Protein AF-0000000071927773 (afdb_homodimer)

Sequence (962 aa):
MEKVIFKRAALSAAIVAAMLAPGMVLAADEAGPTYAAAASKFYEEGKLNGGLFYFQRDRQRIDGDPTAKNKEGKYQSNLSHATTQASLNFNSGYAWDVVGIDVGGFGAYDLAVTENHPVNQENEFSFAGNKWGENYKDGSPEGGFSLANASLKFKALDGALTAKGGLTQLYVPGVIGVNWSYQPGTYRGGQIEGNFGGLYLTYAIADEYKSPWYKETQKFSRAKAWMDPFADENVIDYIQGVAARYTFENGTAITGSYGNSENYMDSYHFKLAHKFDVLNGLSTSYQFYGSDTKTYQKGGADIETYDGLAWQQALTAAWGMGPYGFRLEGLWTKAEGNEGNYLPRLTRGYGNSQGANEIWWDSRSDWNANNEKALYFGVTRSLDDLVGAPGWSVGVSGAYGWDIQKGDGTKATNGEDTEWAANFDVMYTVQDGKLKGTLFKLHYTDYNNDISQSGGWTEYPNIFASEKDVKFHIIMPFTILMEKVIFKRAALSAAIVAAMLAPGMVLAADEAGPTYAAAASKFYEEGKLNGGLFYFQRDRQRIDGDPTAKNKEGKYQSNLSHATTQASLNFNSGYAWDVVGIDVGGFGAYDLAVTENHPVNQENEFSFAGNKWGENYKDGSPEGGFSLANASLKFKALDGALTAKGGLTQLYVPGVIGVNWSYQPGTYRGGQIEGNFGGLYLTYAIADEYKSPWYKETQKFSRAKAWMDPFADENVIDYIQGVAARYTFENGTAITGSYGNSENYMDSYHFKLAHKFDVLNGLSTSYQFYGSDTKTYQKGGADIETYDGLAWQQALTAAWGMGPYGFRLEGLWTKAEGNEGNYLPRLTRGYGNSQGANEIWWDSRSDWNANNEKALYFGVTRSLDDLVGAPGWSVGVSGAYGWDIQKGDGTKATNGEDTEWAANFDVMYTVQDGKLKGTLFKLHYTDYNNDISQSGGWTEYPNIFASEKDVKFHIIMPFTIL

Organism: Aeromonas hydrophila subsp. hydrophila (strain ATCC 7966 / DSM 30187 / BCRC 13018 / CCUG 14551 / JCM 1027 / KCTC 2358 / NCIMB 9240 / NCTC 8049) (NCBI:txid380703)

Nearest PDB structures (foldseek):
  7vu3-assembly1_A  TM=9.176E-01  e=8.047E-60  Serratia marcescens
  7vu0-assembly1_A  TM=8.843E-01  e=2.439E-54  Escherichia coli K-12
  3syb-assembly1_A  TM=7.510E-01  e=2.520E-28  Pseudomonas aeruginosa
  4foz-assembly1_A  TM=6.848E-01  e=8.374E-24  Pseudomonas aeruginosa PAO1
  2odj-assembly1_A  TM=7.082E-01  e=3.667E-22  Pseudomonas aeruginosa PAO1

Radius of gyration: 30.75 Å; Cα contacts (8 Å, |Δi|>4): 2914; chains: 2; bounding box: 66×86×69 Å

InterPro domains:
  IPR005318 Outer membrane porin, bacterial [PF03573] (52-449)
  IPR005318 Outer membrane porin, bacterial [PTHR34596] (7-480)
  IPR023614 Porin domain superfamily [G3DSA:2.40.160.10] (10-481)

Structure (mmCIF, N/CA/C/O backbone):
data_AF-0000000071927773-model_v1
#
loop_
_entity.id
_entity.type
_entity.pdbx_description
1 polymer 'Putative outermembrane porin'
#
loop_
_atom_site.group_PDB
_atom_site.id
_atom_site.type_symbol
_atom_site.label_atom_id
_atom_site.label_alt_id
_atom_site.label_comp_id
_atom_site.label_asym_id
_atom_site.label_entity_id
_atom_site.label_seq_id
_atom_site.pdbx_PDB_ins_code
_atom_site.Cartn_x
_atom_site.Cartn_y
_atom_site.Cartn_z
_atom_site.occupancy
_atom_site.B_iso_or_equiv
_atom_site.auth_seq_id
_atom_site.auth_comp_id
_atom_site.auth_asym_id
_atom_site.auth_atom_id
_atom_site.pdbx_PDB_model_num
ATOM 1 N N . MET A 1 1 ? -28.609 1.477 27.281 1 23.28 1 MET A N 1
ATOM 2 C CA . MET A 1 1 ? -28.172 0.664 26.156 1 23.28 1 MET A CA 1
ATOM 3 C C . MET A 1 1 ? -28.453 1.375 24.828 1 23.28 1 MET A C 1
ATOM 5 O O . MET A 1 1 ? -27.672 1.257 23.875 1 23.28 1 MET A O 1
ATOM 9 N N . GLU A 1 2 ? -29.5 2.041 24.844 1 24.27 2 GLU A N 1
ATOM 10 C CA . GLU A 1 2 ? -29.969 2.789 23.672 1 24.27 2 GLU A CA 1
ATOM 11 C C . GLU A 1 2 ? -29.188 4.09 23.516 1 24.27 2 GLU A C 1
ATOM 13 O O . GLU A 1 2 ? -28.922 4.516 22.391 1 24.27 2 GLU A O 1
ATOM 18 N N . LYS A 1 3 ? -28.906 4.824 24.547 1 28.97 3 LYS A N 1
ATOM 19 C CA . LYS A 1 3 ? -28.188 6.09 24.531 1 28.97 3 LYS A CA 1
ATOM 20 C C . LYS A 1 3 ? -26.75 5.895 24.062 1 28.97 3 LYS A C 1
ATOM 22 O O . LYS A 1 3 ? -26.094 6.844 23.625 1 28.97 3 LYS A O 1
ATOM 27 N N . VAL A 1 4 ? -26.203 4.836 24.375 1 29.44 4 VAL A N 1
ATOM 28 C CA . VAL A 1 4 ? -24.812 4.531 24.047 1 29.44 4 VAL A CA 1
ATOM 29 C C . VAL A 1 4 ? -24.688 4.262 22.562 1 29.44 4 VAL A C 1
ATOM 31 O O . VAL A 1 4 ? -23.641 4.535 21.953 1 29.44 4 VAL A O 1
ATOM 34 N N . ILE A 1 5 ? -25.75 3.715 22 1 31.3 5 ILE A N 1
ATOM 35 C CA . ILE A 1 5 ? -25.734 3.406 20.578 1 31.3 5 ILE A CA 1
ATOM 36 C C . ILE A 1 5 ? -25.781 4.699 19.766 1 31.3 5 ILE A C 1
ATOM 38 O O . ILE A 1 5 ? -25.109 4.82 18.734 1 31.3 5 ILE A O 1
ATOM 42 N N . PHE A 1 6 ? -26.531 5.637 20.172 1 28.67 6 PHE A N 1
ATOM 43 C CA . PHE A 1 6 ? -26.766 6.859 19.406 1 28.67 6 PHE A CA 1
ATOM 44 C C . PHE A 1 6 ? -25.516 7.738 19.406 1 28.67 6 PHE A C 1
ATOM 46 O O . PHE A 1 6 ? -25.219 8.398 18.422 1 28.67 6 PHE A O 1
ATOM 53 N N . LYS A 1 7 ? -24.797 7.852 20.484 1 31.14 7 LYS A N 1
ATOM 54 C CA . LYS A 1 7 ? -23.578 8.672 20.531 1 31.14 7 LYS A CA 1
ATOM 55 C C . LYS A 1 7 ? -22.484 8.078 19.672 1 31.14 7 LYS A C 1
ATOM 57 O O . LYS A 1 7 ? -21.562 8.789 19.25 1 31.14 7 LYS A O 1
ATOM 62 N N . ARG A 1 8 ? -22.453 6.949 19.562 1 34.94 8 ARG A N 1
ATOM 63 C CA . ARG A 1 8 ? -21.422 6.262 18.781 1 34.94 8 ARG A CA 1
ATOM 64 C C . ARG A 1 8 ? -21.609 6.527 17.297 1 34.94 8 ARG A C 1
ATOM 66 O O . ARG A 1 8 ? -20.625 6.652 16.562 1 34.94 8 ARG A O 1
ATOM 73 N N . ALA A 1 9 ? -22.828 6.613 16.875 1 36.31 9 ALA A N 1
ATOM 74 C CA . ALA A 1 9 ? -23.172 6.906 15.492 1 36.31 9 ALA A CA 1
ATOM 75 C C . ALA A 1 9 ? -22.812 8.344 15.125 1 36.31 9 ALA A C 1
ATOM 77 O O . ALA A 1 9 ? -22.625 8.664 13.945 1 36.31 9 ALA A O 1
ATOM 78 N N . ALA A 1 10 ? -22.672 9.086 16.016 1 32.34 10 ALA A N 1
ATOM 79 C CA . ALA A 1 10 ? -22.438 10.5 15.703 1 32.34 10 ALA A CA 1
ATOM 80 C C . ALA A 1 10 ? -21 10.734 15.266 1 32.34 10 ALA A C 1
ATOM 82 O O . ALA A 1 10 ? -20.734 11.523 14.359 1 32.34 10 ALA A O 1
ATOM 83 N N . LEU A 1 11 ? -20.047 10.109 15.984 1 35.78 11 LEU A N 1
ATOM 84 C CA . LEU A 1 11 ? -18.625 10.406 15.781 1 35.78 11 LEU A CA 1
ATOM 85 C C . LEU A 1 11 ? -18.141 9.797 14.469 1 35.78 11 LEU A C 1
ATOM 87 O O . LEU A 1 11 ? -17.391 10.438 13.727 1 35.78 11 LEU A O 1
ATOM 91 N N . SER A 1 12 ? -18.438 8.531 14.219 1 39.22 12 SER A N 1
ATOM 92 C CA . SER A 1 12 ? -18.219 7.965 12.891 1 39.22 12 SER A CA 1
ATOM 93 C C . SER A 1 12 ? -18.859 8.82 11.812 1 39.22 12 SER A C 1
ATOM 95 O O . SER A 1 12 ? -18.375 8.867 10.68 1 39.22 12 SER A O 1
ATOM 97 N N . ALA A 1 13 ? -19.906 9.469 12.172 1 40.31 13 ALA A N 1
ATOM 98 C CA . ALA A 1 13 ? -20.672 10.367 11.305 1 40.31 13 ALA A CA 1
ATOM 99 C C . ALA A 1 13 ? -19.875 11.633 10.992 1 40.31 13 ALA A C 1
ATOM 101 O O . ALA A 1 13 ? -19.984 12.18 9.891 1 40.31 13 ALA A O 1
ATOM 102 N N . ALA A 1 14 ? -19.125 11.93 11.992 1 42.34 14 ALA A N 1
ATOM 103 C CA . ALA A 1 14 ? -18.422 13.18 11.711 1 42.34 14 ALA A CA 1
ATOM 104 C C . ALA A 1 14 ? -17.328 12.969 10.656 1 42.34 14 ALA A C 1
ATOM 106 O O . ALA A 1 14 ? -17.141 13.812 9.781 1 42.34 14 ALA A O 1
ATOM 107 N N . ILE A 1 15 ? -16.5 11.938 10.844 1 43.56 15 ILE A N 1
ATOM 108 C CA . ILE A 1 15 ? -15.531 11.68 9.773 1 43.56 15 ILE A CA 1
ATOM 109 C C . ILE A 1 15 ? -16.266 11.438 8.461 1 43.56 15 ILE A C 1
ATOM 111 O O . ILE A 1 15 ? -15.898 12.008 7.426 1 43.56 15 ILE A O 1
ATOM 115 N N . VAL A 1 16 ? -17.297 10.516 8.617 1 42.34 16 VAL A N 1
ATOM 116 C CA . VAL A 1 16 ? -18.109 10.227 7.445 1 42.34 16 VAL A CA 1
ATOM 117 C C . VAL A 1 16 ? -18.875 11.477 7.023 1 42.34 16 VAL A C 1
ATOM 119 O O . VAL A 1 16 ? -18.984 11.773 5.828 1 42.34 16 VAL A O 1
ATOM 122 N N . ALA A 1 17 ? -19.422 12.031 7.957 1 40.09 17 ALA A N 1
ATOM 123 C CA . ALA A 1 17 ? -20.172 13.242 7.625 1 40.09 17 ALA A CA 1
ATOM 124 C C . ALA A 1 17 ? -19.266 14.289 6.977 1 40.09 17 ALA A C 1
ATOM 126 O O . ALA A 1 17 ? -19.672 14.992 6.051 1 40.09 17 ALA A O 1
ATOM 127 N N . ALA A 1 18 ? -18.203 14.422 7.66 1 41.12 18 ALA A N 1
ATOM 128 C CA . ALA A 1 18 ? -17.297 15.336 6.988 1 41.12 18 ALA A CA 1
ATOM 129 C C . ALA A 1 18 ? -16.859 14.789 5.633 1 41.12 18 ALA A C 1
ATOM 131 O O . ALA A 1 18 ? -16.625 15.555 4.691 1 41.12 18 ALA A O 1
ATOM 132 N N . MET A 1 19 ? -16.703 13.539 5.586 1 39.56 19 MET A N 1
ATOM 133 C CA . MET A 1 19 ? -16.359 12.953 4.289 1 39.56 19 MET A CA 1
ATOM 134 C C . MET A 1 19 ? -17.562 12.977 3.354 1 39.56 19 MET A C 1
ATOM 136 O O . MET A 1 19 ? -17.406 13.008 2.131 1 39.56 19 MET A O 1
ATOM 140 N N . LEU A 1 20 ? -18.812 12.633 3.871 1 37 20 LEU A N 1
ATOM 141 C CA . LEU A 1 20 ? -19.984 12.43 3.039 1 37 20 LEU A CA 1
ATOM 142 C C . LEU A 1 20 ? -20.703 13.758 2.789 1 37 20 LEU A C 1
ATOM 144 O O . LEU A 1 20 ? -21.75 13.789 2.133 1 37 20 LEU A O 1
ATOM 148 N N . ALA A 1 21 ? -20.438 14.656 3.582 1 34.97 21 ALA A N 1
ATOM 149 C CA . ALA A 1 21 ? -21.297 15.766 3.166 1 34.97 21 ALA A CA 1
ATOM 150 C C . ALA A 1 21 ? -20.984 16.188 1.732 1 34.97 21 ALA A C 1
ATOM 152 O O . ALA A 1 21 ? -19.828 16.297 1.347 1 34.97 21 ALA A O 1
ATOM 153 N N . PRO A 1 22 ? -21.984 16.047 0.925 1 37.53 22 PRO A N 1
ATOM 154 C CA . PRO A 1 22 ? -21.781 16.406 -0.479 1 37.53 22 PRO A CA 1
ATOM 155 C C . PRO A 1 22 ? -20.688 17.469 -0.66 1 37.53 22 PRO A C 1
ATOM 157 O O . PRO A 1 22 ? -19.906 17.391 -1.614 1 37.53 22 PRO A O 1
ATOM 160 N N . GLY A 1 23 ? -20.812 18.594 -0.11 1 34.81 23 GLY A N 1
ATOM 161 C CA . GLY A 1 23 ? -19.844 19.672 -0.317 1 34.81 23 GLY A CA 1
ATOM 162 C C . GLY A 1 23 ? -18.469 19.344 0.219 1 34.81 23 GLY A C 1
ATOM 163 O O . GLY A 1 23 ? -17.469 19.875 -0.278 1 34.81 23 GLY A O 1
ATOM 164 N N . MET A 1 24 ? -18.375 18.766 1.381 1 33.94 24 MET A N 1
ATOM 165 C CA . MET A 1 24 ? -17.094 18.531 2.045 1 33.94 24 MET A CA 1
ATOM 166 C C . MET A 1 24 ? -16.547 17.156 1.69 1 33.94 24 MET A C 1
ATOM 168 O O . MET A 1 24 ? -15.539 16.719 2.264 1 33.94 24 MET A O 1
ATOM 172 N N . VAL A 1 25 ? -17.328 16.312 1.138 1 38.09 25 VAL A N 1
ATOM 173 C CA . VAL A 1 25 ? -16.703 15.078 0.685 1 38.09 25 VAL A CA 1
ATOM 174 C C . VAL A 1 25 ? -15.391 15.383 -0.026 1 38.09 25 VAL A C 1
ATOM 176 O O . VAL A 1 25 ? -14.758 14.484 -0.59 1 38.09 25 VAL A O 1
ATOM 179 N N . LEU A 1 26 ? -15.195 16.562 -0.414 1 39.44 26 LEU A N 1
ATOM 180 C CA . LEU A 1 26 ? -14.062 16.812 -1.299 1 39.44 26 LEU A CA 1
ATOM 181 C C . LEU A 1 26 ? -12.805 16.141 -0.783 1 39.44 26 LEU A C 1
ATOM 183 O O . LEU A 1 26 ? -12.82 14.938 -0.484 1 39.44 26 LEU A O 1
ATOM 187 N N . ALA A 1 27 ? -11.695 16.906 -0.442 1 39.84 27 ALA A N 1
ATOM 188 C CA . ALA A 1 27 ? -10.297 16.484 -0.428 1 39.84 27 ALA A CA 1
ATOM 189 C C . ALA A 1 27 ? -9.938 15.82 0.897 1 39.84 27 ALA A C 1
ATOM 191 O O . ALA A 1 27 ? -9.492 16.484 1.834 1 39.84 27 ALA A O 1
ATOM 192 N N . ALA A 1 28 ? -10.656 14.727 1.241 1 38.56 28 ALA A N 1
ATOM 193 C CA . ALA A 1 28 ? -10.18 14.133 2.486 1 38.56 28 ALA A CA 1
ATOM 194 C C . ALA A 1 28 ? -8.711 13.742 2.377 1 38.56 28 ALA A C 1
ATOM 196 O O . ALA A 1 28 ? -8.375 12.695 1.807 1 38.56 28 ALA A O 1
ATOM 197 N N . ASP A 1 29 ? -7.977 14.617 2.184 1 44.22 29 ASP A N 1
ATOM 198 C CA . ASP A 1 29 ? -6.547 14.344 2.314 1 44.22 29 ASP A CA 1
ATOM 199 C C . ASP A 1 29 ? -6.16 14.133 3.777 1 44.22 29 ASP A C 1
ATOM 201 O O . ASP A 1 29 ? -6.398 15 4.621 1 44.22 29 ASP A O 1
ATOM 205 N N . GLU A 1 30 ? -5.93 12.969 4.242 1 44.88 30 GLU A N 1
ATOM 206 C CA . GLU A 1 30 ? -5.598 12.547 5.602 1 44.88 30 GLU A CA 1
ATOM 207 C C . GLU A 1 30 ? -4.609 13.516 6.254 1 44.88 30 GLU A C 1
ATOM 209 O O . GLU A 1 30 ? -4.555 13.617 7.48 1 44.88 30 GLU A O 1
ATOM 214 N N . ALA A 1 31 ? -4.055 14.32 5.43 1 57.59 31 ALA A N 1
ATOM 215 C CA . ALA A 1 31 ? -3.104 15.25 6.027 1 57.59 31 ALA A CA 1
ATOM 216 C C . ALA A 1 31 ? -3.5 16.703 5.75 1 57.59 31 ALA A C 1
ATOM 218 O O . ALA A 1 31 ? -2.844 17.625 6.219 1 57.59 31 ALA A O 1
ATOM 219 N N . GLY A 1 32 ? -4.707 16.797 5.328 1 67.25 32 GLY A N 1
ATOM 220 C CA . GLY A 1 32 ? -5.09 18.156 4.988 1 67.25 32 GLY A CA 1
ATOM 221 C C . GLY A 1 32 ? -5.984 18.797 6.027 1 67.25 32 GLY A C 1
ATOM 222 O O . GLY A 1 32 ? -6.281 18.188 7.059 1 67.25 32 GLY A O 1
ATOM 223 N N . PRO A 1 33 ? -6.289 20.016 5.816 1 67.19 33 PRO A N 1
ATOM 224 C CA . PRO A 1 33 ? -7.074 20.781 6.793 1 67.19 33 PRO A CA 1
ATOM 225 C C . PRO A 1 33 ? -8.438 20.156 7.066 1 67.19 33 PRO A C 1
ATOM 227 O O . PRO A 1 33 ? -8.938 20.219 8.195 1 67.19 33 PRO A O 1
ATOM 230 N N . THR A 1 34 ? -8.992 19.547 6.066 1 70.19 34 THR A N 1
ATOM 231 C CA . THR A 1 34 ? -10.297 18.906 6.254 1 70.19 34 THR A CA 1
ATOM 232 C C . THR A 1 34 ? -10.18 17.703 7.188 1 70.19 34 THR A C 1
ATOM 234 O O . THR A 1 34 ? -10.992 17.547 8.102 1 70.19 34 THR A O 1
ATOM 237 N N . TYR A 1 35 ? -9.227 16.938 6.988 1 75.19 35 TYR A N 1
ATOM 238 C CA . TYR A 1 35 ? -8.977 15.828 7.895 1 75.19 35 TYR A CA 1
ATOM 239 C C . TYR A 1 35 ? -8.656 16.328 9.297 1 75.19 35 TYR A C 1
ATOM 241 O O . TYR A 1 35 ? -9.18 15.805 10.281 1 75.19 35 TYR A O 1
ATOM 249 N N . ALA A 1 36 ? -7.781 17.266 9.312 1 77.5 36 ALA A N 1
ATOM 250 C CA . ALA A 1 36 ? -7.367 17.828 10.594 1 77.5 36 ALA A CA 1
ATOM 251 C C . ALA A 1 36 ? -8.578 18.297 11.398 1 77.5 36 ALA A C 1
ATOM 253 O O . ALA A 1 36 ? -8.664 18.047 12.602 1 77.5 36 ALA A O 1
ATOM 254 N N . ALA A 1 37 ? -9.414 18.969 10.758 1 76.31 37 ALA A N 1
ATOM 255 C CA . ALA A 1 37 ? -10.602 19.469 11.43 1 76.31 37 ALA A CA 1
ATOM 256 C C . ALA A 1 37 ? -11.477 18.328 11.938 1 76.31 37 ALA A C 1
ATOM 258 O O . ALA A 1 37 ? -11.945 18.359 13.078 1 76.31 37 ALA A O 1
ATOM 259 N N . ALA A 1 38 ? -11.633 17.359 11.125 1 76.31 38 ALA A N 1
ATOM 260 C CA . ALA A 1 38 ? -12.461 16.219 11.492 1 76.31 38 ALA A CA 1
ATOM 261 C C . ALA A 1 38 ? -11.82 15.422 12.633 1 76.31 38 ALA A C 1
ATOM 263 O O . ALA A 1 38 ? -12.508 15.023 13.578 1 76.31 38 ALA A O 1
ATOM 264 N N . ALA A 1 39 ? -10.609 15.18 12.469 1 78.25 39 ALA A N 1
ATOM 265 C CA . ALA A 1 39 ? -9.891 14.43 13.5 1 78.25 39 ALA A CA 1
ATOM 266 C C . ALA A 1 39 ? -9.922 15.164 14.836 1 78.25 39 ALA A C 1
ATOM 268 O O . ALA A 1 39 ? -10.148 14.562 15.883 1 78.25 39 ALA A O 1
ATOM 269 N N . SER A 1 40 ? -9.688 16.406 14.773 1 79.12 40 SER A N 1
ATOM 270 C CA . SER A 1 40 ? -9.703 17.203 15.992 1 79.12 40 SER A CA 1
ATOM 271 C C . SER A 1 40 ? -11.062 17.141 16.688 1 79.12 40 SER A C 1
ATOM 273 O O . SER A 1 40 ? -11.141 16.984 17.906 1 79.12 40 SER A O 1
ATOM 275 N N . LYS A 1 41 ? -12.07 17.266 15.938 1 77.75 41 LYS A N 1
ATOM 276 C CA . LYS A 1 41 ? -13.422 17.188 16.484 1 77.75 41 LYS A CA 1
ATOM 277 C C . LYS A 1 41 ? -13.695 15.82 17.109 1 77.75 41 LYS A C 1
ATOM 279 O O . LYS A 1 41 ? -14.305 15.727 18.172 1 77.75 41 LYS A O 1
ATOM 284 N N . PHE A 1 42 ? -13.297 14.844 16.5 1 77.44 42 PHE A N 1
ATOM 285 C CA . PHE A 1 42 ? -13.477 13.484 17 1 77.44 42 PHE A CA 1
ATOM 286 C C . PHE A 1 42 ? -12.789 13.305 18.344 1 77.44 42 PHE A C 1
ATOM 288 O O . PHE A 1 42 ? -13.359 12.727 19.281 1 77.44 42 PHE A O 1
ATOM 295 N N . TYR A 1 43 ? -11.609 13.797 18.391 1 77.69 43 TYR A N 1
ATOM 296 C CA . TYR A 1 43 ? -10.844 13.656 19.641 1 77.69 43 TYR A CA 1
ATOM 297 C C . TYR A 1 43 ? -11.477 14.469 20.766 1 77.69 43 TYR A C 1
ATOM 299 O O . TYR A 1 43 ? -11.469 14.047 21.922 1 77.69 43 TYR A O 1
ATOM 307 N N . GLU A 1 44 ? -12.023 15.508 20.453 1 77.62 44 GLU A N 1
ATOM 308 C CA . GLU A 1 44 ? -12.602 16.406 21.453 1 77.62 44 GLU A CA 1
ATOM 309 C C . GLU A 1 44 ? -13.938 15.867 21.969 1 77.62 44 GLU A C 1
ATOM 311 O O . GLU A 1 44 ? -14.289 16.094 23.125 1 77.62 44 GLU A O 1
ATOM 316 N N . GLU A 1 45 ? -14.656 15.281 21.234 1 76.44 45 GLU A N 1
ATOM 317 C CA . GLU A 1 45 ? -16.016 14.898 21.578 1 76.44 45 GLU A CA 1
ATOM 318 C C . GLU A 1 45 ? -16.047 13.602 22.391 1 76.44 45 GLU A C 1
ATOM 320 O O . GLU A 1 45 ? -16.984 13.359 23.156 1 76.44 45 GLU A O 1
ATOM 325 N N . GLY A 1 46 ? -15.078 12.867 22.25 1 76.38 46 GLY A N 1
ATOM 326 C CA . GLY A 1 46 ? -15.07 11.609 22.969 1 76.38 46 GLY A CA 1
ATOM 327 C C . GLY A 1 46 ? -14.336 11.688 24.297 1 76.38 46 GLY A C 1
ATOM 328 O O . GLY A 1 46 ? -13.336 12.391 24.422 1 76.38 46 GLY A O 1
ATOM 329 N N . LYS A 1 47 ? -14.953 10.969 25.234 1 85.88 47 LYS A N 1
ATOM 330 C CA . LYS A 1 47 ? -14.242 10.875 26.516 1 85.88 47 LYS A CA 1
ATOM 331 C C . LYS A 1 47 ? -12.984 10.031 26.391 1 85.88 47 LYS A C 1
ATOM 333 O O . LYS A 1 47 ? -11.898 10.445 26.797 1 85.88 47 LYS A O 1
ATOM 338 N N . LEU A 1 48 ? -13.18 8.82 25.859 1 92.69 48 LEU A N 1
ATOM 339 C CA . LEU A 1 48 ? -12.086 7.918 25.547 1 92.69 48 LEU A CA 1
ATOM 340 C C . LEU A 1 48 ? -12.219 7.375 24.125 1 92.69 48 LEU A C 1
ATOM 342 O O . LEU A 1 48 ? -13.094 6.559 23.844 1 92.69 48 LEU A O 1
ATOM 346 N N . ASN A 1 49 ? -11.32 7.887 23.266 1 90.44 49 ASN A N 1
ATOM 347 C CA . ASN A 1 49 ? -11.391 7.492 21.875 1 90.44 49 ASN A CA 1
ATOM 348 C C . ASN A 1 49 ? -10 7.262 21.281 1 90.44 49 ASN A C 1
ATOM 350 O O . ASN A 1 49 ? -8.992 7.574 21.922 1 90.44 49 ASN A O 1
ATOM 354 N N . GLY A 1 50 ? -9.992 6.574 20.188 1 92.12 50 GLY A N 1
ATOM 355 C CA . GLY A 1 50 ? -8.727 6.258 19.531 1 92.12 50 GLY A CA 1
ATOM 356 C C . GLY A 1 50 ? -8.898 5.809 18.094 1 92.12 50 GLY A C 1
ATOM 357 O O . GLY A 1 50 ? -9.953 6.02 17.484 1 92.12 50 GLY A O 1
ATOM 358 N N . GLY A 1 51 ? -7.766 5.406 17.578 1 93.19 51 GLY A N 1
ATOM 359 C CA . GLY A 1 51 ? -7.809 4.922 16.203 1 93.19 51 GLY A CA 1
ATOM 360 C C . GLY A 1 51 ? -6.629 4.039 15.852 1 93.19 51 GLY A C 1
ATOM 361 O O . GLY A 1 51 ? -5.59 4.082 16.516 1 93.19 51 GLY A O 1
ATOM 362 N N . LEU A 1 52 ? -6.875 3.139 14.938 1 95.81 52 LEU A N 1
ATOM 363 C CA . LEU A 1 52 ? -5.828 2.396 14.242 1 95.81 52 LEU A CA 1
ATOM 364 C C . LEU A 1 52 ? -5.621 2.941 12.836 1 95.81 52 LEU A C 1
ATOM 366 O O . LEU A 1 52 ? -6.586 3.311 12.156 1 95.81 52 LEU A O 1
ATOM 370 N N . PHE A 1 53 ? -4.355 3.02 12.484 1 96.06 53 PHE A N 1
ATOM 371 C CA . PHE A 1 53 ? -4.023 3.639 11.211 1 96.06 53 PHE A CA 1
ATOM 372 C C . PHE A 1 53 ? -2.994 2.805 10.453 1 96.06 53 PHE A C 1
ATOM 374 O O . PHE A 1 53 ? -2.123 2.186 11.062 1 96.06 53 PHE A O 1
ATOM 381 N N . TYR A 1 54 ? -3.086 2.791 9.195 1 97.25 54 TYR A N 1
ATOM 382 C CA . TYR A 1 54 ? -2.1 2.188 8.305 1 97.25 54 TYR A CA 1
ATOM 383 C C . TYR A 1 54 ? -1.817 3.092 7.113 1 97.25 54 TYR A C 1
ATOM 385 O O . TYR A 1 54 ? -2.744 3.604 6.48 1 97.25 54 TYR A O 1
ATOM 393 N N . PHE A 1 55 ? -0.632 3.293 6.848 1 96.81 55 PHE A N 1
ATOM 394 C CA . PHE A 1 55 ? -0.181 4.09 5.715 1 96.81 55 PHE A CA 1
ATOM 395 C C . PHE A 1 55 ? 0.869 3.34 4.906 1 96.81 55 PHE A C 1
ATOM 397 O O . PHE A 1 55 ? 1.885 2.902 5.453 1 96.81 55 PHE A O 1
ATOM 404 N N . GLN A 1 56 ? 0.633 3.205 3.631 1 97.44 56 GLN A N 1
ATOM 405 C CA . GLN A 1 56 ? 1.641 2.684 2.713 1 97.44 56 GLN A CA 1
ATOM 406 C C . GLN A 1 56 ? 1.893 3.654 1.563 1 97.44 56 GLN A C 1
ATOM 408 O O . GLN A 1 56 ? 0.956 4.07 0.879 1 97.44 56 GLN A O 1
ATOM 413 N N . ARG A 1 57 ? 3.115 4.004 1.42 1 96.81 57 ARG A N 1
ATOM 414 C CA . ARG A 1 57 ? 3.467 4.984 0.398 1 96.81 57 ARG A CA 1
ATOM 415 C C . ARG A 1 57 ? 4.609 4.48 -0.475 1 96.81 57 ARG A C 1
ATOM 417 O O . ARG A 1 57 ? 5.551 3.854 0.023 1 96.81 57 ARG A O 1
ATOM 424 N N . ASP A 1 58 ? 4.531 4.672 -1.751 1 96.5 58 ASP A N 1
ATOM 425 C CA . ASP A 1 58 ? 5.586 4.438 -2.73 1 96.5 58 ASP A CA 1
ATOM 426 C C . ASP A 1 58 ? 5.785 5.656 -3.629 1 96.5 58 ASP A C 1
ATOM 428 O O . ASP A 1 58 ? 5.012 5.879 -4.562 1 96.5 58 ASP A O 1
ATOM 432 N N . ARG A 1 59 ? 6.773 6.41 -3.332 1 96.5 59 ARG A N 1
ATOM 433 C CA . ARG A 1 59 ? 7.125 7.586 -4.121 1 96.5 59 ARG A CA 1
ATOM 434 C C . ARG A 1 59 ? 8.32 7.301 -5.027 1 96.5 59 ARG A C 1
ATOM 436 O O . ARG A 1 59 ? 9.422 7.062 -4.547 1 96.5 59 ARG A O 1
ATOM 443 N N . GLN A 1 60 ? 8.102 7.363 -6.309 1 96.38 60 GLN A N 1
ATOM 444 C CA . GLN A 1 60 ? 9.125 7.246 -7.34 1 96.38 60 GLN A CA 1
ATOM 445 C C . GLN A 1 60 ? 9.477 8.609 -7.926 1 96.38 60 GLN A C 1
ATOM 447 O O . GLN A 1 60 ? 8.602 9.312 -8.438 1 96.38 60 GLN A O 1
ATOM 452 N N . ARG A 1 61 ? 10.703 8.977 -7.824 1 96.62 61 ARG A N 1
ATOM 453 C CA . ARG A 1 61 ? 11.156 10.281 -8.297 1 96.62 61 ARG A CA 1
ATOM 454 C C . ARG A 1 61 ? 12.336 10.133 -9.258 1 96.62 61 ARG A C 1
ATOM 456 O O . ARG A 1 61 ? 13.211 9.289 -9.047 1 96.62 61 ARG A O 1
ATOM 463 N N . ILE A 1 62 ? 12.336 10.977 -10.297 1 96.44 62 ILE A N 1
ATOM 464 C CA . ILE A 1 62 ? 13.438 10.93 -11.25 1 96.44 62 ILE A CA 1
ATOM 465 C C . ILE A 1 62 ? 14.758 11.188 -10.531 1 96.44 62 ILE A C 1
ATOM 467 O O . ILE A 1 62 ? 14.953 12.258 -9.938 1 96.44 62 ILE A O 1
ATOM 471 N N . ASP A 1 63 ? 15.633 10.148 -10.547 1 94.75 63 ASP A N 1
ATOM 472 C CA . ASP A 1 63 ? 16.938 10.164 -9.906 1 94.75 63 ASP A CA 1
ATOM 473 C C . ASP A 1 63 ? 16.828 10.5 -8.422 1 94.75 63 ASP A C 1
ATOM 475 O O . ASP A 1 63 ? 17.656 11.227 -7.871 1 94.75 63 ASP A O 1
ATOM 479 N N . GLY A 1 64 ? 15.781 9.938 -7.859 1 93.44 64 GLY A N 1
ATOM 480 C CA . GLY A 1 64 ? 15.43 10.383 -6.523 1 93.44 64 GLY A CA 1
ATOM 481 C C . GLY A 1 64 ? 15.977 9.492 -5.426 1 93.44 64 GLY A C 1
ATOM 482 O O . GLY A 1 64 ? 15.812 9.781 -4.242 1 93.44 64 GLY A O 1
ATOM 483 N N . ASP A 1 65 ? 16.641 8.398 -5.734 1 93.19 65 ASP A N 1
ATOM 484 C CA . ASP A 1 65 ? 17.234 7.52 -4.727 1 93.19 65 ASP A CA 1
ATOM 485 C C . ASP A 1 65 ? 18.625 7.992 -4.34 1 93.19 65 ASP A C 1
ATOM 487 O O . ASP A 1 65 ? 19.562 7.871 -5.125 1 93.19 65 ASP A O 1
ATOM 491 N N . PRO A 1 66 ? 18.766 8.422 -3.129 1 90.88 66 PRO A N 1
ATOM 492 C CA . PRO A 1 66 ? 20.078 8.945 -2.74 1 90.88 66 PRO A CA 1
ATOM 493 C C . PRO A 1 66 ? 21.125 7.844 -2.607 1 90.88 66 PRO A C 1
ATOM 495 O O . PRO A 1 66 ? 22.328 8.133 -2.59 1 90.88 66 PRO A O 1
ATOM 498 N N . THR A 1 67 ? 20.703 6.578 -2.51 1 90.44 67 THR A N 1
ATOM 499 C CA . THR A 1 67 ? 21.625 5.477 -2.281 1 90.44 67 THR A CA 1
ATOM 500 C C . THR A 1 67 ? 21.953 4.766 -3.592 1 90.44 67 THR A C 1
ATOM 502 O O . THR A 1 67 ? 22.812 3.879 -3.625 1 90.44 67 THR A O 1
ATOM 505 N N . ALA A 1 68 ? 21.297 5.141 -4.617 1 91.44 68 ALA A N 1
ATOM 506 C CA . ALA A 1 68 ? 21.516 4.488 -5.906 1 91.44 68 ALA A CA 1
ATOM 507 C C . ALA A 1 68 ? 22.906 4.789 -6.441 1 91.44 68 ALA A C 1
ATOM 509 O O . ALA A 1 68 ? 23.406 5.91 -6.316 1 91.44 68 ALA A O 1
ATOM 510 N N . LYS A 1 69 ? 23.469 3.809 -7.105 1 91.19 69 LYS A N 1
ATOM 511 C CA . LYS A 1 69 ? 24.797 3.941 -7.68 1 91.19 69 LYS A CA 1
ATOM 512 C C . LYS A 1 69 ? 24.797 4.902 -8.867 1 91.19 69 LYS A C 1
ATOM 514 O O . LYS A 1 69 ? 25.734 5.684 -9.047 1 91.19 69 LYS A O 1
ATOM 519 N N . ASN A 1 70 ? 23.766 4.832 -9.648 1 90.31 70 ASN A N 1
ATOM 520 C CA . ASN A 1 70 ? 23.719 5.609 -10.883 1 90.31 70 ASN A CA 1
ATOM 521 C C . ASN A 1 70 ? 22.469 6.488 -10.953 1 90.31 70 ASN A C 1
ATOM 523 O O . ASN A 1 70 ? 21.406 6.113 -10.438 1 90.31 70 ASN A O 1
ATOM 527 N N . LYS A 1 71 ? 22.688 7.703 -11.609 1 90.69 71 LYS A N 1
ATOM 528 C CA . LYS A 1 71 ? 21.609 8.625 -11.945 1 90.69 71 LYS A CA 1
ATOM 529 C C . LYS A 1 71 ? 21.344 8.633 -13.453 1 90.69 71 LYS A C 1
ATOM 531 O O . LYS A 1 71 ? 22.125 9.219 -14.219 1 90.69 71 LYS A O 1
ATOM 536 N N . GLU A 1 72 ? 20.234 8.031 -13.852 1 88.06 72 GLU A N 1
ATOM 537 C CA . GLU A 1 72 ? 20.047 7.762 -15.273 1 88.06 72 GLU A CA 1
ATOM 538 C C . GLU A 1 72 ? 18.828 8.516 -15.812 1 88.06 72 GLU A C 1
ATOM 540 O O . GLU A 1 72 ? 18.359 8.227 -16.922 1 88.06 72 GLU A O 1
ATOM 545 N N . GLY A 1 73 ? 18.234 9.352 -15.047 1 91.19 73 GLY A N 1
ATOM 546 C CA . GLY A 1 73 ? 17.047 10.062 -15.477 1 91.19 73 GLY A CA 1
ATOM 547 C C . GLY A 1 73 ? 15.797 9.203 -15.461 1 91.19 73 GLY A C 1
ATOM 548 O O . GLY A 1 73 ? 14.922 9.359 -16.312 1 91.19 73 GLY A O 1
ATOM 549 N N . LYS A 1 74 ? 15.805 8.203 -14.602 1 92.44 74 LYS A N 1
ATOM 550 C CA . LYS A 1 74 ? 14.688 7.273 -14.492 1 92.44 74 LYS A CA 1
ATOM 551 C C . LYS A 1 74 ? 14.047 7.352 -13.109 1 92.44 74 LYS A C 1
ATOM 553 O O . LYS A 1 74 ? 14.617 7.926 -12.18 1 92.44 74 LYS A O 1
ATOM 558 N N . TYR A 1 75 ? 12.867 6.867 -13.117 1 94.19 75 TYR A N 1
ATOM 559 C CA . TYR A 1 75 ? 12.195 6.82 -11.82 1 94.19 75 TYR A CA 1
ATOM 560 C C . TYR A 1 75 ? 12.898 5.855 -10.875 1 94.19 75 TYR A C 1
ATOM 562 O O . TYR A 1 75 ? 13.156 4.699 -11.234 1 94.19 75 TYR A O 1
ATOM 570 N N . GLN A 1 76 ? 13.227 6.359 -9.688 1 93.81 76 GLN A N 1
ATOM 571 C CA . GLN A 1 76 ? 13.891 5.605 -8.625 1 93.81 76 GLN A CA 1
ATOM 572 C C . GLN A 1 76 ? 13.141 5.738 -7.305 1 93.81 76 GLN A C 1
ATOM 574 O O . GLN A 1 76 ? 12.453 6.734 -7.074 1 93.81 76 GLN A O 1
ATOM 579 N N . SER A 1 77 ? 13.297 4.703 -6.488 1 93.69 77 SER A N 1
ATOM 580 C CA . SER A 1 77 ? 12.633 4.746 -5.188 1 93.69 77 SER A CA 1
ATOM 581 C C . SER A 1 77 ? 13.164 5.891 -4.332 1 93.69 77 SER A C 1
ATOM 583 O O . SER A 1 77 ? 14.328 5.887 -3.934 1 93.69 77 SER A O 1
ATOM 585 N N . ASN A 1 78 ? 12.281 6.832 -4.082 1 95 78 ASN A N 1
ATOM 586 C CA . ASN A 1 78 ? 12.656 8 -3.289 1 95 78 ASN A CA 1
ATOM 587 C C . ASN A 1 78 ? 12.18 7.867 -1.845 1 95 78 ASN A C 1
ATOM 589 O O . ASN A 1 78 ? 12.891 8.258 -0.915 1 95 78 ASN A O 1
ATOM 593 N N . LEU A 1 79 ? 11.016 7.441 -1.682 1 94.94 79 LEU A N 1
ATOM 594 C CA . LEU A 1 79 ? 10.398 7.195 -0.382 1 94.94 79 LEU A CA 1
ATOM 595 C C . LEU A 1 79 ? 9.445 6.008 -0.448 1 94.94 79 LEU A C 1
ATOM 597 O O . LEU A 1 79 ? 8.508 6.004 -1.245 1 94.94 79 LEU A O 1
ATOM 601 N N . SER A 1 80 ? 9.766 5.027 0.311 1 93.19 80 SER A N 1
ATOM 602 C CA . SER A 1 80 ? 8.945 3.82 0.35 1 93.19 80 SER A CA 1
ATOM 603 C C . SER A 1 80 ? 8.836 3.271 1.77 1 93.19 80 SER A C 1
ATOM 605 O O . SER A 1 80 ? 9.852 2.967 2.4 1 93.19 80 SER A O 1
ATOM 607 N N . HIS A 1 81 ? 7.617 3.146 2.293 1 95.81 81 HIS A N 1
ATOM 608 C CA . HIS A 1 81 ? 7.418 2.613 3.637 1 95.81 81 HIS A CA 1
ATOM 609 C C . HIS A 1 81 ? 5.977 2.162 3.84 1 95.81 81 HIS A C 1
ATOM 611 O O . HIS A 1 81 ? 5.082 2.562 3.09 1 95.81 81 HIS A O 1
ATOM 617 N N . ALA A 1 82 ? 5.812 1.276 4.73 1 97.56 82 ALA A N 1
ATOM 618 C CA . ALA A 1 82 ? 4.535 0.886 5.32 1 97.56 82 ALA A CA 1
ATOM 619 C C . ALA A 1 82 ? 4.551 1.062 6.836 1 97.56 82 ALA A C 1
ATOM 621 O O . ALA A 1 82 ? 5.398 0.491 7.523 1 97.56 82 ALA A O 1
ATOM 622 N N . THR A 1 83 ? 3.621 1.887 7.324 1 97.81 83 THR A N 1
ATOM 623 C CA . THR A 1 83 ? 3.672 2.275 8.727 1 97.81 83 THR A CA 1
ATOM 624 C C . THR A 1 83 ? 2.301 2.127 9.383 1 97.81 83 THR A C 1
ATOM 626 O O . THR A 1 83 ? 1.279 2.459 8.773 1 97.81 83 THR A O 1
ATOM 629 N N . THR A 1 84 ? 2.271 1.58 10.578 1 97.69 84 THR A N 1
ATOM 630 C CA . THR A 1 84 ? 1.048 1.501 11.375 1 97.69 84 THR A CA 1
ATOM 631 C C . THR A 1 84 ? 1.123 2.432 12.578 1 97.69 84 THR A C 1
ATOM 633 O O . THR A 1 84 ? 2.211 2.721 13.078 1 97.69 84 THR A O 1
ATOM 636 N N . GLN A 1 85 ? -0.046 2.975 12.922 1 97.69 85 GLN A N 1
ATOM 637 C CA . GLN A 1 85 ? -0.169 3.793 14.125 1 97.69 85 GLN A CA 1
ATOM 638 C C . GLN A 1 85 ? -1.385 3.379 14.945 1 97.69 85 GLN A C 1
ATOM 640 O O . GLN A 1 85 ? -2.35 2.832 14.406 1 97.69 85 GLN A O 1
ATOM 645 N N . ALA A 1 86 ? -1.246 3.6 16.234 1 97.88 86 ALA A N 1
ATOM 646 C CA . ALA A 1 86 ? -2.369 3.508 17.156 1 97.88 86 ALA A CA 1
ATOM 647 C C . ALA A 1 86 ? -2.408 4.719 18.094 1 97.88 86 ALA A C 1
ATOM 649 O O . ALA A 1 86 ? -1.372 5.152 18.594 1 97.88 86 ALA A O 1
ATOM 650 N N . SER A 1 87 ? -3.555 5.246 18.203 1 97.06 87 SER A N 1
ATOM 651 C CA . SER A 1 87 ? -3.68 6.426 19.062 1 97.06 87 SER A CA 1
ATOM 652 C C . SER A 1 87 ? -4.75 6.223 20.125 1 97.06 87 SER A C 1
ATOM 654 O O . SER A 1 87 ? -5.668 5.418 19.953 1 97.06 87 SER A O 1
ATOM 656 N N . LEU A 1 88 ? -4.621 6.883 21.266 1 97 88 LEU A N 1
ATOM 657 C CA . LEU A 1 88 ? -5.582 6.93 22.359 1 97 88 LEU A CA 1
ATOM 658 C C . LEU A 1 88 ? -5.629 8.328 22.969 1 97 88 LEU A C 1
ATOM 660 O O . LEU A 1 88 ? -4.59 8.945 23.203 1 97 88 LEU A O 1
ATOM 664 N N . ASN A 1 89 ? -6.859 8.766 23.156 1 95.69 89 ASN A N 1
ATOM 665 C CA . ASN A 1 89 ? -7.082 10.102 23.719 1 95.69 89 ASN A CA 1
ATOM 666 C C . ASN A 1 89 ? -8.141 10.078 24.812 1 95.69 89 ASN A C 1
ATOM 668 O O . ASN A 1 89 ? -9.219 9.516 24.625 1 95.69 89 ASN A O 1
ATOM 672 N N . PHE A 1 90 ? -7.812 10.688 25.922 1 96.81 90 PHE A N 1
ATOM 673 C CA . PHE A 1 90 ? -8.719 10.828 27.062 1 96.81 90 PHE A CA 1
ATOM 674 C C . PHE A 1 90 ? -9.023 12.297 27.328 1 96.81 90 PHE A C 1
ATOM 676 O O . PHE A 1 90 ? -8.102 13.094 27.531 1 96.81 90 PHE A O 1
ATOM 683 N N . ASN A 1 91 ? -10.234 12.648 27.266 1 93.81 91 ASN A N 1
ATOM 684 C CA . ASN A 1 91 ? -10.719 13.977 27.625 1 93.81 91 ASN A CA 1
ATOM 685 C C . ASN A 1 91 ? -11.586 13.938 28.891 1 93.81 91 ASN A C 1
ATOM 687 O O . ASN A 1 91 ? -12.641 13.305 28.891 1 93.81 91 ASN A O 1
ATOM 691 N N . SER A 1 92 ? -11.172 14.727 29.75 1 93.19 92 SER A N 1
ATOM 692 C CA . SER A 1 92 ? -11.977 14.742 30.969 1 93.19 92 SER A CA 1
ATOM 693 C C . SER A 1 92 ? -13.164 15.68 30.828 1 93.19 92 SER A C 1
ATOM 695 O O . SER A 1 92 ? -13.234 16.469 29.891 1 93.19 92 SER A O 1
ATOM 697 N N . GLY A 1 93 ? -14.141 15.578 31.625 1 90.81 93 GLY A N 1
ATOM 698 C CA . GLY A 1 93 ? -15.102 16.656 31.812 1 90.81 93 GLY A CA 1
ATOM 699 C C . GLY A 1 93 ? -14.516 17.844 32.562 1 90.81 93 GLY A C 1
ATOM 700 O O . GLY A 1 93 ? -13.305 18.031 32.594 1 90.81 93 GLY A O 1
ATOM 701 N N . TYR A 1 94 ? -15.32 18.734 32.812 1 93.25 94 TYR A N 1
ATOM 702 C CA . TYR A 1 94 ? -14.898 19.906 33.562 1 93.25 94 TYR A CA 1
ATOM 703 C C . TYR A 1 94 ? -15.305 19.781 35.031 1 93.25 94 TYR A C 1
ATOM 705 O O . TYR A 1 94 ? -16.484 19.797 35.375 1 93.25 94 TYR A O 1
ATOM 713 N N . ALA A 1 95 ? -14.312 19.641 35.875 1 94.69 95 ALA A N 1
ATOM 714 C CA . ALA A 1 95 ? -14.594 19.672 37.312 1 94.69 95 ALA A CA 1
ATOM 715 C C . ALA A 1 95 ? -15.133 21.047 37.75 1 94.69 95 ALA A C 1
ATOM 717 O O . ALA A 1 95 ? -14.562 22.078 37.375 1 94.69 95 ALA A O 1
ATOM 718 N N . TRP A 1 96 ? -16.25 21.062 38.5 1 94.94 96 TRP A N 1
ATOM 719 C CA . TRP A 1 96 ? -16.922 22.281 38.969 1 94.94 96 TRP A CA 1
ATOM 720 C C . TRP A 1 96 ? -17.297 23.188 37.781 1 94.94 96 TRP A C 1
ATOM 722 O O . TRP A 1 96 ? -17.422 24.391 37.938 1 94.94 96 TRP A O 1
ATOM 732 N N . ASP A 1 97 ? -17.234 22.578 36.594 1 93.88 97 ASP A N 1
ATOM 733 C CA . ASP A 1 97 ? -17.578 23.281 35.375 1 93.88 97 ASP A CA 1
ATOM 734 C C . ASP A 1 97 ? -16.531 24.328 35.031 1 93.88 97 ASP A C 1
ATOM 736 O O . ASP A 1 97 ? -16.844 25.359 34.438 1 93.88 97 ASP A O 1
ATOM 740 N N . VAL A 1 98 ? -15.289 24.109 35.406 1 95.25 98 VAL A N 1
ATOM 741 C CA . VAL A 1 98 ? -14.281 25.156 35.219 1 95.25 98 VAL A CA 1
ATOM 742 C C . VAL A 1 98 ? -13.008 24.531 34.656 1 95.25 98 VAL A C 1
ATOM 744 O O . VAL A 1 98 ? -12.422 25.062 33.719 1 95.25 98 VAL A O 1
ATOM 747 N N . VAL A 1 99 ? -12.609 23.391 35.281 1 97.12 99 VAL A N 1
ATOM 748 C CA . VAL A 1 99 ? -11.273 22.906 34.938 1 97.12 99 VAL A CA 1
ATOM 749 C C . VAL A 1 99 ? -11.367 21.453 34.469 1 97.12 99 VAL A C 1
ATOM 751 O O . VAL A 1 99 ? -12.18 20.672 34.969 1 97.12 99 VAL A O 1
ATOM 754 N N . GLY A 1 100 ? -10.578 21.078 33.438 1 96.81 100 GLY A N 1
ATOM 755 C CA . GLY A 1 100 ? -10.461 19.703 32.938 1 96.81 100 GLY A CA 1
ATOM 756 C C . GLY A 1 100 ? -9.055 19.359 32.5 1 96.81 100 GLY A C 1
ATOM 757 O O . GLY A 1 100 ? -8.156 20.203 32.531 1 96.81 100 GLY A O 1
ATOM 758 N N . ILE A 1 101 ? -8.922 18.062 32.094 1 97.38 101 ILE A N 1
ATOM 759 C CA . ILE A 1 101 ? -7.629 17.562 31.656 1 97.38 101 ILE A CA 1
ATOM 760 C C . ILE A 1 101 ? -7.793 16.766 30.359 1 97.38 101 ILE A C 1
ATOM 762 O O . ILE A 1 101 ? -8.773 16.047 30.203 1 97.38 101 ILE A O 1
ATOM 766 N N . ASP A 1 102 ? -6.957 16.969 29.453 1 97.12 102 ASP A N 1
ATOM 767 C CA . ASP A 1 102 ? -6.875 16.156 28.234 1 97.12 102 ASP A CA 1
ATOM 768 C C . ASP A 1 102 ? -5.516 15.469 28.125 1 97.12 102 ASP A C 1
ATOM 770 O O . ASP A 1 102 ? -4.477 16.109 28.297 1 97.12 102 ASP A O 1
ATOM 774 N N . VAL A 1 103 ? -5.531 14.164 27.906 1 97.94 103 VAL A N 1
ATOM 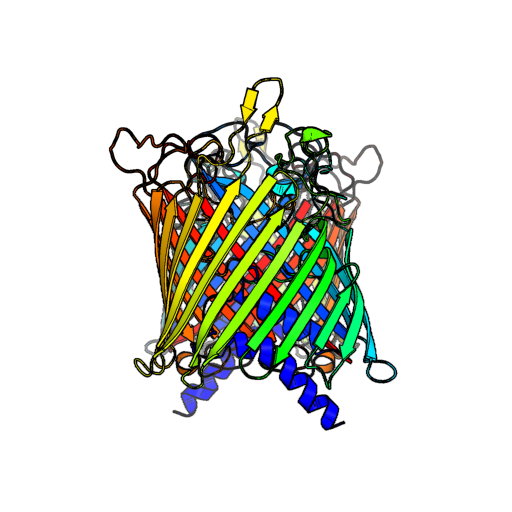775 C CA . VAL A 1 103 ? -4.305 13.383 27.734 1 97.94 103 VAL A CA 1
ATOM 776 C C . VAL A 1 103 ? -4.461 12.43 26.547 1 97.94 103 VAL A C 1
ATOM 778 O O . VAL A 1 103 ? -5.523 11.828 26.359 1 97.94 103 VAL A O 1
ATOM 781 N N . GLY A 1 104 ? -3.459 12.406 25.75 1 97.38 104 GLY A N 1
ATOM 782 C CA . GLY A 1 104 ? -3.512 11.5 24.609 1 97.38 104 GLY A CA 1
ATOM 783 C C . GLY A 1 104 ? -2.186 11.375 23.891 1 97.38 104 GLY A C 1
ATOM 784 O O . GLY A 1 104 ? -1.315 12.242 24.016 1 97.38 104 GLY A O 1
ATOM 785 N N . GLY A 1 105 ? -2.037 10.305 23.141 1 97.88 105 GLY A N 1
ATOM 786 C CA . GLY A 1 105 ? -0.83 10.031 22.375 1 97.88 105 GLY A CA 1
ATOM 787 C C . GLY A 1 105 ? -0.999 8.898 21.391 1 97.88 105 GLY A C 1
ATOM 788 O O . GLY A 1 105 ? -2.117 8.43 21.156 1 97.88 105 GLY A O 1
ATOM 789 N N . PHE A 1 106 ? 0.119 8.578 20.734 1 98.12 106 PHE A N 1
ATOM 790 C CA . PHE A 1 106 ? 0.06 7.527 19.719 1 98.12 106 PHE A CA 1
ATOM 791 C C . PHE A 1 106 ? 1.396 6.805 19.609 1 98.12 106 PHE A C 1
ATOM 793 O O . PHE A 1 106 ? 2.438 7.352 19.969 1 98.12 106 PHE A O 1
ATOM 800 N N . GLY A 1 107 ? 1.302 5.625 19.203 1 98.38 107 GLY A N 1
ATOM 801 C CA . GLY A 1 107 ? 2.463 4.836 18.828 1 98.38 107 GLY A CA 1
ATOM 802 C C . GLY A 1 107 ? 2.531 4.547 17.328 1 98.38 107 GLY A C 1
ATOM 803 O O . GLY A 1 107 ? 1.508 4.547 16.656 1 98.38 107 GLY A O 1
ATOM 804 N N . ALA A 1 108 ? 3.762 4.387 16.844 1 98 108 ALA A N 1
ATOM 805 C CA . ALA A 1 108 ? 3.971 4.094 15.43 1 98 108 ALA A CA 1
ATOM 806 C C . ALA A 1 108 ? 5.004 2.986 15.242 1 98 108 ALA A C 1
ATOM 808 O O . ALA A 1 108 ? 5.902 2.82 16.078 1 98 108 ALA A O 1
ATOM 809 N N . TYR A 1 109 ? 4.84 2.264 14.219 1 97.56 109 TYR A N 1
ATOM 810 C CA . TYR A 1 109 ? 5.754 1.179 13.875 1 97.56 109 TYR A CA 1
ATOM 811 C C . TYR A 1 109 ? 5.824 0.979 12.367 1 97.56 109 TYR A C 1
ATOM 813 O O . TYR A 1 109 ? 4.789 0.926 11.695 1 97.56 109 TYR A O 1
ATOM 821 N N . ASP A 1 110 ? 7.086 0.869 11.844 1 97.06 110 ASP A N 1
ATOM 822 C CA . ASP A 1 110 ? 7.273 0.591 10.422 1 97.06 110 ASP A CA 1
ATOM 823 C C . ASP A 1 110 ? 7.262 -0.912 10.156 1 97.06 110 ASP A C 1
ATOM 825 O O . ASP A 1 110 ? 8.172 -1.632 10.578 1 97.06 110 ASP A O 1
ATOM 829 N N . LEU A 1 111 ? 6.254 -1.33 9.391 1 97.44 111 LEU A N 1
ATOM 830 C CA . LEU A 1 111 ? 6.238 -2.721 8.953 1 97.44 111 LEU A CA 1
ATOM 831 C C . LEU A 1 111 ? 7.312 -2.973 7.902 1 97.44 111 LEU A C 1
ATOM 833 O O . LEU A 1 111 ? 7.91 -4.051 7.863 1 97.44 111 LEU A O 1
ATOM 837 N N . ALA A 1 112 ? 7.496 -2.045 7.059 1 95.94 112 ALA A N 1
ATOM 838 C CA . ALA A 1 112 ? 8.547 -2.072 6.039 1 95.94 112 ALA A CA 1
ATOM 839 C C . ALA A 1 112 ? 9.086 -0.671 5.777 1 95.94 112 ALA A C 1
ATOM 841 O O . ALA A 1 112 ? 8.32 0.284 5.637 1 95.94 112 ALA A O 1
ATOM 842 N N . VAL A 1 113 ? 10.359 -0.605 5.742 1 95.19 113 VAL A N 1
ATOM 843 C CA . VAL A 1 113 ? 11.039 0.641 5.402 1 95.19 113 VAL A CA 1
ATOM 844 C C . VAL A 1 113 ? 12.477 0.351 4.984 1 95.19 113 VAL A C 1
ATOM 846 O O . VAL A 1 113 ? 13.102 -0.58 5.5 1 95.19 113 VAL A O 1
ATOM 849 N N . THR A 1 114 ? 12.953 1.064 3.99 1 92.62 114 THR A N 1
ATOM 850 C CA . THR A 1 114 ? 14.367 0.974 3.641 1 92.62 114 THR A CA 1
ATOM 851 C C . THR A 1 114 ? 15.234 1.651 4.703 1 92.62 114 THR A C 1
ATOM 853 O O . THR A 1 114 ? 15.023 2.822 5.027 1 92.62 114 THR A O 1
ATOM 856 N N . GLU A 1 115 ? 16.141 0.927 5.145 1 90.62 115 GLU A N 1
ATOM 857 C CA . GLU A 1 115 ? 17.031 1.455 6.176 1 90.62 115 GLU A CA 1
ATOM 858 C C . GLU A 1 115 ? 18.25 2.137 5.559 1 90.62 115 GLU A C 1
ATOM 860 O O . GLU A 1 115 ? 18.594 1.885 4.398 1 90.62 115 GLU A O 1
ATOM 865 N N . ASN A 1 116 ? 18.844 3.012 6.352 1 87.44 116 ASN A N 1
ATOM 866 C CA . ASN A 1 116 ? 20 3.787 5.93 1 87.44 116 ASN A CA 1
ATOM 867 C C . ASN A 1 116 ? 19.719 4.562 4.645 1 87.44 116 ASN A C 1
ATOM 869 O O . ASN A 1 116 ? 20.562 4.582 3.736 1 87.44 116 ASN A O 1
ATOM 873 N N . HIS A 1 117 ? 18.609 5 4.523 1 90.38 117 HIS A N 1
ATOM 874 C CA . HIS A 1 117 ? 18.109 5.828 3.436 1 90.38 117 HIS A CA 1
ATOM 875 C C . HIS A 1 117 ? 17.625 7.184 3.949 1 90.38 117 HIS A C 1
ATOM 877 O O . HIS A 1 117 ? 16.531 7.289 4.5 1 90.38 117 HIS A O 1
ATOM 883 N N . PRO A 1 118 ? 18.344 8.25 3.729 1 87.25 118 PRO A N 1
ATOM 884 C CA . PRO A 1 118 ? 18.094 9.531 4.406 1 87.25 118 PRO A CA 1
ATOM 885 C C . PRO A 1 118 ? 16.688 10.07 4.152 1 87.25 118 PRO A C 1
ATOM 887 O O . PRO A 1 118 ? 16.094 10.695 5.039 1 87.25 118 PRO A O 1
ATOM 890 N N . VAL A 1 119 ? 16.141 9.852 2.998 1 90.44 119 VAL A N 1
ATOM 891 C CA . VAL A 1 119 ? 14.82 10.398 2.668 1 90.44 119 VAL A CA 1
ATOM 892 C C . VAL A 1 119 ? 13.742 9.68 3.471 1 90.44 119 VAL A C 1
ATOM 894 O O . VAL A 1 119 ? 12.75 10.289 3.869 1 90.44 119 VAL A O 1
ATOM 897 N N . ASN A 1 120 ? 14 8.414 3.77 1 90.88 120 ASN A N 1
ATOM 898 C CA . ASN A 1 120 ? 12.992 7.633 4.48 1 90.88 120 ASN A CA 1
ATOM 899 C C . ASN A 1 120 ? 12.852 8.078 5.934 1 90.88 120 ASN A C 1
ATOM 901 O O . ASN A 1 120 ? 11.844 7.809 6.578 1 90.88 120 ASN A O 1
ATOM 905 N N . GLN A 1 121 ? 13.844 8.719 6.449 1 87.44 121 GLN A N 1
ATOM 906 C CA . GLN A 1 121 ? 13.766 9.266 7.801 1 87.44 121 GLN A CA 1
ATOM 907 C C . GLN A 1 121 ? 12.625 10.266 7.922 1 87.44 121 GLN A C 1
ATOM 909 O O . GLN A 1 121 ? 12.055 10.445 9 1 87.44 121 GLN A O 1
ATOM 914 N N . GLU A 1 122 ? 12.258 10.781 6.789 1 83.38 122 GLU A N 1
ATOM 915 C CA . GLU A 1 122 ? 11.227 11.82 6.777 1 83.38 122 GLU A CA 1
ATOM 916 C C . GLU A 1 122 ? 9.883 11.242 6.352 1 83.38 122 GLU A C 1
ATOM 918 O O . GLU A 1 122 ? 9.047 11.953 5.781 1 83.38 122 GLU A O 1
ATOM 923 N N . ASN A 1 123 ? 9.672 9.961 6.594 1 92.06 123 ASN A N 1
ATOM 924 C CA . ASN A 1 123 ? 8.383 9.406 6.191 1 92.06 123 ASN A CA 1
ATOM 925 C C . ASN A 1 123 ? 7.227 10.07 6.926 1 92.06 123 ASN A C 1
ATOM 927 O O . ASN A 1 123 ? 6.086 10.031 6.469 1 92.06 123 ASN A O 1
ATOM 931 N N . GLU A 1 124 ? 7.469 10.664 8.086 1 92.88 124 GLU A N 1
ATOM 932 C CA . GLU A 1 124 ? 6.57 11.555 8.82 1 92.88 124 GLU A CA 1
ATOM 933 C C . GLU A 1 124 ? 5.469 10.766 9.516 1 92.88 124 GLU A C 1
ATOM 935 O O . GLU A 1 124 ? 4.57 11.352 10.125 1 92.88 124 GLU A O 1
ATOM 940 N N . PHE A 1 125 ? 5.457 9.453 9.5 1 95.94 125 PHE A N 1
ATOM 941 C CA . PHE A 1 125 ? 4.406 8.656 10.117 1 95.94 125 PHE A CA 1
ATOM 942 C C . PHE A 1 125 ? 4.977 7.781 11.227 1 95.94 125 PHE A C 1
ATOM 944 O O . PHE A 1 125 ? 4.227 7.184 12 1 95.94 125 PHE A O 1
ATOM 951 N N . SER A 1 126 ? 6.246 7.703 11.234 1 97.06 126 SER A N 1
ATOM 952 C CA . SER A 1 126 ? 6.992 7.242 12.398 1 97.06 126 SER A CA 1
ATOM 953 C C . SER A 1 126 ? 7.965 8.305 12.891 1 97.06 126 SER A C 1
ATOM 955 O O . SER A 1 126 ? 7.734 9.5 12.695 1 97.06 126 SER A O 1
ATOM 957 N N . PHE A 1 127 ? 9.055 7.859 13.656 1 97.19 127 PHE A N 1
ATOM 958 C CA . PHE A 1 127 ? 9.812 8.914 14.305 1 97.19 127 PHE A CA 1
ATOM 959 C C . PHE A 1 127 ? 11.195 9.055 13.68 1 97.19 127 PHE A C 1
ATOM 961 O O . PHE A 1 127 ? 11.945 8.078 13.594 1 97.19 127 PHE A O 1
ATOM 968 N N . ALA A 1 128 ? 11.516 10.234 13.25 1 95.69 128 ALA A N 1
ATOM 969 C CA . ALA A 1 128 ? 12.797 10.562 12.641 1 95.69 128 ALA A CA 1
ATOM 970 C C . ALA A 1 128 ? 13.883 10.734 13.703 1 95.69 128 ALA A C 1
ATOM 972 O O . ALA A 1 128 ? 15.07 10.633 13.406 1 95.69 128 ALA A O 1
ATOM 973 N N . GLY A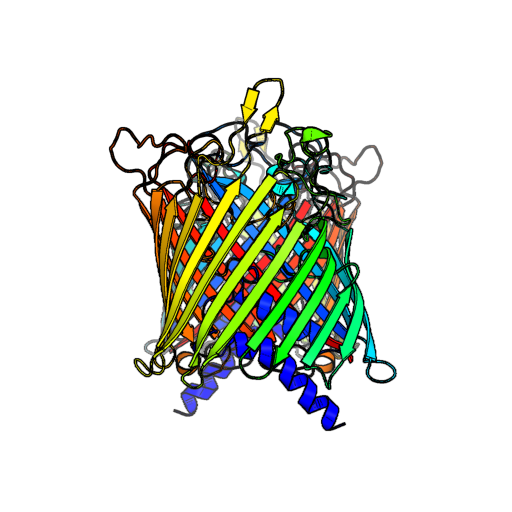 1 129 ? 13.484 11.023 14.859 1 94.38 129 GLY A N 1
ATOM 974 C CA . GLY A 1 129 ? 14.32 11.266 16.031 1 94.38 129 GLY A CA 1
ATOM 975 C C . GLY A 1 129 ? 13.516 11.609 17.266 1 94.38 129 GLY A C 1
ATOM 976 O O . GLY A 1 129 ? 12.289 11.539 17.266 1 94.38 129 GLY A O 1
ATOM 977 N N . ASN A 1 130 ? 14.266 11.906 18.297 1 94.25 130 ASN A N 1
ATOM 978 C CA . ASN A 1 130 ? 13.57 12.273 19.531 1 94.25 130 ASN A CA 1
ATOM 979 C C . ASN A 1 130 ? 13.016 13.695 19.438 1 94.25 130 ASN A C 1
ATOM 981 O O . ASN A 1 130 ? 11.875 13.938 19.844 1 94.25 130 ASN A O 1
ATOM 985 N N . LYS A 1 131 ? 13.852 14.578 18.969 1 94.62 131 LYS A N 1
ATOM 986 C CA . LYS A 1 131 ? 13.461 15.977 18.844 1 94.62 131 LYS A CA 1
ATOM 987 C C . LYS A 1 131 ? 13.938 16.562 17.516 1 94.62 131 LYS A C 1
ATOM 989 O O . LYS A 1 131 ? 14.875 16.047 16.906 1 94.62 131 LYS A O 1
ATOM 994 N N . TRP A 1 132 ? 13.273 17.625 17.109 1 95.31 132 TRP A N 1
ATOM 995 C CA . TRP A 1 132 ? 13.68 18.328 15.906 1 95.31 132 TRP A CA 1
ATOM 996 C C . TRP A 1 132 ? 15.141 18.75 15.977 1 95.31 132 TRP A C 1
ATOM 998 O O . TRP A 1 132 ? 15.586 19.281 17 1 95.31 132 TRP A O 1
ATOM 1008 N N . GLY A 1 133 ? 15.898 18.484 14.992 1 90.81 133 GLY A N 1
ATOM 1009 C CA . GLY A 1 133 ? 17.312 18.812 14.977 1 90.81 133 GLY A CA 1
ATOM 1010 C C . GLY A 1 133 ? 18.188 17.656 15.453 1 90.81 133 GLY A C 1
ATOM 1011 O O . GLY A 1 133 ? 19.422 17.75 15.383 1 90.81 133 GLY A O 1
ATOM 1012 N N . GLU A 1 134 ? 17.578 16.594 15.961 1 89.81 134 GLU A N 1
ATOM 1013 C CA . GLU A 1 134 ? 18.297 15.43 16.453 1 89.81 134 GLU A CA 1
ATOM 1014 C C . GLU A 1 134 ? 17.812 14.156 15.766 1 89.81 134 GLU A C 1
ATOM 1016 O O . GLU A 1 134 ? 17.469 13.172 16.422 1 89.81 134 GLU A O 1
ATOM 1021 N N . ASN A 1 135 ? 17.891 14.172 14.555 1 90.62 135 ASN A N 1
ATOM 1022 C CA . ASN A 1 135 ? 17.5 12.992 13.789 1 90.62 135 ASN A CA 1
ATOM 1023 C C . ASN A 1 135 ? 18.453 11.828 14.047 1 90.62 135 ASN A C 1
ATOM 1025 O O . ASN A 1 135 ? 19.625 12.039 14.391 1 90.62 135 ASN A O 1
ATOM 1029 N N . TYR A 1 136 ? 17.922 10.672 13.906 1 90.19 136 TYR A N 1
ATOM 1030 C CA . TYR A 1 136 ? 18.781 9.508 14.086 1 90.19 136 TYR A CA 1
ATOM 1031 C C . TYR A 1 136 ? 19.953 9.531 13.094 1 90.19 136 TYR A C 1
ATOM 1033 O O . TYR A 1 136 ? 19.75 9.828 11.914 1 90.19 136 TYR A O 1
ATOM 1041 N N . LYS A 1 137 ? 21.062 9.141 13.461 1 86.62 137 LYS A N 1
ATOM 1042 C CA . LYS A 1 137 ? 22.312 9.32 12.711 1 86.62 137 LYS A CA 1
ATOM 1043 C C . LYS A 1 137 ? 22.344 8.406 11.484 1 86.62 137 LYS A C 1
ATOM 1045 O O . LYS A 1 137 ? 22.922 8.758 10.461 1 86.62 137 LYS A O 1
ATOM 1050 N N . ASP A 1 138 ? 21.703 7.32 11.586 1 85.62 138 ASP A N 1
ATOM 1051 C CA . ASP A 1 138 ? 21.781 6.379 10.469 1 85.62 138 ASP A CA 1
ATOM 1052 C C . ASP A 1 138 ? 20.75 6.719 9.398 1 85.62 138 ASP A C 1
ATOM 1054 O O . ASP A 1 138 ? 20.719 6.09 8.344 1 85.62 138 ASP A O 1
ATOM 1058 N N . GLY A 1 139 ? 19.922 7.699 9.734 1 86.75 139 GLY A N 1
ATOM 1059 C CA . GLY A 1 139 ? 18.953 8.156 8.758 1 86.75 139 GLY A CA 1
ATOM 1060 C C . GLY A 1 139 ? 17.719 7.27 8.672 1 86.75 139 GLY A C 1
ATOM 1061 O O . GLY A 1 139 ? 16.906 7.414 7.762 1 86.75 139 GLY A O 1
ATOM 1062 N N . SER A 1 140 ? 17.562 6.391 9.594 1 90.88 140 SER A N 1
ATOM 1063 C CA . SER A 1 140 ? 16.422 5.496 9.578 1 90.88 140 SER A CA 1
ATOM 1064 C C . SER A 1 140 ? 15.344 5.949 10.57 1 90.88 140 SER A C 1
ATOM 1066 O O . SER A 1 140 ? 15.664 6.371 11.68 1 90.88 140 SER A O 1
ATOM 1068 N N . PRO A 1 141 ? 14.141 5.906 10.117 1 95.12 141 PRO A N 1
ATOM 1069 C CA . PRO A 1 141 ? 13.086 6.148 11.102 1 95.12 141 PRO A CA 1
ATOM 1070 C C . PRO A 1 141 ? 12.922 4.992 12.086 1 95.12 141 PRO A C 1
ATOM 1072 O O . PRO A 1 141 ? 13.359 3.875 11.812 1 95.12 141 PRO A O 1
ATOM 1075 N N . GLU A 1 142 ? 12.273 5.297 13.219 1 94.69 142 GLU A N 1
ATOM 1076 C CA . GLU A 1 142 ? 12.07 4.258 14.219 1 94.69 142 GLU A CA 1
ATOM 1077 C C . GLU A 1 142 ? 10.648 4.309 14.781 1 94.69 142 GLU A C 1
ATOM 1079 O O . GLU A 1 142 ? 9.992 5.352 14.742 1 94.69 142 GLU A O 1
ATOM 1084 N N . GLY A 1 143 ? 10.227 3.145 15.305 1 95.88 143 GLY A N 1
ATOM 1085 C CA . GLY A 1 143 ? 8.992 3.123 16.062 1 95.88 143 GLY A CA 1
ATOM 1086 C C . GLY A 1 143 ? 9.117 3.785 17.422 1 95.88 143 GLY A C 1
ATOM 1087 O O . GLY A 1 143 ? 10.219 4.109 17.875 1 95.88 143 GLY A O 1
ATOM 1088 N N . GLY A 1 144 ? 7.973 3.936 18.031 1 97.5 144 GLY A N 1
ATOM 1089 C CA . GLY A 1 144 ? 7.961 4.551 19.344 1 97.5 144 GLY A CA 1
ATOM 1090 C C . GLY A 1 144 ? 6.602 5.109 19.734 1 97.5 144 GLY A C 1
ATOM 1091 O O . GLY A 1 144 ? 5.574 4.648 19.234 1 97.5 144 GLY A O 1
ATOM 1092 N N . PHE A 1 145 ? 6.707 5.926 20.703 1 98.06 145 PHE A N 1
ATOM 1093 C CA . PHE A 1 145 ? 5.504 6.543 21.25 1 98.06 145 PHE A CA 1
ATOM 1094 C C . PHE A 1 145 ? 5.711 8.039 21.453 1 98.06 145 PHE A C 1
ATOM 1096 O O . PHE A 1 145 ? 6.809 8.477 21.812 1 98.06 145 PHE A O 1
ATOM 1103 N N . SER A 1 146 ? 4.641 8.828 21.188 1 97.81 146 SER A N 1
ATOM 1104 C CA . SER A 1 146 ? 4.68 10.273 21.391 1 97.81 146 SER A CA 1
ATOM 1105 C C . SER A 1 146 ? 3.389 10.781 22.016 1 97.81 146 SER A C 1
ATOM 1107 O O . SER A 1 146 ? 2.295 10.375 21.625 1 97.81 146 SER A O 1
ATOM 1109 N N . LEU A 1 147 ? 3.521 11.656 23 1 97.5 147 LEU A N 1
ATOM 1110 C CA . LEU A 1 147 ? 2.373 12.32 23.609 1 97.5 147 LEU A CA 1
ATOM 1111 C C . LEU A 1 147 ? 1.933 13.516 22.766 1 97.5 147 LEU A C 1
ATOM 1113 O O . LEU A 1 147 ? 2.73 14.414 22.484 1 97.5 147 LEU A O 1
ATOM 1117 N N . ALA A 1 148 ? 0.702 13.539 22.391 1 96.81 148 ALA A N 1
ATOM 1118 C CA . ALA A 1 148 ? 0.187 14.648 21.594 1 96.81 148 ALA A CA 1
ATOM 1119 C C . ALA A 1 148 ? -0.51 15.688 22.469 1 96.81 148 ALA A C 1
ATOM 1121 O O . ALA A 1 148 ? -0.568 16.859 22.125 1 96.81 148 ALA A O 1
ATOM 1122 N N . ASN A 1 149 ? -1.063 15.172 23.547 1 97.06 149 ASN A N 1
ATOM 1123 C CA . ASN A 1 149 ? -1.768 16.062 24.469 1 97.06 149 ASN A CA 1
ATOM 1124 C C . ASN A 1 149 ? -1.46 15.719 25.922 1 97.06 149 ASN A C 1
ATOM 1126 O O . ASN A 1 149 ? -1.45 14.547 26.297 1 97.06 149 ASN A O 1
ATOM 1130 N N . ALA A 1 150 ? -1.135 16.562 26.703 1 98.38 150 ALA A N 1
ATOM 1131 C CA . ALA A 1 150 ? -1.07 16.594 28.156 1 98.38 150 ALA A CA 1
ATOM 1132 C C . ALA A 1 150 ? -1.298 18.016 28.672 1 98.38 150 ALA A C 1
ATOM 1134 O O . ALA A 1 150 ? -0.341 18.734 28.953 1 98.38 150 ALA A O 1
ATOM 1135 N N . SER A 1 151 ? -2.576 18.328 28.875 1 98.12 151 SER A N 1
ATOM 1136 C CA . SER A 1 151 ? -2.887 19.734 29.094 1 98.12 151 SER A CA 1
ATOM 1137 C C . SER A 1 151 ? -4.051 19.906 30.062 1 98.12 151 SER A C 1
ATOM 1139 O O . SER A 1 151 ? -4.875 19 30.219 1 98.12 151 SER A O 1
ATOM 1141 N N . LEU A 1 152 ? -4.043 21.078 30.688 1 98.31 152 LEU A N 1
ATOM 1142 C CA . LEU A 1 152 ? -5.207 21.562 31.422 1 98.31 152 LEU A CA 1
ATOM 1143 C C . LEU A 1 152 ? -6.09 22.438 30.547 1 98.31 152 LEU A C 1
ATOM 1145 O O . LEU A 1 152 ? -5.59 23.172 29.688 1 98.31 152 LEU A O 1
ATOM 1149 N N . LYS A 1 153 ? -7.359 22.328 30.812 1 96.88 153 LYS A N 1
ATOM 1150 C CA . LYS A 1 153 ? -8.289 23.203 30.109 1 96.88 153 LYS A CA 1
ATOM 1151 C C . LYS A 1 153 ? -9.25 23.875 31.078 1 96.88 153 LYS A C 1
ATOM 1153 O O . LYS A 1 153 ? -9.547 23.344 32.156 1 96.88 153 LYS A O 1
ATOM 1158 N N . PHE A 1 154 ? -9.672 25.047 30.656 1 98 154 PHE A N 1
ATOM 1159 C CA . PHE A 1 154 ? -10.547 25.875 31.484 1 98 154 PHE A CA 1
ATOM 1160 C C . PHE A 1 154 ? -11.703 26.422 30.656 1 98 154 PHE A C 1
ATOM 1162 O O . PHE A 1 154 ? -11.562 26.688 29.469 1 98 154 PHE A O 1
ATOM 1169 N N . LYS A 1 155 ? -12.836 26.547 31.297 1 96.06 155 LYS A N 1
ATOM 1170 C CA . LYS A 1 155 ? -13.984 27.188 30.656 1 96.06 155 LYS A CA 1
ATOM 1171 C C . LYS A 1 155 ? -14.656 28.172 31.625 1 96.06 155 LYS A C 1
ATOM 1173 O O . LYS A 1 155 ? -14.688 27.922 32.844 1 96.06 155 LYS A O 1
ATOM 1178 N N . ALA A 1 156 ? -15.078 29.25 31.078 1 96.88 156 ALA A N 1
ATOM 1179 C CA . ALA A 1 156 ? -15.828 30.266 31.812 1 96.88 156 ALA A CA 1
ATOM 1180 C C . ALA A 1 156 ? -16.922 30.875 30.938 1 96.88 156 ALA A C 1
ATOM 1182 O O . ALA A 1 156 ? -16.906 30.703 29.719 1 96.88 156 ALA A O 1
ATOM 1183 N N . LEU A 1 157 ? -17.922 31.562 31.656 1 96.25 157 LEU A N 1
ATOM 1184 C CA . LEU A 1 157 ? -19.016 32.25 30.969 1 96.25 157 LEU A CA 1
ATOM 1185 C C . LEU A 1 157 ? -19.797 31.266 30.094 1 96.25 157 LEU A C 1
ATOM 1187 O O . LEU A 1 157 ? -20 31.531 28.906 1 96.25 157 LEU A O 1
ATOM 1191 N N . ASP A 1 158 ? -20.094 30.125 30.625 1 93.56 158 ASP A N 1
ATOM 1192 C CA . ASP A 1 158 ? -20.875 29.062 30.016 1 93.56 158 ASP A CA 1
ATOM 1193 C C . ASP A 1 158 ? -20.25 28.578 28.719 1 93.56 158 ASP A C 1
ATOM 1195 O O . ASP A 1 158 ? -20.953 28.344 27.734 1 93.56 158 ASP A O 1
ATOM 1199 N N . GLY A 1 159 ? -18.922 28.734 28.703 1 92.31 159 GLY A N 1
ATOM 1200 C CA . GLY A 1 159 ? -18.219 28.172 27.562 1 92.31 159 GLY A CA 1
ATOM 1201 C C . GLY A 1 159 ? -17.828 29.219 26.531 1 92.31 159 GLY A C 1
ATOM 1202 O O . GLY A 1 159 ? -17.109 28.922 25.578 1 92.31 159 GLY A O 1
ATOM 1203 N N . ALA A 1 160 ? -18.234 30.422 26.688 1 95.94 160 ALA A N 1
ATOM 1204 C CA . ALA A 1 160 ? -17.875 31.484 25.766 1 95.94 160 ALA A CA 1
ATOM 1205 C C . ALA A 1 160 ? -16.375 31.797 25.828 1 95.94 160 ALA A C 1
ATOM 1207 O O . ALA A 1 160 ? -15.797 32.281 24.844 1 95.94 160 ALA A O 1
ATOM 1208 N N . LEU A 1 161 ? -15.883 31.562 26.969 1 98 161 LEU A N 1
ATOM 1209 C CA . LEU A 1 161 ? -14.445 31.719 27.172 1 98 161 LEU A CA 1
ATOM 1210 C C . LEU A 1 161 ? -13.805 30.375 27.5 1 98 161 LEU A C 1
ATOM 1212 O O . LEU A 1 161 ? -14.25 29.688 28.422 1 98 161 LEU A O 1
ATOM 1216 N N . THR A 1 162 ? -12.859 29.969 26.766 1 97.31 162 THR A N 1
ATOM 1217 C CA . THR A 1 162 ? -12.117 28.75 27.047 1 97.31 162 THR A CA 1
ATOM 1218 C C . THR A 1 162 ? -10.609 29 27 1 97.31 162 THR A C 1
ATOM 1220 O O . THR A 1 162 ? -10.156 29.953 26.359 1 97.31 162 THR A O 1
ATOM 1223 N N . ALA A 1 163 ? -9.867 28.25 27.719 1 98.56 163 ALA A N 1
ATOM 1224 C CA . ALA A 1 163 ? -8.406 28.328 27.719 1 98.56 163 ALA A CA 1
ATOM 1225 C C . ALA A 1 163 ? -7.785 26.938 27.906 1 98.56 163 ALA A C 1
ATOM 1227 O O . ALA A 1 163 ? -8.414 26.031 28.469 1 98.56 163 ALA A O 1
ATOM 1228 N N . LYS A 1 164 ? -6.645 26.781 27.422 1 98.06 164 LYS A N 1
ATOM 1229 C CA . LYS A 1 164 ? -5.887 25.547 27.641 1 98.06 164 LYS A CA 1
ATOM 1230 C C . LYS A 1 164 ? -4.391 25.828 27.703 1 98.06 164 LYS A C 1
ATOM 1232 O O . LYS A 1 164 ? -3.92 26.859 27.219 1 98.06 164 LYS A O 1
ATOM 1237 N N . GLY A 1 165 ? -3.676 24.906 28.359 1 98.62 165 GLY A N 1
ATOM 1238 C CA . GLY A 1 165 ? -2.234 25.047 28.484 1 98.62 165 GLY A CA 1
ATOM 1239 C C . GLY A 1 165 ? -1.529 23.734 28.781 1 98.62 165 GLY A C 1
ATOM 1240 O O . GLY A 1 165 ? -2.061 22.891 29.5 1 98.62 165 GLY A O 1
ATOM 1241 N N . GLY A 1 166 ? -0.333 23.562 28.266 1 98.69 166 GLY A N 1
ATOM 1242 C CA . GLY A 1 166 ? 0.471 22.344 28.328 1 98.69 166 GLY A CA 1
ATOM 1243 C C . GLY A 1 166 ? 0.955 21.891 26.969 1 98.69 166 GLY A C 1
ATOM 1244 O O . GLY A 1 166 ? 1.311 22.703 26.109 1 98.69 166 GLY A O 1
ATOM 1245 N N . LEU A 1 167 ? 1.097 20.594 26.859 1 98.75 167 LEU A N 1
ATOM 1246 C CA . LEU A 1 167 ? 1.293 20.016 25.547 1 98.75 167 LEU A CA 1
ATOM 1247 C C . LEU A 1 167 ? -0.032 19.891 24.797 1 98.75 167 LEU A C 1
ATOM 1249 O O . LEU A 1 167 ? -0.937 19.188 25.234 1 98.75 167 LEU A O 1
ATOM 1253 N N . THR A 1 168 ? -0.168 20.625 23.75 1 97.81 168 THR A N 1
ATOM 1254 C CA . THR A 1 168 ? -1.464 20.656 23.094 1 97.81 168 THR A CA 1
ATOM 1255 C C . THR A 1 168 ? -1.34 21.281 21.703 1 97.81 168 THR A C 1
ATOM 1257 O O . THR A 1 168 ? -0.248 21.688 21.281 1 97.81 168 THR A O 1
ATOM 1260 N N . GLN A 1 169 ? -2.48 21.25 20.953 1 97.56 169 GLN A N 1
ATOM 1261 C CA . GLN A 1 169 ? -2.533 21.906 19.656 1 97.56 169 GLN A CA 1
ATOM 1262 C C . GLN A 1 169 ? -3.047 23.344 19.781 1 97.56 169 GLN A C 1
ATOM 1264 O O . GLN A 1 169 ? -4.141 23.562 20.312 1 97.56 169 GLN A O 1
ATOM 1269 N N . LEU A 1 170 ? -2.244 24.25 19.297 1 98.12 170 LEU A N 1
ATOM 1270 C CA . LEU A 1 170 ? -2.672 25.641 19.25 1 98.12 170 LEU A CA 1
ATOM 1271 C C . LEU A 1 170 ? -3.145 26.016 17.844 1 98.12 170 LEU A C 1
ATOM 1273 O O . LEU A 1 170 ? -2.748 25.391 16.859 1 98.12 170 LEU A O 1
ATOM 1277 N N . TYR A 1 171 ? -4.004 27.016 17.859 1 97.12 171 TYR A N 1
ATOM 1278 C CA . TYR A 1 171 ? -4.559 27.406 16.562 1 97.12 171 TYR A CA 1
ATOM 1279 C C . TYR A 1 171 ? -4.867 28.906 16.531 1 97.12 171 TYR A C 1
ATOM 1281 O O . TYR A 1 171 ? -5.652 29.391 17.344 1 97.12 171 TYR A O 1
ATOM 1289 N N . VAL A 1 172 ? -4.266 29.547 15.68 1 98.25 172 VAL A N 1
ATOM 1290 C CA . VAL A 1 172 ? -4.578 30.922 15.273 1 98.25 172 VAL A CA 1
ATOM 1291 C C . VAL A 1 172 ? -4.758 30.969 13.758 1 98.25 172 VAL A C 1
ATOM 1293 O O . VAL A 1 172 ? -3.807 30.75 13.008 1 98.25 172 VAL A O 1
ATOM 1296 N N . PRO A 1 173 ? -5.914 31.328 13.289 1 97.12 173 PRO A N 1
ATOM 1297 C CA . PRO A 1 173 ? -6.191 31.234 11.852 1 97.12 173 PRO A CA 1
ATOM 1298 C C . PRO A 1 173 ? -5.066 31.828 11 1 97.12 173 PRO A C 1
ATOM 1300 O O . PRO A 1 173 ? -4.672 32.969 11.203 1 97.12 173 PRO A O 1
ATOM 1303 N N . GLY A 1 174 ? -4.543 30.984 10.117 1 97.12 174 GLY A N 1
ATOM 1304 C CA . GLY A 1 174 ? -3.572 31.391 9.117 1 97.12 174 GLY A CA 1
ATOM 1305 C C . GLY A 1 174 ? -2.158 31.5 9.664 1 97.12 174 GLY A C 1
ATOM 1306 O O . GLY A 1 174 ? -1.194 31.531 8.898 1 97.12 174 GLY A O 1
ATOM 1307 N N . VAL A 1 175 ? -2.01 31.516 10.961 1 97.69 175 VAL A N 1
ATOM 1308 C CA . VAL A 1 175 ? -0.709 31.938 11.477 1 97.69 175 VAL A CA 1
ATOM 1309 C C . VAL A 1 175 ? -0.103 30.812 12.305 1 97.69 175 VAL A C 1
ATOM 1311 O O . VAL A 1 175 ? 1.1 30.547 12.227 1 97.69 175 VAL A O 1
ATOM 1314 N N . ILE A 1 176 ? -0.881 30.25 13.211 1 98.25 176 ILE A N 1
ATOM 1315 C CA . ILE A 1 176 ? -0.405 29.141 14.047 1 98.25 176 ILE A CA 1
ATOM 1316 C C . ILE A 1 176 ? -1.298 27.922 13.852 1 98.25 176 ILE A C 1
ATOM 1318 O O . ILE A 1 176 ? -2.516 28 14.031 1 98.25 176 ILE A O 1
ATOM 1322 N N . GLY A 1 177 ? -0.755 26.859 13.445 1 96.88 177 GLY A N 1
ATOM 1323 C CA . GLY A 1 177 ? -1.343 25.547 13.336 1 96.88 177 GLY A CA 1
ATOM 1324 C C . GLY A 1 177 ? -0.374 24.422 13.688 1 96.88 177 GLY A C 1
ATOM 1325 O O . GLY A 1 177 ? 0.585 24.641 14.43 1 96.88 177 GLY A O 1
ATOM 1326 N N . VAL A 1 178 ? -0.701 23.25 13.297 1 96.31 178 VAL A N 1
ATOM 1327 C CA . VAL A 1 178 ? 0.192 22.125 13.562 1 96.31 178 VAL A CA 1
ATOM 1328 C C . VAL A 1 178 ? 0.37 21.297 12.289 1 96.31 178 VAL A C 1
ATOM 1330 O O . VAL A 1 178 ? -0.469 21.344 11.391 1 96.31 178 VAL A O 1
ATOM 1333 N N . ASN A 1 179 ? 1.529 20.625 12.211 1 95.06 179 ASN A N 1
ATOM 1334 C CA . ASN A 1 179 ? 1.682 19.594 11.195 1 95.06 179 ASN A CA 1
ATOM 1335 C C . ASN A 1 179 ? 0.774 18.391 11.477 1 95.06 179 ASN A C 1
ATOM 1337 O O . ASN A 1 179 ? 0.508 18.078 12.641 1 95.06 179 ASN A O 1
ATOM 1341 N N . TRP A 1 180 ? 0.36 17.859 10.336 1 91.56 180 TRP A N 1
ATOM 1342 C CA . TRP A 1 180 ? -0.443 16.656 10.508 1 91.56 180 TRP A CA 1
ATOM 1343 C C . TRP A 1 180 ? 0.129 15.5 9.695 1 91.56 180 TRP A C 1
ATOM 1345 O O . TRP A 1 180 ? 0.585 15.695 8.562 1 91.56 180 TRP A O 1
ATOM 1355 N N . SER A 1 181 ? 0.19 14.352 10.25 1 89.5 181 SER A N 1
ATOM 1356 C CA . SER A 1 181 ? 0.121 13.047 9.586 1 89.5 181 SER A CA 1
ATOM 1357 C C . SER A 1 181 ? -1.235 12.391 9.812 1 89.5 181 SER A C 1
ATOM 1359 O O . SER A 1 181 ? -2.266 12.906 9.375 1 89.5 181 SER A O 1
ATOM 1361 N N . TYR A 1 182 ? -1.335 11.383 10.633 1 90.94 182 TYR A N 1
ATOM 1362 C CA . TYR A 1 182 ? -2.617 10.984 11.203 1 90.94 182 TYR A CA 1
ATOM 1363 C C . TYR A 1 182 ? -2.85 11.672 12.547 1 90.94 182 TYR A C 1
ATOM 1365 O O . TYR A 1 182 ? -3.996 11.859 12.961 1 90.94 182 TYR A O 1
ATOM 1373 N N . GLN A 1 183 ? -1.8 12 13.055 1 94.62 183 GLN A N 1
ATOM 1374 C CA . GLN A 1 183 ? -1.791 12.656 14.359 1 94.62 183 GLN A CA 1
ATOM 1375 C C . GLN A 1 183 ? -1.195 14.055 14.266 1 94.62 183 GLN A C 1
ATOM 1377 O O . GLN A 1 183 ? -0.416 14.344 13.359 1 94.62 183 GLN A O 1
ATOM 1382 N N . PRO A 1 184 ? -1.566 14.875 15.188 1 95.56 184 PRO A N 1
ATOM 1383 C CA . PRO A 1 184 ? -1.119 16.266 15.094 1 95.56 184 PRO A CA 1
ATOM 1384 C C . PRO A 1 184 ? 0.231 16.5 15.766 1 95.56 184 PRO A C 1
ATOM 1386 O O . PRO A 1 184 ? 0.598 15.758 16.688 1 95.56 184 PRO A O 1
ATOM 1389 N N . GLY A 1 185 ? 0.912 17.547 15.297 1 97.44 185 GLY A N 1
ATOM 1390 C CA . GLY A 1 185 ? 2.004 18.094 16.078 1 97.44 185 GLY A CA 1
ATOM 1391 C C . GLY A 1 185 ? 1.549 18.703 17.406 1 97.44 185 GLY A C 1
ATOM 1392 O O . GLY A 1 185 ? 0.349 18.766 17.672 1 97.44 185 GLY A O 1
ATOM 1393 N N . THR A 1 186 ? 2.559 19.109 18.203 1 98.5 186 THR A N 1
ATOM 1394 C CA . THR A 1 186 ? 2.242 19.516 19.562 1 98.5 186 THR A CA 1
ATOM 1395 C C . THR A 1 186 ? 3.09 20.719 19.984 1 98.5 186 THR A C 1
ATOM 1397 O O . THR A 1 186 ? 4.309 20.703 19.812 1 98.5 186 THR A O 1
ATOM 1400 N N . TYR A 1 187 ? 2.406 21.641 20.547 1 98.81 187 TYR A N 1
ATOM 1401 C CA . TYR A 1 187 ? 3.094 22.766 21.172 1 98.81 187 TYR A CA 1
ATOM 1402 C C . TYR A 1 187 ? 3.184 22.594 22.688 1 98.81 187 TYR A C 1
ATOM 1404 O O . TYR A 1 187 ? 2.32 21.953 23.281 1 98.81 187 TYR A O 1
ATOM 1412 N N . ARG A 1 188 ? 4.234 23.047 23.266 1 98.88 188 ARG A N 1
ATOM 1413 C CA . ARG A 1 188 ? 4.199 23.469 24.656 1 98.88 188 ARG A CA 1
ATOM 1414 C C . ARG A 1 188 ? 3.836 24.938 24.781 1 98.88 188 ARG A C 1
ATOM 1416 O O . ARG A 1 188 ? 4.598 25.812 24.359 1 98.88 188 ARG A O 1
ATOM 1423 N N . GLY A 1 189 ? 2.664 25.234 25.281 1 98.81 189 GLY A N 1
ATOM 1424 C CA . GLY A 1 189 ? 2.164 26.594 25.297 1 98.81 189 GLY A CA 1
ATOM 1425 C C . GLY A 1 189 ? 0.734 26.703 25.781 1 98.81 189 GLY A C 1
ATOM 1426 O O . GLY A 1 189 ? 0.272 25.844 26.547 1 98.81 189 GLY A O 1
ATOM 1427 N N . GLY A 1 190 ? 0.175 27.859 25.469 1 98.81 190 GLY A N 1
ATOM 1428 C CA . GLY A 1 190 ? -1.187 28.109 25.906 1 98.81 190 GLY A CA 1
ATOM 1429 C C . GLY A 1 190 ? -1.996 28.922 24.922 1 98.81 190 GLY A C 1
ATOM 1430 O O . GLY A 1 190 ? -1.433 29.625 24.062 1 98.81 190 GLY A O 1
ATOM 1431 N N . GLN A 1 191 ? -3.318 28.797 25.109 1 98.81 191 GLN A N 1
ATOM 1432 C CA . GLN A 1 191 ? -4.242 29.516 24.25 1 98.81 191 GLN A CA 1
ATOM 1433 C C . GLN A 1 191 ? -5.527 29.875 24.984 1 98.81 191 GLN A C 1
ATOM 1435 O O . GLN A 1 191 ? -6.016 29.094 25.812 1 98.81 191 GLN A O 1
ATOM 1440 N N . ILE A 1 192 ? -6.008 31.062 24.75 1 98.81 192 ILE A N 1
ATOM 1441 C CA . ILE A 1 192 ? -7.32 31.5 25.219 1 98.81 192 ILE A CA 1
ATOM 1442 C C . ILE A 1 192 ? -8.211 31.844 24.031 1 98.81 192 ILE A C 1
ATOM 1444 O O . ILE A 1 192 ? -7.738 32.406 23.031 1 98.81 192 ILE A O 1
ATOM 1448 N N . GLU A 1 193 ? -9.461 31.438 24.094 1 98.25 193 GLU A N 1
ATOM 1449 C CA . GLU A 1 193 ? -10.43 31.672 23.031 1 98.25 193 GLU A CA 1
ATOM 1450 C C . GLU A 1 193 ? -11.734 32.219 23.578 1 98.25 193 GLU A C 1
ATOM 1452 O O . GLU A 1 193 ? -12.18 31.828 24.656 1 98.25 193 GLU A O 1
ATOM 1457 N N . GLY A 1 194 ? -12.289 33.094 22.844 1 98.25 194 GLY A N 1
ATOM 1458 C CA . GLY A 1 194 ? -13.586 33.688 23.156 1 98.25 194 GLY A CA 1
ATOM 1459 C C . GLY A 1 194 ? -14.555 33.625 21.984 1 98.25 194 GLY A C 1
ATOM 1460 O O . GLY A 1 194 ? -14.188 33.938 20.859 1 98.25 194 GLY A O 1
ATOM 1461 N N . ASN A 1 195 ? -15.75 33.188 22.266 1 96.44 195 ASN A N 1
ATOM 1462 C CA . ASN A 1 195 ? -16.844 33.219 21.312 1 96.44 195 ASN A CA 1
ATOM 1463 C C . ASN A 1 195 ? -18.031 34.062 21.812 1 96.44 195 ASN A C 1
ATOM 1465 O O . ASN A 1 195 ? -18.688 33.656 22.781 1 96.44 195 ASN A O 1
ATOM 1469 N N . PHE A 1 196 ? -18.266 35.094 21.188 1 96.75 196 PHE A N 1
ATOM 1470 C CA . PHE A 1 196 ? -19.312 36.031 21.594 1 96.75 196 PHE A CA 1
ATOM 1471 C C . PHE A 1 196 ? -20.219 36.344 20.422 1 96.75 196 PHE A C 1
ATOM 1473 O O . PHE A 1 196 ? -20 37.344 19.719 1 96.75 196 PHE A O 1
ATOM 1480 N N . GLY A 1 197 ? -21.266 35.594 20.234 1 93.38 197 GLY A N 1
ATOM 1481 C CA . GLY A 1 197 ? -22.109 35.719 19.062 1 93.38 197 GLY A CA 1
ATOM 1482 C C . GLY A 1 197 ? -21.375 35.438 17.766 1 93.38 197 GLY A C 1
ATOM 1483 O O . GLY A 1 197 ? -20.797 34.375 17.609 1 93.38 197 GLY A O 1
ATOM 1484 N N . GLY A 1 198 ? -21.312 36.375 16.969 1 94.38 198 GLY A N 1
ATOM 1485 C CA . GLY A 1 198 ? -20.625 36.188 15.703 1 94.38 198 GLY A CA 1
ATOM 1486 C C . GLY A 1 198 ? -19.125 36.469 15.789 1 94.38 198 GLY A C 1
ATOM 1487 O O . GLY A 1 198 ? -18.391 36.25 14.828 1 94.38 198 GLY A O 1
ATOM 1488 N N . LEU A 1 199 ? -18.656 36.906 16.984 1 97.75 199 LEU A N 1
ATOM 1489 C CA . LEU A 1 199 ? -17.281 37.312 17.141 1 97.75 199 LEU A CA 1
ATOM 1490 C C . LEU A 1 199 ? -16.453 36.219 17.812 1 97.75 199 LEU A C 1
ATOM 1492 O O . LEU A 1 199 ? -16.812 35.719 18.891 1 97.75 199 LEU A O 1
ATOM 1496 N N . TYR A 1 200 ? -15.484 35.812 17.141 1 97.38 200 TYR A N 1
ATOM 1497 C CA . TYR A 1 200 ? -14.5 34.875 17.656 1 97.38 200 TYR A CA 1
ATOM 1498 C C . TYR A 1 200 ? -13.164 35.562 17.891 1 97.38 200 TYR A C 1
ATOM 1500 O O . TYR A 1 200 ? -12.648 36.25 17.016 1 97.38 200 TYR A O 1
ATOM 1508 N N . LEU A 1 201 ? -12.547 35.469 19.125 1 98.69 201 LEU A N 1
ATOM 1509 C CA . LEU A 1 201 ? -11.242 36 19.484 1 98.69 201 LEU A CA 1
ATOM 1510 C C . LEU A 1 201 ? -10.328 34.906 20.031 1 98.69 201 LEU A C 1
ATOM 1512 O O . LEU A 1 201 ? -10.781 34.031 20.75 1 98.69 201 LEU A O 1
ATOM 1516 N N . THR A 1 202 ? -9.055 35.031 19.656 1 98.69 202 THR A N 1
ATOM 1517 C CA . THR A 1 202 ? -8.141 34.031 20.25 1 98.69 202 THR A CA 1
ATOM 1518 C C . THR A 1 202 ? -6.738 34.625 20.375 1 98.69 202 THR A C 1
ATOM 1520 O O . THR A 1 202 ? -6.379 35.562 19.641 1 98.69 202 THR A O 1
ATOM 1523 N N . TYR A 1 203 ? -6.031 34.188 21.312 1 98.94 203 TYR A N 1
ATOM 1524 C CA . TYR A 1 203 ? -4.617 34.469 21.547 1 98.94 203 TYR A CA 1
ATOM 1525 C C . TYR A 1 203 ? -3.873 33.219 21.969 1 98.94 203 TYR A C 1
ATOM 1527 O O . TYR A 1 203 ? -4.371 32.438 22.781 1 98.94 203 TYR A O 1
ATOM 1535 N N . ALA A 1 204 ? -2.721 32.969 21.359 1 98.88 204 ALA A N 1
ATOM 1536 C CA . ALA A 1 204 ? -1.895 31.797 21.703 1 98.88 204 ALA A CA 1
ATOM 1537 C C . ALA A 1 204 ? -0.428 32.188 21.844 1 98.88 204 ALA A C 1
ATOM 1539 O O . ALA A 1 204 ? 0.047 33.094 21.156 1 98.88 204 ALA A O 1
ATOM 1540 N N . ILE A 1 205 ? 0.3 31.516 22.703 1 98.88 205 ILE A N 1
ATOM 1541 C CA . ILE A 1 205 ? 1.734 31.688 22.891 1 98.88 205 ILE A CA 1
ATOM 1542 C C . ILE A 1 205 ? 2.389 30.344 23.172 1 98.88 205 ILE A C 1
ATOM 1544 O O . ILE A 1 205 ? 1.792 29.469 23.828 1 98.88 205 ILE A O 1
ATOM 1548 N N . ALA A 1 206 ? 3.551 30.125 22.625 1 98.88 206 ALA A N 1
ATOM 1549 C CA . ALA A 1 206 ? 4.277 28.875 22.828 1 98.88 206 ALA A CA 1
ATOM 1550 C C . ALA A 1 206 ? 5.785 29.109 22.844 1 98.88 206 ALA A C 1
ATOM 1552 O O . ALA A 1 206 ? 6.281 30.047 22.219 1 98.88 206 ALA A O 1
ATOM 1553 N N . ASP A 1 207 ? 6.48 28.156 23.469 1 98.75 207 ASP A N 1
ATOM 1554 C CA . ASP A 1 207 ? 7.934 28.297 23.5 1 98.75 207 ASP A CA 1
ATOM 1555 C C . ASP A 1 207 ? 8.609 27.078 22.875 1 98.75 207 ASP A C 1
ATOM 1557 O O . ASP A 1 207 ? 9.812 27.094 22.625 1 98.75 207 ASP A O 1
ATOM 1561 N N . GLU A 1 208 ? 7.883 25.969 22.656 1 98.56 208 GLU A N 1
ATOM 1562 C CA . GLU A 1 208 ? 8.414 24.766 22 1 98.56 208 GLU A CA 1
ATOM 1563 C C . GLU A 1 208 ? 7.367 24.109 21.109 1 98.56 208 GLU A C 1
ATOM 1565 O O . GLU A 1 208 ? 6.172 24.375 21.25 1 98.56 208 GLU A O 1
ATOM 1570 N N . TYR A 1 209 ? 7.887 23.234 20.234 1 98.62 209 TYR A N 1
ATOM 1571 C CA . TYR A 1 209 ? 7.02 22.516 19.297 1 98.62 209 TYR A CA 1
ATOM 1572 C C . TYR A 1 209 ? 7.641 21.188 18.891 1 98.62 209 TYR A C 1
ATOM 1574 O O . TYR A 1 209 ? 8.859 21.031 18.953 1 98.62 209 TYR A O 1
ATOM 1582 N N . LYS A 1 210 ? 6.809 20.266 18.531 1 98.06 210 LYS A N 1
ATOM 1583 C CA . LYS A 1 210 ? 7.238 19.078 17.797 1 98.06 210 LYS A CA 1
ATOM 1584 C C . LYS A 1 210 ? 6.227 18.719 16.703 1 98.06 210 LYS A C 1
ATOM 1586 O O . LYS A 1 210 ? 5.016 18.781 16.938 1 98.06 210 LYS A O 1
ATOM 1591 N N . SER A 1 211 ? 6.715 18.406 15.531 1 97.19 211 SER A N 1
ATOM 1592 C CA . SER A 1 211 ? 5.902 17.703 14.531 1 97.19 211 SER A CA 1
ATOM 1593 C C . SER A 1 211 ? 5.613 16.266 14.953 1 97.19 211 SER A C 1
ATOM 1595 O O . SER A 1 211 ? 6.238 15.75 15.883 1 97.19 211 SER A O 1
ATOM 1597 N N . PRO A 1 212 ? 4.59 15.648 14.297 1 96.44 212 PRO A N 1
ATOM 1598 C CA . PRO A 1 212 ? 4.207 14.312 14.766 1 96.44 212 PRO A CA 1
ATOM 1599 C C . PRO A 1 212 ? 5.316 13.281 14.57 1 96.44 212 PRO A C 1
ATOM 1601 O O . PRO A 1 212 ? 5.258 12.188 15.148 1 96.44 212 PRO A O 1
ATOM 1604 N N . TRP A 1 213 ? 6.34 13.547 13.875 1 97.12 213 TRP A N 1
ATOM 1605 C CA . TRP A 1 213 ? 7.398 12.57 13.633 1 97.12 213 TRP A CA 1
ATOM 1606 C C . TRP A 1 213 ? 8.57 12.789 14.586 1 97.12 213 TRP A C 1
ATOM 1608 O O . TRP A 1 213 ? 9.68 12.328 14.328 1 97.12 213 TRP A O 1
ATOM 1618 N N . TYR A 1 214 ? 8.312 13.523 15.68 1 97.31 214 TYR A N 1
ATOM 1619 C CA . TYR A 1 214 ? 9.219 13.617 16.812 1 97.31 214 TYR A CA 1
ATOM 1620 C C . TYR A 1 214 ? 8.516 13.242 18.109 1 97.31 214 TYR A C 1
ATOM 1622 O O . TYR A 1 214 ? 7.293 13.344 18.219 1 97.31 214 TYR A O 1
ATOM 1630 N N . LYS A 1 215 ? 9.281 12.883 19.172 1 96.88 215 LYS A N 1
ATOM 1631 C CA . LYS A 1 215 ? 8.719 12.383 20.438 1 96.88 215 LYS A CA 1
ATOM 1632 C C . LYS A 1 215 ? 8.672 13.492 21.484 1 96.88 215 LYS A C 1
ATOM 1634 O O . LYS A 1 215 ? 7.82 13.461 22.375 1 96.88 215 LYS A O 1
ATOM 1639 N N . GLU A 1 216 ? 9.562 14.406 21.344 1 98 216 GLU A N 1
ATOM 1640 C CA . GLU A 1 216 ? 9.664 15.492 22.312 1 98 216 GLU A CA 1
ATOM 1641 C C . GLU A 1 216 ? 9.68 16.844 21.625 1 98 216 GLU A C 1
ATOM 1643 O O . GLU A 1 216 ? 10.148 16.969 20.5 1 98 216 GLU A O 1
ATOM 1648 N N . THR A 1 217 ? 9.234 17.844 22.344 1 98.25 217 THR A N 1
ATOM 1649 C CA . THR A 1 217 ? 9.242 19.203 21.797 1 98.25 217 THR A CA 1
ATOM 1650 C C . THR A 1 217 ? 10.656 19.766 21.812 1 98.25 217 THR A C 1
ATOM 1652 O O . THR A 1 217 ? 11.523 19.297 22.547 1 98.25 217 THR A O 1
ATOM 1655 N N . GLN A 1 218 ? 10.836 20.734 21.016 1 97.56 218 GLN A N 1
ATOM 1656 C CA . GLN A 1 218 ? 12.094 21.453 20.891 1 97.56 218 GLN A CA 1
ATOM 1657 C C . GLN A 1 218 ? 11.859 22.953 20.734 1 97.56 218 GLN A C 1
ATOM 1659 O O . GLN A 1 218 ? 10.781 23.391 20.312 1 97.56 218 GLN A O 1
ATOM 1664 N N . LYS A 1 219 ? 12.883 23.719 21.094 1 96.88 219 LYS A N 1
ATOM 1665 C CA . LYS A 1 219 ? 12.828 25.156 20.891 1 96.88 219 LYS A CA 1
ATOM 1666 C C . LYS A 1 219 ? 12.742 25.5 19.406 1 96.88 219 LYS A C 1
ATOM 1668 O O . LYS A 1 219 ? 13.07 24.672 18.547 1 96.88 219 LYS A O 1
ATOM 1673 N N . PHE A 1 220 ? 12.336 26.797 19.172 1 97.56 220 PHE A N 1
ATOM 1674 C CA . PHE A 1 220 ? 12.164 27.266 17.797 1 97.56 220 PHE A CA 1
ATOM 1675 C C . PHE A 1 220 ? 13.484 27.766 17.234 1 97.56 220 PHE A C 1
ATOM 1677 O O . PHE A 1 220 ? 14.398 28.109 17.984 1 97.56 220 PHE A O 1
ATOM 1684 N N . SER A 1 221 ? 13.492 27.766 15.891 1 94.56 221 SER A N 1
ATOM 1685 C CA . SER A 1 221 ? 14.719 28.234 15.25 1 94.56 221 SER A CA 1
ATOM 1686 C C . SER A 1 221 ? 14.422 29 13.969 1 94.56 221 SER A C 1
ATOM 1688 O O . SER A 1 221 ? 13.461 28.688 13.258 1 94.56 221 SER A O 1
ATOM 1690 N N . ARG A 1 222 ? 15.219 29.953 13.617 1 92.56 222 ARG A N 1
ATOM 1691 C CA . ARG A 1 222 ? 15.133 30.672 12.344 1 92.56 222 ARG A CA 1
ATOM 1692 C C . ARG A 1 222 ? 16.062 30.047 11.305 1 92.56 222 ARG A C 1
ATOM 1694 O O . ARG A 1 222 ? 16.172 30.547 10.188 1 92.56 222 ARG A O 1
ATOM 1701 N N . ALA A 1 223 ? 16.703 28.922 11.719 1 88.62 223 ALA A N 1
ATOM 1702 C CA . ALA A 1 223 ? 17.578 28.188 10.805 1 88.62 223 ALA A CA 1
ATOM 1703 C C . ALA A 1 223 ? 16.953 26.844 10.406 1 88.62 223 ALA A C 1
ATOM 1705 O O . ALA A 1 223 ? 16.016 26.375 11.055 1 88.62 223 ALA A O 1
ATOM 1706 N N . LYS A 1 224 ? 17.5 26.312 9.312 1 85.44 224 LYS A N 1
ATOM 1707 C CA . LYS A 1 224 ? 17.125 24.953 8.93 1 85.44 224 LYS A CA 1
ATOM 1708 C C . LYS A 1 224 ? 17.797 23.922 9.844 1 85.44 224 LYS A C 1
ATOM 1710 O O . LYS A 1 224 ? 18.766 24.234 10.531 1 85.44 224 LYS A O 1
ATOM 1715 N N . ALA A 1 225 ? 17.281 22.703 9.75 1 82.12 225 ALA A N 1
ATOM 1716 C CA . ALA A 1 225 ? 17.688 21.656 10.695 1 82.12 225 ALA A CA 1
ATOM 1717 C C . ALA A 1 225 ? 19.172 21.297 10.516 1 82.12 225 ALA A C 1
ATOM 1719 O O . ALA A 1 225 ? 19.828 20.891 11.469 1 82.12 225 ALA A O 1
ATOM 1720 N N . TRP A 1 226 ? 19.625 21.531 9.367 1 78.81 226 TRP A N 1
ATOM 1721 C CA . TRP A 1 226 ? 20.984 21.094 9.086 1 78.81 226 TRP A CA 1
ATOM 1722 C C . TRP A 1 226 ? 21.969 22.25 9.25 1 78.81 226 TRP A C 1
ATOM 1724 O O . TRP A 1 226 ? 23.172 22.078 9.008 1 78.81 226 TRP A O 1
ATOM 1734 N N . MET A 1 227 ? 21.312 23.453 9.602 1 78.06 227 MET A N 1
ATOM 1735 C CA . MET A 1 227 ? 22.094 24.641 9.914 1 78.06 227 MET A CA 1
ATOM 1736 C C . MET A 1 227 ? 22.234 24.812 11.422 1 78.06 227 MET A C 1
ATOM 1738 O O . MET A 1 227 ? 21.281 25.188 12.102 1 78.06 227 MET A O 1
ATOM 1742 N N . ASP A 1 228 ? 23.266 24.578 12.047 1 84.06 228 ASP A N 1
ATOM 1743 C CA . ASP A 1 228 ? 23.391 24.734 13.492 1 84.06 228 ASP A CA 1
ATOM 1744 C C . ASP A 1 228 ? 22.172 25.422 14.078 1 84.06 228 ASP A C 1
ATOM 1746 O O . ASP A 1 228 ? 22.234 26.594 14.492 1 84.06 228 ASP A O 1
ATOM 1750 N N . PRO A 1 229 ? 21.062 24.797 14.203 1 88.5 229 PRO A N 1
ATOM 1751 C CA . PRO A 1 229 ? 19.781 25.453 14.492 1 88.5 229 PRO A CA 1
ATOM 1752 C C . PRO A 1 229 ? 19.703 26 15.914 1 88.5 229 PRO A C 1
ATOM 1754 O O . PRO A 1 229 ? 18.891 26.891 16.203 1 88.5 229 PRO A O 1
ATOM 1757 N N . PHE A 1 230 ? 20.594 25.641 16.734 1 90.88 230 PHE A N 1
ATOM 1758 C CA . PHE A 1 230 ? 20.438 26.078 18.125 1 90.88 230 PHE A CA 1
ATOM 1759 C C . PHE A 1 230 ? 21.656 26.875 18.578 1 90.88 230 PHE A C 1
ATOM 1761 O O . PHE A 1 230 ? 21.938 26.969 19.781 1 90.88 230 PHE A O 1
ATOM 1768 N N . ALA A 1 231 ? 22.312 27.359 17.594 1 89 231 ALA A N 1
ATOM 1769 C CA . ALA A 1 231 ? 23.203 28.469 17.922 1 89 231 ALA A CA 1
ATOM 1770 C C . ALA A 1 231 ? 22.422 29.641 18.516 1 89 231 ALA A C 1
ATOM 1772 O O . ALA A 1 231 ? 21.266 29.859 18.156 1 89 231 ALA A O 1
ATOM 1773 N N . ASP A 1 232 ? 23.047 30.375 19.375 1 85.75 232 ASP A N 1
ATOM 1774 C CA . ASP A 1 232 ? 22.359 31.438 20.125 1 85.75 232 ASP A CA 1
ATOM 1775 C C . ASP A 1 232 ? 21.672 32.406 19.188 1 85.75 232 ASP A C 1
ATOM 1777 O O . ASP A 1 232 ? 20.578 32.906 19.484 1 85.75 232 ASP A O 1
ATOM 1781 N N . GLU A 1 233 ? 22.219 32.688 18.109 1 84.38 233 GLU A N 1
ATOM 1782 C CA . GLU A 1 233 ? 21.672 33.688 17.188 1 84.38 233 GLU A CA 1
ATOM 1783 C C . GLU A 1 233 ? 20.453 33.125 16.438 1 84.38 233 GLU A C 1
ATOM 1785 O O . GLU A 1 233 ? 19.703 33.906 15.844 1 84.38 233 GLU A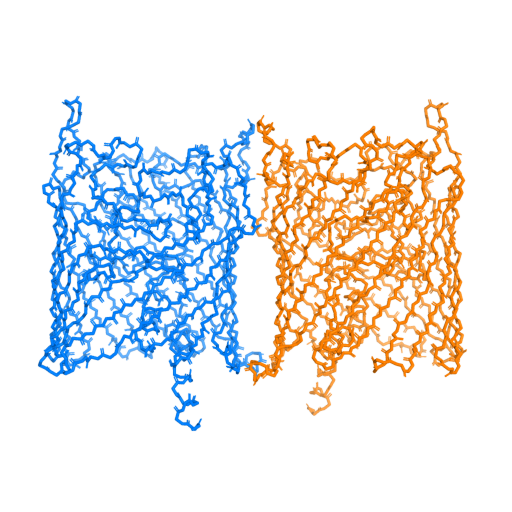 O 1
ATOM 1790 N N . ASN A 1 234 ? 20.312 31.797 16.531 1 91.25 234 ASN A N 1
ATOM 1791 C CA . ASN A 1 234 ? 19.266 31.188 15.719 1 91.25 234 ASN A CA 1
ATOM 1792 C C . ASN A 1 234 ? 18.031 30.844 16.547 1 91.25 234 ASN A C 1
ATOM 1794 O O . ASN A 1 234 ? 16.969 30.594 16 1 91.25 234 ASN A O 1
ATOM 1798 N N . VAL A 1 235 ? 18.156 30.891 17.797 1 93.56 235 VAL A N 1
ATOM 1799 C CA . VAL A 1 235 ? 17.094 30.422 18.688 1 93.56 235 VAL A CA 1
ATOM 1800 C C . VAL A 1 235 ? 15.977 31.453 18.75 1 93.56 235 VAL A C 1
ATOM 1802 O O . VAL A 1 235 ? 16.234 32.656 18.828 1 93.56 235 VAL A O 1
ATOM 1805 N N . ILE A 1 236 ? 14.773 31.031 18.609 1 96.19 236 ILE A N 1
ATOM 1806 C CA . ILE A 1 236 ? 13.57 31.812 18.875 1 96.19 236 ILE A CA 1
ATOM 1807 C C . ILE A 1 236 ? 12.945 31.375 20.203 1 96.19 236 ILE A C 1
ATOM 1809 O O . ILE A 1 236 ? 12.508 30.219 20.328 1 96.19 236 ILE A O 1
ATOM 1813 N N . ASP A 1 237 ? 12.789 32.25 21.109 1 97.31 237 ASP A N 1
ATOM 1814 C CA . ASP A 1 237 ? 12.398 31.875 22.469 1 97.31 237 ASP A CA 1
ATOM 1815 C C . ASP A 1 237 ? 10.898 31.578 22.547 1 97.31 237 ASP A C 1
ATOM 1817 O O . ASP A 1 237 ? 10.461 30.734 23.328 1 97.31 237 ASP A O 1
ATOM 1821 N N . TYR A 1 238 ? 10.164 32.344 21.781 1 98.56 238 TYR A N 1
ATOM 1822 C CA . TYR A 1 238 ? 8.734 32.062 21.781 1 98.56 238 TYR A CA 1
ATOM 1823 C C . TYR A 1 238 ? 8.086 32.594 20.5 1 98.56 238 TYR A C 1
ATOM 1825 O O . TYR A 1 238 ? 8.664 33.406 19.797 1 98.56 238 TYR A O 1
ATOM 1833 N N . ILE A 1 239 ? 6.93 32.125 20.188 1 98.81 239 ILE A N 1
ATOM 1834 C CA . ILE A 1 239 ? 6.043 32.656 19.156 1 98.81 239 ILE A CA 1
ATOM 1835 C C . ILE A 1 239 ? 4.672 32.938 19.766 1 98.81 239 ILE A C 1
ATOM 1837 O O . ILE A 1 239 ? 4.293 32.344 20.781 1 98.81 239 ILE A O 1
ATOM 1841 N N . GLN A 1 240 ? 3.959 33.844 19.156 1 98.88 240 GLN A N 1
ATOM 1842 C CA . GLN A 1 240 ? 2.627 34.219 19.625 1 98.88 240 GLN A CA 1
ATOM 1843 C C . GLN A 1 240 ? 1.737 34.656 18.484 1 98.88 240 GLN A C 1
ATOM 1845 O O . GLN A 1 240 ? 2.232 35 17.406 1 98.88 240 GLN A O 1
ATOM 1850 N N . GLY A 1 241 ? 0.448 34.594 18.641 1 98.81 241 GLY A N 1
ATOM 1851 C CA . GLY A 1 241 ? -0.504 35.031 17.625 1 98.81 241 GLY A CA 1
ATOM 1852 C C . GLY A 1 241 ? -1.844 35.438 18.203 1 98.81 241 GLY A C 1
ATOM 1853 O O . GLY A 1 241 ? -2.223 35 19.297 1 98.81 241 GLY A O 1
ATOM 1854 N N . VAL A 1 242 ? -2.48 36.312 17.531 1 98.88 242 VAL A N 1
ATOM 1855 C CA . VAL A 1 242 ? -3.818 36.781 17.891 1 98.88 242 VAL A CA 1
ATOM 1856 C C . VAL A 1 242 ? -4.695 36.812 16.641 1 98.88 242 VAL A C 1
ATOM 1858 O O . VAL A 1 242 ? -4.195 37.031 15.531 1 98.88 242 VAL A O 1
ATOM 1861 N N . ALA A 1 243 ? -5.984 36.562 16.781 1 98.88 243 ALA A N 1
ATOM 1862 C CA . ALA A 1 243 ? -6.902 36.656 15.656 1 98.88 243 ALA A CA 1
ATOM 1863 C C . ALA A 1 243 ? -8.297 37.094 16.109 1 98.88 243 ALA A C 1
ATOM 1865 O O . ALA A 1 243 ? -8.68 36.844 17.266 1 98.88 243 ALA A O 1
ATOM 1866 N N . ALA A 1 244 ? -8.977 37.688 15.211 1 98.81 244 ALA A N 1
ATOM 1867 C CA . ALA A 1 244 ? -10.406 37.969 15.336 1 98.81 244 ALA A CA 1
ATOM 1868 C C . ALA A 1 244 ? -11.148 37.562 14.07 1 98.81 244 ALA A C 1
ATOM 1870 O O . ALA A 1 244 ? -10.656 37.781 12.961 1 98.81 244 ALA A O 1
ATOM 1871 N N . ARG A 1 245 ? -12.305 36.969 14.234 1 98.44 245 ARG A N 1
ATOM 1872 C CA . ARG A 1 245 ? -13.211 36.656 13.133 1 98.44 245 ARG A CA 1
ATOM 1873 C C . ARG A 1 245 ? -14.633 37.125 13.453 1 98.44 245 ARG A C 1
ATOM 1875 O O . ARG A 1 245 ? -15.141 36.875 14.547 1 98.44 245 ARG A O 1
ATOM 1882 N N . TYR A 1 246 ? -15.227 37.781 12.609 1 98.38 246 TYR A N 1
ATOM 1883 C CA . TYR A 1 246 ? -16.641 38.125 12.742 1 98.38 246 TYR A CA 1
ATOM 1884 C C . TYR A 1 246 ? -17.453 37.5 11.609 1 98.38 246 TYR A C 1
ATOM 1886 O O . TYR A 1 246 ? -17.109 37.656 10.438 1 98.38 246 TYR A O 1
ATOM 1894 N N . THR A 1 247 ? -18.469 36.906 11.961 1 96 247 THR A N 1
ATOM 1895 C CA . THR A 1 247 ? -19.406 36.312 11.008 1 96 247 THR A CA 1
ATOM 1896 C C . THR A 1 247 ? -20.734 37.094 11.016 1 96 247 THR A C 1
ATOM 1898 O O . THR A 1 247 ? -21.453 37.062 12.023 1 96 247 THR A O 1
ATOM 1901 N N . PHE A 1 248 ? -21.078 37.531 9.93 1 96.75 248 PHE A N 1
ATOM 1902 C CA . PHE A 1 248 ? -22.297 38.312 9.781 1 96.75 248 PHE A CA 1
ATOM 1903 C C . PHE A 1 248 ? -23.5 37.375 9.641 1 96.75 248 PHE A C 1
ATOM 1905 O O . PHE A 1 248 ? -23.344 36.219 9.305 1 96.75 248 PHE A O 1
ATOM 1912 N N . GLU A 1 249 ? -24.672 37.906 9.734 1 92.44 249 GLU A N 1
ATOM 1913 C CA . GLU A 1 249 ? -25.906 37.125 9.656 1 92.44 249 GLU A CA 1
ATOM 1914 C C . GLU A 1 249 ? -26.109 36.531 8.266 1 92.44 249 GLU A C 1
ATOM 1916 O O . GLU A 1 249 ? -26.703 35.469 8.117 1 92.44 249 GLU A O 1
ATOM 1921 N N . ASN A 1 250 ? -25.562 37.188 7.32 1 91.88 250 ASN A N 1
ATOM 1922 C CA . ASN A 1 250 ? -25.75 36.719 5.949 1 91.88 250 ASN A CA 1
ATOM 1923 C C . ASN A 1 250 ? -24.75 35.594 5.594 1 91.88 250 ASN A C 1
ATOM 1925 O O . ASN A 1 250 ? -24.703 35.156 4.453 1 91.88 250 ASN A O 1
ATOM 1929 N N . GLY A 1 251 ? -23.906 35.281 6.504 1 88.06 251 GLY A N 1
ATOM 1930 C CA . GLY A 1 251 ? -22.984 34.188 6.289 1 88.06 251 GLY A CA 1
ATOM 1931 C C . GLY A 1 251 ? -21.594 34.625 5.902 1 88.06 251 GLY A C 1
ATOM 1932 O O . GLY A 1 251 ? -20.672 33.812 5.859 1 88.06 251 GLY A O 1
ATOM 1933 N N . THR A 1 252 ? -21.391 35.906 5.617 1 96.56 252 THR A N 1
ATOM 1934 C CA . THR A 1 252 ? -20.062 36.438 5.324 1 96.56 252 THR A CA 1
ATOM 1935 C C . THR A 1 252 ? -19.203 36.469 6.582 1 96.56 252 THR A C 1
ATOM 1937 O O . THR A 1 252 ? -19.672 36.875 7.652 1 96.56 252 THR A O 1
ATOM 1940 N N . ALA A 1 253 ? -17.984 36.062 6.441 1 97.06 253 ALA A N 1
ATOM 1941 C CA . ALA A 1 253 ? -17.062 36.094 7.578 1 97.06 253 ALA A CA 1
ATOM 1942 C C . ALA A 1 253 ? -15.758 36.781 7.219 1 97.06 253 ALA A C 1
ATOM 1944 O O . ALA A 1 253 ? -15.242 36.625 6.117 1 97.06 253 ALA A O 1
ATOM 1945 N N . ILE A 1 254 ? -15.289 37.625 8.125 1 98.56 254 ILE A N 1
ATOM 1946 C CA . ILE A 1 254 ? -14.016 38.312 7.98 1 98.56 254 ILE A CA 1
ATOM 1947 C C . ILE A 1 254 ? -13.078 37.906 9.117 1 98.56 254 ILE A C 1
ATOM 1949 O O . ILE A 1 254 ? -13.461 37.969 10.289 1 98.56 254 ILE A O 1
ATOM 1953 N N . THR A 1 255 ? -11.93 37.5 8.742 1 98.69 255 THR A N 1
ATOM 1954 C CA . THR A 1 255 ? -10.922 37.125 9.727 1 98.69 255 THR A CA 1
ATOM 1955 C C . THR A 1 255 ? -9.648 37.938 9.555 1 98.69 255 THR A C 1
ATOM 1957 O O . THR A 1 255 ? -9.203 38.188 8.438 1 98.69 255 THR A O 1
ATOM 1960 N N . GLY A 1 256 ? -9.078 38.406 10.641 1 98.81 256 GLY A N 1
ATOM 1961 C CA . GLY A 1 256 ? -7.762 39.031 10.711 1 98.81 256 GLY A CA 1
ATOM 1962 C C . GLY A 1 256 ? -6.875 38.406 11.773 1 98.81 256 GLY A C 1
ATOM 1963 O O . GLY A 1 256 ? -7.34 38.094 12.875 1 98.81 256 GLY A O 1
ATOM 1964 N N . SER A 1 257 ? -5.641 38.156 11.414 1 98.88 257 SER A N 1
ATOM 1965 C CA . SER A 1 257 ? -4.711 37.562 12.367 1 98.88 257 SER A CA 1
ATOM 1966 C C . SER A 1 257 ? -3.344 38.219 12.297 1 98.88 257 SER A C 1
ATOM 1968 O O . SER A 1 257 ? -2.951 38.75 11.25 1 98.88 257 SER A O 1
ATOM 1970 N N . TYR A 1 258 ? -2.672 38.219 13.383 1 98.88 258 TYR A N 1
ATOM 1971 C CA . TYR A 1 258 ? -1.292 38.688 13.516 1 98.88 258 TYR A CA 1
ATOM 1972 C C . TYR A 1 258 ? -0.461 37.688 14.305 1 98.88 258 TYR A C 1
ATOM 1974 O O . TYR A 1 258 ? -0.921 37.125 15.312 1 98.88 258 TYR A O 1
ATOM 1982 N N . GLY A 1 259 ? 0.686 37.312 13.805 1 98.69 259 GLY A N 1
ATOM 1983 C CA . GLY A 1 259 ? 1.64 36.469 14.484 1 98.69 259 GLY A CA 1
ATOM 1984 C C . GLY A 1 259 ? 3.02 37.062 14.609 1 98.69 259 GLY A C 1
ATOM 1985 O O . GLY A 1 259 ? 3.393 37.938 13.82 1 98.69 259 GLY A O 1
ATOM 1986 N N . ASN A 1 260 ? 3.707 36.562 15.586 1 98.44 260 ASN A N 1
ATOM 1987 C CA . ASN A 1 260 ? 5.043 37.094 15.859 1 98.44 260 ASN A CA 1
ATOM 1988 C C . ASN A 1 260 ? 5.973 36 16.391 1 98.44 260 ASN A C 1
ATOM 1990 O O . ASN A 1 260 ? 5.566 35.188 17.219 1 98.44 260 ASN A O 1
ATOM 1994 N N . SER A 1 261 ? 7.105 35.906 15.805 1 97.5 261 SER A N 1
ATOM 1995 C CA . SER A 1 261 ? 8.219 35.156 16.375 1 97.5 261 SER A CA 1
ATOM 1996 C C . SER A 1 261 ? 9.281 36.094 16.938 1 97.5 261 SER A C 1
ATOM 1998 O O . SER A 1 261 ? 9.812 36.969 16.219 1 97.5 261 SER A O 1
ATOM 2000 N N . GLU A 1 262 ? 9.617 35.844 18.094 1 96 262 GLU A N 1
ATOM 2001 C CA . GLU A 1 262 ? 10.5 36.75 18.797 1 96 262 GLU A CA 1
ATOM 2002 C C . GLU A 1 262 ? 11.781 37 18 1 96 262 GLU A C 1
ATOM 2004 O O . GLU A 1 262 ? 12.523 36.062 17.719 1 96 262 GLU A O 1
ATOM 2009 N N . ASN A 1 263 ? 12.039 38.281 17.625 1 92.88 263 ASN A N 1
ATOM 2010 C CA . ASN A 1 263 ? 13.25 38.781 16.984 1 92.88 263 ASN A CA 1
ATOM 2011 C C . ASN A 1 263 ? 13.477 38.125 15.625 1 92.88 263 ASN A C 1
ATOM 2013 O O . ASN A 1 263 ? 14.625 37.969 15.195 1 92.88 263 ASN A O 1
ATOM 2017 N N . TYR A 1 264 ? 12.414 37.781 14.961 1 94.69 264 TYR A N 1
ATOM 2018 C CA . TYR A 1 264 ? 12.648 37.125 13.688 1 94.69 264 TYR A CA 1
ATOM 2019 C C . TYR A 1 264 ? 11.602 37.531 12.656 1 94.69 264 TYR A C 1
ATOM 2021 O O . TYR A 1 264 ? 11.938 38.125 11.617 1 94.69 264 TYR A O 1
ATOM 2029 N N . MET A 1 265 ? 10.305 37.281 13.016 1 96.56 265 MET A N 1
ATOM 2030 C CA . MET A 1 265 ? 9.328 37.406 11.93 1 96.56 265 MET A CA 1
ATOM 2031 C C . MET A 1 265 ? 8.008 37.938 12.453 1 96.56 265 MET A C 1
ATOM 2033 O O . MET A 1 265 ? 7.566 37.594 13.547 1 96.56 265 MET A O 1
ATOM 2037 N N . ASP A 1 266 ? 7.348 38.781 11.648 1 98.12 266 ASP A N 1
ATOM 2038 C CA . ASP A 1 266 ? 5.938 39.125 11.766 1 98.12 266 ASP A CA 1
ATOM 2039 C C . ASP A 1 266 ? 5.121 38.562 10.617 1 98.12 266 ASP A C 1
ATOM 2041 O O . ASP A 1 266 ? 5.551 38.594 9.461 1 98.12 266 ASP A O 1
ATOM 2045 N N . SER A 1 267 ? 3.973 38 10.984 1 98.38 267 SER A N 1
ATOM 2046 C CA . SER A 1 267 ? 3.119 37.406 9.961 1 98.38 267 SER A CA 1
ATOM 2047 C C . SER A 1 267 ? 1.695 37.938 10.047 1 98.38 267 SER A C 1
ATOM 2049 O O . SER A 1 267 ? 1.229 38.312 11.125 1 98.38 267 SER A O 1
ATOM 2051 N N . TYR A 1 268 ? 1.024 38 8.891 1 98.69 268 TYR A N 1
ATOM 2052 C CA . TYR A 1 268 ? -0.306 38.562 8.742 1 98.69 268 TYR A CA 1
ATOM 2053 C C . TYR A 1 268 ? -1.225 37.625 7.969 1 98.69 268 TYR A C 1
ATOM 2055 O O . TYR A 1 268 ? -0.789 36.969 7.027 1 98.69 268 TYR A O 1
ATOM 2063 N N . HIS A 1 269 ? -2.477 37.625 8.367 1 98.75 269 HIS A N 1
ATOM 2064 C CA . HIS A 1 269 ? -3.477 36.844 7.645 1 98.75 269 HIS A CA 1
ATOM 2065 C C . HIS A 1 269 ? -4.797 37.625 7.551 1 98.75 269 HIS A C 1
ATOM 2067 O O . HIS A 1 269 ? -5.215 38.25 8.516 1 98.75 269 HIS A O 1
ATOM 2073 N N . PHE A 1 270 ? -5.363 37.594 6.418 1 98.81 270 PHE A N 1
ATOM 2074 C CA . PHE A 1 270 ? -6.699 38.125 6.156 1 98.81 270 PHE A CA 1
ATOM 2075 C C . PHE A 1 270 ? -7.523 37.125 5.348 1 98.81 270 PHE A C 1
ATOM 2077 O O . PHE A 1 270 ? -7.023 36.531 4.395 1 98.81 270 PHE A O 1
ATOM 2084 N N . LYS A 1 271 ? -8.766 36.938 5.723 1 98.62 271 LYS A N 1
ATOM 2085 C CA . LYS A 1 271 ? -9.656 36.031 4.984 1 98.62 271 LYS A CA 1
ATOM 2086 C C . LYS A 1 271 ? -11.062 36.625 4.902 1 98.62 271 LYS A C 1
ATOM 2088 O O . LYS A 1 271 ? -11.617 37.062 5.91 1 98.62 271 LYS A O 1
ATOM 2093 N N . LEU A 1 272 ? -11.562 36.719 3.711 1 98.75 272 LEU A N 1
ATOM 2094 C CA . LEU A 1 272 ? -12.961 37 3.42 1 98.75 272 LEU A CA 1
ATOM 2095 C C . LEU A 1 272 ? -13.664 35.781 2.838 1 98.75 272 LEU A C 1
ATOM 2097 O O . LEU A 1 272 ? -13.258 35.281 1.792 1 98.75 272 LEU A O 1
ATOM 2101 N N . ALA A 1 273 ? -14.672 35.312 3.533 1 97.19 273 ALA A N 1
ATOM 2102 C CA . ALA A 1 273 ? -15.391 34.125 3.08 1 97.19 273 ALA A CA 1
ATOM 2103 C C . ALA A 1 273 ? -16.891 34.406 2.926 1 97.19 273 ALA A C 1
ATOM 2105 O O . ALA A 1 273 ? -17.453 35.156 3.721 1 97.19 273 ALA A O 1
ATOM 2106 N N . HIS A 1 274 ? -17.469 33.844 1.922 1 96.81 274 HIS A N 1
ATOM 2107 C CA . HIS A 1 274 ? -18.891 34 1.678 1 96.81 274 HIS A CA 1
ATOM 2108 C C . HIS A 1 274 ? -19.469 32.812 0.929 1 96.81 274 HIS A C 1
ATOM 2110 O O . HIS A 1 274 ? -18.797 32.25 0.065 1 96.81 274 HIS A O 1
ATOM 2116 N N . LYS A 1 275 ? -20.688 32.469 1.333 1 91.88 275 LYS A N 1
ATOM 2117 C CA . LYS A 1 275 ? -21.422 31.438 0.611 1 91.88 275 LYS A CA 1
ATOM 2118 C C . LYS A 1 275 ? -22.562 32.062 -0.207 1 91.88 275 LYS A C 1
ATOM 2120 O O . LYS A 1 275 ? -23.516 32.594 0.353 1 91.88 275 LYS A O 1
ATOM 2125 N N . PHE A 1 276 ? -22.531 31.844 -1.498 1 94.25 276 PHE A N 1
ATOM 2126 C CA . PHE A 1 276 ? -23.547 32.375 -2.4 1 94.25 276 PHE A CA 1
ATOM 2127 C C . PHE A 1 276 ? -24.656 31.375 -2.629 1 94.25 276 PHE A C 1
ATOM 2129 O O . PHE A 1 276 ? -24.422 30.172 -2.664 1 94.25 276 PHE A O 1
ATOM 2136 N N . ASP A 1 277 ? -25.812 31.891 -2.84 1 90.56 277 ASP A N 1
ATOM 2137 C CA . ASP A 1 277 ? -26.969 31.031 -3.096 1 90.56 277 ASP A CA 1
ATOM 2138 C C . ASP A 1 277 ? -27.078 30.672 -4.578 1 90.56 277 ASP A C 1
ATOM 2140 O O . ASP A 1 277 ? -28.109 30.891 -5.203 1 90.56 277 ASP A O 1
ATOM 2144 N N . VAL A 1 278 ? -26.031 30.312 -5.102 1 90.06 278 VAL A N 1
ATOM 2145 C CA . VAL A 1 278 ? -25.969 29.812 -6.469 1 90.06 278 VAL A CA 1
ATOM 2146 C C . VAL A 1 278 ? -25.25 28.469 -6.492 1 90.06 278 VAL A C 1
ATOM 2148 O O . VAL A 1 278 ? -24.469 28.156 -5.59 1 90.06 278 VAL A O 1
ATOM 2151 N N . LEU A 1 279 ? -25.672 27.625 -7.523 1 87.5 279 LEU A N 1
ATOM 2152 C CA . LEU A 1 279 ? -25.031 26.328 -7.699 1 87.5 279 LEU A CA 1
ATOM 2153 C C . LEU A 1 279 ? -25.188 25.469 -6.449 1 87.5 279 LEU A C 1
ATOM 2155 O O . LEU A 1 279 ? -24.234 24.859 -5.977 1 87.5 279 LEU A O 1
ATOM 2159 N N . ASN A 1 280 ? -26.375 25.609 -5.836 1 82.19 280 ASN A N 1
ATOM 2160 C CA . ASN A 1 280 ? -26.719 24.859 -4.637 1 82.19 280 ASN A CA 1
ATOM 2161 C C . ASN A 1 280 ? -25.812 25.203 -3.467 1 82.19 280 ASN A C 1
ATOM 2163 O O . ASN A 1 280 ? -25.484 24.344 -2.643 1 82.19 280 ASN A O 1
ATOM 2167 N N . GLY A 1 281 ? -25.359 26.422 -3.561 1 86.88 281 GLY A N 1
ATOM 2168 C CA . GLY A 1 281 ? -24.5 26.906 -2.5 1 86.88 281 GLY A CA 1
ATOM 2169 C C . GLY A 1 281 ? -23.031 26.953 -2.898 1 86.88 281 GLY A C 1
ATOM 2170 O O . GLY A 1 281 ? -22.312 25.953 -2.74 1 86.88 281 GLY A O 1
ATOM 2171 N N . LEU A 1 282 ? -22.562 28.031 -3.396 1 93.69 282 LEU A N 1
ATOM 2172 C CA . LEU A 1 282 ? -21.172 28.266 -3.803 1 93.69 282 LEU A CA 1
ATOM 2173 C C . LEU A 1 282 ? -20.375 28.906 -2.67 1 93.69 282 LEU A C 1
ATOM 2175 O O . LEU A 1 282 ? -20.594 30.078 -2.338 1 93.69 282 LEU A O 1
ATOM 2179 N N . SER A 1 283 ? -19.5 28.141 -2.033 1 93.69 283 SER A N 1
ATOM 2180 C CA . SER A 1 283 ? -18.609 28.656 -0.996 1 93.69 283 SER A CA 1
ATOM 2181 C C . SER A 1 283 ? -17.359 29.266 -1.601 1 93.69 283 SER A C 1
ATOM 2183 O O . SER A 1 283 ? -16.625 28.609 -2.34 1 93.69 283 SER A O 1
ATOM 2185 N N . THR A 1 284 ? -17.094 30.5 -1.238 1 96.69 284 THR A N 1
ATOM 2186 C CA . THR A 1 284 ? -15.938 31.203 -1.793 1 96.69 284 THR A CA 1
ATOM 2187 C C . THR A 1 284 ? -15.125 31.859 -0.687 1 96.69 284 THR A C 1
ATOM 2189 O O . THR A 1 284 ? -15.641 32.125 0.404 1 96.69 284 THR A O 1
ATOM 2192 N N . SER A 1 285 ? -13.859 32.062 -0.968 1 97.25 285 SER A N 1
ATOM 2193 C CA . SER A 1 285 ? -13.055 32.844 -0.042 1 97.25 285 SER A CA 1
ATOM 2194 C C . SER A 1 285 ? -11.875 33.5 -0.75 1 97.25 285 SER A C 1
ATOM 2196 O O . SER A 1 285 ? -11.406 33 -1.773 1 97.25 285 SER A O 1
ATOM 2198 N N . TYR A 1 286 ? -11.531 34.625 -0.289 1 98.69 286 TYR A N 1
ATOM 2199 C CA . TYR A 1 286 ? -10.234 35.25 -0.53 1 98.69 286 TYR A CA 1
ATOM 2200 C C . TYR A 1 286 ? -9.359 35.188 0.716 1 98.69 286 TYR A C 1
ATOM 2202 O O . TYR A 1 286 ? -9.812 35.5 1.817 1 98.69 286 TYR A O 1
ATOM 2210 N N . GLN A 1 287 ? -8.109 34.812 0.555 1 98.62 287 GLN A N 1
ATOM 2211 C CA . GLN A 1 287 ? -7.191 34.688 1.681 1 98.62 287 GLN A CA 1
ATOM 2212 C C . GLN A 1 287 ? -5.84 35.312 1.362 1 98.62 287 GLN A C 1
ATOM 2214 O O . GLN A 1 287 ? -5.336 35.188 0.245 1 98.62 287 GLN A O 1
ATOM 2219 N N . PHE A 1 288 ? -5.336 35.969 2.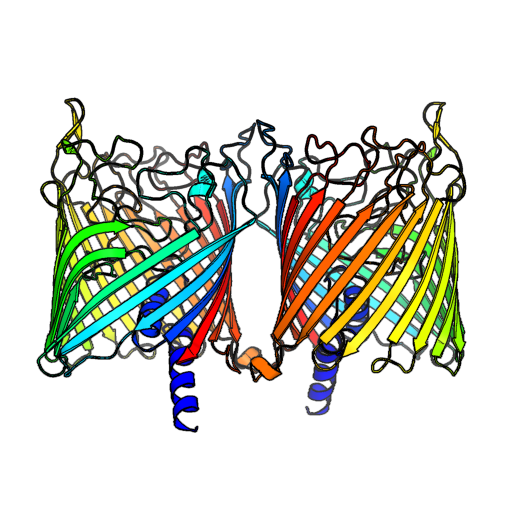346 1 98.81 288 PHE A N 1
ATOM 2220 C CA . PHE A 1 288 ? -4.008 36.562 2.27 1 98.81 288 PHE A CA 1
ATOM 2221 C C . PHE A 1 288 ? -3.123 36.062 3.404 1 98.81 288 PHE A C 1
ATOM 2223 O O . PHE A 1 288 ? -3.539 36.062 4.562 1 98.81 288 PHE A O 1
ATOM 2230 N N . TYR A 1 289 ? -1.954 35.594 3.088 1 98.62 289 TYR A N 1
ATOM 2231 C CA . TYR A 1 289 ? -0.886 35.25 4.016 1 98.62 289 TYR A CA 1
ATOM 2232 C C . TYR A 1 289 ? 0.362 36.094 3.756 1 98.62 289 TYR A C 1
ATOM 2234 O O . TYR A 1 289 ? 0.85 36.156 2.625 1 98.62 289 TYR A O 1
ATOM 2242 N N . GLY A 1 290 ? 0.912 36.688 4.781 1 98.56 290 GLY A N 1
ATOM 2243 C CA . GLY A 1 290 ? 2.109 37.5 4.609 1 98.56 290 GLY A CA 1
ATOM 2244 C C . GLY A 1 290 ? 3.076 37.406 5.773 1 98.56 290 GLY A C 1
ATOM 2245 O O . GLY A 1 290 ? 2.66 37.219 6.918 1 98.56 290 GLY A O 1
ATOM 2246 N N . SER A 1 291 ? 4.363 37.531 5.445 1 97.94 291 SER A N 1
ATOM 2247 C CA . SER A 1 291 ? 5.398 37.469 6.473 1 97.94 291 SER A CA 1
ATOM 2248 C C . SER A 1 291 ? 6.531 38.438 6.152 1 97.94 291 SER A C 1
ATOM 2250 O O . SER A 1 291 ? 6.949 38.562 5 1 97.94 291 SER A O 1
ATOM 2252 N N . ASP A 1 292 ? 6.953 39.125 7.152 1 96.88 292 ASP A N 1
ATOM 2253 C CA . ASP A 1 292 ? 8.133 39.969 7.109 1 96.88 292 ASP A CA 1
ATOM 2254 C C . ASP A 1 292 ? 9.195 39.5 8.094 1 96.88 292 ASP A C 1
ATOM 2256 O O . ASP A 1 292 ? 8.922 39.312 9.281 1 96.88 292 ASP A O 1
ATOM 2260 N N . THR A 1 293 ? 10.406 39.281 7.574 1 95.62 293 THR A N 1
ATOM 2261 C CA . THR A 1 293 ? 11.469 38.75 8.43 1 95.62 293 THR A CA 1
ATOM 2262 C C . THR A 1 293 ? 12.547 39.781 8.664 1 95.62 293 THR A C 1
ATOM 2264 O O . THR A 1 293 ? 12.805 40.625 7.805 1 95.62 293 THR A O 1
ATOM 2267 N N . LYS A 1 294 ? 13.109 39.656 9.797 1 92.19 294 LYS A N 1
ATOM 2268 C CA . LYS A 1 294 ? 14.289 40.469 10.094 1 92.19 294 LYS A CA 1
ATOM 2269 C C . LYS A 1 294 ? 15.547 39.844 9.508 1 92.19 294 LYS A C 1
ATOM 2271 O O . LYS A 1 294 ? 15.703 38.594 9.508 1 92.19 294 LYS A O 1
ATOM 2276 N N . THR A 1 295 ? 16.406 40.719 9 1 86.81 295 THR A N 1
ATOM 2277 C CA . THR A 1 295 ? 17.719 40.281 8.562 1 86.81 295 THR A CA 1
ATOM 2278 C C . THR A 1 295 ? 18.609 39.969 9.75 1 86.81 295 THR A C 1
ATOM 2280 O O . THR A 1 295 ? 18.594 40.688 10.758 1 86.81 295 THR A O 1
ATOM 2283 N N . TYR A 1 296 ? 19.219 38.906 9.633 1 76.56 296 TYR A N 1
ATOM 2284 C CA . TYR A 1 296 ? 20.141 38.562 10.719 1 76.56 296 TYR A CA 1
ATOM 2285 C C . TYR A 1 296 ? 21.516 38.188 10.172 1 76.56 296 TYR A C 1
ATOM 2287 O O . TYR A 1 296 ? 21.688 38.094 8.953 1 76.56 296 TYR A O 1
ATOM 2295 N N . GLN A 1 297 ? 22.469 38.219 11.062 1 76.06 297 GLN A N 1
ATOM 2296 C CA . GLN A 1 297 ? 23.844 37.969 10.641 1 76.06 297 GLN A CA 1
ATOM 2297 C C . GLN A 1 297 ? 24.266 36.531 10.984 1 76.06 297 GLN A C 1
ATOM 2299 O O . GLN A 1 297 ? 23.938 36.031 12.055 1 76.06 297 GLN A O 1
ATOM 2304 N N . LYS A 1 298 ? 24.734 35.844 9.984 1 71.31 298 LYS A N 1
ATOM 2305 C CA . LYS A 1 298 ? 25.406 34.562 10.156 1 71.31 298 LYS A CA 1
ATOM 2306 C C . LYS A 1 298 ? 26.812 34.594 9.578 1 71.31 298 LYS A C 1
ATOM 2308 O O . LYS A 1 298 ? 27 34.812 8.375 1 71.31 298 LYS A O 1
ATOM 2313 N N . GLY A 1 299 ? 27.766 34.219 10.477 1 71 299 GLY A N 1
ATOM 2314 C CA . GLY A 1 299 ? 29.141 34.219 10.031 1 71 299 GLY A CA 1
ATOM 2315 C C . GLY A 1 299 ? 29.562 35.531 9.375 1 71 299 GLY A C 1
ATOM 2316 O O . GLY A 1 299 ? 30.312 35.531 8.398 1 71 299 GLY A O 1
ATOM 2317 N N . GLY A 1 300 ? 28.969 36.562 9.758 1 71.88 300 GLY A N 1
ATOM 2318 C CA . GLY A 1 300 ? 29.359 37.875 9.234 1 71.88 300 GLY A CA 1
ATOM 2319 C C . GLY A 1 300 ? 28.547 38.281 8.031 1 71.88 300 GLY A C 1
ATOM 2320 O O . GLY A 1 300 ? 28.656 39.438 7.562 1 71.88 300 GLY A O 1
ATOM 2321 N N . ALA A 1 301 ? 27.781 37.375 7.527 1 77.81 301 ALA A N 1
ATOM 2322 C CA . ALA A 1 301 ? 26.969 37.719 6.359 1 77.81 301 ALA A CA 1
ATOM 2323 C C . ALA A 1 301 ? 25.516 37.938 6.75 1 77.81 301 ALA A C 1
ATOM 2325 O O . ALA A 1 301 ? 25.016 37.312 7.672 1 77.81 301 ALA A O 1
ATOM 2326 N N . ASP A 1 302 ? 24.844 38.906 6.055 1 80.75 302 ASP A N 1
ATOM 2327 C CA . ASP A 1 302 ? 23.422 39.156 6.238 1 80.75 302 ASP A CA 1
ATOM 2328 C C . ASP A 1 302 ? 22.578 38.094 5.566 1 80.75 302 ASP A C 1
ATOM 2330 O O . ASP A 1 302 ? 22.797 37.75 4.402 1 80.75 302 ASP A O 1
ATOM 2334 N N . ILE A 1 303 ? 21.797 37.531 6.395 1 79.12 303 ILE A N 1
ATOM 2335 C CA . ILE A 1 303 ? 20.859 36.562 5.859 1 79.12 303 ILE A CA 1
ATOM 2336 C C . ILE A 1 303 ? 19.469 37.156 5.805 1 79.12 303 ILE A C 1
ATOM 2338 O O . ILE A 1 303 ? 18.906 37.531 6.836 1 79.12 303 ILE A O 1
ATOM 2342 N N . GLU A 1 304 ? 19.016 37.344 4.633 1 88.44 304 GLU A N 1
ATOM 2343 C CA . GLU A 1 304 ? 17.672 37.812 4.383 1 88.44 304 GLU A CA 1
ATOM 2344 C C . GLU A 1 304 ? 16.766 36.719 3.879 1 88.44 304 GLU A C 1
ATOM 2346 O O . GLU A 1 304 ? 16.734 36.406 2.684 1 88.44 304 GLU A O 1
ATOM 2351 N N . THR A 1 305 ? 16.047 36.219 4.863 1 91.75 305 THR A N 1
ATOM 2352 C CA . THR A 1 305 ? 15.133 35.156 4.453 1 91.75 305 THR A CA 1
ATOM 2353 C C . THR A 1 305 ? 14.18 35.656 3.367 1 91.75 305 THR A C 1
ATOM 2355 O O . THR A 1 305 ? 14.117 35.062 2.279 1 91.75 305 THR A O 1
ATOM 2358 N N . TYR A 1 306 ? 13.453 36.656 3.666 1 95.44 306 TYR A N 1
ATOM 2359 C CA . TYR A 1 306 ? 12.641 37.344 2.676 1 95.44 306 TYR A CA 1
ATOM 2360 C C . TYR A 1 306 ? 13.133 38.781 2.461 1 95.44 306 TYR A C 1
ATOM 2362 O O . TYR A 1 306 ? 13.547 39.438 3.41 1 95.44 306 TYR A O 1
ATOM 2370 N N . ASP A 1 307 ? 13.141 39.188 1.243 1 95 307 ASP A N 1
ATOM 2371 C CA . ASP A 1 307 ? 13.375 40.594 0.89 1 95 307 ASP A CA 1
ATOM 2372 C C . ASP A 1 307 ? 12.07 41.375 0.81 1 95 307 ASP A C 1
ATOM 2374 O O . ASP A 1 307 ? 11.414 41.375 -0.234 1 95 307 ASP A O 1
ATOM 2378 N N . GLY A 1 308 ? 11.742 42.062 1.888 1 94.69 308 GLY A N 1
ATOM 2379 C CA . GLY A 1 308 ? 10.445 42.719 2.002 1 94.69 308 GLY A CA 1
ATOM 2380 C C . GLY A 1 308 ? 9.344 41.75 2.443 1 94.69 308 GLY A C 1
ATOM 2381 O O . GLY A 1 308 ? 9.625 40.688 3.006 1 94.69 308 GLY A O 1
ATOM 2382 N N . LEU A 1 309 ? 8.07 42.188 2.244 1 97.5 309 LEU A N 1
ATOM 2383 C CA . LEU A 1 309 ? 6.918 41.375 2.619 1 97.5 309 LEU A CA 1
ATOM 2384 C C . LEU A 1 309 ? 6.707 40.25 1.619 1 97.5 309 LEU A C 1
ATOM 2386 O O . LEU A 1 309 ? 6.348 40.469 0.465 1 97.5 309 LEU A O 1
ATOM 2390 N N . ALA A 1 310 ? 7.031 39.062 2.027 1 98.12 310 ALA A N 1
ATOM 2391 C CA . ALA A 1 310 ? 6.613 37.906 1.243 1 98.12 310 ALA A CA 1
ATOM 2392 C C . ALA A 1 310 ? 5.137 37.594 1.466 1 98.12 310 ALA A C 1
ATOM 2394 O O . ALA A 1 310 ? 4.605 37.812 2.557 1 98.12 310 ALA A O 1
ATOM 2395 N N . TRP A 1 311 ? 4.457 37.031 0.415 1 98.5 311 TRP A N 1
ATOM 2396 C CA . TRP A 1 311 ? 3.037 36.781 0.631 1 98.5 311 TRP A CA 1
ATOM 2397 C C . TRP A 1 311 ? 2.518 35.719 -0.348 1 98.5 311 TRP A C 1
ATOM 2399 O O . TRP A 1 311 ? 3.182 35.406 -1.337 1 98.5 311 TRP A O 1
ATOM 2409 N N . GLN A 1 312 ? 1.421 35.156 -0.036 1 98.56 312 GLN A N 1
ATOM 2410 C CA . GLN A 1 312 ? 0.62 34.25 -0.879 1 98.56 312 GLN A CA 1
ATOM 2411 C C . GLN A 1 312 ? -0.863 34.625 -0.788 1 98.56 312 GLN A C 1
ATOM 2413 O O . GLN A 1 312 ? -1.38 34.875 0.302 1 98.56 312 GLN A O 1
ATOM 2418 N N . GLN A 1 313 ? -1.471 34.719 -1.889 1 98.62 313 GLN A N 1
ATOM 2419 C CA . GLN A 1 313 ? -2.908 34.969 -1.987 1 98.62 313 GLN A CA 1
ATOM 2420 C C . GLN A 1 313 ? -3.621 33.75 -2.568 1 98.62 313 GLN A C 1
ATOM 2422 O O . GLN A 1 313 ? -3.076 33.062 -3.432 1 98.62 313 GLN A O 1
ATOM 2427 N N . ALA A 1 314 ? -4.781 33.562 -2.057 1 98.44 314 ALA A N 1
ATOM 2428 C CA . ALA A 1 314 ? -5.559 32.406 -2.521 1 98.44 314 ALA A CA 1
ATOM 2429 C C . ALA A 1 314 ? -7.012 32.812 -2.773 1 98.44 314 ALA A C 1
ATOM 2431 O O . ALA A 1 314 ? -7.59 33.594 -2.025 1 98.44 314 ALA A O 1
ATOM 2432 N N . LEU A 1 315 ? -7.535 32.312 -3.822 1 98.75 315 LEU A N 1
ATOM 2433 C CA . LEU A 1 315 ? -8.969 32.312 -4.109 1 98.75 315 LEU A CA 1
ATOM 2434 C C . LEU A 1 315 ? -9.516 30.891 -4.133 1 98.75 315 LEU A C 1
ATOM 2436 O O . LEU A 1 315 ? -8.922 30 -4.762 1 98.75 315 LEU A O 1
ATOM 2440 N N . THR A 1 316 ? -10.57 30.688 -3.387 1 97.62 316 THR A N 1
ATOM 2441 C CA . THR A 1 316 ? -11.141 29.344 -3.355 1 97.62 316 THR A CA 1
ATOM 2442 C C . THR A 1 316 ? -12.625 29.375 -3.711 1 97.62 316 THR A C 1
ATOM 2444 O O . THR A 1 316 ? -13.328 30.328 -3.375 1 97.62 316 THR A O 1
ATOM 2447 N N . ALA A 1 317 ? -13.039 28.375 -4.41 1 97.62 317 ALA A N 1
ATOM 2448 C CA . ALA A 1 317 ? -14.445 28.125 -4.727 1 97.62 317 ALA A CA 1
ATOM 2449 C C . ALA A 1 317 ? -14.773 26.641 -4.621 1 97.62 317 ALA A C 1
ATOM 2451 O O . ALA A 1 317 ? -13.984 25.797 -5.059 1 97.62 317 ALA A O 1
ATOM 2452 N N . ALA A 1 318 ? -15.867 26.344 -4.012 1 94.44 318 ALA A N 1
ATOM 2453 C CA . ALA A 1 318 ? -16.344 24.969 -3.896 1 94.44 318 ALA A CA 1
ATOM 2454 C C . ALA A 1 318 ? -17.875 24.906 -4.02 1 94.44 318 ALA A C 1
ATOM 2456 O O . ALA A 1 318 ? -18.578 25.781 -3.504 1 94.44 318 ALA A O 1
ATOM 2457 N N . TRP A 1 319 ? -18.359 23.938 -4.746 1 93.44 319 TRP A N 1
ATOM 2458 C CA . TRP A 1 319 ? -19.797 23.766 -4.887 1 93.44 319 TRP A CA 1
ATOM 2459 C C . TRP A 1 319 ? -20.156 22.297 -5.141 1 93.44 319 TRP A C 1
ATOM 2461 O O . TRP A 1 319 ? -19.281 21.484 -5.426 1 93.44 319 TRP A O 1
ATOM 2471 N N . GLY A 1 320 ? -21.438 21.984 -4.891 1 90.56 320 GLY A N 1
ATOM 2472 C CA . GLY A 1 320 ? -21.953 20.641 -5.133 1 90.56 320 GLY A CA 1
ATOM 2473 C C . GLY A 1 320 ? -23.047 20.609 -6.184 1 90.56 320 GLY A C 1
ATOM 2474 O O . GLY A 1 320 ? -23.844 21.547 -6.293 1 90.56 320 GLY A O 1
ATOM 2475 N N . MET A 1 321 ? -23.031 19.578 -6.922 1 93.44 321 MET A N 1
ATOM 2476 C CA . MET A 1 321 ? -24.094 19.312 -7.898 1 93.44 321 MET A CA 1
ATOM 2477 C C . MET A 1 321 ? -24.438 17.828 -7.926 1 93.44 321 MET A C 1
ATOM 2479 O O . MET A 1 321 ? -23.859 17.062 -8.695 1 93.44 321 MET A O 1
ATOM 2483 N N . GLY A 1 322 ? -25.578 17.484 -7.23 1 91.81 322 GLY A N 1
ATOM 2484 C CA . GLY A 1 322 ? -25.906 16.062 -7.121 1 91.81 322 GLY A CA 1
ATOM 2485 C C . GLY A 1 322 ? -24.844 15.258 -6.398 1 91.81 322 GLY A C 1
ATOM 2486 O O . GLY A 1 322 ? -24.453 15.609 -5.285 1 91.81 322 GLY A O 1
ATOM 2487 N N . PRO A 1 323 ? -24.406 14.188 -7.125 1 93.25 323 PRO A N 1
ATOM 2488 C CA . PRO A 1 323 ? -23.391 13.352 -6.484 1 93.25 323 PRO A CA 1
ATOM 2489 C C . PRO A 1 323 ? -21.984 13.906 -6.656 1 93.25 323 PRO A C 1
ATOM 2491 O O . PRO A 1 323 ? -21 13.258 -6.262 1 93.25 323 PRO A O 1
ATOM 2494 N N . TYR A 1 324 ? -21.891 15.148 -7.27 1 95.25 324 TYR A N 1
ATOM 2495 C CA . TYR A 1 324 ? -20.578 15.695 -7.598 1 95.25 324 TYR A CA 1
ATOM 2496 C C . TYR A 1 324 ? -20.203 16.828 -6.645 1 95.25 324 TYR A C 1
ATOM 2498 O O . TYR A 1 324 ? -21.062 17.609 -6.238 1 95.25 324 TYR A O 1
ATOM 2506 N N . GLY A 1 325 ? -18.969 16.859 -6.227 1 93.31 325 GLY A N 1
ATOM 2507 C CA . GLY A 1 325 ? -18.344 17.984 -5.566 1 93.31 325 GLY A CA 1
ATOM 2508 C C . GLY A 1 325 ? -17.203 18.594 -6.375 1 93.31 325 GLY A C 1
ATOM 2509 O O . GLY A 1 325 ? -16.406 17.891 -6.98 1 93.31 325 GLY A O 1
ATOM 2510 N N . PHE A 1 326 ? -17.219 19.906 -6.398 1 95.88 326 PHE A N 1
ATOM 2511 C CA . PHE A 1 326 ? -16.219 20.609 -7.207 1 95.88 326 PHE A CA 1
ATOM 2512 C C . PHE A 1 326 ? -15.406 21.562 -6.348 1 95.88 326 PHE A C 1
ATOM 2514 O O . PHE A 1 326 ? -15.938 22.172 -5.418 1 95.88 326 PHE A O 1
ATOM 2521 N N . ARG A 1 327 ? -14.141 21.672 -6.656 1 96.25 327 ARG A N 1
ATOM 2522 C CA . ARG A 1 327 ? -13.242 22.656 -6.055 1 96.25 327 ARG A CA 1
ATOM 2523 C C . ARG A 1 327 ? -12.398 23.344 -7.121 1 96.25 327 ARG A C 1
ATOM 2525 O O . ARG A 1 327 ? -11.836 22.688 -8 1 96.25 327 ARG A O 1
ATOM 2532 N N . LEU A 1 328 ? -12.406 24.609 -7.102 1 97.94 328 LEU A N 1
ATOM 2533 C CA . LEU A 1 328 ? -11.562 25.453 -7.938 1 97.94 328 LEU A CA 1
ATOM 2534 C C . LEU A 1 328 ? -10.805 26.469 -7.086 1 97.94 328 LEU A C 1
ATOM 2536 O O . LEU A 1 328 ? -11.406 27.25 -6.348 1 97.94 328 LEU A O 1
ATOM 2540 N N . GLU A 1 329 ? -9.461 26.391 -7.211 1 98.44 329 GLU A N 1
ATOM 2541 C CA . GLU A 1 329 ? -8.656 27.266 -6.367 1 98.44 329 GLU A CA 1
ATOM 2542 C C . GLU A 1 329 ? -7.48 27.844 -7.148 1 98.44 329 GLU A C 1
ATOM 2544 O O . GLU A 1 329 ? -7.012 27.25 -8.117 1 98.44 329 GLU A O 1
ATOM 2549 N N . GLY A 1 330 ? -7.094 29.016 -6.719 1 98.75 330 GLY A N 1
ATOM 2550 C CA . GLY A 1 330 ? -5.949 29.688 -7.312 1 98.75 330 GLY A CA 1
ATOM 2551 C C . GLY A 1 330 ? -5.012 30.297 -6.281 1 98.75 330 GLY A C 1
ATOM 2552 O O . GLY A 1 330 ? -5.453 30.766 -5.23 1 98.75 330 GLY A O 1
ATOM 2553 N N . LEU A 1 331 ? -3.713 30.234 -6.66 1 98.44 331 LEU A N 1
ATOM 2554 C CA . LEU A 1 331 ? -2.676 30.797 -5.793 1 98.44 331 LEU A CA 1
ATOM 2555 C C . LEU A 1 331 ? -1.786 31.766 -6.562 1 98.44 331 LEU A C 1
ATOM 2557 O O . LEU A 1 331 ? -1.553 31.578 -7.762 1 98.44 331 LEU A O 1
ATOM 2561 N N . TRP A 1 332 ? -1.328 32.75 -5.898 1 98.75 332 TRP A N 1
ATOM 2562 C CA . TRP A 1 332 ? -0.282 33.656 -6.352 1 98.75 332 TRP A CA 1
ATOM 2563 C C . TRP A 1 332 ? 0.704 33.969 -5.23 1 98.75 332 TRP A C 1
ATOM 2565 O O . TRP A 1 332 ? 0.308 34.406 -4.152 1 98.75 332 TRP A O 1
ATOM 2575 N N . THR A 1 333 ? 2.012 33.75 -5.559 1 98.44 333 THR A N 1
ATOM 2576 C CA . THR A 1 333 ? 3.014 33.844 -4.504 1 98.44 333 THR A CA 1
ATOM 2577 C C . THR A 1 333 ? 4.086 34.875 -4.855 1 98.44 333 THR A C 1
ATOM 2579 O O . THR A 1 333 ? 4.523 34.938 -6.004 1 98.44 333 THR A O 1
ATOM 2582 N N . LYS A 1 334 ? 4.441 35.688 -3.896 1 98.31 334 LYS A N 1
ATOM 2583 C CA . LYS A 1 334 ? 5.633 36.5 -3.947 1 98.31 334 LYS A CA 1
ATOM 2584 C C . LYS A 1 334 ? 6.559 36.219 -2.77 1 98.31 334 LYS A C 1
ATOM 2586 O O . LYS A 1 334 ? 6.152 36.344 -1.611 1 98.31 334 LYS A O 1
ATOM 2591 N N . ALA A 1 335 ? 7.801 35.844 -3.074 1 97.75 335 ALA A N 1
ATOM 2592 C CA . ALA A 1 335 ? 8.727 35.5 -2.008 1 97.75 335 ALA A CA 1
ATOM 2593 C C . ALA A 1 335 ? 10.172 35.781 -2.408 1 97.75 335 ALA A C 1
ATOM 2595 O O . ALA A 1 335 ? 11.016 34.875 -2.381 1 97.75 335 ALA A O 1
ATOM 2596 N N . GLU A 1 336 ? 10.453 36.969 -2.697 1 95.88 336 GLU A N 1
ATOM 2597 C CA . GLU A 1 336 ? 11.828 37.375 -2.988 1 95.88 336 GLU A CA 1
ATOM 2598 C C . GLU A 1 336 ? 12.719 37.219 -1.756 1 95.88 336 GLU A C 1
ATOM 2600 O O . GLU A 1 336 ? 12.266 37.438 -0.628 1 95.88 336 GLU A O 1
ATOM 2605 N N . GLY A 1 337 ? 13.984 36.906 -1.988 1 93.38 337 GLY A N 1
ATOM 2606 C CA . GLY A 1 337 ? 14.938 36.688 -0.918 1 93.38 337 GLY A CA 1
ATOM 2607 C C . GLY A 1 337 ? 15.562 35.281 -0.977 1 93.38 337 GLY A C 1
ATOM 2608 O O . GLY A 1 337 ? 15.414 34.594 -1.974 1 93.38 337 GLY A O 1
ATOM 2609 N N . ASN A 1 338 ? 16.281 34.906 0.138 1 89.5 338 ASN A N 1
ATOM 2610 C CA . ASN A 1 338 ? 17.078 33.688 0.146 1 89.5 338 ASN A CA 1
ATOM 2611 C C . ASN A 1 338 ? 16.203 32.438 0.144 1 89.5 338 ASN A C 1
ATOM 2613 O O . ASN A 1 338 ? 16.594 31.391 -0.369 1 89.5 338 ASN A O 1
ATOM 2617 N N . GLU A 1 339 ? 15.023 32.562 0.68 1 92.31 339 GLU A N 1
ATOM 2618 C CA . GLU A 1 339 ? 14.148 31.391 0.768 1 92.31 339 GLU A CA 1
ATOM 2619 C C . GLU A 1 339 ? 13.609 31 -0.605 1 92.31 339 GLU A C 1
ATOM 2621 O O . GLU A 1 339 ? 13.516 29.812 -0.927 1 92.31 339 GLU A O 1
ATOM 2626 N N . GLY A 1 340 ? 13.18 31.969 -1.4 1 94.94 340 GLY A N 1
ATOM 2627 C CA . GLY A 1 340 ? 12.742 31.766 -2.773 1 94.94 340 GLY A CA 1
ATOM 2628 C C . GLY A 1 340 ? 11.359 31.156 -2.881 1 94.94 340 GLY A C 1
ATOM 2629 O O . GLY A 1 340 ? 10.875 30.906 -3.982 1 94.94 340 GLY A O 1
ATOM 2630 N N . ASN A 1 341 ? 10.711 30.875 -1.822 1 96.5 341 ASN A N 1
ATOM 2631 C CA . ASN A 1 341 ? 9.336 30.406 -1.723 1 96.5 341 ASN A CA 1
ATOM 2632 C C . ASN A 1 341 ? 8.664 30.891 -0.442 1 96.5 341 ASN A C 1
ATOM 2634 O O . ASN A 1 341 ? 9.344 31.328 0.489 1 96.5 341 ASN A O 1
ATOM 2638 N N . TYR A 1 342 ? 7.406 30.875 -0.436 1 97.06 342 TYR A N 1
ATOM 2639 C CA . TYR A 1 342 ? 6.711 31.359 0.752 1 97.06 342 TYR A CA 1
ATOM 2640 C C . TYR A 1 342 ? 6.254 30.203 1.629 1 97.06 342 TYR A C 1
ATOM 2642 O O . TYR A 1 342 ? 5.582 29.281 1.153 1 97.06 342 TYR A O 1
ATOM 2650 N N . LEU A 1 343 ? 6.551 30.25 2.867 1 93.56 343 LEU A N 1
ATOM 2651 C CA . LEU A 1 343 ? 6.16 29.266 3.865 1 93.56 343 LEU A CA 1
ATOM 2652 C C . LEU A 1 343 ? 5.312 29.906 4.961 1 93.56 343 LEU A C 1
ATOM 2654 O O . LEU A 1 343 ? 5.801 30.734 5.723 1 93.56 343 LEU A O 1
ATOM 2658 N N . PRO A 1 344 ? 4.105 29.5 5.109 1 91.81 344 PRO A N 1
ATOM 2659 C CA . PRO A 1 344 ? 3.242 30.109 6.129 1 91.81 344 PRO A CA 1
ATOM 2660 C C . PRO A 1 344 ? 3.471 29.516 7.52 1 91.81 344 PRO A C 1
ATOM 2662 O O . PRO A 1 344 ? 2.592 28.844 8.055 1 91.81 344 PRO A O 1
ATOM 2665 N N . ARG A 1 345 ? 4.496 29.891 8.18 1 96.06 345 ARG A N 1
ATOM 2666 C CA . ARG A 1 345 ? 4.824 29.5 9.547 1 96.06 345 ARG A CA 1
ATOM 2667 C C . ARG A 1 345 ? 5.75 30.531 10.195 1 96.06 345 ARG A C 1
ATOM 2669 O O . ARG A 1 345 ? 6.41 31.297 9.5 1 96.06 345 ARG A O 1
ATOM 2676 N N . LEU A 1 346 ? 5.879 30.422 11.477 1 97.81 346 LEU A N 1
ATOM 2677 C CA . LEU A 1 346 ? 6.57 31.453 12.234 1 97.81 346 LEU A CA 1
ATOM 2678 C C . LEU A 1 346 ? 8.023 31.078 12.484 1 97.81 346 LEU A C 1
ATOM 2680 O O . LEU A 1 346 ? 8.742 31.766 13.211 1 97.81 346 LEU A O 1
ATOM 2684 N N . THR A 1 347 ? 8.445 29.906 11.938 1 96.19 347 THR A N 1
ATOM 2685 C CA . THR A 1 347 ? 9.836 29.484 11.969 1 96.19 347 THR A CA 1
ATOM 2686 C C . THR A 1 347 ? 10.32 29.094 10.57 1 96.19 347 THR A C 1
ATOM 2688 O O . THR A 1 347 ? 9.523 29.031 9.633 1 96.19 347 THR A O 1
ATOM 2691 N N . ARG A 1 348 ? 11.594 28.875 10.453 1 89.94 348 ARG A N 1
ATOM 2692 C CA . ARG A 1 348 ? 12.133 28.625 9.125 1 89.94 348 ARG A CA 1
ATOM 2693 C C . ARG A 1 348 ? 12.133 27.125 8.812 1 89.94 348 ARG A C 1
ATOM 2695 O O . ARG A 1 348 ? 11.766 26.719 7.707 1 89.94 348 ARG A O 1
ATOM 2702 N N . GLY A 1 349 ? 12.594 26.328 9.773 1 87.06 349 GLY A N 1
ATOM 2703 C CA . GLY A 1 349 ? 12.812 24.906 9.516 1 87.06 349 GLY A CA 1
ATOM 2704 C C . GLY A 1 349 ? 11.523 24.109 9.445 1 87.06 349 GLY A C 1
ATOM 2705 O O . GLY A 1 349 ? 10.602 24.328 10.227 1 87.06 349 GLY A O 1
ATOM 2706 N N . TYR A 1 350 ? 11.492 23.203 8.477 1 89.88 350 TYR A N 1
ATOM 2707 C CA . TYR A 1 350 ? 10.367 22.297 8.352 1 89.88 350 TYR A CA 1
ATOM 2708 C C . TYR A 1 350 ? 10.219 21.438 9.602 1 89.88 350 TYR A C 1
ATOM 2710 O O . TYR A 1 350 ? 11.195 20.844 10.078 1 89.88 350 TYR A O 1
ATOM 2718 N N . GLY A 1 351 ? 9.031 21.422 10.125 1 93.88 351 GLY A N 1
ATOM 2719 C CA . GLY A 1 351 ? 8.75 20.609 11.297 1 93.88 351 GLY A CA 1
ATOM 2720 C C . GLY A 1 351 ? 9.039 21.312 12.602 1 93.88 351 GLY A C 1
ATOM 2721 O O . GLY A 1 351 ? 8.781 20.781 13.68 1 93.88 351 GLY A O 1
ATOM 2722 N N . ASN A 1 352 ? 9.586 22.469 12.578 1 96.81 352 ASN A N 1
ATOM 2723 C CA . ASN A 1 352 ? 9.906 23.219 13.789 1 96.81 352 ASN A CA 1
ATOM 2724 C C . ASN A 1 352 ? 8.719 24.047 14.266 1 96.81 352 ASN A C 1
ATOM 2726 O O . ASN A 1 352 ? 8.656 24.438 15.438 1 96.81 352 ASN A O 1
ATOM 2730 N N . SER A 1 353 ? 7.828 24.328 13.477 1 96.94 353 SER A N 1
ATOM 2731 C CA . SER A 1 353 ? 6.488 24.859 13.711 1 96.94 353 SER A CA 1
ATOM 2732 C C . SER A 1 353 ? 5.605 24.688 12.484 1 96.94 353 SER A C 1
ATOM 2734 O O . SER A 1 353 ? 5.996 24.031 11.516 1 96.94 353 SER A O 1
ATOM 2736 N N . GLN A 1 354 ? 4.418 25.234 12.586 1 96.5 354 GLN A N 1
ATOM 2737 C CA . GLN A 1 354 ? 3.531 25.203 11.422 1 96.5 354 GLN A CA 1
ATOM 2738 C C . GLN A 1 354 ? 2.514 26.328 11.469 1 96.5 354 GLN A C 1
ATOM 2740 O O . GLN A 1 354 ? 2.072 26.734 12.547 1 96.5 354 GLN A O 1
ATOM 2745 N N . GLY A 1 355 ? 2.23 26.859 10.312 1 95.56 355 GLY A N 1
ATOM 2746 C CA . GLY A 1 355 ? 1.113 27.781 10.203 1 95.56 355 GLY A CA 1
ATOM 2747 C C . GLY A 1 355 ? -0.221 27.094 10.008 1 95.56 355 GLY A C 1
ATOM 2748 O O . GLY A 1 355 ? -0.308 25.859 10.109 1 95.56 355 GLY A O 1
ATOM 2749 N N . ALA A 1 356 ? -1.263 27.906 9.867 1 94.75 356 ALA A N 1
ATOM 2750 C CA . ALA A 1 356 ? -2.605 27.375 9.672 1 94.75 356 ALA A CA 1
ATOM 2751 C C . ALA A 1 356 ? -3.129 27.688 8.273 1 94.75 356 ALA A C 1
ATOM 2753 O O . ALA A 1 356 ? -4.215 28.25 8.125 1 94.75 356 ALA A O 1
ATOM 2754 N N . ASN A 1 357 ? -2.369 27.344 7.305 1 92.25 357 ASN A N 1
ATOM 2755 C CA . ASN A 1 357 ? -2.807 27.5 5.922 1 92.25 357 ASN A CA 1
ATOM 2756 C C . ASN A 1 357 ? -3.934 26.531 5.574 1 92.25 357 ASN A C 1
ATOM 2758 O O . ASN A 1 357 ? -3.939 25.391 6.035 1 92.25 357 ASN A O 1
ATOM 2762 N N . GLU A 1 358 ? -4.863 27 4.75 1 91.69 358 GLU A N 1
ATOM 2763 C CA . GLU A 1 358 ? -6.039 26.188 4.465 1 91.69 358 GLU A CA 1
ATOM 2764 C C . GLU A 1 358 ? -5.949 25.562 3.076 1 91.69 358 GLU A C 1
ATOM 2766 O O . GLU A 1 358 ? -6.793 24.734 2.705 1 91.69 358 GLU A O 1
ATOM 2771 N N . ILE A 1 359 ? -4.953 25.938 2.297 1 92.88 359 ILE A N 1
ATOM 2772 C CA . ILE A 1 359 ? -4.848 25.438 0.93 1 92.88 359 ILE A CA 1
ATOM 2773 C C . ILE A 1 359 ? -4.066 24.125 0.916 1 92.88 359 ILE A C 1
ATOM 2775 O O . ILE A 1 359 ? -2.91 24.078 1.348 1 92.88 359 ILE A O 1
ATOM 2779 N N . TRP A 1 360 ? -4.672 23.109 0.468 1 92.75 360 TRP A N 1
ATOM 2780 C CA . TRP A 1 360 ? -4.031 21.812 0.362 1 92.75 360 TRP A CA 1
ATOM 2781 C C . TRP A 1 360 ? -4.539 21.047 -0.859 1 92.75 360 TRP A C 1
ATOM 2783 O O . TRP A 1 360 ? -5.715 20.672 -0.919 1 92.75 360 TRP A O 1
ATOM 2793 N N . TRP A 1 361 ? -3.594 20.781 -1.782 1 95.19 361 TRP A N 1
ATOM 2794 C CA . TRP A 1 361 ? -4.016 20.203 -3.051 1 95.19 361 TRP A CA 1
ATOM 2795 C C . TRP A 1 361 ? -3.58 18.75 -3.154 1 95.19 361 TRP A C 1
ATOM 2797 O O . TRP A 1 361 ? -4.008 18.031 -4.059 1 95.19 361 TRP A O 1
ATOM 2807 N N . ASP A 1 362 ? -2.803 18.156 -2.227 1 93.06 362 ASP A N 1
ATOM 2808 C CA . ASP A 1 362 ? -2.264 16.797 -2.283 1 93.06 362 ASP A CA 1
ATOM 2809 C C . ASP A 1 362 ? -1.735 16.484 -3.68 1 93.06 362 ASP A C 1
ATOM 2811 O O . ASP A 1 362 ? -2.098 15.461 -4.266 1 93.06 362 ASP A O 1
ATOM 2815 N N . SER A 1 363 ? -0.927 17.344 -4.168 1 95.81 363 SER A N 1
ATOM 2816 C CA . SER A 1 363 ? -0.389 17.25 -5.523 1 95.81 363 SER A CA 1
ATOM 2817 C C . SER A 1 363 ? 1.131 17.375 -5.523 1 95.81 363 SER A C 1
ATOM 2819 O O . SER A 1 363 ? 1.716 17.875 -6.484 1 95.81 363 SER A O 1
ATOM 2821 N N . ARG A 1 364 ? 1.73 16.969 -4.332 1 93.69 364 ARG A N 1
ATOM 2822 C CA . ARG A 1 364 ? 3.164 16.828 -4.105 1 93.69 364 ARG A CA 1
ATOM 2823 C C . ARG A 1 364 ? 3.83 18.188 -3.938 1 93.69 364 ARG A C 1
ATOM 2825 O O . ARG A 1 364 ? 4.473 18.453 -2.92 1 93.69 364 ARG A O 1
ATOM 2832 N N . SER A 1 365 ? 3.709 19.109 -4.961 1 94.12 365 SER A N 1
ATOM 2833 C CA . SER A 1 365 ? 4.293 20.438 -4.859 1 94.12 365 SER A CA 1
ATOM 2834 C C . SER A 1 365 ? 3.49 21.328 -3.908 1 94.12 365 SER A C 1
ATOM 2836 O O . SER A 1 365 ? 2.297 21.094 -3.699 1 94.12 365 SER A O 1
ATOM 2838 N N . ASP A 1 366 ? 4.199 22.281 -3.279 1 93.38 366 ASP A N 1
ATOM 2839 C CA . ASP A 1 366 ? 3.498 23.266 -2.463 1 93.38 366 ASP A CA 1
ATOM 2840 C C . ASP A 1 366 ? 3.018 24.438 -3.311 1 93.38 366 ASP A C 1
ATOM 2842 O O . ASP A 1 366 ? 2.248 25.281 -2.838 1 93.38 366 ASP A O 1
ATOM 2846 N N . TRP A 1 367 ? 3.51 24.531 -4.582 1 97 367 TRP A N 1
ATOM 2847 C CA . TRP A 1 367 ? 3.068 25.547 -5.531 1 97 367 TRP A CA 1
ATOM 2848 C C . TRP A 1 367 ? 3.277 26.953 -4.965 1 97 367 TRP A C 1
ATOM 2850 O O . TRP A 1 367 ? 2.369 27.781 -5.004 1 97 367 TRP A O 1
ATOM 2860 N N . ASN A 1 368 ? 4.434 27.172 -4.379 1 96.81 368 ASN A N 1
ATOM 2861 C CA . ASN A 1 368 ? 4.641 28.375 -3.6 1 96.81 368 ASN A CA 1
ATOM 2862 C C . ASN A 1 368 ? 5.961 29.062 -3.957 1 96.81 368 ASN A C 1
ATOM 2864 O O . ASN A 1 368 ? 6.523 29.797 -3.148 1 96.81 368 ASN A O 1
ATOM 2868 N N . ALA A 1 369 ? 6.512 28.797 -5.113 1 97.12 369 ALA A N 1
ATOM 2869 C CA . ALA A 1 369 ? 7.75 29.453 -5.535 1 97.12 369 ALA A CA 1
ATOM 2870 C C . ALA A 1 369 ? 7.523 30.953 -5.773 1 97.12 369 ALA A C 1
ATOM 2872 O O . ALA A 1 369 ? 6.391 31.391 -5.984 1 97.12 369 ALA A O 1
ATOM 2873 N N . ASN A 1 370 ? 8.586 31.625 -5.734 1 97.38 370 ASN A N 1
ATOM 2874 C CA . ASN A 1 370 ? 8.484 33.062 -5.98 1 97.38 370 ASN A CA 1
ATOM 2875 C C . ASN A 1 370 ? 7.84 33.344 -7.332 1 97.38 370 ASN A C 1
ATOM 2877 O O . ASN A 1 370 ? 8.211 32.75 -8.344 1 97.38 370 ASN A O 1
ATOM 2881 N N . ASN A 1 371 ? 6.867 34.25 -7.293 1 97 371 ASN A N 1
ATOM 2882 C CA . ASN A 1 371 ? 6.137 34.781 -8.43 1 97 371 ASN A CA 1
ATOM 2883 C C . ASN A 1 371 ? 5.223 33.75 -9.062 1 97 371 ASN A C 1
ATOM 2885 O O . ASN A 1 371 ? 4.609 34 -10.102 1 97 371 ASN A O 1
ATOM 2889 N N . GLU A 1 372 ? 5.16 32.594 -8.508 1 97.44 372 GLU A N 1
ATOM 2890 C CA . GLU A 1 372 ? 4.383 31.516 -9.086 1 97.44 372 GLU A CA 1
ATOM 2891 C C . GLU A 1 372 ? 2.885 31.781 -8.969 1 97.44 372 GLU A C 1
ATOM 2893 O O . GLU A 1 372 ? 2.41 32.219 -7.922 1 97.44 372 GLU A O 1
ATOM 2898 N N . LYS A 1 373 ? 2.193 31.562 -10.094 1 98.25 373 LYS A N 1
ATOM 2899 C CA . LYS A 1 373 ? 0.742 31.391 -10.125 1 98.25 373 LYS A CA 1
ATOM 2900 C C . LYS A 1 373 ? 0.358 29.938 -10.359 1 98.25 373 LYS A C 1
ATOM 2902 O O . LYS A 1 373 ? 1.014 29.234 -11.125 1 98.25 373 LYS A O 1
ATOM 2907 N N . ALA A 1 374 ? -0.629 29.531 -9.617 1 98.62 374 ALA A N 1
ATOM 2908 C CA . ALA A 1 374 ? -1.034 28.141 -9.766 1 98.62 374 ALA A CA 1
ATOM 2909 C C . ALA A 1 374 ? -2.551 27.984 -9.672 1 98.62 374 ALA A C 1
ATOM 2911 O O . ALA A 1 374 ? -3.213 28.766 -8.977 1 98.62 374 ALA A O 1
ATOM 2912 N N . LEU A 1 375 ? -3.047 27.047 -10.391 1 98.75 375 LEU A N 1
ATOM 2913 C CA . LEU A 1 375 ? -4.469 26.719 -10.398 1 98.75 375 LEU A CA 1
ATOM 2914 C C . LEU A 1 375 ? -4.703 25.266 -10.039 1 98.75 375 LEU A C 1
ATOM 2916 O O . LEU A 1 375 ? -3.908 24.391 -10.414 1 98.75 375 LEU A O 1
ATOM 2920 N N . TYR A 1 376 ? -5.738 25.016 -9.32 1 98.5 376 TYR A N 1
ATOM 2921 C CA . TYR A 1 376 ? -6.18 23.672 -8.953 1 98.5 376 TYR A CA 1
ATOM 2922 C C . TYR A 1 376 ? -7.652 23.469 -9.289 1 98.5 376 TYR A C 1
ATOM 2924 O O . TYR A 1 376 ? -8.469 24.359 -9.094 1 98.5 376 TYR A O 1
ATOM 2932 N N . PHE A 1 377 ? -7.93 22.375 -9.852 1 98.62 377 PHE A N 1
ATOM 2933 C CA . PHE A 1 377 ? -9.312 21.969 -10.07 1 98.62 377 PHE A CA 1
ATOM 2934 C C . PHE A 1 377 ? -9.508 20.516 -9.688 1 98.62 377 PHE A C 1
ATOM 2936 O O . PHE A 1 377 ? -8.664 19.656 -9.992 1 98.62 377 PHE A O 1
ATOM 2943 N N . GLY A 1 378 ? -10.586 20.25 -8.922 1 97.62 378 GLY A N 1
ATOM 2944 C CA . GLY A 1 378 ? -10.898 18.891 -8.531 1 97.62 378 GLY A CA 1
ATOM 2945 C C . GLY A 1 378 ? -12.375 18.578 -8.562 1 97.62 378 GLY A C 1
ATOM 2946 O O . GLY A 1 378 ? -13.211 19.438 -8.305 1 97.62 378 GLY A O 1
ATOM 2947 N N . VAL A 1 379 ? -12.695 17.391 -8.891 1 97.5 379 VAL A N 1
ATOM 2948 C CA . VAL A 1 379 ? -14.055 16.875 -8.844 1 97.5 379 VAL A CA 1
ATOM 2949 C C . VAL A 1 379 ? -14.078 15.547 -8.102 1 97.5 379 VAL A C 1
ATOM 2951 O O . VAL A 1 379 ? -13.195 14.711 -8.281 1 97.5 379 VAL A O 1
ATOM 2954 N N . THR A 1 380 ? -15 15.375 -7.277 1 94.44 380 THR A N 1
ATOM 2955 C CA . THR A 1 380 ? -15.273 14.117 -6.598 1 94.44 380 THR A CA 1
ATOM 2956 C C . THR A 1 380 ? -16.703 13.648 -6.891 1 94.44 380 THR A C 1
ATOM 2958 O O . THR A 1 380 ? -17.594 14.461 -7.102 1 94.44 380 THR A O 1
ATOM 2961 N N . ARG A 1 381 ? -16.875 12.398 -6.848 1 96.62 381 ARG A N 1
ATOM 2962 C CA . ARG A 1 381 ? -18.203 11.844 -7.078 1 96.62 381 ARG A CA 1
ATOM 2963 C C . ARG A 1 381 ? -18.469 10.664 -6.148 1 96.62 381 ARG A C 1
ATOM 2965 O O . ARG A 1 381 ? -17.688 9.719 -6.086 1 96.62 381 ARG A O 1
ATOM 2972 N N . SER A 1 382 ? -19.609 10.727 -5.492 1 94.31 382 SER A N 1
ATOM 2973 C CA . SER A 1 382 ? -20.141 9.531 -4.844 1 94.31 382 SER A CA 1
ATOM 2974 C C . SER A 1 382 ? -20.641 8.523 -5.871 1 94.31 382 SER A C 1
ATOM 2976 O O . SER A 1 382 ? -21.25 8.898 -6.875 1 94.31 382 SER A O 1
ATOM 2978 N N . LEU A 1 383 ? -20.469 7.285 -5.559 1 95.81 383 LEU A N 1
ATOM 2979 C CA . LEU A 1 383 ? -20.906 6.262 -6.504 1 95.81 383 LEU A CA 1
ATOM 2980 C C . LEU A 1 383 ? -22.141 5.531 -5.988 1 95.81 383 LEU A C 1
ATOM 2982 O O . LEU A 1 383 ? -22.5 4.477 -6.512 1 95.81 383 LEU A O 1
ATOM 2986 N N . ASP A 1 384 ? -22.781 6.008 -5.062 1 92.5 384 ASP A N 1
ATOM 2987 C CA . ASP A 1 384 ? -23.922 5.355 -4.414 1 92.5 384 ASP A CA 1
ATOM 2988 C C . ASP A 1 384 ? -24.969 4.941 -5.438 1 92.5 384 ASP A C 1
ATOM 2990 O O . ASP A 1 384 ? -25.516 3.834 -5.371 1 92.5 384 ASP A O 1
ATOM 2994 N N . ASP A 1 385 ? -25.312 5.828 -6.289 1 94.5 385 ASP A N 1
ATOM 2995 C CA . ASP A 1 385 ? -26.344 5.582 -7.277 1 94.5 385 ASP A CA 1
ATOM 2996 C C . ASP A 1 385 ? -25.922 4.516 -8.281 1 94.5 385 ASP A C 1
ATOM 2998 O O . ASP A 1 385 ? -26.734 3.699 -8.719 1 94.5 385 ASP A O 1
ATOM 3002 N N . LEU A 1 386 ? -24.672 4.516 -8.586 1 93 386 LEU A N 1
ATOM 3003 C CA . LEU A 1 386 ? -24.156 3.59 -9.594 1 93 386 LEU A CA 1
ATOM 3004 C C . LEU A 1 386 ? -23.953 2.201 -9 1 93 386 LEU A C 1
ATOM 3006 O O . LEU A 1 386 ? -24.156 1.193 -9.68 1 93 386 LEU A O 1
ATOM 3010 N N . VAL A 1 387 ? -23.531 2.232 -7.773 1 92.19 387 VAL A N 1
ATOM 3011 C CA . VAL A 1 387 ? -23.188 0.984 -7.102 1 92.19 387 VAL A CA 1
ATOM 3012 C C . VAL A 1 387 ? -24.406 0.421 -6.395 1 92.19 387 VAL A C 1
ATOM 3014 O O . VAL A 1 387 ? -24.516 -0.788 -6.172 1 92.19 387 VAL A O 1
ATOM 3017 N N . GLY A 1 388 ? -25.344 1.188 -6.004 1 93.5 388 GLY A N 1
ATOM 3018 C CA . GLY A 1 388 ? -26.547 0.767 -5.316 1 93.5 388 GLY A CA 1
ATOM 3019 C C . GLY A 1 388 ? -26.359 0.6 -3.82 1 93.5 388 GLY A C 1
ATOM 3020 O O . GLY A 1 388 ? -27.109 -0.121 -3.166 1 93.5 388 GLY A O 1
ATOM 3021 N N . ALA A 1 389 ? -25.312 1.062 -3.324 1 92.69 389 ALA A N 1
ATOM 3022 C CA . ALA A 1 389 ? -25 1.07 -1.897 1 92.69 389 ALA A CA 1
ATOM 3023 C C . ALA A 1 389 ? -24.078 2.229 -1.547 1 92.69 389 ALA A C 1
ATOM 3025 O O . ALA A 1 389 ? -23.266 2.662 -2.377 1 92.69 389 ALA A O 1
ATOM 3026 N N . PRO A 1 390 ? -24.156 2.678 -0.376 1 92.38 390 PRO A N 1
ATOM 3027 C CA . PRO A 1 390 ? -23.328 3.824 -0 1 92.38 390 PRO A CA 1
ATOM 3028 C C . PRO A 1 390 ? -21.875 3.432 0.297 1 92.38 390 PRO A C 1
ATOM 3030 O O . PRO A 1 390 ? -21.594 2.262 0.565 1 92.38 390 PRO A O 1
ATOM 3033 N N . GLY A 1 391 ? -21.016 4.5 0.239 1 92.69 391 GLY A N 1
ATOM 3034 C CA . GLY A 1 391 ? -19.688 4.332 0.8 1 92.69 391 GLY A CA 1
ATOM 3035 C C . GLY A 1 391 ? -18.578 4.574 -0.207 1 92.69 391 GLY A C 1
ATOM 3036 O O . GLY A 1 391 ? -17.453 4.91 0.169 1 92.69 391 GLY A O 1
ATOM 3037 N N . TRP A 1 392 ? -18.859 4.375 -1.476 1 94.81 392 TRP A N 1
ATOM 3038 C CA . TRP A 1 392 ? -17.812 4.488 -2.492 1 94.81 392 TRP A CA 1
ATOM 3039 C C . TRP A 1 392 ? -17.766 5.902 -3.059 1 94.81 392 TRP A C 1
ATOM 3041 O O . TRP A 1 392 ? -18.797 6.531 -3.275 1 94.81 392 TRP A O 1
ATOM 3051 N N . SER A 1 393 ? -16.578 6.387 -3.305 1 95 393 SER A N 1
ATOM 3052 C CA . SER A 1 393 ? -16.375 7.656 -3.996 1 95 393 SER A CA 1
ATOM 3053 C C . SER A 1 393 ? -15.086 7.652 -4.801 1 95 393 SER A C 1
ATOM 3055 O O . SER A 1 393 ? -14.148 6.922 -4.477 1 95 393 SER A O 1
ATOM 3057 N N . VAL A 1 394 ? -15.055 8.43 -5.832 1 96.44 394 VAL A N 1
ATOM 3058 C CA . VAL A 1 394 ? -13.859 8.617 -6.648 1 96.44 394 VAL A CA 1
ATOM 3059 C C . VAL A 1 394 ? -13.602 10.109 -6.855 1 96.44 394 VAL A C 1
ATOM 3061 O O . VAL A 1 394 ? -14.5 10.938 -6.652 1 96.44 394 VAL A O 1
ATOM 3064 N N . GLY A 1 395 ? -12.352 10.43 -7.133 1 96.94 395 GLY A N 1
ATOM 3065 C CA . GLY A 1 395 ? -11.992 11.812 -7.387 1 96.94 395 GLY A CA 1
ATOM 3066 C C . GLY A 1 395 ? -10.883 11.969 -8.406 1 96.94 395 GLY A C 1
ATOM 3067 O O . GLY A 1 395 ? -10.008 11.102 -8.516 1 96.94 395 GLY A O 1
ATOM 3068 N N . VAL A 1 396 ? -10.961 13.031 -9.18 1 98.12 396 VAL A N 1
ATOM 3069 C CA . VAL A 1 396 ? -9.906 13.461 -10.086 1 98.12 396 VAL A CA 1
ATOM 3070 C C . VAL A 1 396 ? -9.594 14.938 -9.859 1 98.12 396 VAL A C 1
ATOM 3072 O O . VAL A 1 396 ? -10.508 15.734 -9.625 1 98.12 396 VAL A O 1
ATOM 3075 N N . SER A 1 397 ? -8.328 15.211 -9.844 1 98.19 397 SER A N 1
ATOM 3076 C CA . SER A 1 397 ? -7.953 16.609 -9.711 1 98.19 397 SER A CA 1
ATOM 3077 C C . SER A 1 397 ? -6.625 16.891 -10.406 1 98.19 397 SER A C 1
ATOM 3079 O O . SER A 1 397 ? -5.934 15.977 -10.836 1 98.19 397 SER A O 1
ATOM 3081 N N . GLY A 1 398 ? -6.348 18.156 -10.531 1 98.38 398 GLY A N 1
ATOM 3082 C CA . GLY A 1 398 ? -5.098 18.578 -11.133 1 98.38 398 GLY A CA 1
ATOM 3083 C C . GLY A 1 398 ? -4.691 19.984 -10.719 1 98.38 398 GLY A C 1
ATOM 3084 O O . GLY A 1 398 ? -5.516 20.75 -10.219 1 98.38 398 GLY A O 1
ATOM 3085 N N . ALA A 1 399 ? -3.439 20.219 -10.844 1 98.62 399 ALA A N 1
ATOM 3086 C CA . ALA A 1 399 ? -2.865 21.531 -10.562 1 98.62 399 ALA A CA 1
ATOM 3087 C C . ALA A 1 399 ? -1.873 21.938 -11.648 1 98.62 399 ALA A C 1
ATOM 3089 O O . ALA A 1 399 ? -1.261 21.078 -12.297 1 98.62 399 ALA A O 1
ATOM 3090 N N . TYR A 1 400 ? -1.814 23.156 -11.93 1 98.56 400 TYR A N 1
ATOM 3091 C CA . TYR A 1 400 ? -0.886 23.719 -12.906 1 98.56 400 TYR A CA 1
ATOM 3092 C C . TYR A 1 400 ? -0.283 25.031 -12.391 1 98.56 400 TYR A C 1
ATOM 3094 O O . TYR A 1 400 ? -1.003 25.906 -11.906 1 98.56 400 TYR A O 1
ATOM 3102 N N . GLY A 1 401 ? 1.049 25.156 -12.391 1 97.94 401 GLY A N 1
ATOM 3103 C CA . GLY A 1 401 ? 1.765 26.344 -11.961 1 97.94 401 GLY A CA 1
ATOM 3104 C C . GLY A 1 401 ? 2.676 26.906 -13.031 1 97.94 401 GLY A C 1
ATOM 3105 O O . GLY A 1 401 ? 3.289 26.156 -13.797 1 97.94 401 GLY A O 1
ATOM 3106 N N . TRP A 1 402 ? 2.766 28.234 -13.094 1 96.56 402 TRP A N 1
ATOM 3107 C CA . TRP A 1 402 ? 3.588 28.922 -14.094 1 96.56 402 TRP A CA 1
ATOM 3108 C C . TRP A 1 402 ? 4.168 30.203 -13.523 1 96.56 402 TRP A C 1
ATOM 3110 O O . TRP A 1 402 ? 3.902 30.562 -12.375 1 96.56 402 TRP A O 1
ATOM 3120 N N . ASP A 1 403 ? 5.035 30.875 -14.312 1 95.44 403 ASP A N 1
ATOM 3121 C CA . ASP A 1 403 ? 5.633 32.156 -14.016 1 95.44 403 ASP A CA 1
ATOM 3122 C C . ASP A 1 403 ? 6.547 32.094 -12.789 1 95.44 403 ASP A C 1
ATOM 3124 O O . ASP A 1 403 ? 6.566 33 -11.961 1 95.44 403 ASP A O 1
ATOM 3128 N N . ILE A 1 404 ? 7.23 30.984 -12.688 1 96.5 404 ILE A N 1
ATOM 3129 C CA . ILE A 1 404 ? 8.086 30.719 -11.539 1 96.5 404 ILE A CA 1
ATOM 3130 C C . ILE A 1 404 ? 9.383 31.516 -11.664 1 96.5 404 ILE A C 1
ATOM 3132 O O . ILE A 1 404 ? 9.953 31.625 -12.75 1 96.5 404 ILE A O 1
ATOM 3136 N N . GLN A 1 405 ? 9.805 32.094 -10.57 1 95.19 405 GLN A N 1
ATOM 3137 C CA . GLN A 1 405 ? 11.086 32.781 -10.5 1 95.19 405 GLN A CA 1
ATOM 3138 C C . GLN A 1 405 ? 11.898 32.312 -9.289 1 95.19 405 GLN A C 1
ATOM 3140 O O . GLN A 1 405 ? 11.336 31.828 -8.312 1 95.19 405 GLN A O 1
ATOM 3145 N N . LYS A 1 406 ? 13.203 32.5 -9.414 1 93.5 406 LYS A N 1
ATOM 3146 C CA . LYS A 1 406 ? 14.07 32.312 -8.258 1 93.5 406 LYS A CA 1
ATOM 3147 C C . LYS A 1 406 ? 13.883 33.438 -7.234 1 93.5 406 LYS A C 1
ATOM 3149 O O . LYS A 1 406 ? 13.25 34.438 -7.527 1 93.5 406 LYS A O 1
ATOM 3154 N N . GLY A 1 407 ? 14.461 33.281 -6.129 1 93.44 407 GLY A N 1
ATOM 3155 C CA . GLY A 1 407 ? 14.352 34.25 -5.062 1 93.44 407 GLY A CA 1
ATOM 3156 C C . GLY A 1 407 ? 14.914 35.625 -5.441 1 93.44 407 GLY A C 1
ATOM 3157 O O . GLY A 1 407 ? 14.523 36.625 -4.875 1 93.44 407 GLY A O 1
ATOM 3158 N N . ASP A 1 408 ? 15.82 35.625 -6.387 1 93.12 408 ASP A N 1
ATOM 3159 C CA . ASP A 1 408 ? 16.422 36.875 -6.805 1 93.12 408 ASP A CA 1
ATOM 3160 C C . ASP A 1 408 ? 15.656 37.5 -7.977 1 93.12 408 ASP A C 1
ATOM 3162 O O . ASP A 1 408 ? 16.094 38.469 -8.555 1 93.12 408 ASP A O 1
ATOM 3166 N N . GLY A 1 409 ? 14.602 36.812 -8.305 1 91.62 409 GLY A N 1
ATOM 3167 C CA . GLY A 1 409 ? 13.75 37.375 -9.359 1 91.62 409 GLY A CA 1
ATOM 3168 C C . GLY A 1 409 ? 14.102 36.844 -10.734 1 91.62 409 GLY A C 1
ATOM 3169 O O . GLY A 1 409 ? 13.445 37.188 -11.719 1 91.62 409 GLY A O 1
ATOM 3170 N N . THR A 1 410 ? 15.07 35.969 -10.859 1 91.44 410 THR A N 1
ATOM 3171 C CA . THR A 1 410 ? 15.508 35.438 -12.148 1 91.44 410 THR A CA 1
ATOM 3172 C C . THR A 1 410 ? 14.508 34.438 -12.695 1 91.44 410 THR A C 1
ATOM 3174 O O . THR A 1 410 ? 14 33.594 -11.945 1 91.44 410 THR A O 1
ATOM 3177 N N . LYS A 1 411 ? 14.266 34.5 -13.992 1 88.06 411 LYS A N 1
ATOM 3178 C CA . LYS A 1 411 ? 13.422 33.562 -14.703 1 88.06 411 LYS A CA 1
ATOM 3179 C C . LYS A 1 411 ? 14.258 32.562 -15.516 1 88.06 411 LYS A C 1
ATOM 3181 O O . LYS A 1 411 ? 15.438 32.812 -15.781 1 88.06 411 LYS A O 1
ATOM 3186 N N . ALA A 1 412 ? 13.625 31.5 -15.82 1 84.19 412 ALA A N 1
ATOM 3187 C CA . ALA A 1 412 ? 14.305 30.547 -16.688 1 84.19 412 ALA A CA 1
ATOM 3188 C C . ALA A 1 412 ? 14.656 31.156 -18.031 1 84.19 412 ALA A C 1
ATOM 3190 O O . ALA A 1 412 ? 13.945 32.031 -18.516 1 84.19 412 ALA A O 1
ATOM 3191 N N . THR A 1 413 ? 15.742 30.672 -18.625 1 78.25 413 THR A N 1
ATOM 3192 C CA . THR A 1 413 ? 16.234 31.203 -19.891 1 78.25 413 THR A CA 1
ATOM 3193 C C . THR A 1 413 ? 15.219 30.938 -21 1 78.25 413 THR A C 1
ATOM 3195 O O . THR A 1 413 ? 15.062 31.766 -21.906 1 78.25 413 THR A O 1
ATOM 3198 N N . ASN A 1 414 ? 14.633 29.812 -20.906 1 74.44 414 ASN A N 1
ATOM 3199 C CA . ASN A 1 414 ? 13.695 29.453 -21.969 1 74.44 414 ASN A CA 1
ATOM 3200 C C . ASN A 1 414 ? 12.352 30.172 -21.797 1 74.44 414 ASN A C 1
ATOM 3202 O O . ASN A 1 414 ? 11.43 29.969 -22.594 1 74.44 414 ASN A O 1
ATOM 3206 N N . GLY A 1 415 ? 12.352 31.062 -20.844 1 69.75 415 GLY A N 1
ATOM 3207 C CA . GLY A 1 415 ? 11.18 31.906 -20.672 1 69.75 415 GLY A CA 1
ATOM 3208 C C . GLY A 1 415 ? 10.273 31.469 -19.547 1 69.75 415 GLY A C 1
ATOM 3209 O O . GLY A 1 415 ? 9.844 32.281 -18.719 1 69.75 415 GLY A O 1
ATOM 3210 N N . GLU A 1 416 ? 9.805 30.094 -19.594 1 84.81 416 GLU A N 1
ATOM 3211 C CA . GLU A 1 416 ? 8.781 29.812 -18.578 1 84.81 416 GLU A CA 1
ATOM 3212 C C . GLU A 1 416 ? 8.938 28.406 -18.016 1 84.81 416 GLU A C 1
ATOM 3214 O O . GLU A 1 416 ? 8.953 27.422 -18.766 1 84.81 416 GLU A O 1
ATOM 3219 N N . ASP A 1 417 ? 9.25 28.391 -16.719 1 93.12 417 ASP A N 1
ATOM 3220 C CA . ASP A 1 417 ? 9.211 27.125 -15.984 1 93.12 417 ASP A CA 1
ATOM 3221 C C . ASP A 1 417 ? 7.805 26.828 -15.477 1 93.12 417 ASP A C 1
ATOM 3223 O O . ASP A 1 417 ? 7.113 27.734 -14.992 1 93.12 417 ASP A O 1
ATOM 3227 N N . THR A 1 418 ? 7.379 25.594 -15.734 1 95.44 418 THR A N 1
ATOM 3228 C CA . THR A 1 418 ? 6.039 25.188 -15.312 1 95.44 418 THR A CA 1
ATOM 3229 C C . THR A 1 418 ? 6.074 23.859 -14.57 1 95.44 418 THR A C 1
ATOM 3231 O O . THR A 1 418 ? 7.055 23.125 -14.664 1 95.44 418 THR A O 1
ATOM 3234 N N . GLU A 1 419 ? 5.055 23.625 -13.773 1 97.19 419 GLU A N 1
ATOM 3235 C CA . GLU A 1 419 ? 4.82 22.344 -13.133 1 97.19 419 GLU A C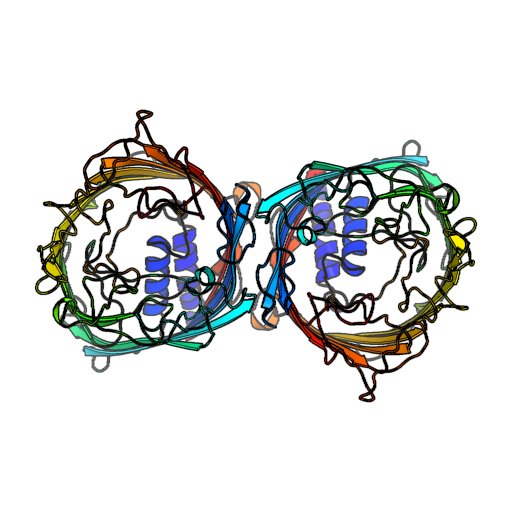A 1
ATOM 3236 C C . GLU A 1 419 ? 3.34 21.969 -13.148 1 97.19 419 GLU A C 1
ATOM 3238 O O . GLU A 1 419 ? 2.479 22.859 -13.164 1 97.19 419 GLU A O 1
ATOM 3243 N N . TRP A 1 420 ? 3.078 20.703 -13.227 1 98.19 420 TRP A N 1
ATOM 3244 C CA . TRP A 1 420 ? 1.696 20.234 -13.203 1 98.19 420 TRP A CA 1
ATOM 3245 C C . TRP A 1 420 ? 1.596 18.875 -12.531 1 98.19 420 TRP A C 1
ATOM 3247 O O . TRP A 1 420 ? 2.596 18.156 -12.398 1 98.19 420 TRP A O 1
ATOM 3257 N N . ALA A 1 421 ? 0.42 18.578 -12.062 1 98.62 421 ALA A N 1
ATOM 3258 C CA . ALA A 1 421 ? 0.12 17.297 -11.422 1 98.62 421 ALA A CA 1
ATOM 3259 C C . ALA A 1 421 ? -1.302 16.844 -11.742 1 98.62 421 ALA A C 1
ATOM 3261 O O . ALA A 1 421 ? -2.205 17.672 -11.891 1 98.62 421 ALA A O 1
ATOM 3262 N N . ALA A 1 422 ? -1.447 15.602 -11.898 1 98.62 422 ALA A N 1
ATOM 3263 C CA . ALA A 1 422 ? -2.75 14.945 -11.992 1 98.62 422 ALA A CA 1
ATOM 3264 C C . ALA A 1 422 ? -2.938 13.93 -10.875 1 98.62 422 ALA A C 1
ATOM 3266 O O . ALA A 1 422 ? -2.012 13.188 -10.539 1 98.62 422 ALA A O 1
ATOM 3267 N N . ASN A 1 423 ? -4.105 13.992 -10.289 1 98.25 423 ASN A N 1
ATOM 3268 C CA . ASN A 1 423 ? -4.391 13.133 -9.141 1 98.25 423 ASN A CA 1
ATOM 3269 C C . ASN A 1 423 ? -5.637 12.281 -9.375 1 98.25 423 ASN A C 1
ATOM 3271 O O . ASN A 1 423 ? -6.59 12.734 -10.016 1 98.25 423 ASN A O 1
ATOM 3275 N N . PHE A 1 424 ? -5.566 11.125 -8.82 1 97.88 424 PHE A N 1
ATOM 3276 C CA . PHE A 1 424 ? -6.703 10.211 -8.82 1 97.88 424 PHE A CA 1
ATOM 3277 C C . PHE A 1 424 ? -6.926 9.625 -7.438 1 97.88 424 PHE A C 1
ATOM 3279 O O . PHE A 1 424 ? -5.973 9.258 -6.75 1 97.88 424 PHE A O 1
ATOM 3286 N N . ASP A 1 425 ? -8.25 9.555 -7.059 1 96.31 425 ASP A N 1
ATOM 3287 C CA . ASP A 1 425 ? -8.617 9.016 -5.754 1 96.31 425 ASP A CA 1
ATOM 3288 C C . ASP A 1 425 ? -9.703 7.949 -5.891 1 96.31 425 ASP A C 1
ATOM 3290 O O . ASP A 1 425 ? -10.609 8.078 -6.715 1 96.31 425 ASP A O 1
ATOM 3294 N N . VAL A 1 426 ? -9.586 6.918 -5.105 1 95.5 426 VAL A N 1
ATOM 3295 C CA . VAL A 1 426 ? -10.641 5.945 -4.848 1 95.5 426 VAL A CA 1
ATOM 3296 C C . VAL A 1 426 ? -10.781 5.723 -3.344 1 95.5 426 VAL A C 1
ATOM 3298 O O . VAL A 1 426 ? -9.781 5.527 -2.643 1 95.5 426 VAL A O 1
ATOM 3301 N N . MET A 1 427 ? -12.07 5.777 -2.895 1 94.62 427 MET A N 1
ATOM 3302 C CA . MET A 1 427 ? -12.289 5.664 -1.456 1 94.62 427 MET A CA 1
ATOM 3303 C C . MET A 1 427 ? -13.492 4.77 -1.16 1 94.62 427 MET A C 1
ATOM 3305 O O . MET A 1 427 ? -14.461 4.746 -1.924 1 94.62 427 MET A O 1
ATOM 3309 N N . TYR A 1 428 ? -13.43 4.098 -0.045 1 95.38 428 TYR A N 1
ATOM 3310 C CA . TYR A 1 428 ? -14.555 3.365 0.521 1 95.38 428 TYR A CA 1
ATOM 3311 C C . TYR A 1 428 ? -14.625 3.559 2.031 1 95.38 428 TYR A C 1
ATOM 3313 O O . TYR A 1 428 ? -13.617 3.434 2.729 1 95.38 428 TYR A O 1
ATOM 3321 N N . THR A 1 429 ? -15.789 3.793 2.482 1 93.56 429 THR A N 1
ATOM 3322 C CA . THR A 1 429 ? -16.031 3.928 3.914 1 93.56 429 THR A CA 1
ATOM 3323 C C . THR A 1 429 ? -16.953 2.816 4.414 1 93.56 429 THR A C 1
ATOM 3325 O O . THR A 1 429 ? -18.047 2.635 3.895 1 93.56 429 THR A O 1
ATOM 3328 N N . VAL A 1 430 ? -16.516 2.123 5.418 1 93.44 430 VAL A N 1
ATOM 3329 C CA . VAL A 1 430 ? -17.312 1.06 6.027 1 93.44 430 VAL A CA 1
ATOM 3330 C C . VAL A 1 430 ? -18.594 1.644 6.613 1 93.44 430 VAL A C 1
ATOM 3332 O O . VAL A 1 430 ? -18.562 2.676 7.289 1 93.44 430 VAL A O 1
ATOM 3335 N N . GLN A 1 431 ? -19.734 0.917 6.484 1 91.62 431 GLN A N 1
ATOM 3336 C CA . GLN A 1 431 ? -21.047 1.519 6.719 1 91.62 431 GLN A CA 1
ATOM 3337 C C . GLN A 1 431 ? -21.672 0.979 8 1 91.62 431 GLN A C 1
ATOM 3339 O O . GLN A 1 431 ? -22.656 1.538 8.5 1 91.62 431 GLN A O 1
ATOM 3344 N N . ASP A 1 432 ? -21.062 -0.047 8.531 1 90.75 432 ASP A N 1
ATOM 3345 C CA . ASP A 1 432 ? -21.781 -0.697 9.625 1 90.75 432 ASP A CA 1
ATOM 3346 C C . ASP A 1 432 ? -20.812 -1.198 10.695 1 90.75 432 ASP A C 1
ATOM 3348 O O . ASP A 1 432 ? -19.609 -1.321 10.445 1 90.75 432 ASP A O 1
ATOM 3352 N N . GLY A 1 433 ? -21.484 -1.389 11.93 1 90.75 433 GLY A N 1
ATOM 3353 C CA . GLY A 1 433 ? -20.734 -2.004 13.008 1 90.75 433 GLY A CA 1
ATOM 3354 C C . GLY A 1 433 ? -19.922 -1.004 13.82 1 90.75 433 GLY A C 1
ATOM 3355 O O . GLY A 1 433 ? -19.969 0.198 13.547 1 90.75 433 GLY A O 1
ATOM 3356 N N . LYS A 1 434 ? -19.203 -1.571 14.766 1 90.69 434 LYS A N 1
ATOM 3357 C CA . LYS A 1 434 ? -18.406 -0.759 15.68 1 90.69 434 LYS A CA 1
ATOM 3358 C C . LYS A 1 434 ? -17.25 -0.077 14.945 1 90.69 434 LYS A C 1
ATOM 3360 O O . LYS A 1 434 ? -16.641 0.865 15.461 1 90.69 434 LYS A O 1
ATOM 3365 N N . LEU A 1 435 ? -16.969 -0.555 13.781 1 90.88 435 LEU A N 1
ATOM 3366 C CA . LEU A 1 435 ? -15.875 0.032 13.008 1 90.88 435 LEU A CA 1
ATOM 3367 C C . LEU A 1 435 ? -16.422 0.861 11.844 1 90.88 435 LEU A C 1
ATOM 3369 O O . LEU A 1 435 ? -15.703 1.147 10.891 1 90.88 435 LEU A O 1
ATOM 3373 N N . LYS A 1 436 ? -17.688 1.168 11.93 1 90.56 436 LYS A N 1
ATOM 3374 C CA . LYS A 1 436 ? -18.25 2.127 10.984 1 90.56 436 LYS A CA 1
ATOM 3375 C C . LYS A 1 436 ? -17.406 3.391 10.906 1 90.56 436 LYS A C 1
ATOM 3377 O O . LYS A 1 436 ? -16.922 3.887 11.922 1 90.56 436 LYS A O 1
ATOM 3382 N N . GLY A 1 437 ? -17.203 3.879 9.617 1 89.5 437 GLY A N 1
ATOM 3383 C CA . GLY A 1 437 ? -16.391 5.074 9.43 1 89.5 437 GLY A CA 1
ATOM 3384 C C . GLY A 1 437 ? -14.961 4.77 9.039 1 89.5 437 GLY A C 1
ATOM 3385 O O . GLY A 1 437 ? -14.219 5.668 8.633 1 89.5 437 GLY A O 1
ATOM 3386 N N . THR A 1 438 ? -14.578 3.465 9.141 1 93.56 438 THR A N 1
ATOM 3387 C CA . THR A 1 438 ? -13.258 3.104 8.625 1 93.56 438 THR A CA 1
ATOM 3388 C C . THR A 1 438 ? -13.117 3.504 7.16 1 93.56 438 THR A C 1
ATOM 3390 O O . THR A 1 438 ? -13.977 3.174 6.336 1 93.56 438 THR A O 1
ATOM 3393 N N . LEU A 1 439 ? -12.078 4.188 6.887 1 93.44 439 LEU A N 1
ATOM 3394 C CA . LEU A 1 439 ? -11.852 4.688 5.535 1 93.44 439 LEU A CA 1
ATOM 3395 C C . LEU A 1 439 ? -10.68 3.961 4.875 1 93.44 439 LEU A C 1
ATOM 3397 O O . LEU A 1 439 ? -9.594 3.873 5.449 1 93.44 439 LEU A O 1
ATOM 3401 N N . PHE A 1 440 ? -10.953 3.371 3.703 1 95 440 PHE A N 1
ATOM 3402 C CA . PHE A 1 440 ? -9.914 2.947 2.766 1 95 440 PHE A CA 1
ATOM 3403 C C . PHE A 1 440 ? -9.742 3.969 1.648 1 95 440 PHE A C 1
ATOM 3405 O O . PHE A 1 440 ? -10.711 4.324 0.971 1 95 440 PHE A O 1
ATOM 3412 N N . LYS A 1 441 ? -8.492 4.414 1.428 1 94.81 441 LYS A N 1
ATOM 3413 C CA . LYS A 1 441 ? -8.281 5.434 0.401 1 94.81 441 LYS A CA 1
ATOM 3414 C C . LYS A 1 441 ? -6.996 5.176 -0.379 1 94.81 441 LYS A C 1
ATOM 3416 O O . LYS A 1 441 ? -5.93 5 0.213 1 94.81 441 LYS A O 1
ATOM 3421 N N . LEU A 1 442 ? -7.121 5.109 -1.659 1 96.81 442 LEU A N 1
ATOM 3422 C CA . LEU A 1 442 ? -6 5.094 -2.592 1 96.81 442 LEU A CA 1
ATOM 3423 C C . LEU A 1 442 ? -5.859 6.438 -3.299 1 96.81 442 LEU A C 1
ATOM 3425 O O . LEU A 1 442 ? -6.828 6.945 -3.867 1 96.81 442 LEU A O 1
ATOM 3429 N N . HIS A 1 443 ? -4.723 7.039 -3.205 1 97.06 443 HIS A N 1
ATOM 3430 C CA . HIS A 1 443 ? -4.426 8.312 -3.857 1 97.06 443 HIS A CA 1
ATOM 3431 C C . HIS A 1 443 ? -3.201 8.195 -4.762 1 97.06 443 HIS A C 1
ATOM 3433 O O . HIS A 1 443 ? -2.145 7.73 -4.324 1 97.06 443 HIS A O 1
ATOM 3439 N N . TYR A 1 444 ? -3.344 8.578 -5.977 1 98.12 444 TYR A N 1
ATOM 3440 C CA . TYR A 1 444 ? -2.248 8.57 -6.941 1 98.12 444 TYR A CA 1
ATOM 3441 C C . TYR A 1 444 ? -1.977 9.969 -7.473 1 98.12 444 TYR A C 1
ATOM 3443 O O . TYR A 1 444 ? -2.91 10.719 -7.77 1 98.12 444 TYR A O 1
ATOM 3451 N N . THR A 1 445 ? -0.699 10.289 -7.566 1 98.38 445 THR A N 1
ATOM 3452 C CA . THR A 1 445 ? -0.304 11.555 -8.172 1 98.38 445 THR A CA 1
ATOM 3453 C C . THR A 1 445 ? 0.759 11.328 -9.242 1 98.38 445 THR A C 1
ATOM 3455 O O . THR A 1 445 ? 1.758 10.648 -9 1 98.38 445 THR A O 1
ATOM 3458 N N . ASP A 1 446 ? 0.513 11.836 -10.406 1 98.38 446 ASP A N 1
ATOM 3459 C CA . ASP A 1 446 ? 1.517 12.039 -11.445 1 98.38 446 ASP A CA 1
ATOM 3460 C C . ASP A 1 446 ? 1.974 13.492 -11.5 1 98.38 446 ASP A C 1
ATOM 3462 O O . ASP A 1 446 ? 1.262 14.359 -12.016 1 98.38 446 ASP A O 1
ATOM 3466 N N . TYR A 1 447 ? 3.102 13.758 -10.93 1 98.31 447 TYR A N 1
ATOM 3467 C CA . TYR A 1 447 ? 3.652 15.102 -10.859 1 98.31 447 TYR A CA 1
ATOM 3468 C C . TYR A 1 447 ? 4.781 15.289 -11.867 1 98.31 447 TYR A C 1
ATOM 3470 O O . TYR A 1 447 ? 5.715 14.477 -11.922 1 98.31 447 TYR A O 1
ATOM 3478 N N . ASN A 1 448 ? 4.727 16.422 -12.594 1 97.5 448 ASN A N 1
ATOM 3479 C CA . ASN A 1 448 ? 5.691 16.688 -13.664 1 97.5 448 ASN A CA 1
ATOM 3480 C C . ASN A 1 448 ? 6.074 18.156 -13.719 1 97.5 448 ASN A C 1
ATOM 3482 O O . ASN A 1 448 ? 5.328 19.016 -13.242 1 97.5 448 ASN A O 1
ATOM 3486 N N . ASN A 1 449 ? 7.27 18.312 -14.203 1 94.88 449 ASN A N 1
ATOM 3487 C CA . ASN A 1 449 ? 7.68 19.688 -14.508 1 94.88 449 ASN A CA 1
ATOM 3488 C C . ASN A 1 449 ? 8.656 19.734 -15.68 1 94.88 449 ASN A C 1
ATOM 3490 O O . ASN A 1 449 ? 9.188 18.703 -16.094 1 94.88 449 ASN A O 1
ATOM 3494 N N . ASP A 1 450 ? 8.727 20.891 -16.297 1 91.75 450 ASP A N 1
ATOM 3495 C CA . ASP A 1 450 ? 9.648 21.125 -17.406 1 91.75 450 ASP A CA 1
ATOM 3496 C C . ASP A 1 450 ? 10.883 21.875 -16.922 1 91.75 450 ASP A C 1
ATOM 3498 O O . ASP A 1 450 ? 11.352 22.797 -17.609 1 91.75 450 ASP A O 1
ATOM 3502 N N . ILE A 1 451 ? 11.344 21.609 -15.82 1 91.44 451 ILE A N 1
ATOM 3503 C CA . ILE A 1 451 ? 12.484 22.25 -15.172 1 91.44 451 ILE A CA 1
ATOM 3504 C C . ILE A 1 451 ? 13.68 21.297 -15.172 1 91.44 451 ILE A C 1
ATOM 3506 O O . ILE A 1 451 ? 13.523 20.078 -15.062 1 91.44 451 ILE A O 1
ATOM 3510 N N . SER A 1 452 ? 14.812 21.891 -15.383 1 85.19 452 SER A N 1
ATOM 3511 C CA . SER A 1 452 ? 16 21.062 -15.297 1 85.19 452 SER A CA 1
ATOM 3512 C C . SER A 1 452 ? 16.078 20.328 -13.953 1 85.19 452 SER A C 1
ATOM 3514 O O . SER A 1 452 ? 15.859 20.938 -12.906 1 85.19 452 SER A O 1
ATOM 3516 N N . GLN A 1 453 ? 16.266 19.047 -14.086 1 84.38 453 GLN A N 1
ATOM 3517 C CA . GLN A 1 453 ? 16.234 18.203 -12.891 1 84.38 453 GLN A CA 1
ATOM 3518 C C . GLN A 1 453 ? 17.578 17.516 -12.672 1 84.38 453 GLN A C 1
ATOM 3520 O O . GLN A 1 453 ? 18.25 17.125 -13.633 1 84.38 453 GLN A O 1
ATOM 3525 N N . SER A 1 454 ? 17.984 17.469 -11.406 1 81.5 454 SER A N 1
ATOM 3526 C CA . SER A 1 454 ? 19.188 16.734 -11.016 1 81.5 454 SER A CA 1
ATOM 3527 C C . SER A 1 454 ? 19.078 16.234 -9.578 1 81.5 454 SER A C 1
ATOM 3529 O O . SER A 1 454 ? 18.75 17 -8.664 1 81.5 454 SER A O 1
ATOM 3531 N N . GLY A 1 455 ? 19.281 14.891 -9.391 1 83.81 455 GLY A N 1
ATOM 3532 C CA . GLY A 1 455 ? 19.344 14.32 -8.055 1 83.81 455 GLY A CA 1
ATOM 3533 C C . GLY A 1 455 ? 18.016 14.383 -7.312 1 83.81 455 GLY A C 1
ATOM 3534 O O . GLY A 1 455 ? 17.984 14.625 -6.105 1 83.81 455 GLY A O 1
ATOM 3535 N N . GLY A 1 456 ? 16.984 14.406 -8.008 1 87.44 456 GLY A N 1
ATOM 3536 C CA . GLY A 1 456 ? 15.68 14.391 -7.375 1 87.44 456 GLY A CA 1
ATOM 3537 C C . GLY A 1 456 ? 15.117 15.781 -7.121 1 87.44 456 GLY A C 1
ATOM 3538 O O . GLY A 1 456 ? 14.023 15.922 -6.574 1 87.44 456 GLY A O 1
ATOM 3539 N N . TRP A 1 457 ? 15.898 16.75 -7.477 1 90.62 457 TRP A N 1
ATOM 3540 C CA . TRP A 1 457 ? 15.484 18.125 -7.23 1 90.62 457 TRP A CA 1
ATOM 3541 C C . TRP A 1 457 ? 15.602 18.969 -8.5 1 90.62 457 TRP A C 1
ATOM 3543 O O . TRP A 1 457 ? 16.109 18.484 -9.523 1 90.62 457 TRP A O 1
ATOM 3553 N N . THR A 1 458 ? 15.047 20.188 -8.422 1 91.19 458 THR A N 1
ATOM 3554 C CA . THR A 1 458 ? 15.25 21.188 -9.461 1 91.19 458 THR A CA 1
ATOM 3555 C C . THR A 1 458 ? 16.125 22.328 -8.953 1 91.19 458 THR A C 1
ATOM 3557 O O . THR A 1 458 ? 16.719 22.234 -7.871 1 91.19 458 THR A O 1
ATOM 3560 N N . GLU A 1 459 ? 16.219 23.281 -9.758 1 88.88 459 GLU A N 1
ATOM 3561 C CA . GLU A 1 459 ? 17.031 24.422 -9.359 1 88.88 459 GLU A CA 1
ATOM 3562 C C . GLU A 1 459 ? 16.281 25.312 -8.383 1 88.88 459 GLU A C 1
ATOM 3564 O O . GLU A 1 459 ? 16.875 26.219 -7.785 1 88.88 459 GLU A O 1
ATOM 3569 N N . TYR A 1 460 ? 15.031 25.062 -8.203 1 91.56 460 TYR A N 1
ATOM 3570 C CA . TYR A 1 460 ? 14.234 25.812 -7.238 1 91.56 460 TYR A CA 1
ATOM 3571 C C . TYR A 1 460 ? 14.234 25.125 -5.879 1 91.56 460 TYR A C 1
ATOM 3573 O O . TYR A 1 460 ? 14.25 23.891 -5.801 1 91.56 460 TYR A O 1
ATOM 3581 N N . PRO A 1 461 ? 14.234 25.812 -4.781 1 86.19 461 PRO A N 1
ATOM 3582 C CA . PRO A 1 461 ? 14.391 25.234 -3.445 1 86.19 461 PRO A CA 1
ATOM 3583 C C . PRO A 1 461 ? 13.242 24.297 -3.068 1 86.19 461 PRO A C 1
ATOM 3585 O O . PRO A 1 461 ? 13.414 23.406 -2.244 1 86.19 461 PRO A O 1
ATOM 3588 N N . ASN A 1 462 ? 12.094 24.391 -3.508 1 90.06 462 ASN A N 1
ATOM 3589 C CA . ASN A 1 462 ? 10.961 23.594 -3.037 1 90.06 462 ASN A CA 1
ATOM 3590 C C . ASN A 1 462 ? 10.188 22.984 -4.199 1 90.06 462 ASN A C 1
ATOM 3592 O O . ASN A 1 462 ? 8.961 22.859 -4.141 1 90.06 462 ASN A O 1
ATOM 3596 N N . ILE A 1 463 ? 10.906 22.719 -5.242 1 94.25 463 ILE A N 1
ATOM 3597 C CA . ILE A 1 463 ? 10.305 21.984 -6.359 1 94.25 463 ILE A CA 1
ATOM 3598 C C . ILE A 1 463 ? 11.094 20.719 -6.629 1 94.25 463 ILE A C 1
ATOM 3600 O O . ILE A 1 463 ? 12.281 20.766 -6.938 1 94.25 463 ILE A O 1
ATOM 3604 N N . PHE A 1 464 ? 10.43 19.656 -6.613 1 94.56 464 PHE A N 1
ATOM 3605 C CA . PHE A 1 464 ? 11.039 18.328 -6.797 1 94.56 464 PHE A CA 1
ATOM 3606 C C . PHE A 1 464 ? 11.195 18.016 -8.281 1 94.56 464 PHE A C 1
ATOM 3608 O O . PHE A 1 464 ? 10.562 18.656 -9.125 1 94.56 464 PHE A O 1
ATOM 3615 N N . ALA A 1 465 ? 12.039 16.984 -8.516 1 96.06 465 ALA A N 1
ATOM 3616 C CA . ALA A 1 465 ? 11.969 16.344 -9.82 1 96.06 465 ALA A CA 1
ATOM 3617 C C . ALA A 1 465 ? 10.633 15.641 -10.023 1 96.06 465 ALA A C 1
ATOM 3619 O O . ALA A 1 465 ? 9.891 15.43 -9.062 1 96.06 465 ALA A O 1
ATOM 3620 N N . SER A 1 466 ? 10.328 15.344 -11.297 1 96.94 466 SER A N 1
ATOM 3621 C CA . SER A 1 466 ? 9.078 14.648 -11.578 1 96.94 466 SER A CA 1
ATOM 3622 C C . SER A 1 466 ? 8.969 13.367 -10.773 1 96.94 466 SER A C 1
ATOM 3624 O O . SER A 1 466 ? 9.961 12.68 -10.539 1 96.94 466 SER A O 1
ATOM 3626 N N . GLU A 1 467 ? 7.77 13.094 -10.359 1 97 467 GLU A N 1
ATOM 3627 C CA . GLU A 1 467 ? 7.605 11.914 -9.508 1 97 467 GLU A CA 1
ATOM 3628 C C . GLU A 1 467 ? 6.223 11.297 -9.68 1 97 467 GLU A C 1
ATOM 3630 O O . GLU A 1 467 ? 5.301 11.945 -10.172 1 97 467 GLU A O 1
ATOM 3635 N N . LYS A 1 468 ? 6.121 10.07 -9.453 1 97.62 468 LYS A N 1
ATOM 3636 C CA . LYS A 1 468 ? 4.895 9.305 -9.25 1 97.62 468 LYS A CA 1
ATOM 3637 C C . LYS A 1 468 ? 4.754 8.867 -7.793 1 97.62 468 LYS A C 1
ATOM 3639 O O . LYS A 1 468 ? 5.695 8.328 -7.211 1 97.62 468 LYS A O 1
ATOM 3644 N N . ASP A 1 469 ? 3.615 9.188 -7.254 1 97.75 469 ASP A N 1
ATOM 3645 C CA . ASP A 1 469 ? 3.42 8.961 -5.828 1 97.75 469 ASP A CA 1
ATOM 3646 C C . ASP A 1 469 ? 2.104 8.234 -5.562 1 97.75 469 ASP A C 1
ATOM 3648 O O . ASP A 1 469 ? 1.036 8.703 -5.961 1 97.75 469 ASP A O 1
ATOM 3652 N N . VAL A 1 470 ? 2.24 7.078 -4.941 1 97.88 470 VAL A N 1
ATOM 3653 C CA . VAL A 1 470 ? 1.065 6.301 -4.559 1 97.88 470 VAL A CA 1
ATOM 3654 C C . VAL A 1 470 ? 0.951 6.25 -3.037 1 97.88 470 VAL A C 1
ATOM 3656 O O . VAL A 1 470 ? 1.914 5.91 -2.348 1 97.88 470 VAL A O 1
ATOM 3659 N N . LYS A 1 471 ? -0.239 6.582 -2.576 1 96.31 471 LYS A N 1
ATOM 3660 C CA . LYS A 1 471 ? -0.535 6.547 -1.146 1 96.31 471 LYS A CA 1
ATOM 3661 C C . LYS A 1 471 ? -1.787 5.723 -0.864 1 96.31 471 LYS A C 1
ATOM 3663 O O . LYS A 1 471 ? -2.844 5.969 -1.449 1 96.31 471 LYS A O 1
ATOM 3668 N N . PHE A 1 472 ? -1.596 4.828 0.01 1 96.62 472 PHE A N 1
ATOM 3669 C CA . PHE A 1 472 ? -2.76 4.09 0.484 1 96.62 472 PHE A CA 1
ATOM 3670 C C . PHE A 1 472 ? -2.969 4.309 1.979 1 96.62 472 PHE A C 1
ATOM 3672 O O . PHE A 1 472 ? -2.041 4.133 2.771 1 96.62 472 PHE A O 1
ATOM 3679 N N . HIS A 1 473 ? -4.238 4.57 2.35 1 95.19 473 HIS A N 1
ATOM 3680 C CA . HIS A 1 473 ? -4.582 4.891 3.73 1 95.19 473 HIS A CA 1
ATOM 3681 C C . HIS A 1 473 ? -5.664 3.957 4.258 1 95.19 473 HIS A C 1
ATOM 3683 O O . HIS A 1 473 ? -6.625 3.646 3.549 1 95.19 473 HIS A O 1
ATOM 3689 N N . ILE A 1 474 ? -5.445 3.508 5.461 1 95.25 474 ILE A N 1
ATOM 3690 C CA . ILE A 1 474 ? -6.535 2.992 6.285 1 95.25 474 ILE A CA 1
ATOM 3691 C C . ILE A 1 474 ? -6.66 3.83 7.559 1 95.25 474 ILE A C 1
ATOM 3693 O O . ILE A 1 474 ? -5.695 3.965 8.32 1 95.25 474 ILE A O 1
ATOM 3697 N N . ILE A 1 475 ? -7.742 4.41 7.77 1 93.88 475 ILE A N 1
ATOM 3698 C CA . ILE A 1 475 ? -8.055 5.164 8.984 1 93.88 475 ILE A CA 1
ATOM 3699 C C . ILE A 1 475 ? -9.25 4.535 9.688 1 93.88 475 ILE A C 1
ATOM 3701 O O . ILE A 1 475 ? -10.359 4.531 9.156 1 93.88 475 ILE A O 1
ATOM 3705 N N . MET A 1 476 ? -9.023 4.008 10.891 1 93.81 476 MET A N 1
ATOM 3706 C CA . MET A 1 476 ? -10.039 3.277 11.641 1 93.81 476 MET A CA 1
ATOM 3707 C C . MET A 1 476 ? -10.281 3.914 13 1 93.81 476 MET A C 1
ATOM 3709 O O . MET A 1 476 ? -9.672 3.512 13.992 1 93.81 476 MET A O 1
ATOM 3713 N N . PRO A 1 477 ? -11.25 4.75 13.062 1 90.19 477 PRO A N 1
ATOM 3714 C CA . PRO A 1 477 ? -11.555 5.367 14.359 1 90.19 477 PRO A CA 1
ATOM 3715 C C . PRO A 1 477 ? -12.398 4.461 15.25 1 90.19 477 PRO A C 1
ATOM 3717 O O . PRO A 1 477 ? -13.203 3.672 14.758 1 90.19 477 PRO A O 1
ATOM 3720 N N . PHE A 1 478 ? -12.195 4.539 16.516 1 87.69 478 PHE A N 1
ATOM 3721 C CA . PHE A 1 478 ? -13.078 3.842 17.453 1 87.69 478 PHE A CA 1
ATOM 3722 C C . PHE A 1 478 ? -13.266 4.648 18.734 1 87.69 478 PHE A C 1
ATOM 3724 O O . PHE A 1 478 ? -12.453 5.527 19.047 1 87.69 478 PHE A O 1
ATOM 3731 N N . THR A 1 479 ? -14.367 4.387 19.328 1 87.19 479 THR A N 1
ATOM 3732 C CA . THR A 1 479 ? -14.688 4.992 20.609 1 87.19 479 THR A CA 1
ATOM 3733 C C . THR A 1 479 ? -14.836 3.918 21.688 1 87.19 479 THR A C 1
ATOM 3735 O O . THR A 1 479 ? -15.438 2.867 21.453 1 87.19 479 THR A O 1
ATOM 3738 N N . ILE A 1 480 ? -14.336 4.16 22.828 1 85.5 480 ILE A N 1
ATOM 3739 C CA . ILE A 1 480 ? -14.414 3.209 23.938 1 85.5 480 ILE A CA 1
ATOM 3740 C C . ILE A 1 480 ? -15.461 3.67 24.938 1 85.5 480 ILE A C 1
ATOM 3742 O O . ILE A 1 480 ? -16.234 2.857 25.453 1 85.5 480 ILE A O 1
ATOM 3746 N N . LEU A 1 481 ? -15.422 4.945 25.25 1 80.69 481 LEU A N 1
ATOM 3747 C CA . LEU A 1 481 ? -16.391 5.523 26.188 1 80.69 481 LEU A CA 1
ATOM 3748 C C . LEU A 1 481 ? -17.047 6.762 25.578 1 80.69 481 LEU A C 1
ATOM 3750 O O . LEU A 1 481 ? -16.406 7.504 24.828 1 80.69 481 LEU A O 1
ATOM 3754 N N . MET B 1 1 ? -36.594 -9.203 -13.852 1 22.39 1 MET B N 1
ATOM 3755 C CA . MET B 1 1 ? -35.906 -8.242 -12.984 1 22.39 1 MET B CA 1
ATOM 3756 C C . MET B 1 1 ? -35.438 -8.906 -11.688 1 22.39 1 MET B C 1
ATOM 3758 O O . MET B 1 1 ? -34.406 -8.523 -11.125 1 22.39 1 MET B O 1
ATOM 3762 N N . GLU B 1 2 ? -36.188 -9.789 -11.289 1 24.06 2 GLU B N 1
ATOM 3763 C CA . GLU B 1 2 ? -35.969 -10.547 -10.07 1 24.06 2 GLU B CA 1
ATOM 3764 C C . GLU B 1 2 ? -34.906 -11.609 -10.273 1 24.06 2 GLU B C 1
ATOM 3766 O O . GLU B 1 2 ? -34.094 -11.891 -9.367 1 24.06 2 GLU B O 1
ATOM 3771 N N . LYS B 1 3 ? -34.844 -12.312 -11.391 1 27.81 3 LYS B N 1
ATOM 3772 C CA . LYS B 1 3 ? -33.875 -13.352 -11.711 1 27.81 3 LYS B CA 1
ATOM 3773 C C . LYS B 1 3 ? -32.469 -12.781 -11.812 1 27.81 3 LYS B C 1
ATOM 3775 O O . LYS B 1 3 ? -31.484 -13.523 -11.758 1 27.81 3 LYS B O 1
ATOM 3780 N N . VAL B 1 4 ? -32.375 -11.664 -12.234 1 29.75 4 VAL B N 1
ATOM 3781 C CA . VAL B 1 4 ? -31.062 -11.031 -12.445 1 29.75 4 VAL B CA 1
ATOM 3782 C C . VAL B 1 4 ? -30.438 -10.688 -11.094 1 29.75 4 VAL B C 1
ATOM 3784 O O . VAL B 1 4 ? -29.219 -10.633 -10.969 1 29.75 4 VAL B O 1
ATOM 3787 N N . ILE B 1 5 ? -31.328 -10.383 -10.133 1 30.27 5 ILE B N 1
ATOM 3788 C CA . ILE B 1 5 ? -30.828 -10.023 -8.805 1 30.27 5 ILE B CA 1
ATOM 3789 C C . ILE B 1 5 ? -30.234 -11.25 -8.125 1 30.27 5 ILE B C 1
ATOM 3791 O O . ILE B 1 5 ? -29.203 -11.164 -7.461 1 30.27 5 ILE B O 1
ATOM 3795 N N . PHE B 1 6 ? -30.859 -12.375 -8.242 1 28.19 6 PHE B N 1
ATOM 3796 C CA . PHE B 1 6 ? -30.469 -13.578 -7.52 1 28.19 6 PHE B CA 1
ATOM 3797 C C . PHE B 1 6 ? -29.156 -14.141 -8.07 1 28.19 6 PHE B C 1
ATOM 3799 O O . PHE B 1 6 ? -28.328 -14.664 -7.316 1 28.19 6 PHE B O 1
ATOM 3806 N N . LYS B 1 7 ? -28.922 -14.133 -9.336 1 30.52 7 LYS B N 1
ATOM 3807 C CA . LYS B 1 7 ? -27.688 -14.656 -9.898 1 30.52 7 LYS B CA 1
ATOM 3808 C C . LYS B 1 7 ? -26.484 -13.781 -9.523 1 30.52 7 LYS B C 1
ATOM 3810 O O . LYS B 1 7 ? -25.344 -14.234 -9.547 1 30.52 7 LYS B O 1
ATOM 3815 N N . ARG B 1 8 ? -26.672 -12.672 -9.375 1 34.03 8 ARG B N 1
ATOM 3816 C CA . ARG B 1 8 ? -25.609 -11.734 -9.023 1 34.03 8 ARG B CA 1
ATOM 3817 C C . ARG B 1 8 ? -25.125 -11.961 -7.598 1 34.03 8 ARG B C 1
ATOM 3819 O O . ARG B 1 8 ? -23.938 -11.82 -7.309 1 34.03 8 ARG B O 1
ATOM 3826 N N . ALA B 1 9 ? -26.047 -12.344 -6.746 1 34.44 9 ALA B N 1
ATOM 3827 C CA . ALA B 1 9 ? -25.719 -12.648 -5.352 1 34.44 9 ALA B CA 1
ATOM 3828 C C . ALA B 1 9 ? -24.906 -13.93 -5.242 1 34.44 9 ALA B C 1
ATOM 3830 O O . ALA B 1 9 ? -24.188 -14.133 -4.266 1 34.44 9 ALA B O 1
ATOM 3831 N N . ALA B 1 10 ? -24.984 -14.703 -6.152 1 32 10 ALA B N 1
ATOM 3832 C CA . ALA B 1 10 ? -24.312 -16 -6.027 1 32 10 ALA B CA 1
ATOM 3833 C C . ALA B 1 10 ? -22.812 -15.867 -6.223 1 32 10 ALA B C 1
ATOM 3835 O O . ALA B 1 10 ? -22.031 -16.531 -5.539 1 32 10 ALA B O 1
ATOM 3836 N N . LEU B 1 11 ? -22.422 -15.094 -7.223 1 35.59 11 LEU B N 1
ATOM 3837 C CA . LEU B 1 11 ? -21.016 -15.047 -7.625 1 35.59 11 LEU B CA 1
ATOM 3838 C C . LEU B 1 11 ? -20.172 -14.289 -6.598 1 35.59 11 LEU B C 1
ATOM 3840 O O . LEU B 1 11 ? -19.078 -14.719 -6.258 1 35.59 11 LEU B O 1
ATOM 3844 N N . SER B 1 12 ? -20.625 -13.148 -6.164 1 38.97 12 SER B N 1
ATOM 3845 C CA . SER B 1 12 ? -20 -12.5 -5.016 1 38.97 12 SER B CA 1
ATOM 3846 C C . SER B 1 12 ? -19.938 -13.438 -3.816 1 38.97 12 SER B C 1
ATOM 3848 O O . SER B 1 12 ? -19.047 -13.32 -2.98 1 38.97 12 SER B O 1
ATOM 3850 N N . ALA B 1 13 ? -20.859 -14.336 -3.775 1 39.31 13 ALA B N 1
ATOM 3851 C CA . ALA B 1 13 ? -20.969 -15.344 -2.723 1 39.31 13 ALA B CA 1
ATOM 3852 C C . ALA B 1 13 ? -19.844 -16.375 -2.83 1 39.31 13 ALA B C 1
ATOM 3854 O O . ALA B 1 13 ? -19.359 -16.875 -1.816 1 39.31 13 ALA B O 1
ATOM 3855 N N . ALA B 1 14 ? -19.547 -16.547 -4.055 1 41.34 14 ALA B N 1
ATOM 3856 C CA . ALA B 1 14 ? -18.516 -17.578 -4.152 1 41.34 14 ALA B CA 1
ATOM 3857 C C . ALA B 1 14 ? -17.188 -17.062 -3.639 1 41.34 14 ALA B C 1
ATOM 3859 O O . ALA B 1 14 ? -16.453 -17.797 -2.967 1 41.34 14 ALA B O 1
ATOM 3860 N N . ILE B 1 15 ? -16.766 -15.906 -4.113 1 42.78 15 ILE B N 1
ATOM 3861 C CA . ILE B 1 15 ? -15.531 -15.383 -3.531 1 42.78 15 ILE B CA 1
ATOM 3862 C C . ILE B 1 15 ? -15.695 -15.234 -2.02 1 42.78 15 ILE B C 1
ATOM 3864 O O . ILE B 1 15 ? -14.812 -15.641 -1.252 1 42.78 15 ILE B O 1
ATOM 3868 N N . VAL B 1 16 ? -16.859 -14.578 -1.692 1 41.81 16 VAL B N 1
ATOM 3869 C CA . VAL B 1 16 ? -17.172 -14.414 -0.277 1 41.81 16 VAL B CA 1
ATOM 3870 C C . VAL B 1 16 ? -17.375 -15.781 0.369 1 41.81 16 VAL B C 1
ATOM 3872 O O . VAL B 1 16 ? -16.906 -16.031 1.483 1 41.81 16 VAL B O 1
ATOM 3875 N N . ALA B 1 17 ? -18.125 -16.516 -0.295 1 40.19 17 ALA B N 1
ATOM 3876 C CA . ALA B 1 17 ? -18.344 -17.844 0.268 1 40.19 17 ALA B CA 1
ATOM 3877 C C . ALA B 1 17 ? -17.031 -18.609 0.423 1 40.19 17 ALA B C 1
ATOM 3879 O O . ALA B 1 17 ? -16.844 -19.328 1.406 1 40.19 17 ALA B O 1
ATOM 3880 N N . ALA B 1 18 ? -16.391 -18.531 -0.637 1 40.69 18 ALA B N 1
ATOM 3881 C CA . ALA B 1 18 ? -15.094 -19.188 -0.465 1 40.69 18 ALA B CA 1
ATOM 3882 C C . ALA B 1 18 ? -14.266 -18.469 0.609 1 40.69 18 ALA B C 1
ATOM 3884 O O . ALA B 1 18 ? -13.492 -19.109 1.327 1 40.69 18 ALA B O 1
ATOM 3885 N N . MET B 1 19 ? -14.367 -17.203 0.63 1 39.72 19 MET B N 1
ATOM 3886 C CA . MET B 1 19 ? -13.656 -16.5 1.682 1 39.72 19 MET B CA 1
ATOM 3887 C C . MET B 1 19 ? -14.312 -16.719 3.039 1 39.72 19 MET B C 1
ATOM 3889 O O . MET B 1 19 ? -13.648 -16.641 4.074 1 39.72 19 MET B O 1
ATOM 3893 N N . LEU B 1 20 ? -15.68 -16.703 3.09 1 36.81 20 LEU B N 1
ATOM 3894 C CA . LEU B 1 20 ? -16.406 -16.719 4.352 1 36.81 20 LEU B CA 1
ATOM 3895 C C . LEU B 1 20 ? -16.641 -18.156 4.816 1 36.81 20 LEU B C 1
ATOM 3897 O O . LEU B 1 20 ? -17.266 -18.391 5.855 1 36.81 20 LEU B O 1
ATOM 3901 N N . ALA B 1 21 ? -16.516 -19.016 3.934 1 35.72 21 ALA B N 1
ATOM 3902 C CA . ALA B 1 21 ? -16.844 -20.266 4.625 1 35.72 21 ALA B CA 1
ATOM 3903 C C . ALA B 1 21 ? -15.867 -20.516 5.773 1 35.72 21 ALA B C 1
ATOM 3905 O O . ALA B 1 21 ? -14.656 -20.312 5.633 1 35.72 21 ALA B O 1
ATOM 3906 N N . PRO B 1 22 ? -16.438 -20.594 6.922 1 37.88 22 PRO B N 1
ATOM 3907 C CA . PRO B 1 22 ? -15.578 -20.812 8.086 1 37.88 22 PRO B CA 1
ATOM 3908 C C . PRO B 1 22 ? -14.289 -21.547 7.734 1 37.88 22 PRO B C 1
ATOM 3910 O O . PRO B 1 22 ? -13.227 -21.234 8.281 1 37.88 22 PRO B O 1
ATOM 3913 N N . GLY B 1 23 ? -14.336 -22.688 7.203 1 35.53 23 GLY B N 1
ATOM 3914 C CA . GLY B 1 23 ? -13.141 -23.469 6.914 1 35.53 23 GLY B CA 1
ATOM 3915 C C . GLY B 1 23 ? -12.25 -22.828 5.871 1 35.53 23 GLY B C 1
ATOM 3916 O O . GLY B 1 23 ? -11.039 -23.062 5.844 1 35.53 23 GLY B O 1
ATOM 3917 N N . MET B 1 24 ? -12.797 -22.234 4.891 1 34.94 24 MET B N 1
ATOM 3918 C CA . MET B 1 24 ? -12.023 -21.719 3.762 1 34.94 24 MET B CA 1
ATOM 3919 C C . MET B 1 24 ? -11.68 -20.25 3.965 1 34.94 24 MET B C 1
ATOM 3921 O O . MET B 1 24 ? -11.078 -19.625 3.092 1 34.94 24 MET B O 1
ATOM 3925 N N . VAL B 1 25 ? -12.367 -19.578 4.789 1 37.31 25 VAL B N 1
ATOM 3926 C CA . VAL B 1 25 ? -11.914 -18.219 5.043 1 37.31 25 VAL B CA 1
ATOM 3927 C C . VAL B 1 25 ? -10.398 -18.203 5.199 1 37.31 25 VAL B C 1
ATOM 3929 O O . VAL B 1 25 ? -9.805 -17.141 5.414 1 37.31 25 VAL B O 1
ATOM 3932 N N . LEU B 1 26 ? -9.844 -19.266 5.531 1 40.28 26 LEU B N 1
ATOM 3933 C CA . LEU B 1 26 ? -8.445 -19.219 5.93 1 40.28 26 LEU B CA 1
ATOM 3934 C C . LEU B 1 26 ? -7.613 -18.453 4.895 1 40.28 26 LEU B C 1
ATOM 3936 O O . LEU B 1 26 ? -6.844 -17.562 5.242 1 40.28 26 LEU B O 1
ATOM 3940 N N . ALA B 1 27 ? -6.98 -19.141 3.85 1 38.22 27 ALA B N 1
ATOM 3941 C CA . ALA B 1 27 ? -5.789 -18.641 3.168 1 38.22 27 ALA B CA 1
ATOM 3942 C C . ALA B 1 27 ? -6.164 -17.812 1.941 1 38.22 27 ALA B C 1
ATOM 3944 O O . ALA B 1 27 ? -6.152 -18.328 0.817 1 38.22 27 ALA B O 1
ATOM 3945 N N . ALA B 1 28 ? -7.133 -16.875 2.133 1 38.59 28 ALA B N 1
ATOM 3946 C CA . ALA B 1 28 ? -7.332 -16.141 0.882 1 38.59 28 ALA B CA 1
ATOM 3947 C C . ALA B 1 28 ? -6.039 -15.469 0.428 1 38.59 28 ALA B C 1
ATOM 3949 O O . ALA B 1 28 ? -5.723 -14.359 0.869 1 38.59 28 ALA B O 1
ATOM 3950 N N . ASP B 1 29 ? -5.109 -16.188 0.258 1 43.91 29 ASP B N 1
ATOM 3951 C CA . ASP B 1 29 ? -3.945 -15.641 -0.427 1 43.91 29 ASP B CA 1
ATOM 3952 C C . ASP B 1 29 ? -4.234 -15.414 -1.909 1 43.91 29 ASP B C 1
ATOM 3954 O O . ASP B 1 29 ? -4.633 -16.344 -2.615 1 43.91 29 ASP B O 1
ATOM 3958 N N . GLU B 1 30 ? -4.414 -14.32 -2.422 1 45.16 30 GLU B N 1
ATOM 3959 C CA . GLU B 1 30 ? -4.762 -13.883 -3.77 1 45.16 30 GLU B CA 1
ATOM 3960 C C . GLU B 1 30 ? -3.945 -14.633 -4.82 1 45.16 30 GLU B C 1
ATOM 3962 O O . GLU B 1 30 ? -4.344 -14.711 -5.984 1 45.16 30 GLU B O 1
ATOM 3967 N N . ALA B 1 31 ? -2.977 -15.32 -4.324 1 58.59 31 ALA B N 1
ATOM 3968 C CA . ALA B 1 31 ? -2.186 -16.047 -5.312 1 58.59 31 ALA B CA 1
ATOM 3969 C C . ALA B 1 31 ? -2.1 -17.531 -4.965 1 58.59 31 ALA B C 1
ATOM 3971 O O . ALA B 1 31 ? -1.482 -18.312 -5.695 1 58.59 31 ALA B O 1
ATOM 3972 N N . GLY B 1 32 ? -2.957 -17.875 -4.074 1 67.5 32 GLY B N 1
ATOM 3973 C CA . GLY B 1 32 ? -2.869 -19.266 -3.686 1 67.5 32 GLY B CA 1
ATOM 3974 C C . GLY B 1 32 ? -3.955 -20.125 -4.301 1 67.5 32 GLY B C 1
ATOM 3975 O O . GLY B 1 32 ? -4.762 -19.641 -5.098 1 67.5 32 GLY B O 1
ATOM 3976 N N . PRO B 1 33 ? -3.875 -21.375 -4.023 1 67.69 33 PRO B N 1
ATOM 3977 C CA . PRO B 1 33 ? -4.812 -22.328 -4.629 1 67.69 33 PRO B CA 1
ATOM 3978 C C . PRO B 1 33 ? -6.27 -22.016 -4.301 1 67.69 33 PRO B C 1
ATOM 3980 O O . PRO B 1 33 ? -7.152 -22.234 -5.137 1 67.69 33 PRO B O 1
ATOM 3983 N N . THR B 1 34 ? -6.492 -21.484 -3.137 1 69.88 34 THR B N 1
ATOM 3984 C CA . THR B 1 34 ? -7.859 -21.141 -2.758 1 69.88 34 THR B CA 1
ATOM 3985 C C . THR B 1 34 ? -8.383 -19.984 -3.6 1 69.88 34 THR B C 1
ATOM 3987 O O . THR B 1 34 ? -9.508 -20.031 -4.102 1 69.88 34 THR B O 1
ATOM 3990 N N . TYR B 1 35 ? -7.609 -19.031 -3.768 1 75.88 35 TYR B N 1
ATOM 3991 C CA . TYR B 1 35 ? -7.98 -17.938 -4.648 1 75.88 35 TYR B CA 1
ATOM 3992 C C . TYR B 1 35 ? -8.164 -18.422 -6.082 1 75.88 35 TYR B C 1
ATOM 3994 O O . TYR B 1 35 ? -9.148 -18.062 -6.738 1 75.88 35 TYR B O 1
ATOM 4002 N N . ALA B 1 36 ? -7.199 -19.156 -6.492 1 78.19 36 ALA B N 1
ATOM 4003 C CA . ALA B 1 36 ? -7.242 -19.672 -7.859 1 78.19 36 ALA B CA 1
ATOM 4004 C C . ALA B 1 36 ? -8.547 -20.422 -8.117 1 78.19 36 ALA B C 1
ATOM 4006 O O . ALA B 1 36 ? -9.172 -20.25 -9.172 1 78.19 36 ALA B O 1
ATOM 4007 N N . ALA B 1 37 ? -8.883 -21.219 -7.227 1 76.69 37 ALA B N 1
ATOM 4008 C CA . ALA B 1 37 ? -10.117 -21.984 -7.375 1 76.69 37 ALA B CA 1
ATOM 4009 C C . ALA B 1 37 ? -11.336 -21.078 -7.426 1 76.69 37 ALA B C 1
ATOM 4011 O O . ALA B 1 37 ? -12.211 -21.25 -8.273 1 76.69 37 ALA B O 1
ATOM 4012 N N . ALA B 1 38 ? -11.344 -20.125 -6.578 1 75.75 38 ALA B N 1
ATOM 4013 C CA . ALA B 1 38 ? -12.469 -19.188 -6.523 1 75.75 38 ALA B CA 1
ATOM 4014 C C . ALA B 1 38 ? -12.539 -18.328 -7.789 1 75.75 38 ALA B C 1
ATOM 4016 O O . ALA B 1 38 ? -13.617 -18.125 -8.352 1 75.75 38 ALA B O 1
ATOM 4017 N N . ALA B 1 39 ? -11.445 -17.844 -8.125 1 78.56 39 ALA B N 1
ATOM 4018 C CA . ALA B 1 39 ? -11.383 -17.016 -9.32 1 78.56 39 ALA B CA 1
ATOM 4019 C C . ALA B 1 39 ? -11.805 -17.797 -10.562 1 78.56 39 ALA B C 1
ATOM 4021 O O . ALA B 1 39 ? -12.57 -17.297 -11.391 1 78.56 39 ALA B O 1
ATOM 4022 N N . SER B 1 40 ? -11.312 -18.953 -10.656 1 79.31 40 SER B N 1
ATOM 4023 C CA . SER B 1 40 ? -11.656 -19.797 -11.797 1 79.31 40 SER B CA 1
ATOM 4024 C C . SER B 1 40 ? -13.164 -20.047 -11.859 1 79.31 40 SER B C 1
ATOM 4026 O O . SER B 1 40 ? -13.766 -19.969 -12.93 1 79.31 40 SER B O 1
ATOM 4028 N N . LYS B 1 41 ? -13.719 -20.344 -10.773 1 77.38 41 LYS B N 1
ATOM 4029 C CA . LYS B 1 41 ? -15.156 -20.578 -10.719 1 77.38 41 LYS B CA 1
ATOM 4030 C C . LYS B 1 41 ? -15.938 -19.328 -11.109 1 77.38 41 LYS B C 1
ATOM 4032 O O . LYS B 1 41 ? -16.938 -19.406 -11.836 1 77.38 41 LYS B O 1
ATOM 4037 N N . PHE B 1 42 ? -15.555 -18.25 -10.68 1 77.44 42 PHE B N 1
ATOM 4038 C CA . PHE B 1 42 ? -16.203 -16.984 -11 1 77.44 42 PHE B CA 1
ATOM 4039 C C . PHE B 1 42 ? -16.172 -16.734 -12.5 1 77.44 42 PHE B C 1
ATOM 4041 O O . PHE B 1 42 ? -17.188 -16.328 -13.078 1 77.44 42 PHE B O 1
ATOM 4048 N N . TYR B 1 43 ? -15.047 -16.969 -13.062 1 77.31 43 TYR B N 1
ATOM 4049 C CA . TYR B 1 43 ? -14.906 -16.734 -14.492 1 77.31 43 TYR B CA 1
ATOM 4050 C C . TYR B 1 43 ? -15.766 -17.719 -15.289 1 77.31 43 TYR B C 1
ATOM 4052 O O . TYR B 1 43 ? -16.328 -17.359 -16.328 1 77.31 43 TYR B O 1
ATOM 4060 N N . GLU B 1 44 ? -15.914 -18.828 -14.844 1 77.25 44 GLU B N 1
ATOM 4061 C CA . GLU B 1 44 ? -16.656 -19.875 -15.555 1 77.25 44 GLU B CA 1
ATOM 4062 C C . GLU B 1 44 ? -18.156 -19.656 -15.461 1 77.25 44 GLU B C 1
ATOM 4064 O O . GLU B 1 44 ? -18.906 -19.984 -16.375 1 77.25 44 GLU B O 1
ATOM 4069 N N . GLU B 1 45 ? -18.609 -19.188 -14.469 1 75.56 45 GLU B N 1
ATOM 4070 C CA . GLU B 1 45 ? -20.047 -19.109 -14.211 1 75.56 45 GLU B CA 1
ATOM 4071 C C . GLU B 1 45 ? -20.672 -17.891 -14.875 1 75.56 45 GLU B C 1
ATOM 4073 O O . GLU B 1 45 ? -21.859 -17.875 -15.18 1 75.56 45 GLU B O 1
ATOM 4078 N N . GLY B 1 46 ? -19.906 -16.953 -15.109 1 75.62 46 GLY B N 1
ATOM 4079 C CA . GLY B 1 46 ? -20.453 -15.758 -15.719 1 75.62 46 GLY B CA 1
ATOM 4080 C C . GLY B 1 46 ? -20.344 -15.75 -17.234 1 75.62 46 GLY B C 1
ATOM 4081 O O . GLY B 1 46 ? -19.344 -16.234 -17.781 1 75.62 46 GLY B O 1
ATOM 4082 N N . LYS B 1 47 ? -21.406 -15.203 -17.797 1 85.44 47 LYS B N 1
ATOM 4083 C CA . LYS B 1 47 ? -21.328 -15.031 -19.234 1 85.44 47 LYS B CA 1
ATOM 4084 C C . LYS B 1 47 ? -20.328 -13.938 -19.594 1 85.44 47 LYS B C 1
ATOM 4086 O O . LYS B 1 47 ? -19.453 -14.141 -20.438 1 85.44 47 LYS B O 1
ATOM 4091 N N . LEU B 1 48 ? -20.531 -12.773 -18.984 1 92.38 48 LEU B N 1
ATOM 4092 C CA . LEU B 1 48 ? -19.609 -11.648 -19.109 1 92.38 48 LEU B CA 1
ATOM 4093 C C . LEU B 1 48 ? -19.25 -11.086 -17.734 1 92.38 48 LEU B C 1
ATOM 4095 O O . LEU B 1 48 ? -20.078 -10.445 -17.094 1 92.38 48 LEU B O 1
ATOM 4099 N N . ASN B 1 49 ? -18.016 -11.367 -17.375 1 90.31 49 ASN B N 1
ATOM 4100 C CA . ASN B 1 49 ? -17.578 -10.93 -16.047 1 90.31 49 ASN B CA 1
ATOM 4101 C C . ASN B 1 49 ? -16.156 -10.383 -16.078 1 90.31 49 ASN B C 1
ATOM 4103 O O . ASN B 1 49 ? -15.461 -10.5 -17.094 1 90.31 49 ASN B O 1
ATOM 4107 N N . GLY B 1 50 ? -15.836 -9.664 -15.039 1 92.19 50 GLY B N 1
ATOM 4108 C CA . GLY B 1 50 ? -14.516 -9.062 -14.953 1 92.19 50 GLY B CA 1
ATOM 4109 C C . GLY B 1 50 ? -14.172 -8.594 -13.547 1 92.19 50 GLY B C 1
ATOM 4110 O O . GLY B 1 50 ? -14.805 -9.008 -12.578 1 92.19 50 GLY B O 1
ATOM 4111 N N . GLY B 1 51 ? -13.031 -7.926 -13.523 1 93.25 51 GLY B N 1
ATOM 4112 C CA . GLY B 1 51 ? -12.602 -7.406 -12.234 1 93.25 51 GLY B CA 1
ATOM 4113 C C . GLY B 1 51 ? -11.602 -6.277 -12.352 1 93.25 51 GLY B C 1
ATOM 4114 O O . GLY B 1 51 ? -10.938 -6.129 -13.383 1 93.25 51 GLY B O 1
ATOM 4115 N N . LEU B 1 52 ? -11.633 -5.418 -11.375 1 95.88 52 LEU B N 1
ATOM 4116 C CA . LEU B 1 52 ? -10.57 -4.441 -11.141 1 95.88 52 LEU B CA 1
ATOM 4117 C C . LEU B 1 52 ? -9.695 -4.867 -9.969 1 95.88 52 LEU B C 1
ATOM 4119 O O . LEU B 1 52 ? -10.195 -5.395 -8.969 1 95.88 52 LEU B O 1
ATOM 4123 N N . PHE B 1 53 ? -8.414 -4.668 -10.172 1 96.12 53 PHE B N 1
ATOM 4124 C CA . PHE B 1 53 ? -7.465 -5.148 -9.172 1 96.12 53 PHE B CA 1
ATOM 4125 C C . PHE B 1 53 ? -6.414 -4.082 -8.867 1 96.12 53 PHE B C 1
ATOM 4127 O O . PHE B 1 53 ? -6.023 -3.32 -9.758 1 96.12 53 PHE B O 1
ATOM 4134 N N . TYR B 1 54 ? -5.988 -4.023 -7.684 1 97.25 54 TYR B N 1
ATOM 4135 C CA . TYR B 1 54 ? -4.871 -3.188 -7.25 1 97.25 54 TYR B CA 1
ATOM 4136 C C . TYR B 1 54 ? -3.945 -3.959 -6.32 1 97.25 54 TYR B C 1
ATOM 4138 O O . TYR B 1 54 ? -4.402 -4.625 -5.391 1 97.25 54 TYR B O 1
ATOM 4146 N N . PHE B 1 55 ? -2.736 -3.893 -6.578 1 96.81 55 PHE B N 1
ATOM 4147 C CA . PHE B 1 55 ? -1.706 -4.527 -5.762 1 96.81 55 PHE B CA 1
ATOM 4148 C C . PHE B 1 55 ? -0.599 -3.535 -5.426 1 96.81 55 PHE B C 1
ATOM 4150 O O . PHE B 1 55 ? -0.006 -2.93 -6.32 1 96.81 55 PHE B O 1
ATOM 4157 N N . GLN B 1 56 ? -0.322 -3.383 -4.164 1 97.44 56 GLN B N 1
ATOM 4158 C CA . GLN B 1 56 ? 0.842 -2.623 -3.719 1 97.44 56 GLN B CA 1
ATOM 4159 C C . GLN B 1 56 ? 1.739 -3.471 -2.82 1 97.44 56 GLN B C 1
ATOM 4161 O O . GLN B 1 56 ? 1.275 -4.043 -1.832 1 97.44 56 GLN B O 1
ATOM 4166 N N . ARG B 1 57 ? 2.959 -3.549 -3.199 1 96.81 57 ARG B N 1
ATOM 4167 C CA . ARG B 1 57 ? 3.893 -4.391 -2.461 1 96.81 57 ARG B CA 1
ATOM 4168 C C . ARG B 1 57 ? 5.164 -3.625 -2.111 1 96.81 57 ARG B C 1
ATOM 4170 O O . ARG B 1 57 ? 5.664 -2.842 -2.922 1 96.81 57 ARG B O 1
ATOM 4177 N N . ASP B 1 58 ? 5.641 -3.773 -0.921 1 96.5 58 ASP B N 1
ATOM 4178 C CA . ASP B 1 58 ? 6.93 -3.279 -0.449 1 96.5 58 ASP B CA 1
ATOM 4179 C C . ASP B 1 58 ? 7.73 -4.391 0.231 1 96.5 58 ASP B C 1
ATOM 4181 O O . ASP B 1 58 ? 7.48 -4.719 1.393 1 96.5 58 ASP B O 1
ATOM 4185 N N . ARG B 1 59 ? 8.648 -4.934 -0.482 1 96.56 59 ARG B N 1
ATOM 4186 C CA . ARG B 1 59 ? 9.531 -5.973 0.035 1 96.56 59 ARG B CA 1
ATOM 4187 C C . ARG B 1 59 ? 10.898 -5.406 0.387 1 96.56 59 ARG B C 1
ATOM 4189 O O . ARG B 1 59 ? 11.641 -4.965 -0.495 1 96.56 59 ARG B O 1
ATOM 4196 N N . GLN B 1 60 ? 11.242 -5.449 1.644 1 96.38 60 GLN B N 1
ATOM 4197 C CA . GLN B 1 60 ? 12.547 -5.074 2.17 1 96.38 60 GLN B CA 1
ATOM 4198 C C . GLN B 1 60 ? 13.383 -6.312 2.494 1 96.38 60 GLN B C 1
ATOM 4200 O O . GLN B 1 60 ? 12.961 -7.164 3.273 1 96.38 60 GLN B O 1
ATOM 4205 N N . ARG B 1 61 ? 14.516 -6.406 1.891 1 96.62 61 ARG B N 1
ATOM 4206 C CA . ARG B 1 61 ? 15.383 -7.562 2.074 1 96.62 61 ARG B CA 1
ATOM 4207 C C . ARG B 1 61 ? 16.797 -7.133 2.469 1 96.62 61 ARG B C 1
ATOM 4209 O O . ARG B 1 61 ? 17.312 -6.133 1.961 1 96.62 61 ARG B O 1
ATOM 4216 N N . ILE B 1 62 ? 17.406 -7.91 3.377 1 96.44 62 ILE B N 1
ATOM 4217 C CA . ILE B 1 62 ? 18.766 -7.594 3.801 1 96.44 62 ILE B CA 1
ATOM 4218 C C . ILE B 1 62 ? 19.688 -7.602 2.59 1 96.44 62 ILE B C 1
ATOM 4220 O O . ILE B 1 62 ? 19.844 -8.625 1.923 1 96.44 62 ILE B O 1
ATOM 4224 N N . ASP B 1 63 ? 20.266 -6.402 2.299 1 94.75 63 ASP B N 1
ATOM 4225 C CA . ASP B 1 63 ? 21.172 -6.172 1.178 1 94.75 63 ASP B CA 1
ATOM 4226 C C . ASP B 1 63 ? 20.531 -6.586 -0.144 1 94.75 63 ASP B C 1
ATOM 4228 O O . ASP B 1 63 ? 21.188 -7.145 -1.017 1 94.75 63 ASP B O 1
ATOM 4232 N N . GLY B 1 64 ? 19.25 -6.285 -0.205 1 93.5 64 GLY B N 1
ATOM 4233 C CA . GLY B 1 64 ? 18.484 -6.859 -1.299 1 93.5 64 GLY B CA 1
ATOM 4234 C C . GLY B 1 64 ? 18.328 -5.922 -2.48 1 93.5 64 GLY B C 1
ATOM 4235 O O . GLY B 1 64 ? 17.75 -6.293 -3.506 1 93.5 64 GLY B O 1
ATOM 4236 N N . ASP B 1 65 ? 18.812 -4.691 -2.424 1 93.19 65 ASP B N 1
ATOM 4237 C CA . ASP B 1 65 ? 18.75 -3.758 -3.543 1 93.19 65 ASP B CA 1
ATOM 4238 C C . ASP B 1 65 ? 19.922 -3.945 -4.492 1 93.19 65 ASP B C 1
ATOM 4240 O O . ASP B 1 65 ? 21.062 -3.584 -4.156 1 93.19 65 ASP B O 1
ATOM 4244 N N . PRO B 1 66 ? 19.641 -4.395 -5.664 1 91 66 PRO B N 1
ATOM 4245 C CA . PRO B 1 66 ? 20.766 -4.641 -6.578 1 91 66 PRO B CA 1
ATOM 4246 C C . PRO B 1 66 ? 21.406 -3.354 -7.082 1 91 66 PRO B C 1
ATOM 4248 O O . PRO B 1 66 ? 22.531 -3.381 -7.598 1 91 66 PRO B O 1
ATOM 4251 N N . THR B 1 67 ? 20.719 -2.215 -6.934 1 90.5 67 THR B N 1
ATOM 4252 C CA . THR B 1 67 ? 21.219 -0.956 -7.477 1 90.5 67 THR B CA 1
ATOM 4253 C C . THR B 1 67 ? 21.906 -0.13 -6.387 1 90.5 67 THR B C 1
ATOM 4255 O O . THR B 1 67 ? 22.484 0.918 -6.668 1 90.5 67 THR B O 1
ATOM 4258 N N . ALA B 1 68 ? 21.812 -0.594 -5.195 1 91.56 68 ALA B N 1
ATOM 4259 C CA . ALA B 1 68 ? 22.406 0.148 -4.082 1 91.56 68 ALA B CA 1
ATOM 4260 C C . ALA B 1 68 ? 23.922 0.181 -4.18 1 91.56 68 ALA B C 1
ATOM 4262 O O . ALA B 1 68 ? 24.547 -0.814 -4.551 1 91.56 68 ALA B O 1
ATOM 4263 N N . LYS B 1 69 ? 24.484 1.301 -3.752 1 91.25 69 LYS B N 1
ATOM 4264 C CA . LYS B 1 69 ? 25.922 1.484 -3.781 1 91.25 69 LYS B CA 1
ATOM 4265 C C . LYS B 1 69 ? 26.609 0.601 -2.744 1 91.25 69 LYS B C 1
ATOM 4267 O O . LYS B 1 69 ? 27.688 0.052 -3 1 91.25 69 LYS B O 1
ATOM 4272 N N . ASN B 1 70 ? 26 0.462 -1.605 1 90.31 70 ASN B N 1
ATOM 4273 C CA . ASN B 1 70 ? 26.625 -0.25 -0.497 1 90.31 70 ASN B CA 1
ATOM 4274 C C . ASN B 1 70 ? 25.734 -1.365 0.032 1 90.31 70 ASN B C 1
ATOM 4276 O O . ASN B 1 70 ? 24.5 -1.245 0.01 1 90.31 70 ASN B O 1
ATOM 4280 N N . LYS B 1 71 ? 26.438 -2.484 0.489 1 90.75 71 LYS B N 1
ATOM 4281 C CA . LYS B 1 71 ? 25.812 -3.596 1.199 1 90.75 71 LYS B CA 1
ATOM 4282 C C . LYS B 1 71 ? 26.203 -3.594 2.676 1 90.75 71 LYS B C 1
ATOM 4284 O O . LYS B 1 71 ? 27.312 -3.982 3.031 1 90.75 71 LYS B O 1
ATOM 4289 N N . GLU B 1 72 ? 25.25 -3.197 3.518 1 88.06 72 GLU B N 1
ATOM 4290 C CA . GLU B 1 72 ? 25.609 -2.916 4.906 1 88.06 72 GLU B CA 1
ATOM 4291 C C . GLU B 1 72 ? 24.906 -3.883 5.859 1 88.06 72 GLU B C 1
ATOM 4293 O O . GLU B 1 72 ? 24.891 -3.658 7.07 1 88.06 72 GLU B O 1
ATOM 4298 N N . GLY B 1 73 ? 24.25 -4.867 5.355 1 91.12 73 GLY B N 1
ATOM 4299 C CA . GLY B 1 73 ? 23.516 -5.801 6.199 1 91.12 73 GLY B CA 1
ATOM 4300 C C . GLY B 1 73 ? 22.219 -5.227 6.742 1 91.12 73 GLY B C 1
ATOM 4301 O O . GLY B 1 73 ? 21.828 -5.527 7.871 1 91.12 73 GLY B O 1
ATOM 4302 N N . LYS B 1 74 ? 21.672 -4.285 6.008 1 92.38 74 LYS B N 1
ATOM 4303 C CA . LYS B 1 74 ? 20.438 -3.617 6.406 1 92.38 74 LYS B CA 1
ATOM 4304 C C . LYS B 1 74 ? 19.312 -3.889 5.406 1 92.38 74 LYS B C 1
ATOM 4306 O O . LYS B 1 74 ? 19.562 -4.367 4.297 1 92.38 74 LYS B O 1
ATOM 4311 N N . TYR B 1 75 ? 18.172 -3.65 5.918 1 94.19 75 TYR B N 1
ATOM 4312 C CA . TYR B 1 75 ? 17.031 -3.803 5.02 1 94.19 75 TYR B CA 1
ATOM 4313 C C . TYR B 1 75 ? 17.062 -2.756 3.912 1 94.19 75 TYR B C 1
ATOM 4315 O O . TYR B 1 75 ? 17.188 -1.559 4.188 1 94.19 75 TYR B O 1
ATOM 4323 N N . GLN B 1 76 ? 16.984 -3.234 2.67 1 93.81 76 GLN B N 1
ATOM 4324 C CA . GLN B 1 76 ? 16.969 -2.404 1.47 1 93.81 76 GLN B CA 1
ATOM 4325 C C . GLN B 1 76 ? 15.797 -2.75 0.567 1 93.81 76 GLN B C 1
ATOM 4327 O O . GLN B 1 76 ? 15.297 -3.877 0.594 1 93.81 76 GLN B O 1
ATOM 4332 N N . SER B 1 77 ? 15.375 -1.744 -0.191 1 93.62 77 SER B N 1
ATOM 4333 C CA . SER B 1 77 ? 14.266 -1.983 -1.107 1 93.62 77 SER B CA 1
ATOM 4334 C C . SER B 1 77 ? 14.633 -3.029 -2.156 1 93.62 77 SER B C 1
ATOM 4336 O O . SER B 1 77 ? 15.5 -2.795 -2.998 1 93.62 77 SER B O 1
ATOM 4338 N N . ASN B 1 78 ? 13.953 -4.141 -2.062 1 95 78 ASN B N 1
ATOM 4339 C CA . ASN B 1 78 ? 14.203 -5.238 -2.99 1 95 78 ASN B CA 1
ATOM 4340 C C . ASN B 1 78 ? 13.164 -5.277 -4.109 1 95 78 ASN B C 1
ATOM 4342 O O . ASN B 1 78 ? 13.492 -5.555 -5.262 1 95 78 ASN B O 1
ATOM 4346 N N . LEU B 1 79 ? 11.977 -5.117 -3.768 1 94.94 79 LEU B N 1
ATOM 4347 C CA . LEU B 1 79 ? 10.844 -5.066 -4.691 1 94.94 79 LEU B CA 1
ATOM 4348 C C . LEU B 1 79 ? 9.773 -4.105 -4.188 1 94.94 79 LEU B C 1
ATOM 4350 O O . LEU B 1 79 ? 9.266 -4.262 -3.076 1 94.94 79 LEU B O 1
ATOM 4354 N N . SER B 1 80 ? 9.539 -3.111 -4.957 1 93 80 SER B N 1
ATOM 4355 C CA . SER B 1 80 ? 8.531 -2.109 -4.609 1 93 80 SER B CA 1
ATOM 4356 C C . SER B 1 80 ? 7.746 -1.665 -5.832 1 93 80 SER B C 1
ATOM 4358 O O . SER B 1 80 ? 8.32 -1.194 -6.816 1 93 80 SER B O 1
ATOM 4360 N N . HIS B 1 81 ? 6.422 -1.815 -5.809 1 95.75 81 HIS B N 1
ATOM 4361 C CA . HIS B 1 81 ? 5.582 -1.397 -6.926 1 95.75 81 HIS B CA 1
ATOM 4362 C C . HIS B 1 81 ? 4.125 -1.258 -6.496 1 95.75 81 HIS B C 1
ATOM 4364 O O . HIS B 1 81 ? 3.725 -1.791 -5.461 1 95.75 81 HIS B O 1
ATOM 4370 N N . ALA B 1 82 ? 3.43 -0.468 -7.191 1 97.56 82 ALA B N 1
ATOM 4371 C CA . ALA B 1 82 ? 1.972 -0.38 -7.188 1 97.56 82 ALA B CA 1
ATOM 4372 C C . ALA B 1 82 ? 1.403 -0.623 -8.586 1 97.56 82 ALA B C 1
ATOM 4374 O O . ALA B 1 82 ? 1.755 0.079 -9.531 1 97.56 82 ALA B O 1
ATOM 4375 N N . THR B 1 83 ? 0.548 -1.636 -8.688 1 97.88 83 THR B N 1
ATOM 4376 C CA . THR B 1 83 ? 0.099 -2.072 -10 1 97.88 83 THR B CA 1
ATOM 4377 C C . THR B 1 83 ? -1.417 -2.244 -10.031 1 97.88 83 THR B C 1
ATOM 4379 O O . THR B 1 83 ? -2.006 -2.75 -9.07 1 97.88 83 THR B O 1
ATOM 4382 N N . THR B 1 84 ? -2.047 -1.782 -11.086 1 97.69 84 THR B N 1
ATOM 4383 C CA . THR B 1 84 ? -3.475 -1.996 -11.305 1 97.69 84 THR B CA 1
ATOM 4384 C C . THR B 1 84 ? -3.709 -2.943 -12.477 1 97.69 84 THR B C 1
ATOM 4386 O O . THR B 1 84 ? -2.889 -3.021 -13.391 1 97.69 84 THR B O 1
ATOM 4389 N N . GLN B 1 85 ? -4.777 -3.734 -12.328 1 97.75 85 GLN B N 1
ATOM 4390 C CA . GLN B 1 85 ? -5.211 -4.613 -13.414 1 97.75 85 GLN B CA 1
ATOM 4391 C C . GLN B 1 85 ? -6.715 -4.5 -13.648 1 97.75 85 GLN B C 1
ATOM 4393 O O . GLN B 1 85 ? -7.465 -4.152 -12.734 1 97.75 85 GLN B O 1
ATOM 4398 N N . ALA B 1 86 ? -7.066 -4.742 -14.891 1 97.94 86 ALA B N 1
ATOM 4399 C CA . ALA B 1 86 ? -8.461 -4.93 -15.273 1 97.94 86 ALA B CA 1
ATOM 4400 C C . ALA B 1 86 ? -8.625 -6.164 -16.156 1 97.94 86 ALA B C 1
ATOM 4402 O O . ALA B 1 86 ? -7.824 -6.395 -17.062 1 97.94 86 ALA B O 1
ATOM 4403 N N . SER B 1 87 ? -9.586 -6.934 -15.812 1 97.12 87 SER B N 1
ATOM 4404 C CA . SER B 1 87 ? -9.805 -8.148 -16.594 1 97.12 87 SER B CA 1
ATOM 4405 C C . SER B 1 87 ? -11.234 -8.227 -17.109 1 97.12 87 SER B C 1
ATOM 4407 O O . SER B 1 87 ? -12.141 -7.617 -16.547 1 97.12 87 SER B O 1
ATOM 4409 N N . LEU B 1 88 ? -11.438 -8.891 -18.234 1 97 88 LEU B N 1
ATOM 4410 C CA . LEU B 1 88 ? -12.734 -9.188 -18.844 1 97 88 LEU B CA 1
ATOM 4411 C C . LEU B 1 88 ? -12.742 -10.586 -19.453 1 97 88 LEU B C 1
ATOM 4413 O O . LEU B 1 88 ? -11.781 -10.984 -20.109 1 97 88 LEU B O 1
ATOM 4417 N N . ASN B 1 89 ? -13.828 -11.281 -19.141 1 95.69 89 ASN B N 1
ATOM 4418 C CA . ASN B 1 89 ? -13.969 -12.656 -19.609 1 95.69 89 ASN B CA 1
ATOM 4419 C C . ASN B 1 89 ? -15.367 -12.906 -20.172 1 95.69 89 ASN B C 1
ATOM 4421 O O . ASN B 1 89 ? -16.375 -12.578 -19.531 1 95.69 89 ASN B O 1
ATOM 4425 N N . PHE B 1 90 ? -15.406 -13.477 -21.359 1 96.75 90 PHE B N 1
ATOM 4426 C CA . PHE B 1 90 ? -16.656 -13.859 -22.016 1 96.75 90 PHE B CA 1
ATOM 4427 C C . PHE B 1 90 ? -16.719 -15.367 -22.203 1 96.75 90 PHE B C 1
ATOM 4429 O O . PHE B 1 90 ? -15.82 -15.969 -22.797 1 96.75 90 PHE B O 1
ATOM 4436 N N . ASN B 1 91 ? -17.703 -15.961 -21.656 1 93.62 91 ASN B N 1
ATOM 4437 C CA . ASN B 1 91 ? -18 -17.375 -21.828 1 93.62 91 ASN B CA 1
ATOM 4438 C C . ASN B 1 91 ? -19.297 -17.578 -22.625 1 93.62 91 ASN B C 1
ATOM 4440 O O . ASN B 1 91 ? -20.359 -17.188 -22.172 1 93.62 91 ASN B O 1
ATOM 4444 N N . SER B 1 92 ? -19.109 -18.312 -23.609 1 92.94 92 SER B N 1
ATOM 4445 C CA . SER B 1 92 ? -20.312 -18.562 -24.391 1 92.94 92 SER B CA 1
ATOM 4446 C C . SER B 1 92 ? -21.125 -19.719 -23.812 1 92.94 92 SER B C 1
ATOM 4448 O O . SER B 1 92 ? -20.641 -20.453 -22.969 1 92.94 92 SER B O 1
ATOM 4450 N N . GLY B 1 93 ? -22.344 -19.859 -24.125 1 90.44 93 GLY B N 1
ATOM 4451 C CA . GLY B 1 93 ? -23.047 -21.125 -23.953 1 90.44 93 GLY B CA 1
ATOM 4452 C C . GLY B 1 93 ? -22.594 -22.203 -24.922 1 90.44 93 GLY B C 1
ATOM 4453 O O . GLY B 1 93 ? -21.484 -22.125 -25.453 1 90.44 93 GLY B O 1
ATOM 4454 N N . TYR B 1 94 ? -23.234 -23.25 -24.859 1 92.94 94 TYR B N 1
ATOM 4455 C CA . TYR B 1 94 ? -22.922 -24.344 -25.781 1 92.94 94 TYR B CA 1
ATOM 4456 C C . TYR B 1 94 ? -23.922 -24.359 -26.953 1 92.94 94 TYR B C 1
ATOM 4458 O O . TYR B 1 94 ? -25.109 -24.641 -26.75 1 92.94 94 TYR B O 1
ATOM 4466 N N . ALA B 1 95 ? -23.406 -24.062 -28.125 1 94.38 95 ALA B N 1
ATOM 4467 C CA . ALA B 1 95 ? -24.25 -24.219 -29.312 1 94.38 95 ALA B CA 1
ATOM 4468 C C . ALA B 1 95 ? -24.609 -25.688 -29.531 1 94.38 95 ALA B C 1
ATOM 4470 O O . ALA B 1 95 ? -23.75 -26.562 -29.484 1 94.38 95 ALA B O 1
ATOM 4471 N N . TRP B 1 96 ? -25.906 -25.984 -29.75 1 94.62 96 TRP B N 1
ATOM 4472 C CA . TRP B 1 96 ? -26.438 -27.328 -29.953 1 94.62 96 TRP B CA 1
ATOM 4473 C C . TRP B 1 96 ? -26.109 -28.234 -28.781 1 94.62 96 TRP B C 1
ATOM 4475 O O . TRP B 1 96 ? -26.031 -29.453 -28.938 1 94.62 96 TRP B O 1
ATOM 4485 N N . ASP B 1 97 ? -25.688 -27.562 -27.703 1 93.69 97 ASP B N 1
ATOM 4486 C CA . ASP B 1 97 ? -25.344 -28.266 -26.469 1 93.69 97 ASP B CA 1
ATOM 4487 C C . ASP B 1 97 ? -24.047 -29.047 -26.625 1 93.69 97 ASP B C 1
ATOM 4489 O O . ASP B 1 97 ? -23.875 -30.094 -26.016 1 93.69 97 ASP B O 1
ATOM 4493 N N . VAL B 1 98 ? -23.141 -28.594 -27.484 1 94.94 98 VAL B N 1
ATOM 4494 C CA . VAL B 1 98 ? -21.953 -29.391 -27.766 1 94.94 98 VAL B CA 1
ATOM 4495 C C . VAL B 1 98 ? -20.719 -28.5 -27.75 1 94.94 98 VAL B C 1
ATOM 4497 O O . VAL B 1 98 ? -19.703 -28.844 -27.156 1 94.94 98 VAL B O 1
ATOM 4500 N N . VAL B 1 99 ? -20.859 -27.328 -28.422 1 97 99 VAL B N 1
ATOM 4501 C CA . VAL B 1 99 ? -19.641 -26.562 -28.656 1 97 99 VAL B CA 1
ATOM 4502 C C . VAL B 1 99 ? -19.828 -25.141 -28.125 1 97 99 VAL B C 1
ATOM 4504 O O . VAL B 1 99 ? -20.922 -24.578 -28.219 1 97 99 VAL B O 1
ATOM 4507 N N . GLY B 1 100 ? -18.781 -24.562 -27.484 1 96.75 100 GLY B N 1
ATOM 4508 C CA . GLY B 1 100 ? -18.75 -23.172 -27.031 1 96.75 100 GLY B CA 1
ATOM 4509 C C . GLY B 1 100 ? -17.391 -22.516 -27.188 1 96.75 100 GLY B C 1
ATOM 4510 O O . GLY B 1 100 ? -16.438 -23.156 -27.625 1 96.75 100 GLY B O 1
ATOM 4511 N N . ILE B 1 101 ? -17.391 -21.219 -26.828 1 97.25 101 ILE B N 1
ATOM 4512 C CA . ILE B 1 101 ? -16.156 -20.438 -26.938 1 97.25 101 ILE B CA 1
ATOM 4513 C C . ILE B 1 101 ? -15.938 -19.641 -25.656 1 97.25 101 ILE B C 1
ATOM 4515 O O . ILE B 1 101 ? -16.891 -19.125 -25.062 1 97.25 101 ILE B O 1
ATOM 4519 N N . ASP B 1 102 ? -14.781 -19.609 -25.188 1 97.06 102 ASP B N 1
ATOM 4520 C CA . ASP B 1 102 ? -14.367 -18.75 -24.078 1 97.06 102 ASP B CA 1
ATOM 4521 C C . ASP B 1 102 ? -13.266 -17.797 -24.5 1 97.06 102 ASP B C 1
ATOM 4523 O O . ASP B 1 102 ? -12.281 -18.203 -25.125 1 97.06 102 ASP B O 1
ATOM 4527 N N . VAL B 1 103 ? -13.453 -16.5 -24.234 1 97.94 103 VAL B N 1
ATOM 4528 C CA . VAL B 1 103 ? -12.461 -15.477 -24.547 1 97.94 103 VAL B CA 1
ATOM 4529 C C . VAL B 1 103 ? -12.312 -14.516 -23.375 1 97.94 103 VAL B C 1
ATOM 4531 O O . VAL B 1 103 ? -13.305 -14.141 -22.734 1 97.94 103 VAL B O 1
ATOM 4534 N N . GLY B 1 104 ? -11.094 -14.25 -23.047 1 97.38 104 GLY B N 1
ATOM 4535 C CA . GLY B 1 104 ? -10.867 -13.32 -21.953 1 97.38 104 GLY B CA 1
ATOM 4536 C C . GLY B 1 104 ? -9.422 -12.898 -21.828 1 97.38 104 GLY B C 1
ATOM 4537 O O . GLY B 1 104 ? -8.523 -13.578 -22.328 1 97.38 104 GLY B O 1
ATOM 4538 N N . GLY B 1 105 ? -9.203 -11.789 -21.172 1 97.88 105 GLY B N 1
ATOM 4539 C CA . GLY B 1 105 ? -7.879 -11.234 -20.953 1 97.88 105 GLY B CA 1
ATOM 4540 C C . GLY B 1 105 ? -7.855 -10.117 -19.938 1 97.88 105 GLY B C 1
ATOM 4541 O O . GLY B 1 105 ? -8.844 -9.883 -19.234 1 97.88 105 GLY B O 1
ATOM 4542 N N . PHE B 1 106 ? -6.656 -9.539 -19.766 1 98.12 106 PHE B N 1
ATOM 4543 C CA . PHE B 1 106 ? -6.516 -8.477 -18.781 1 98.12 106 PHE B CA 1
ATOM 4544 C C . PHE B 1 106 ? -5.434 -7.492 -19.188 1 98.12 106 PHE B C 1
ATOM 4546 O O . PHE B 1 106 ? -4.543 -7.828 -19.969 1 98.12 106 PHE B O 1
ATOM 4553 N N . GLY B 1 107 ? -5.594 -6.336 -18.734 1 98.38 107 GLY B N 1
ATOM 4554 C CA . GLY B 1 107 ? -4.574 -5.305 -18.828 1 98.38 107 GLY B CA 1
ATOM 4555 C C . GLY B 1 107 ? -3.963 -4.941 -17.484 1 98.38 107 GLY B C 1
ATOM 4556 O O . GLY B 1 107 ? -4.594 -5.117 -16.438 1 98.38 107 GLY B O 1
ATOM 4557 N N . ALA B 1 108 ? -2.701 -4.508 -17.531 1 98 108 ALA B N 1
ATOM 4558 C CA . ALA B 1 108 ? -1.995 -4.117 -16.328 1 98 108 ALA B CA 1
ATOM 4559 C C . ALA B 1 108 ? -1.238 -2.807 -16.531 1 98 108 ALA B C 1
ATOM 4561 O O . ALA B 1 108 ? -0.812 -2.494 -17.641 1 98 108 ALA B O 1
ATOM 4562 N N . TYR B 1 109 ? -1.125 -2.074 -15.492 1 97.56 109 TYR B N 1
ATOM 4563 C CA . TYR B 1 109 ? -0.404 -0.806 -15.508 1 97.56 109 TYR B CA 1
ATOM 4564 C C . TYR B 1 109 ? 0.236 -0.53 -14.148 1 97.56 109 TYR B C 1
ATOM 4566 O O . TYR B 1 109 ? -0.412 -0.669 -13.109 1 97.56 109 TYR B O 1
ATOM 4574 N N . ASP B 1 110 ? 1.552 -0.131 -14.188 1 97 110 ASP B N 1
ATOM 4575 C CA . ASP B 1 110 ? 2.248 0.243 -12.961 1 97 110 ASP B CA 1
ATOM 4576 C C . ASP B 1 110 ? 2.037 1.721 -12.641 1 97 110 ASP B C 1
ATOM 4578 O O . ASP B 1 110 ? 2.518 2.596 -13.359 1 97 110 ASP B O 1
ATOM 4582 N N . LEU B 1 111 ? 1.36 1.952 -11.508 1 97.38 111 LEU B N 1
ATOM 4583 C CA . LEU B 1 111 ? 1.232 3.326 -11.039 1 97.38 111 LEU B CA 1
ATOM 4584 C C . LEU B 1 111 ? 2.566 3.848 -10.508 1 97.38 111 LEU B C 1
ATOM 4586 O O . LEU B 1 111 ? 2.883 5.027 -10.672 1 97.38 111 LEU B O 1
ATOM 4590 N N . ALA B 1 112 ? 3.275 3.014 -9.859 1 95.94 112 ALA B N 1
ATOM 4591 C CA . ALA B 1 112 ? 4.613 3.311 -9.359 1 95.94 112 ALA B CA 1
ATOM 4592 C C . ALA B 1 112 ? 5.504 2.068 -9.398 1 95.94 112 ALA B C 1
ATOM 4594 O O . ALA B 1 112 ? 5.082 0.983 -8.992 1 95.94 112 ALA B O 1
ATOM 4595 N N . VAL B 1 113 ? 6.664 2.266 -9.898 1 95.19 113 VAL B N 1
ATOM 4596 C CA . VAL B 1 113 ? 7.664 1.206 -9.914 1 95.19 113 VAL B CA 1
ATOM 4597 C C . VAL B 1 113 ? 9.055 1.812 -10.117 1 95.19 113 VAL B C 1
ATOM 4599 O O . VAL B 1 113 ? 9.203 2.826 -10.797 1 95.19 113 VAL B O 1
ATOM 4602 N N . THR B 1 114 ? 10.031 1.259 -9.445 1 92.69 114 THR B N 1
ATOM 4603 C CA . THR B 1 114 ? 11.406 1.661 -9.703 1 92.69 114 THR B CA 1
ATOM 4604 C C . THR B 1 114 ? 11.883 1.129 -11.047 1 92.69 114 THR B C 1
ATOM 4606 O O . THR B 1 114 ? 11.812 -0.075 -11.305 1 92.69 114 THR B O 1
ATOM 4609 N N . GLU B 1 115 ? 12.344 2.012 -11.797 1 90.69 115 GLU B N 1
ATOM 4610 C CA . GLU B 1 115 ? 12.82 1.631 -13.125 1 90.69 115 GLU B CA 1
ATOM 4611 C C . GLU B 1 115 ? 14.297 1.244 -13.086 1 90.69 115 GLU B C 1
ATOM 4613 O O . GLU B 1 115 ? 15.023 1.612 -12.156 1 90.69 115 GLU B O 1
ATOM 4618 N N . ASN B 1 116 ? 14.672 0.468 -14.07 1 87.56 116 ASN B N 1
ATOM 4619 C CA . ASN B 1 116 ? 16.031 -0.03 -14.203 1 87.56 116 ASN B CA 1
ATOM 4620 C C . ASN B 1 116 ? 16.484 -0.777 -12.945 1 87.56 116 ASN B C 1
ATOM 4622 O O . ASN B 1 116 ? 17.594 -0.586 -12.469 1 87.56 116 ASN B O 1
ATOM 4626 N N . HIS B 1 117 ? 15.641 -1.428 -12.391 1 90.5 117 HIS B N 1
ATOM 4627 C CA . HIS B 1 117 ? 15.82 -2.293 -11.227 1 90.5 117 HIS B CA 1
ATOM 4628 C C . HIS B 1 117 ? 15.469 -3.738 -11.562 1 90.5 117 HIS B C 1
ATOM 4630 O O . HIS B 1 117 ? 14.289 -4.102 -11.609 1 90.5 117 HIS B O 1
ATOM 4636 N N . PRO B 1 118 ? 16.406 -4.621 -11.711 1 87.19 118 PRO B N 1
ATOM 4637 C CA . PRO B 1 118 ? 16.172 -5.945 -12.289 1 87.19 118 PRO B CA 1
ATOM 4638 C C . PRO B 1 118 ? 15.156 -6.766 -11.508 1 87.19 118 PRO B C 1
ATOM 4640 O O . PRO B 1 118 ? 14.398 -7.547 -12.094 1 87.19 118 PRO B O 1
ATOM 4643 N N . VAL B 1 119 ? 15.094 -6.617 -10.227 1 90.38 119 VAL B N 1
ATOM 4644 C CA . VAL B 1 119 ? 14.188 -7.418 -9.406 1 90.38 119 VAL B CA 1
ATOM 4645 C C . VAL B 1 119 ? 12.742 -6.988 -9.672 1 90.38 119 VAL B C 1
ATOM 4647 O O . VAL B 1 119 ? 11.828 -7.816 -9.641 1 90.38 119 VAL B O 1
ATOM 4650 N N . ASN B 1 120 ? 12.586 -5.715 -10.008 1 90.5 120 ASN B N 1
ATOM 4651 C CA . ASN B 1 120 ? 11.234 -5.203 -10.203 1 90.5 120 ASN B CA 1
ATOM 4652 C C . ASN B 1 120 ? 10.602 -5.754 -11.477 1 90.5 120 ASN B C 1
ATOM 4654 O O . ASN B 1 120 ? 9.375 -5.727 -11.633 1 90.5 120 ASN B O 1
ATOM 4658 N N . GLN B 1 121 ? 11.398 -6.207 -12.375 1 87.5 121 GLN B N 1
ATOM 4659 C CA . GLN B 1 121 ? 10.883 -6.852 -13.578 1 87.5 121 GLN B CA 1
ATOM 4660 C C . GLN B 1 121 ? 10.047 -8.078 -13.227 1 87.5 121 GLN B C 1
ATOM 4662 O O . GLN B 1 121 ? 9.148 -8.461 -13.977 1 87.5 121 GLN B O 1
ATOM 4667 N N . GLU B 1 122 ? 10.297 -8.555 -12.047 1 83.56 122 GLU B N 1
ATOM 4668 C CA . GLU B 1 122 ? 9.625 -9.766 -11.594 1 83.56 122 GLU B CA 1
ATOM 4669 C C . GLU B 1 122 ? 8.445 -9.445 -10.68 1 83.56 122 GLU B C 1
ATOM 4671 O O . GLU B 1 122 ? 8.047 -10.266 -9.859 1 83.56 122 GLU B O 1
ATOM 4676 N N . ASN B 1 123 ? 7.898 -8.258 -10.797 1 91.81 123 ASN B N 1
ATOM 4677 C CA . ASN B 1 123 ? 6.781 -7.945 -9.914 1 91.81 123 ASN B CA 1
ATOM 4678 C C . ASN B 1 123 ? 5.594 -8.875 -10.156 1 91.81 123 ASN B C 1
ATOM 4680 O O . ASN B 1 123 ? 4.746 -9.047 -9.281 1 91.81 123 ASN B O 1
ATOM 4684 N N . GLU B 1 124 ? 5.473 -9.445 -11.336 1 92.75 124 GLU B N 1
ATOM 4685 C CA . GLU B 1 124 ? 4.57 -10.539 -11.688 1 92.75 124 GLU B CA 1
ATOM 4686 C C . GLU B 1 124 ? 3.137 -10.039 -11.844 1 92.75 124 GLU B C 1
ATOM 4688 O O . GLU B 1 124 ? 2.217 -10.828 -12.055 1 92.75 124 GLU B O 1
ATOM 4693 N N . PHE B 1 125 ? 2.865 -8.766 -11.766 1 95.94 125 PHE B N 1
ATOM 4694 C CA . PHE B 1 125 ? 1.509 -8.234 -11.875 1 95.94 125 PHE B CA 1
ATOM 4695 C C . PHE B 1 125 ? 1.383 -7.312 -13.078 1 95.94 125 PHE B C 1
ATOM 4697 O O . PHE B 1 125 ? 0.275 -6.926 -13.453 1 95.94 125 PHE B O 1
ATOM 4704 N N . SER B 1 126 ? 2.494 -6.965 -13.586 1 97.06 126 SER B N 1
ATOM 4705 C CA . SER B 1 126 ? 2.586 -6.41 -14.93 1 97.06 126 SER B CA 1
ATOM 4706 C C . SER B 1 126 ? 3.467 -7.277 -15.828 1 97.06 126 SER B C 1
ATOM 4708 O O . SER B 1 126 ? 3.588 -8.484 -15.609 1 97.06 126 SER B O 1
ATOM 4710 N N . PHE B 1 127 ? 4.031 -6.656 -16.938 1 97.19 127 PHE B N 1
ATOM 4711 C CA . PHE B 1 127 ? 4.66 -7.559 -17.906 1 97.19 127 PHE B CA 1
ATOM 4712 C C . PHE B 1 127 ? 6.172 -7.383 -17.891 1 97.19 127 PHE B C 1
ATOM 4714 O O . PHE B 1 127 ? 6.676 -6.27 -18.078 1 97.19 127 PHE B O 1
ATOM 4721 N N . ALA B 1 128 ? 6.867 -8.453 -17.688 1 95.62 128 ALA B N 1
ATOM 4722 C CA . ALA B 1 128 ? 8.328 -8.484 -17.672 1 95.62 128 ALA B CA 1
ATOM 4723 C C . ALA B 1 128 ? 8.891 -8.469 -19.094 1 95.62 128 ALA B C 1
ATOM 4725 O O . ALA B 1 128 ? 10.047 -8.109 -19.297 1 95.62 128 ALA B O 1
ATOM 4726 N N . GLY B 1 129 ? 8.125 -8.883 -20 1 94.25 129 GLY B N 1
ATOM 4727 C CA . GLY B 1 129 ? 8.445 -9 -21.422 1 94.25 129 GLY B CA 1
ATOM 4728 C C . GLY B 1 129 ? 7.301 -9.562 -22.25 1 94.25 129 GLY B C 1
ATOM 4729 O O . GLY B 1 129 ? 6.195 -9.75 -21.734 1 94.25 129 GLY B O 1
ATOM 4730 N N . ASN B 1 130 ? 7.602 -9.75 -23.5 1 94.06 130 ASN B N 1
ATOM 4731 C CA . ASN B 1 130 ? 6.559 -10.312 -24.359 1 94.06 130 ASN B CA 1
ATOM 4732 C C . ASN B 1 130 ? 6.391 -11.805 -24.109 1 94.06 130 ASN B C 1
ATOM 4734 O O . ASN B 1 130 ? 5.266 -12.305 -24.016 1 94.06 130 ASN B O 1
ATOM 4738 N N . LYS B 1 131 ? 7.516 -12.477 -24.062 1 94.62 131 LYS B N 1
ATOM 4739 C CA . LYS B 1 131 ? 7.512 -13.922 -23.844 1 94.62 131 LYS B CA 1
ATOM 4740 C C . LYS B 1 131 ? 8.602 -14.336 -22.859 1 94.62 131 LYS B C 1
ATOM 4742 O O . LYS B 1 131 ? 9.578 -13.602 -22.672 1 94.62 131 LYS B O 1
ATOM 4747 N N . TRP B 1 132 ? 8.398 -15.492 -22.281 1 95.38 132 TRP B N 1
ATOM 4748 C CA . TRP B 1 132 ? 9.398 -16.047 -21.375 1 95.38 132 TRP B CA 1
ATOM 4749 C C . TRP B 1 132 ? 10.75 -16.156 -22.062 1 95.38 132 TRP B C 1
ATOM 4751 O O . TRP B 1 132 ? 10.836 -16.625 -23.203 1 95.38 132 TRP B O 1
ATOM 4761 N N . GLY B 1 133 ? 11.773 -15.688 -21.438 1 90.81 133 GLY B N 1
ATOM 4762 C CA . GLY B 1 133 ? 13.109 -15.711 -22.031 1 90.81 133 GLY B CA 1
ATOM 4763 C C . GLY B 1 133 ? 13.453 -14.43 -22.766 1 90.81 133 GLY B C 1
ATOM 4764 O O . GLY B 1 133 ? 14.594 -14.25 -23.203 1 90.81 133 GLY B O 1
ATOM 4765 N N . GLU B 1 134 ? 12.477 -13.531 -22.922 1 89.81 134 GLU B N 1
ATOM 4766 C CA . GLU B 1 134 ? 12.656 -12.258 -23.625 1 89.81 134 GLU B CA 1
ATOM 4767 C C . GLU B 1 134 ? 12.25 -11.086 -22.734 1 89.81 134 GLU B C 1
ATOM 4769 O O . GLU B 1 134 ? 11.461 -10.234 -23.156 1 89.81 134 GLU B O 1
ATOM 4774 N N . ASN B 1 135 ? 12.828 -11.039 -21.656 1 90.38 135 ASN B N 1
ATOM 4775 C CA . ASN B 1 135 ? 12.555 -9.922 -20.75 1 90.38 135 ASN B CA 1
ATOM 4776 C C . ASN B 1 135 ? 13.047 -8.602 -21.328 1 90.38 135 ASN B C 1
ATOM 4778 O O . ASN B 1 135 ? 13.984 -8.578 -22.141 1 90.38 135 ASN B O 1
ATOM 4782 N N . TYR B 1 136 ? 12.391 -7.57 -20.938 1 89.88 136 TYR B N 1
ATOM 4783 C CA . TYR B 1 136 ? 12.836 -6.258 -21.391 1 89.88 136 TYR B CA 1
ATOM 4784 C C . TYR B 1 136 ? 14.273 -5.992 -20.969 1 89.88 136 TYR B C 1
ATOM 4786 O O . TYR B 1 136 ? 14.656 -6.281 -19.828 1 89.88 136 TYR B O 1
ATOM 4794 N N . LYS B 1 137 ? 15.031 -5.402 -21.719 1 86.19 137 LYS B N 1
ATOM 4795 C CA . LYS B 1 137 ? 16.484 -5.277 -21.562 1 86.19 137 LYS B CA 1
ATOM 4796 C C . LYS B 1 137 ? 16.828 -4.34 -20.406 1 86.19 137 LYS B C 1
ATOM 4798 O O . LYS B 1 137 ? 17.844 -4.531 -19.734 1 86.19 137 LYS B O 1
ATOM 4803 N N . ASP B 1 138 ? 16 -3.408 -20.188 1 85.31 138 ASP B N 1
ATOM 4804 C CA . ASP B 1 138 ? 16.328 -2.438 -19.156 1 85.31 138 ASP B CA 1
ATOM 4805 C C . ASP B 1 138 ? 15.922 -2.945 -17.781 1 85.31 138 ASP B C 1
ATOM 4807 O O . ASP B 1 138 ? 16.188 -2.301 -16.766 1 85.31 138 ASP B O 1
ATOM 4811 N N . GLY B 1 139 ? 15.242 -4.074 -17.812 1 86.69 139 GLY B N 1
ATOM 4812 C CA . GLY B 1 139 ? 14.867 -4.688 -16.547 1 86.69 139 GLY B CA 1
ATOM 4813 C C . GLY B 1 139 ? 13.625 -4.078 -15.93 1 86.69 139 GLY B C 1
ATOM 4814 O O . GLY B 1 139 ? 13.281 -4.371 -14.781 1 86.69 139 GLY B O 1
ATOM 4815 N N . SER B 1 140 ? 12.945 -3.281 -16.656 1 90.62 140 SER B N 1
ATOM 4816 C CA . SER B 1 140 ? 11.742 -2.645 -16.125 1 90.62 140 SER B CA 1
ATOM 4817 C C . SER B 1 140 ? 10.477 -3.359 -16.609 1 90.62 140 SER B C 1
ATOM 4819 O O . SER B 1 140 ? 10.398 -3.768 -17.766 1 90.62 140 SER B O 1
ATOM 4821 N N . PRO B 1 141 ? 9.586 -3.529 -15.711 1 95.06 141 PRO B N 1
ATOM 4822 C CA . PRO B 1 141 ? 8.289 -4.027 -16.188 1 95.06 141 PRO B CA 1
ATOM 4823 C C . PRO B 1 141 ? 7.504 -2.977 -16.969 1 95.06 141 PRO B C 1
ATOM 4825 O O . PRO B 1 141 ? 7.785 -1.78 -16.844 1 95.06 141 PRO B O 1
ATOM 4828 N N . GLU B 1 142 ? 6.523 -3.467 -17.734 1 94.62 142 GLU B N 1
ATOM 4829 C CA . GLU B 1 142 ? 5.715 -2.539 -18.516 1 94.62 142 GLU B CA 1
ATOM 4830 C C . GLU B 1 142 ? 4.234 -2.906 -18.453 1 94.62 142 GLU B C 1
ATOM 4832 O O . GLU B 1 142 ? 3.885 -4.055 -18.172 1 94.62 142 GLU B O 1
ATOM 4837 N N . GLY B 1 143 ? 3.42 -1.882 -18.719 1 95.75 143 GLY B N 1
ATOM 4838 C CA . GLY B 1 143 ? 2.004 -2.152 -18.906 1 95.75 143 GLY B CA 1
ATOM 4839 C C . GLY B 1 143 ? 1.696 -2.842 -20.219 1 95.75 143 GLY B C 1
ATOM 4840 O O . GLY B 1 143 ? 2.57 -2.965 -21.094 1 95.75 143 GLY B O 1
ATOM 4841 N N . GLY B 1 144 ? 0.455 -3.252 -20.312 1 97.44 144 GLY B N 1
ATOM 4842 C CA . GLY B 1 144 ? 0.036 -3.92 -21.531 1 97.44 144 GLY B CA 1
ATOM 4843 C C . GLY B 1 144 ? -1.213 -4.762 -21.344 1 97.44 144 GLY B C 1
ATOM 4844 O O . GLY B 1 144 ? -2.021 -4.504 -20.453 1 97.44 144 GLY B O 1
ATOM 4845 N N . PHE B 1 145 ? -1.35 -5.578 -22.328 1 98.06 145 PHE B N 1
ATOM 4846 C CA . PHE B 1 145 ? -2.514 -6.457 -22.359 1 98.06 145 PHE B CA 1
ATOM 4847 C C . PHE B 1 145 ? -2.105 -7.887 -22.703 1 98.06 145 PHE B C 1
ATOM 4849 O O . PHE B 1 145 ? -1.178 -8.102 -23.484 1 98.06 145 PHE B O 1
ATOM 4856 N N . SER B 1 146 ? -2.791 -8.867 -22.047 1 97.81 146 SER B N 1
ATOM 4857 C CA . SER B 1 146 ? -2.537 -10.281 -22.297 1 97.81 146 SER B CA 1
ATOM 4858 C C . SER B 1 146 ? -3.84 -11.07 -22.375 1 97.81 146 SER B C 1
ATOM 4860 O O . SER B 1 146 ? -4.734 -10.875 -21.547 1 97.81 146 SER B O 1
ATOM 4862 N N . LEU B 1 147 ? -3.934 -11.961 -23.359 1 97.44 147 LEU B N 1
ATOM 4863 C CA . LEU B 1 147 ? -5.062 -12.875 -23.469 1 97.44 147 LEU B CA 1
ATOM 4864 C C . LEU B 1 147 ? -4.863 -14.094 -22.578 1 97.44 147 LEU B C 1
ATOM 4866 O O . LEU B 1 147 ? -3.85 -14.781 -22.688 1 97.44 147 LEU B O 1
ATOM 4870 N N . ALA B 1 148 ? -5.812 -14.367 -21.75 1 96.75 148 ALA B N 1
ATOM 4871 C CA . ALA B 1 148 ? -5.715 -15.516 -20.859 1 96.75 148 ALA B CA 1
ATOM 4872 C C . ALA B 1 148 ? -6.484 -16.703 -21.406 1 96.75 148 ALA B C 1
ATOM 4874 O O . ALA B 1 148 ? -6.16 -17.859 -21.109 1 96.75 148 ALA B O 1
ATOM 4875 N N . ASN B 1 149 ? -7.516 -16.375 -22.141 1 97.06 149 ASN B N 1
ATOM 4876 C CA . ASN B 1 149 ? -8.336 -17.422 -22.734 1 97.06 149 ASN B CA 1
ATOM 4877 C C . ASN B 1 149 ? -8.727 -17.094 -24.172 1 97.06 149 ASN B C 1
ATOM 4879 O O . ASN B 1 149 ? -9.109 -15.953 -24.469 1 97.06 149 ASN B O 1
ATOM 4883 N N . ALA B 1 150 ? -8.578 -17.875 -25.047 1 98.31 150 ALA B N 1
ATOM 4884 C CA . ALA B 1 150 ? -9.109 -17.969 -26.406 1 98.31 150 ALA B CA 1
ATOM 4885 C C . ALA B 1 150 ? -9.234 -19.422 -26.859 1 98.31 150 ALA B C 1
ATOM 4887 O O . ALA B 1 150 ? -8.344 -19.938 -27.547 1 98.31 150 ALA B O 1
ATOM 4888 N N . SER B 1 151 ? -10.383 -20 -26.516 1 98.12 151 SER B N 1
ATOM 4889 C CA . SER B 1 151 ? -10.453 -21.453 -26.656 1 98.12 151 SER B CA 1
ATOM 4890 C C . SER B 1 151 ? -11.852 -21.906 -27.062 1 98.12 151 SER B C 1
ATOM 4892 O O . SER B 1 151 ? -12.836 -21.203 -26.828 1 98.12 151 SER B O 1
ATOM 4894 N N . LEU B 1 152 ? -11.852 -23.109 -27.703 1 98.25 152 LEU B N 1
ATOM 4895 C CA . LEU B 1 152 ? -13.086 -23.844 -27.906 1 98.25 152 LEU B CA 1
ATOM 4896 C C . LEU B 1 152 ? -13.32 -24.844 -26.781 1 98.25 152 LEU B C 1
ATOM 4898 O O . LEU B 1 152 ? -12.375 -25.422 -26.234 1 98.25 152 LEU B O 1
ATOM 4902 N N . LYS B 1 153 ? -14.586 -25 -26.5 1 96.81 153 LYS B N 1
ATOM 4903 C CA . LYS B 1 153 ? -14.938 -26.016 -25.516 1 96.81 153 LYS B CA 1
ATOM 4904 C C . LYS B 1 153 ? -16.047 -26.922 -26.031 1 96.81 153 LYS B C 1
ATOM 4906 O O . LYS B 1 153 ? -16.859 -26.516 -26.859 1 96.81 153 LYS B O 1
ATOM 4911 N N . PHE B 1 154 ? -16.016 -28.141 -25.516 1 98 154 PHE B N 1
ATOM 4912 C CA . PHE B 1 154 ? -16.953 -29.172 -25.953 1 98 154 PHE B CA 1
ATOM 4913 C C . PHE B 1 154 ? -17.547 -29.906 -24.75 1 98 154 PHE B C 1
ATOM 4915 O O . PHE B 1 154 ? -16.875 -30.078 -23.719 1 98 154 PHE B O 1
ATOM 4922 N N . LYS B 1 155 ? -18.781 -30.266 -24.875 1 96 155 LYS B N 1
ATOM 4923 C CA . LYS B 1 155 ? -19.422 -31.094 -23.859 1 96 155 LYS B CA 1
ATOM 4924 C C . LYS B 1 155 ? -20.203 -32.25 -24.5 1 96 155 LYS B C 1
ATOM 4926 O O . LYS B 1 155 ? -20.797 -32.062 -25.578 1 96 155 LYS B O 1
ATOM 4931 N N . ALA B 1 156 ? -20.125 -33.375 -23.875 1 96.81 156 ALA B N 1
ATOM 4932 C CA . ALA B 1 156 ? -20.875 -34.562 -24.266 1 96.81 156 ALA B CA 1
ATOM 4933 C C . ALA B 1 156 ? -21.359 -35.344 -23.062 1 96.81 156 ALA B C 1
ATOM 4935 O O . ALA B 1 156 ? -20.891 -35.094 -21.938 1 96.81 156 ALA B O 1
ATOM 4936 N N . LEU B 1 157 ? -22.406 -36.25 -23.328 1 96.19 157 LEU B N 1
ATOM 4937 C CA . LEU B 1 157 ? -22.953 -37.094 -22.297 1 96.19 157 LEU B CA 1
ATOM 4938 C C . LEU B 1 157 ? -23.484 -36.281 -21.125 1 96.19 157 LEU B C 1
ATOM 4940 O O . LEU B 1 157 ? -23.125 -36.531 -19.969 1 96.19 157 LEU B O 1
ATOM 4944 N N . ASP B 1 158 ? -24.203 -35.25 -21.453 1 93.44 158 ASP B N 1
ATOM 4945 C CA . ASP B 1 158 ? -24.875 -34.344 -20.516 1 93.44 158 ASP B CA 1
ATOM 4946 C C . ASP B 1 158 ? -23.875 -33.688 -19.562 1 93.44 158 ASP B C 1
ATOM 4948 O O . ASP B 1 158 ? -24.156 -33.562 -18.375 1 93.44 158 ASP B O 1
ATOM 4952 N N . GLY B 1 159 ? -22.656 -33.562 -20.109 1 92.25 159 GLY B N 1
ATOM 4953 C CA . GLY B 1 159 ? -21.672 -32.812 -19.328 1 92.25 159 GLY B CA 1
ATOM 4954 C C . GLY B 1 159 ? -20.688 -33.719 -18.609 1 92.25 159 GLY B C 1
ATOM 4955 O O . GLY B 1 159 ? -19.719 -33.219 -18.016 1 92.25 159 GLY B O 1
ATOM 4956 N N . ALA B 1 160 ? -20.859 -34.969 -18.641 1 96 160 ALA B N 1
ATOM 4957 C CA . ALA B 1 160 ? -19.938 -35.906 -17.984 1 96 160 ALA B CA 1
ATOM 4958 C C . ALA B 1 160 ? -18.578 -35.875 -18.672 1 96 160 ALA B C 1
ATOM 4960 O O . ALA B 1 160 ? -17.562 -36.188 -18.047 1 96 160 ALA B O 1
ATOM 4961 N N . LEU B 1 161 ? -18.656 -35.594 -19.891 1 98 161 LEU B N 1
ATOM 4962 C CA . LEU B 1 161 ? -17.438 -35.469 -20.672 1 98 161 LEU B CA 1
ATOM 4963 C C . LEU B 1 161 ? -17.281 -34.031 -21.188 1 98 161 LEU B C 1
ATOM 4965 O O . LEU B 1 161 ? -18.188 -33.5 -21.812 1 98 161 LEU B O 1
ATOM 4969 N N . THR B 1 162 ? -16.219 -33.438 -20.891 1 97.31 162 THR B N 1
ATOM 4970 C CA . THR B 1 162 ? -15.938 -32.094 -21.391 1 97.31 162 THR B CA 1
ATOM 4971 C C . THR B 1 162 ? -14.531 -32.031 -21.969 1 97.31 162 THR B C 1
ATOM 4973 O O . THR B 1 162 ? -13.664 -32.812 -21.625 1 97.31 162 THR B O 1
ATOM 4976 N N . ALA B 1 163 ? -14.32 -31.156 -22.906 1 98.56 163 ALA B N 1
ATOM 4977 C CA . ALA B 1 163 ? -13.008 -30.922 -23.516 1 98.56 163 ALA B CA 1
ATOM 4978 C C . ALA B 1 163 ? -12.812 -29.453 -23.859 1 98.56 163 ALA B C 1
ATOM 4980 O O . ALA B 1 163 ? -13.789 -28.734 -24.078 1 98.56 163 ALA B O 1
ATOM 4981 N N . LYS B 1 164 ? -11.633 -29.031 -23.891 1 98.06 164 LYS B N 1
ATOM 4982 C CA . LYS B 1 164 ? -11.305 -27.688 -24.344 1 98.06 164 LYS B CA 1
ATOM 4983 C C . LYS B 1 164 ? -9.945 -27.656 -25.031 1 98.06 164 LYS B C 1
ATOM 4985 O O . LYS B 1 164 ? -9.117 -28.531 -24.828 1 98.06 164 LYS B O 1
ATOM 4990 N N . GLY B 1 165 ? -9.766 -26.641 -25.875 1 98.62 165 GLY B N 1
ATOM 4991 C CA . GLY B 1 165 ? -8.508 -26.484 -26.594 1 98.62 165 GLY B CA 1
ATOM 4992 C C . GLY B 1 165 ? -8.273 -25.078 -27.094 1 98.62 165 GLY B C 1
ATOM 4993 O O . GLY B 1 165 ? -9.219 -24.375 -27.484 1 98.62 165 GLY B O 1
ATOM 4994 N N . GLY B 1 166 ? -7.047 -24.625 -27.109 1 98.69 166 GLY B N 1
ATOM 4995 C CA . GLY B 1 166 ? -6.609 -23.281 -27.453 1 98.69 166 GLY B CA 1
ATOM 4996 C C . GLY B 1 166 ? -5.715 -22.656 -26.391 1 98.69 166 GLY B C 1
ATOM 4997 O O . GLY B 1 166 ? -4.887 -23.344 -25.781 1 98.69 166 GLY B O 1
ATOM 4998 N N . LEU B 1 167 ? -5.812 -21.359 -26.297 1 98.75 167 LEU B N 1
ATOM 4999 C CA . LEU B 1 167 ? -5.219 -20.703 -25.141 1 98.75 167 LEU B CA 1
ATOM 5000 C C . LEU B 1 167 ? -6.113 -20.828 -23.922 1 98.75 167 LEU B C 1
ATOM 5002 O O . LEU B 1 167 ? -7.242 -20.328 -23.906 1 98.75 167 LEU B O 1
ATOM 5006 N N . THR B 1 168 ? -5.664 -21.516 -22.953 1 97.81 168 THR B N 1
ATOM 5007 C CA . THR B 1 168 ? -6.531 -21.781 -21.812 1 97.81 168 THR B CA 1
ATOM 5008 C C . THR B 1 168 ? -5.727 -22.312 -20.625 1 97.81 168 THR B C 1
ATOM 5010 O O . THR B 1 168 ? -4.504 -22.438 -20.719 1 97.81 168 THR B O 1
ATOM 5013 N N . GLN B 1 169 ? -6.441 -22.469 -19.484 1 97.62 169 GLN B N 1
ATOM 5014 C CA . GLN B 1 169 ? -5.82 -23.078 -18.297 1 97.62 169 GLN B CA 1
ATOM 5015 C C . GLN B 1 169 ? -6.031 -24.578 -18.281 1 97.62 169 GLN B C 1
ATOM 5017 O O . GLN B 1 169 ? -7.168 -25.062 -18.328 1 97.62 169 GLN B O 1
ATOM 5022 N N . LEU B 1 170 ? -4.93 -25.281 -18.188 1 98.12 170 LEU B N 1
ATOM 5023 C CA . LEU B 1 170 ? -5 -26.719 -18.031 1 98.12 170 LEU B CA 1
ATOM 5024 C C . LEU B 1 170 ? -4.762 -27.125 -16.578 1 98.12 170 LEU B C 1
ATOM 5026 O O . LEU B 1 170 ? -4.141 -26.375 -15.82 1 98.12 170 LEU B O 1
ATOM 5030 N N . TYR B 1 171 ? -5.328 -28.297 -16.281 1 97.19 171 TYR B N 1
ATOM 5031 C CA . TYR B 1 171 ? -5.207 -28.734 -14.898 1 97.19 171 TYR B CA 1
ATOM 5032 C C . TYR B 1 171 ? -5.156 -30.25 -14.812 1 97.19 171 TYR B C 1
ATOM 5034 O O . TYR B 1 171 ? -6.082 -30.938 -15.25 1 97.19 171 TYR B O 1
ATOM 5042 N N . VAL B 1 172 ? -4.145 -30.719 -14.312 1 98.31 172 VAL B N 1
ATOM 5043 C CA . VAL B 1 172 ? -3.971 -32.094 -13.875 1 98.31 172 VAL B CA 1
ATOM 5044 C C . VAL B 1 172 ? -3.494 -32.125 -12.422 1 98.31 172 VAL B C 1
ATOM 5046 O O . VAL B 1 172 ? -2.389 -31.672 -12.117 1 98.31 172 VAL B O 1
ATOM 5049 N N . PRO B 1 173 ? -4.242 -32.688 -11.531 1 97.19 173 PRO B N 1
ATOM 5050 C CA . PRO B 1 173 ? -3.916 -32.594 -10.109 1 97.19 173 PRO B CA 1
ATOM 5051 C C . PRO B 1 173 ? -2.447 -32.906 -9.82 1 97.19 173 PRO B C 1
ATOM 5053 O O . PRO B 1 173 ? -1.937 -33.938 -10.219 1 97.19 173 PRO B O 1
ATOM 5056 N N . GLY B 1 174 ? -1.803 -31.906 -9.188 1 97.25 174 GLY B N 1
ATOM 5057 C CA . GLY B 1 174 ? -0.442 -32.062 -8.703 1 97.25 174 GLY B CA 1
ATOM 5058 C C . GLY B 1 174 ? 0.605 -31.891 -9.781 1 97.25 174 GLY B C 1
ATOM 5059 O O . GLY B 1 174 ? 1.782 -31.672 -9.484 1 97.25 174 GLY B O 1
ATOM 5060 N N . VAL B 1 175 ? 0.215 -31.969 -11.016 1 97.69 175 VAL B N 1
ATOM 5061 C CA . VAL B 1 175 ? 1.244 -32.125 -12.039 1 97.69 175 VAL B CA 1
ATOM 5062 C C . VAL B 1 175 ? 1.203 -30.922 -12.992 1 97.69 175 VAL B C 1
ATOM 5064 O O . VAL B 1 175 ? 2.248 -30.406 -13.398 1 97.69 175 VAL B O 1
ATOM 5067 N N . ILE B 1 176 ? 0.025 -30.578 -13.469 1 98.31 176 ILE B N 1
ATOM 5068 C CA . ILE B 1 176 ? -0.125 -29.438 -14.383 1 98.31 176 ILE B CA 1
ATOM 5069 C C . ILE B 1 176 ? -1.093 -28.422 -13.781 1 98.31 176 ILE B C 1
ATOM 5071 O O . ILE B 1 176 ? -2.23 -28.766 -13.445 1 98.31 176 ILE B O 1
ATOM 5075 N N . GLY B 1 177 ? -0.666 -27.25 -13.594 1 96.94 177 GLY B N 1
ATOM 5076 C CA . GLY B 1 177 ? -1.417 -26.078 -13.195 1 96.94 177 GLY B CA 1
ATOM 5077 C C . GLY B 1 177 ? -0.93 -24.797 -13.859 1 96.94 177 GLY B C 1
ATOM 5078 O O . GLY B 1 177 ? -0.343 -24.844 -14.945 1 96.94 177 GLY B O 1
ATOM 5079 N N . VAL B 1 178 ? -1.307 -23.703 -13.32 1 96.38 178 VAL B N 1
ATOM 5080 C CA . VAL B 1 178 ? -0.853 -22.438 -13.883 1 96.38 178 VAL B CA 1
ATOM 5081 C C . VAL B 1 178 ? -0.341 -21.531 -12.758 1 96.38 178 VAL B C 1
ATOM 5083 O O . VAL B 1 178 ? -0.704 -21.703 -11.594 1 96.38 178 VAL B O 1
ATOM 5086 N N . ASN B 1 179 ? 0.579 -20.641 -13.117 1 95.19 179 ASN B N 1
ATOM 5087 C CA . ASN B 1 179 ? 0.916 -19.531 -12.219 1 95.19 179 ASN B CA 1
ATOM 5088 C C . ASN B 1 179 ? -0.253 -18.578 -12.047 1 95.19 179 ASN B C 1
ATOM 5090 O O . ASN B 1 179 ? -1.03 -18.359 -12.977 1 95.19 179 ASN B O 1
ATOM 5094 N N . TRP B 1 180 ? -0.258 -18.094 -10.828 1 91.62 180 TRP B N 1
ATOM 5095 C CA . TRP B 1 180 ? -1.293 -17.094 -10.602 1 91.62 180 TRP B CA 1
ATOM 5096 C C . TRP B 1 180 ? -0.692 -15.805 -10.047 1 91.62 180 TRP B C 1
ATOM 5098 O O . TRP B 1 180 ? 0.217 -15.844 -9.219 1 91.62 180 TRP B O 1
ATOM 5108 N N . SER B 1 181 ? -1.097 -14.688 -10.516 1 89.5 181 SER B N 1
ATOM 5109 C CA . SER B 1 181 ? -1.157 -13.406 -9.828 1 89.5 181 SER B CA 1
ATOM 5110 C C . SER B 1 181 ? -2.59 -13.047 -9.445 1 89.5 181 SER B C 1
ATOM 5112 O O . SER B 1 181 ? -3.221 -13.758 -8.664 1 89.5 181 SER B O 1
ATOM 5114 N N . TYR B 1 182 ? -3.24 -12.125 -10.109 1 91.06 182 TYR B N 1
ATOM 5115 C CA . TYR B 1 182 ? -4.695 -12.031 -10.086 1 91.06 182 TYR B CA 1
ATOM 5116 C C . TYR B 1 182 ? -5.309 -12.805 -11.242 1 91.06 182 TYR B C 1
ATOM 5118 O O . TYR B 1 182 ? -6.453 -13.258 -11.156 1 91.06 182 TYR B O 1
ATOM 5126 N N . GLN B 1 183 ? -4.516 -12.93 -12.156 1 94.75 183 GLN B N 1
ATOM 5127 C CA . GLN B 1 183 ? -4.906 -13.633 -13.375 1 94.75 183 GLN B CA 1
ATOM 5128 C C . GLN B 1 183 ? -4.047 -14.875 -13.594 1 94.75 183 GLN B C 1
ATOM 5130 O O . GLN B 1 183 ? -2.918 -14.945 -13.102 1 94.75 183 GLN B O 1
ATOM 5135 N N . PRO B 1 184 ? -4.578 -15.797 -14.312 1 95.69 184 PRO B N 1
ATOM 5136 C CA . PRO B 1 184 ? -3.855 -17.062 -14.477 1 95.69 184 PRO B CA 1
ATOM 5137 C C . PRO B 1 184 ? -2.885 -17.031 -15.656 1 95.69 184 PRO B C 1
ATOM 5139 O O . PRO B 1 184 ? -3.088 -16.281 -16.609 1 95.69 184 PRO B O 1
ATOM 5142 N N . GLY B 1 185 ? -1.876 -17.891 -15.547 1 97.5 185 GLY B N 1
ATOM 5143 C CA . GLY B 1 185 ? -1.112 -18.25 -16.734 1 97.5 185 GLY B CA 1
ATOM 5144 C C . GLY B 1 185 ? -1.931 -18.984 -17.766 1 97.5 185 GLY B C 1
ATOM 5145 O O . GLY B 1 185 ? -3.098 -19.312 -17.531 1 97.5 185 GLY B O 1
ATOM 5146 N N . THR B 1 186 ? -1.271 -19.219 -18.938 1 98.5 186 THR B N 1
ATOM 5147 C CA . THR B 1 186 ? -2.031 -19.734 -20.078 1 98.5 186 THR B CA 1
ATOM 5148 C C . THR B 1 186 ? -1.204 -20.75 -20.859 1 98.5 186 THR B C 1
ATOM 5150 O O . THR B 1 186 ? -0.05 -20.484 -21.203 1 98.5 186 THR B O 1
ATOM 5153 N N . TYR B 1 187 ? -1.847 -21.828 -21.125 1 98.81 187 TYR B N 1
ATOM 5154 C CA . TYR B 1 187 ? -1.258 -22.812 -22.031 1 98.81 187 TYR B CA 1
ATOM 5155 C C . TYR B 1 187 ? -1.836 -22.688 -23.438 1 98.81 187 TYR B C 1
ATOM 5157 O O . TYR B 1 187 ? -2.986 -22.281 -23.609 1 98.81 187 TYR B O 1
ATOM 5165 N N . ARG B 1 188 ? -1.042 -22.938 -24.406 1 98.88 188 ARG B N 1
ATOM 5166 C CA . ARG B 1 188 ? -1.563 -23.422 -25.688 1 98.88 188 ARG B CA 1
ATOM 5167 C C . ARG B 1 188 ? -1.629 -24.938 -25.719 1 98.88 188 ARG B C 1
ATOM 5169 O O . ARG B 1 188 ? -0.596 -25.609 -25.672 1 98.88 188 ARG B O 1
ATOM 5176 N N . GLY B 1 189 ? -2.822 -25.5 -25.703 1 98.81 189 GLY B N 1
ATOM 5177 C CA . GLY B 1 189 ? -2.988 -26.938 -25.562 1 98.81 189 GLY B CA 1
ATOM 5178 C C . GLY B 1 189 ? -4.438 -27.375 -25.438 1 98.81 189 GLY B C 1
ATOM 5179 O O . GLY B 1 189 ? -5.34 -26.672 -25.906 1 98.81 189 GLY B O 1
ATOM 5180 N N . GLY B 1 190 ? -4.551 -28.609 -24.953 1 98.81 190 GLY B N 1
ATOM 5181 C CA . GLY B 1 190 ? -5.891 -29.156 -24.812 1 98.81 190 GLY B CA 1
ATOM 5182 C C . GLY B 1 190 ? -6.035 -30.078 -23.625 1 98.81 190 GLY B C 1
ATOM 5183 O O . GLY B 1 190 ? -5.043 -30.594 -23.109 1 98.81 190 GLY B O 1
ATOM 5184 N N . GLN B 1 191 ? -7.316 -30.234 -23.25 1 98.81 191 GLN B N 1
ATOM 5185 C CA . GLN B 1 191 ? -7.633 -31.078 -22.109 1 98.81 191 GLN B CA 1
ATOM 5186 C C . GLN B 1 191 ? -9 -31.734 -22.266 1 98.81 191 GLN B C 1
ATOM 5188 O O . GLN B 1 191 ? -9.938 -31.109 -22.781 1 98.81 191 GLN B O 1
ATOM 5193 N N . ILE B 1 192 ? -9.086 -32.969 -21.906 1 98.81 192 ILE B N 1
ATOM 5194 C CA . ILE B 1 192 ? -10.359 -33.688 -21.812 1 98.81 192 ILE B CA 1
ATOM 5195 C C . ILE B 1 192 ? -10.586 -34.156 -20.375 1 98.81 192 ILE B C 1
ATOM 5197 O O . ILE B 1 192 ? -9.648 -34.562 -19.688 1 98.81 192 ILE B O 1
ATOM 5201 N N . GLU B 1 193 ? -11.812 -34.031 -19.906 1 98.31 193 GLU B N 1
ATOM 5202 C CA . GLU B 1 193 ? -12.18 -34.406 -18.547 1 98.31 193 GLU B CA 1
ATOM 5203 C C . GLU B 1 193 ? -13.453 -35.25 -18.531 1 98.31 193 GLU B C 1
ATOM 5205 O O . GLU B 1 193 ? -14.375 -35 -19.312 1 98.31 193 GLU B O 1
ATOM 5210 N N . GLY B 1 194 ? -13.453 -36.188 -17.688 1 98.25 194 GLY B N 1
ATOM 5211 C CA . GLY B 1 194 ? -14.625 -37.031 -17.469 1 98.25 194 GLY B CA 1
ATOM 5212 C C . GLY B 1 194 ? -15.016 -37.125 -16 1 98.25 194 GLY B C 1
ATOM 5213 O O . GLY B 1 194 ? -14.156 -37.312 -15.133 1 98.25 194 GLY B O 1
ATOM 5214 N N . ASN B 1 195 ? -16.281 -36.969 -15.758 1 96.44 195 ASN B N 1
ATOM 5215 C CA . ASN B 1 195 ? -16.844 -37.188 -14.43 1 96.44 195 ASN B CA 1
ATOM 5216 C C . ASN B 1 195 ? -17.938 -38.25 -14.445 1 96.44 195 ASN B C 1
ATOM 5218 O O . ASN B 1 195 ? -19 -38.031 -15.023 1 96.44 195 ASN B O 1
ATOM 5222 N N . PHE B 1 196 ? -17.672 -39.281 -13.82 1 96.69 196 PHE B N 1
ATOM 5223 C CA . PHE B 1 196 ? -18.578 -40.438 -13.805 1 96.69 196 PHE B CA 1
ATOM 5224 C C . PHE B 1 196 ? -18.828 -40.906 -12.375 1 96.69 196 PHE B C 1
ATOM 5226 O O . PHE B 1 196 ? -18.141 -41.781 -11.875 1 96.69 196 PHE B O 1
ATOM 5233 N N . GLY B 1 197 ? -19.844 -40.344 -11.758 1 93.25 197 GLY B N 1
ATOM 5234 C CA . GLY B 1 197 ? -20.078 -40.625 -10.352 1 93.25 197 GLY B CA 1
ATOM 5235 C C . GLY B 1 197 ? -18.969 -40.125 -9.453 1 93.25 197 GLY B C 1
ATOM 5236 O O . GLY B 1 197 ? -18.594 -38.938 -9.492 1 93.25 197 GLY B O 1
ATOM 5237 N N . GLY B 1 198 ? -18.375 -40.969 -8.797 1 94.31 198 GLY B N 1
ATOM 5238 C CA . GLY B 1 198 ? -17.281 -40.594 -7.918 1 94.31 198 GLY B CA 1
ATOM 5239 C C . GLY B 1 198 ? -15.945 -40.562 -8.617 1 94.31 198 GLY B C 1
ATOM 5240 O O . GLY B 1 198 ? -14.945 -40.156 -8.031 1 94.31 198 GLY B O 1
ATOM 5241 N N . LEU B 1 199 ? -15.93 -40.938 -9.914 1 97.75 199 LEU B N 1
ATOM 5242 C CA . LEU B 1 199 ? -14.672 -41.062 -10.648 1 97.75 199 LEU B CA 1
ATOM 5243 C C . LEU B 1 199 ? -14.445 -39.844 -11.539 1 97.75 199 LEU B C 1
ATOM 5245 O O . LEU B 1 199 ? -15.305 -39.5 -12.352 1 97.75 199 LEU B O 1
ATOM 5249 N N . TYR B 1 200 ? -13.398 -39.219 -11.305 1 97.44 200 TYR B N 1
ATOM 5250 C CA . TYR B 1 200 ? -12.93 -38.125 -12.141 1 97.44 200 TYR B CA 1
ATOM 5251 C C . TYR B 1 200 ? -11.695 -38.531 -12.938 1 97.44 200 TYR B C 1
ATOM 5253 O O . TYR B 1 200 ? -10.734 -39.062 -12.375 1 97.44 200 TYR B O 1
ATOM 5261 N N . LEU B 1 201 ? -11.672 -38.375 -14.297 1 98.69 201 LEU B N 1
ATOM 5262 C CA . LEU B 1 201 ? -10.547 -38.656 -15.188 1 98.69 201 LEU B CA 1
ATOM 5263 C C . LEU B 1 201 ? -10.188 -37.406 -16 1 98.69 201 LEU B C 1
ATOM 5265 O O . LEU B 1 201 ? -11.07 -36.688 -16.438 1 98.69 201 LEU B O 1
ATOM 5269 N N . THR B 1 202 ? -8.891 -37.25 -16.203 1 98.69 202 THR B N 1
ATOM 5270 C CA . THR B 1 202 ? -8.523 -36.125 -17.062 1 98.69 202 THR B CA 1
ATOM 5271 C C . THR B 1 202 ? -7.207 -36.406 -17.781 1 98.69 202 THR B C 1
ATOM 5273 O O . THR B 1 202 ? -6.398 -37.219 -17.312 1 98.69 202 THR B O 1
ATOM 5276 N N . TYR B 1 203 ? -7.043 -35.875 -18.906 1 98.94 203 TYR B N 1
ATOM 5277 C CA . TYR B 1 203 ? -5.824 -35.875 -19.719 1 98.94 203 TYR B CA 1
ATOM 5278 C C . TYR B 1 203 ? -5.602 -34.5 -20.359 1 98.94 203 TYR B C 1
ATOM 5280 O O . TYR B 1 203 ? -6.539 -33.875 -20.859 1 98.94 203 TYR B O 1
ATOM 5288 N N . ALA B 1 204 ? -4.383 -33.969 -20.266 1 98.94 204 ALA B N 1
ATOM 5289 C CA . ALA B 1 204 ? -4.031 -32.688 -20.859 1 98.94 204 ALA B CA 1
ATOM 5290 C C . ALA B 1 204 ? -2.703 -32.781 -21.609 1 98.94 204 ALA B C 1
ATOM 5292 O O . ALA B 1 204 ? -1.808 -33.531 -21.219 1 98.94 204 ALA B O 1
ATOM 5293 N N . ILE B 1 205 ? -2.543 -32 -22.656 1 98.88 205 ILE B N 1
ATOM 5294 C CA . ILE B 1 205 ? -1.31 -31.875 -23.422 1 98.88 205 ILE B CA 1
ATOM 5295 C C . ILE B 1 205 ? -1.126 -30.438 -23.891 1 98.88 205 ILE B C 1
ATOM 5297 O O . ILE B 1 205 ? -2.102 -29.75 -24.203 1 98.88 205 ILE B O 1
ATOM 5301 N N . ALA B 1 206 ? 0.085 -29.969 -23.859 1 98.88 206 ALA B N 1
ATOM 5302 C CA . ALA B 1 206 ? 0.387 -28.609 -24.281 1 98.88 206 ALA B CA 1
ATOM 5303 C C . ALA B 1 206 ? 1.768 -28.516 -24.938 1 98.88 206 ALA B C 1
ATOM 5305 O O . ALA B 1 206 ? 2.658 -29.312 -24.609 1 98.88 206 ALA B O 1
ATOM 5306 N N . ASP B 1 207 ? 1.938 -27.469 -25.734 1 98.75 207 ASP B N 1
ATOM 5307 C CA . ASP B 1 207 ? 3.242 -27.297 -26.359 1 98.75 207 ASP B CA 1
ATOM 5308 C C . ASP B 1 207 ? 3.844 -25.938 -26.031 1 98.75 207 ASP B C 1
ATOM 5310 O O . ASP B 1 207 ? 5.027 -25.703 -26.281 1 98.75 207 ASP B O 1
ATOM 5314 N N . GLU B 1 208 ? 3.043 -25 -25.484 1 98.56 208 GLU B N 1
ATOM 5315 C CA . GLU B 1 208 ? 3.539 -23.703 -25.062 1 98.56 208 GLU B CA 1
ATOM 5316 C C . GLU B 1 208 ? 2.836 -23.234 -23.797 1 98.56 208 GLU B C 1
ATOM 5318 O O . GLU B 1 208 ? 1.771 -23.75 -23.438 1 98.56 208 GLU B O 1
ATOM 5323 N N . TYR B 1 209 ? 3.479 -22.234 -23.156 1 98.62 209 TYR B N 1
ATOM 5324 C CA . TYR B 1 209 ? 2.941 -21.672 -21.922 1 98.62 209 TYR B CA 1
ATOM 5325 C C . TYR B 1 209 ? 3.389 -20.219 -21.734 1 98.62 209 TYR B C 1
ATOM 5327 O O . TYR B 1 209 ? 4.418 -19.812 -22.281 1 98.62 209 TYR B O 1
ATOM 5335 N N . LYS B 1 210 ? 2.594 -19.469 -21.047 1 98.06 210 LYS B N 1
ATOM 5336 C CA . LYS B 1 210 ? 3.035 -18.188 -20.5 1 98.06 210 LYS B CA 1
ATOM 5337 C C . LYS B 1 210 ? 2.508 -18 -19.078 1 98.06 210 LYS B C 1
ATOM 5339 O O . LYS B 1 210 ? 1.353 -18.312 -18.781 1 98.06 210 LYS B O 1
ATOM 5344 N N . SER B 1 211 ? 3.359 -17.531 -18.188 1 97.25 211 SER B N 1
ATOM 5345 C CA . SER B 1 211 ? 2.904 -16.969 -16.906 1 97.25 211 SER B CA 1
ATOM 5346 C C . SER B 1 211 ? 2.176 -15.648 -17.109 1 97.25 211 SER B C 1
ATOM 5348 O O . SER B 1 211 ? 2.246 -15.055 -18.188 1 97.25 211 SER B O 1
ATOM 5350 N N . PRO B 1 212 ? 1.41 -15.219 -16.078 1 96.5 212 PRO B N 1
ATOM 5351 C CA . PRO B 1 212 ? 0.602 -14.016 -16.281 1 96.5 212 PRO B CA 1
ATOM 5352 C C . PRO B 1 212 ? 1.45 -12.766 -16.516 1 96.5 212 PRO B C 1
ATOM 5354 O O . PRO B 1 212 ? 0.935 -11.742 -16.969 1 96.5 212 PRO B O 1
ATOM 5357 N N . TRP B 1 213 ? 2.705 -12.789 -16.297 1 97.19 213 TRP B N 1
ATOM 5358 C CA . TRP B 1 213 ? 3.541 -11.602 -16.469 1 97.19 213 TRP B CA 1
ATOM 5359 C C . TRP B 1 213 ? 4.23 -11.617 -17.828 1 97.19 213 TRP B C 1
ATOM 5361 O O . TRP B 1 213 ? 5.23 -10.922 -18.031 1 97.19 213 TRP B O 1
ATOM 5371 N N . TYR B 1 214 ? 3.699 -12.438 -18.75 1 97.31 214 TYR B N 1
ATOM 5372 C CA . TYR B 1 214 ? 4.062 -12.398 -20.156 1 97.31 214 TYR B CA 1
ATOM 5373 C C . TYR B 1 214 ? 2.824 -12.234 -21.047 1 97.31 214 TYR B C 1
ATOM 5375 O O . TYR B 1 214 ? 1.718 -12.594 -20.625 1 97.31 214 TYR B O 1
ATOM 5383 N N . LYS B 1 215 ? 2.996 -11.773 -22.312 1 96.81 215 LYS B N 1
ATOM 5384 C CA . LYS B 1 215 ? 1.881 -11.469 -23.203 1 96.81 215 LYS B CA 1
ATOM 5385 C C . LYS B 1 215 ? 1.634 -12.609 -24.203 1 96.81 215 LYS B C 1
ATOM 5387 O O . LYS B 1 215 ? 0.506 -12.805 -24.656 1 96.81 215 LYS B O 1
ATOM 5392 N N . GLU B 1 216 ? 2.686 -13.312 -24.469 1 98 216 GLU B N 1
ATOM 5393 C CA . GLU B 1 216 ? 2.604 -14.391 -25.438 1 98 216 GLU B CA 1
ATOM 5394 C C . GLU B 1 216 ? 3.18 -15.688 -24.875 1 98 216 GLU B C 1
ATOM 5396 O O . GLU B 1 216 ? 4.086 -15.664 -24.047 1 98 216 GLU B O 1
ATOM 5401 N N . THR B 1 217 ? 2.691 -16.781 -25.391 1 98.25 217 THR B N 1
ATOM 5402 C CA . THR B 1 217 ? 3.209 -18.078 -24.953 1 98.25 217 THR B CA 1
ATOM 5403 C C . THR B 1 217 ? 4.578 -18.344 -25.578 1 98.25 217 THR B C 1
ATOM 5405 O O . THR B 1 217 ? 4.945 -17.734 -26.578 1 98.25 217 THR B O 1
ATOM 5408 N N . GLN B 1 218 ? 5.254 -19.219 -24.969 1 97.62 218 GLN B N 1
ATOM 5409 C CA . GLN B 1 218 ? 6.578 -19.656 -25.391 1 97.62 218 GLN B CA 1
ATOM 5410 C C . GLN B 1 218 ? 6.742 -21.172 -25.219 1 97.62 218 GLN B C 1
ATOM 5412 O O . GLN B 1 218 ? 6.059 -21.781 -24.406 1 97.62 218 GLN B O 1
ATOM 5417 N N . LYS B 1 219 ? 7.668 -21.703 -26 1 96.88 219 LYS B N 1
ATOM 5418 C CA . LYS B 1 219 ? 8 -23.125 -25.859 1 96.88 219 LYS B CA 1
ATOM 5419 C C . LYS B 1 219 ? 8.594 -23.406 -24.484 1 96.88 219 LYS B C 1
ATOM 5421 O O . LYS B 1 219 ? 9.062 -22.5 -23.797 1 96.88 219 LYS B O 1
ATOM 5426 N N . PHE B 1 220 ? 8.609 -24.734 -24.172 1 97.69 220 PHE B N 1
ATOM 5427 C CA . PHE B 1 220 ? 9.117 -25.172 -22.875 1 97.69 220 PHE B CA 1
ATOM 5428 C C . PHE B 1 220 ? 10.625 -25.375 -22.922 1 97.69 220 PHE B C 1
ATOM 5430 O O . PHE B 1 220 ? 11.203 -25.562 -24 1 97.69 220 PHE B O 1
ATOM 5437 N N . SER B 1 221 ? 11.18 -25.297 -21.703 1 94.81 221 SER B N 1
ATOM 5438 C CA . SER B 1 221 ? 12.633 -25.469 -21.641 1 94.81 221 SER B CA 1
ATOM 5439 C C . SER B 1 221 ? 13.047 -26.234 -20.391 1 94.81 221 SER B C 1
ATOM 5441 O O . SER B 1 221 ? 12.422 -26.094 -19.344 1 94.81 221 SER B O 1
ATOM 5443 N N . ARG B 1 222 ? 14.109 -26.984 -20.438 1 92.94 222 ARG B N 1
ATOM 5444 C CA . ARG B 1 222 ? 14.703 -27.641 -19.281 1 92.94 222 ARG B CA 1
ATOM 5445 C C . ARG B 1 222 ? 15.82 -26.797 -18.672 1 92.94 222 ARG B C 1
ATOM 5447 O O . ARG B 1 222 ? 16.469 -27.203 -17.719 1 92.94 222 ARG B O 1
ATOM 5454 N N . ALA B 1 223 ? 15.977 -25.578 -19.266 1 89.06 223 ALA B N 1
ATOM 5455 C CA . ALA B 1 223 ? 16.984 -24.641 -18.766 1 89.06 223 ALA B CA 1
ATOM 5456 C C . ALA B 1 223 ? 16.328 -23.438 -18.094 1 89.06 223 ALA B C 1
ATOM 5458 O O . ALA B 1 223 ? 15.133 -23.188 -18.266 1 89.06 223 ALA B O 1
ATOM 5459 N N . LYS B 1 224 ? 17.172 -22.75 -17.312 1 85.94 224 LYS B N 1
ATOM 5460 C CA . LYS B 1 224 ? 16.719 -21.469 -16.75 1 85.94 224 LYS B CA 1
ATOM 5461 C C . LYS B 1 224 ? 16.719 -20.375 -17.828 1 85.94 224 LYS B C 1
ATOM 5463 O O . LYS B 1 224 ? 17.359 -20.516 -18.859 1 85.94 224 LYS B O 1
ATOM 5468 N N . ALA B 1 225 ? 16.062 -19.281 -17.516 1 82.94 225 ALA B N 1
ATOM 5469 C CA . ALA B 1 225 ? 15.82 -18.234 -18.5 1 82.94 225 ALA B CA 1
ATOM 5470 C C . ALA B 1 225 ? 17.125 -17.594 -18.953 1 82.94 225 ALA B C 1
ATOM 5472 O O . ALA B 1 225 ? 17.219 -17.109 -20.078 1 82.94 225 ALA B O 1
ATOM 5473 N N . TRP B 1 226 ? 18.156 -17.672 -18.156 1 79.31 226 TRP B N 1
ATOM 5474 C CA . TRP B 1 226 ? 19.391 -16.953 -18.469 1 79.31 226 TRP B CA 1
ATOM 5475 C C . TRP B 1 226 ? 20.438 -17.906 -19.031 1 79.31 226 TRP B C 1
ATOM 5477 O O . TRP B 1 226 ? 21.578 -17.5 -19.266 1 79.31 226 TRP B O 1
ATOM 5487 N N . MET B 1 227 ? 20.203 -19.234 -19.203 1 78.62 227 MET B N 1
ATOM 5488 C CA . MET B 1 227 ? 21.109 -20.266 -19.688 1 78.62 227 MET B CA 1
ATOM 5489 C C . MET B 1 227 ? 20.828 -20.578 -21.156 1 78.62 227 MET B C 1
ATOM 5491 O O . MET B 1 227 ? 20.953 -21.734 -21.578 1 78.62 227 MET B O 1
ATOM 5495 N N . ASP B 1 228 ? 20.469 -19.766 -22 1 83.69 228 ASP B N 1
ATOM 5496 C CA . ASP B 1 228 ? 20.078 -20.016 -23.375 1 83.69 228 ASP B CA 1
ATOM 5497 C C . ASP B 1 228 ? 18.938 -21.016 -23.453 1 83.69 228 ASP B C 1
ATOM 5499 O O . ASP B 1 228 ? 19.109 -22.141 -23.938 1 83.69 228 ASP B O 1
ATOM 5503 N N . PRO B 1 229 ? 17.906 -20.719 -23.125 1 88.81 229 PRO B N 1
ATOM 5504 C CA . PRO B 1 229 ? 16.812 -21.672 -22.891 1 88.81 229 PRO B CA 1
ATOM 5505 C C . PRO B 1 229 ? 16.281 -22.281 -24.188 1 88.81 229 PRO B C 1
ATOM 5507 O O . PRO B 1 229 ? 15.633 -23.328 -24.156 1 88.81 229 PRO B O 1
ATOM 5510 N N . PHE B 1 230 ? 16.688 -21.812 -25.328 1 90.88 230 PHE B N 1
ATOM 5511 C CA . PHE B 1 230 ? 16.062 -22.344 -26.531 1 90.88 230 PHE B CA 1
ATOM 5512 C C . PHE B 1 230 ? 17.125 -22.891 -27.484 1 90.88 230 PHE B C 1
ATOM 5514 O O . PHE B 1 230 ? 16.891 -22.984 -28.688 1 90.88 230 PHE B O 1
ATOM 5521 N N . ALA B 1 231 ? 18.219 -23.172 -26.875 1 89.12 231 ALA B N 1
ATOM 5522 C CA . ALA B 1 231 ? 19.094 -24.094 -27.609 1 89.12 231 ALA B CA 1
ATOM 5523 C C . ALA B 1 231 ? 18.406 -25.422 -27.875 1 89.12 231 ALA B C 1
ATOM 5525 O O . ALA B 1 231 ? 17.578 -25.875 -27.078 1 89.12 231 ALA B O 1
ATOM 5526 N N . ASP B 1 232 ? 18.766 -26.062 -28.938 1 86.12 232 ASP B N 1
ATOM 5527 C CA . ASP B 1 232 ? 18.062 -27.281 -29.391 1 86.12 232 ASP B CA 1
ATOM 5528 C C . ASP B 1 232 ? 18.031 -28.328 -28.281 1 86.12 232 ASP B C 1
ATOM 5530 O O . ASP B 1 232 ? 17.047 -29.047 -28.125 1 86.12 232 ASP B O 1
ATOM 5534 N N . GLU B 1 233 ? 19.031 -28.422 -27.531 1 84.75 233 GLU B N 1
ATOM 5535 C CA . GLU B 1 233 ? 19.141 -29.469 -26.516 1 84.75 233 GLU B CA 1
ATOM 5536 C C . GLU B 1 233 ? 18.25 -29.156 -25.312 1 84.75 233 GLU B C 1
ATOM 5538 O O . GLU B 1 233 ? 17.984 -30.031 -24.484 1 84.75 233 GLU B O 1
ATOM 5543 N N . ASN B 1 234 ? 17.812 -27.875 -25.281 1 91.5 234 ASN B N 1
ATOM 5544 C CA . ASN B 1 234 ? 17.094 -27.438 -24.078 1 91.5 234 ASN B CA 1
ATOM 5545 C C . ASN B 1 234 ? 15.578 -27.406 -24.312 1 91.5 234 ASN B C 1
ATOM 5547 O O . ASN B 1 234 ? 14.797 -27.359 -23.359 1 91.5 234 ASN B O 1
ATOM 5551 N N . VAL B 1 235 ? 15.172 -27.484 -25.5 1 93.75 235 VAL B N 1
ATOM 5552 C CA . VAL B 1 235 ? 13.773 -27.281 -25.859 1 93.75 235 VAL B CA 1
ATOM 5553 C C . VAL B 1 235 ? 12.969 -28.531 -25.5 1 93.75 235 VAL B C 1
ATOM 5555 O O . VAL B 1 235 ? 13.422 -29.656 -25.734 1 93.75 235 VAL B O 1
ATOM 5558 N N . ILE B 1 236 ? 11.875 -28.344 -24.875 1 96.31 236 ILE B N 1
ATOM 5559 C CA . ILE B 1 236 ? 10.859 -29.375 -24.641 1 96.31 236 ILE B CA 1
ATOM 5560 C C . ILE B 1 236 ? 9.672 -29.125 -25.578 1 96.31 236 ILE B C 1
ATOM 5562 O O . ILE B 1 236 ? 8.984 -28.109 -25.469 1 96.31 236 ILE B O 1
ATOM 5566 N N . ASP B 1 237 ? 9.336 -30.062 -26.375 1 97.38 237 ASP B N 1
ATOM 5567 C CA . ASP B 1 237 ? 8.352 -29.844 -27.438 1 97.38 237 ASP B CA 1
ATOM 5568 C C . ASP B 1 237 ? 6.934 -29.875 -26.875 1 97.38 237 ASP B C 1
ATOM 5570 O O . ASP B 1 237 ? 6.047 -29.188 -27.375 1 97.38 237 ASP B O 1
ATOM 5574 N N . TYR B 1 238 ? 6.754 -30.719 -25.906 1 98.56 238 TYR B N 1
ATOM 5575 C CA . TYR B 1 238 ? 5.426 -30.766 -25.312 1 98.56 238 TYR B CA 1
ATOM 5576 C C . TYR B 1 238 ? 5.484 -31.344 -23.906 1 98.56 238 TYR B C 1
ATOM 5578 O O . TYR B 1 238 ? 6.461 -32 -23.531 1 98.56 238 TYR B O 1
ATOM 5586 N N . ILE B 1 239 ? 4.484 -31.109 -23.109 1 98.81 239 ILE B N 1
ATOM 5587 C CA . ILE B 1 239 ? 4.23 -31.766 -21.844 1 98.81 239 ILE B CA 1
ATOM 5588 C C . ILE B 1 239 ? 2.828 -32.375 -21.844 1 98.81 239 ILE B C 1
ATOM 5590 O O . ILE B 1 239 ? 1.953 -31.922 -22.578 1 98.81 239 ILE B O 1
ATOM 5594 N N . GLN B 1 240 ? 2.639 -33.375 -21.031 1 98.88 240 GLN B N 1
ATOM 5595 C CA . GLN B 1 240 ? 1.336 -34.031 -20.938 1 98.88 240 GLN B CA 1
ATOM 5596 C C . GLN B 1 240 ? 1.113 -34.594 -19.547 1 98.88 240 GLN B C 1
ATOM 5598 O O . GLN B 1 240 ? 2.064 -34.781 -18.781 1 98.88 240 GLN B O 1
ATOM 5603 N N . GLY B 1 241 ? -0.112 -34.812 -19.156 1 98.81 241 GLY B N 1
ATOM 5604 C CA . GLY B 1 241 ? -0.454 -35.375 -17.859 1 98.81 241 GLY B CA 1
ATOM 5605 C C . GLY B 1 241 ? -1.794 -36.094 -17.859 1 98.81 241 GLY B C 1
ATOM 5606 O O . GLY B 1 241 ? -2.668 -35.781 -18.672 1 98.81 241 GLY B O 1
ATOM 5607 N N . VAL B 1 242 ? -1.897 -37.031 -17.031 1 98.88 242 VAL B N 1
ATOM 5608 C CA . VAL B 1 242 ? -3.135 -37.781 -16.812 1 98.88 242 VAL B CA 1
ATOM 5609 C C . VAL B 1 242 ? -3.391 -37.938 -15.32 1 98.88 242 VAL B C 1
ATOM 5611 O O . VAL B 1 242 ? -2.449 -38 -14.531 1 98.88 242 VAL B O 1
ATOM 5614 N N . ALA B 1 243 ? -4.652 -38 -14.914 1 98.88 243 ALA B N 1
ATOM 5615 C CA . ALA B 1 243 ? -4.988 -38.219 -13.516 1 98.88 243 ALA B CA 1
ATOM 5616 C C . ALA B 1 243 ? -6.324 -38.938 -13.375 1 98.88 243 ALA B C 1
ATOM 5618 O O . ALA B 1 243 ? -7.18 -38.844 -14.258 1 98.88 243 ALA B O 1
ATOM 5619 N N . ALA B 1 244 ? -6.426 -39.625 -12.297 1 98.81 244 ALA B N 1
ATOM 5620 C CA . ALA B 1 244 ? -7.695 -40.188 -11.836 1 98.81 244 ALA B CA 1
ATOM 5621 C C . ALA B 1 244 ? -7.922 -39.906 -10.359 1 98.81 244 ALA B C 1
ATOM 5623 O O . ALA B 1 244 ? -6.988 -39.938 -9.555 1 98.81 244 ALA B O 1
ATOM 5624 N N . ARG B 1 245 ? -9.133 -39.562 -10.016 1 98.5 245 ARG B N 1
ATOM 5625 C CA . ARG B 1 245 ? -9.555 -39.406 -8.625 1 98.5 245 ARG B CA 1
ATOM 5626 C C . ARG B 1 245 ? -10.859 -40.156 -8.359 1 98.5 245 ARG B C 1
ATOM 5628 O O . ARG B 1 245 ? -11.812 -40.062 -9.133 1 98.5 245 ARG B O 1
ATOM 5635 N N . TYR B 1 246 ? -10.883 -40.906 -7.371 1 98.38 246 TYR B N 1
ATOM 5636 C CA . TYR B 1 246 ? -12.117 -41.531 -6.926 1 98.38 246 TYR B CA 1
ATOM 5637 C C . TYR B 1 246 ? -12.516 -41.062 -5.535 1 98.38 246 TYR B C 1
ATOM 5639 O O . TYR B 1 246 ? -11.695 -41.062 -4.609 1 98.38 246 TYR B O 1
ATOM 5647 N N . THR B 1 247 ? -13.695 -40.688 -5.414 1 95.94 247 THR B N 1
ATOM 5648 C CA . THR B 1 247 ? -14.258 -40.25 -4.133 1 95.94 247 THR B CA 1
ATOM 5649 C C . THR B 1 247 ? -15.281 -41.281 -3.635 1 95.94 247 THR B C 1
ATOM 5651 O O . THR B 1 247 ? -16.328 -41.469 -4.25 1 95.94 247 THR B O 1
ATOM 5654 N N . PHE B 1 248 ? -15.031 -41.75 -2.537 1 96.62 248 PHE B N 1
ATOM 5655 C CA . PHE B 1 248 ? -15.906 -42.75 -1.935 1 96.62 248 PHE B CA 1
ATOM 5656 C C . PHE B 1 248 ? -17.109 -42.094 -1.271 1 96.62 248 PHE B C 1
ATOM 5658 O O . PHE B 1 248 ? -17.078 -40.906 -0.986 1 96.62 248 PHE B O 1
ATOM 5665 N N . GLU B 1 249 ? -18.078 -42.844 -0.901 1 92.25 249 GLU B N 1
ATOM 5666 C CA . GLU B 1 249 ? -19.312 -42.344 -0.297 1 92.25 249 GLU B CA 1
ATOM 5667 C C . GLU B 1 249 ? -19.031 -41.719 1.078 1 92.25 249 GLU B C 1
ATOM 5669 O O . GLU B 1 249 ? -19.734 -40.812 1.502 1 92.25 249 GLU B O 1
ATOM 5674 N N . ASN B 1 250 ? -18.031 -42.188 1.696 1 91.62 250 ASN B N 1
ATOM 5675 C CA . ASN B 1 250 ? -17.734 -41.719 3.039 1 91.62 250 ASN B CA 1
ATOM 5676 C C . ASN B 1 250 ? -16.938 -40.406 3.004 1 91.62 250 ASN B C 1
ATOM 5678 O O . ASN B 1 250 ? -16.531 -39.906 4.047 1 91.62 250 ASN B O 1
ATOM 5682 N N . GLY B 1 251 ? -16.625 -39.969 1.853 1 87.88 251 GLY B N 1
ATOM 5683 C CA . GLY B 1 251 ? -15.953 -38.688 1.718 1 87.88 251 GLY B CA 1
ATOM 5684 C C . GLY B 1 251 ? -14.461 -38.812 1.477 1 87.88 251 GLY B C 1
ATOM 5685 O O . GLY B 1 251 ? -13.789 -37.844 1.17 1 87.88 251 GLY B O 1
ATOM 5686 N N . THR B 1 252 ? -13.898 -40.031 1.6 1 96.56 252 THR B N 1
ATOM 5687 C CA . THR B 1 252 ? -12.492 -40.281 1.304 1 96.56 252 THR B CA 1
ATOM 5688 C C . THR B 1 252 ? -12.234 -40.188 -0.198 1 96.56 252 THR B C 1
ATOM 5690 O O . THR B 1 252 ? -13.008 -40.688 -1 1 96.56 252 THR B O 1
ATOM 5693 N N . ALA B 1 253 ? -11.172 -39.5 -0.551 1 97.12 253 ALA B N 1
ATOM 5694 C CA . ALA B 1 253 ? -10.82 -39.406 -1.964 1 97.12 253 ALA B CA 1
ATOM 5695 C C . ALA B 1 253 ? -9.367 -39.781 -2.203 1 97.12 253 ALA B C 1
ATOM 5697 O O . ALA B 1 253 ? -8.492 -39.469 -1.402 1 97.12 253 ALA B O 1
ATOM 5698 N N . ILE B 1 254 ? -9.148 -40.531 -3.258 1 98.56 254 ILE B N 1
ATOM 5699 C CA . ILE B 1 254 ? -7.812 -40.969 -3.678 1 98.56 254 ILE B CA 1
ATOM 5700 C C . ILE B 1 254 ? -7.527 -40.406 -5.078 1 98.56 254 ILE B C 1
ATOM 5702 O O . ILE B 1 254 ? -8.336 -40.594 -5.992 1 98.56 254 ILE B O 1
ATOM 5706 N N . THR B 1 255 ? -6.441 -39.781 -5.199 1 98.69 255 THR B N 1
ATOM 5707 C CA . THR B 1 255 ? -6.035 -39.219 -6.488 1 98.69 255 THR B CA 1
ATOM 5708 C C . THR B 1 255 ? -4.664 -39.75 -6.895 1 98.69 255 THR B C 1
ATOM 5710 O O . THR B 1 255 ? -3.758 -39.844 -6.066 1 98.69 255 THR B O 1
ATOM 5713 N N . GLY B 1 256 ? -4.492 -40.156 -8.125 1 98.81 256 GLY B N 1
ATOM 5714 C CA . GLY B 1 256 ? -3.225 -40.469 -8.758 1 98.81 256 GLY B CA 1
ATOM 5715 C C . GLY B 1 256 ? -3.002 -39.75 -10.07 1 98.81 256 GLY B C 1
ATOM 5716 O O . GLY B 1 256 ? -3.93 -39.594 -10.867 1 98.81 256 GLY B O 1
ATOM 5717 N N . SER B 1 257 ? -1.823 -39.188 -10.242 1 98.88 257 SER B N 1
ATOM 5718 C CA . SER B 1 257 ? -1.513 -38.469 -11.469 1 98.88 257 SER B CA 1
ATOM 5719 C C . SER B 1 257 ? -0.13 -38.844 -12 1 98.88 257 SER B C 1
ATOM 5721 O O . SER B 1 257 ? 0.755 -39.219 -11.227 1 98.88 257 SER B O 1
ATOM 5723 N N . TYR B 1 258 ? 0.028 -38.75 -13.25 1 98.88 258 TYR B N 1
ATOM 5724 C CA . TYR B 1 258 ? 1.292 -38.906 -13.961 1 98.88 258 TYR B CA 1
ATOM 5725 C C . TYR B 1 258 ? 1.499 -37.812 -14.977 1 98.88 258 TYR B C 1
ATOM 5727 O O . TYR B 1 258 ? 0.565 -37.406 -15.68 1 98.88 258 TYR B O 1
ATOM 5735 N N . GLY B 1 259 ? 2.643 -37.188 -14.984 1 98.75 259 GLY B N 1
ATOM 5736 C CA . GLY B 1 259 ? 3.033 -36.188 -15.953 1 98.75 259 GLY B CA 1
ATOM 5737 C C . GLY B 1 259 ? 4.332 -36.5 -16.656 1 98.75 259 GLY B C 1
ATOM 5738 O O . GLY B 1 259 ? 5.176 -37.219 -16.125 1 98.75 259 GLY B O 1
ATOM 5739 N N . ASN B 1 260 ? 4.441 -35.906 -17.797 1 98.44 260 ASN B N 1
ATOM 5740 C CA . ASN B 1 260 ? 5.625 -36.156 -18.625 1 98.44 260 ASN B CA 1
ATOM 5741 C C . ASN B 1 260 ? 6.008 -34.906 -19.438 1 98.44 260 ASN B C 1
ATOM 5743 O O . ASN B 1 260 ? 5.137 -34.219 -19.984 1 98.44 260 ASN B O 1
ATOM 5747 N N . SER B 1 261 ? 7.234 -34.594 -19.359 1 97.5 261 SER B N 1
ATOM 5748 C CA . SER B 1 261 ? 7.84 -33.656 -20.312 1 97.5 261 SER B CA 1
ATOM 5749 C C . SER B 1 261 ? 8.75 -34.375 -21.297 1 97.5 261 SER B C 1
ATOM 5751 O O . SER B 1 261 ? 9.688 -35.062 -20.891 1 97.5 261 SER B O 1
ATOM 5753 N N . GLU B 1 262 ? 8.516 -34.062 -22.469 1 96.12 262 GLU B N 1
ATOM 5754 C CA . GLU B 1 262 ? 9.203 -34.812 -23.516 1 96.12 262 GLU B CA 1
ATOM 5755 C C . GLU B 1 262 ? 10.719 -34.75 -23.328 1 96.12 262 GLU B C 1
ATOM 5757 O O . GLU B 1 262 ? 11.305 -33.688 -23.328 1 96.12 262 GLU B O 1
ATOM 5762 N N . ASN B 1 263 ? 11.367 -35.938 -23.141 1 93.12 263 ASN B N 1
ATOM 5763 C CA . ASN B 1 263 ? 12.812 -36.156 -23.078 1 93.12 263 ASN B CA 1
ATOM 5764 C C . ASN B 1 263 ? 13.438 -35.406 -21.906 1 93.12 263 ASN B C 1
ATOM 5766 O O . ASN B 1 263 ? 14.594 -34.969 -21.969 1 93.12 263 ASN B O 1
ATOM 5770 N N . TYR B 1 264 ? 12.688 -35.25 -20.844 1 94.94 264 TYR B N 1
ATOM 5771 C CA . TYR B 1 264 ? 13.289 -34.5 -19.75 1 94.94 264 TYR B CA 1
ATOM 5772 C C . TYR B 1 264 ? 12.859 -35.094 -18.406 1 94.94 264 TYR B C 1
ATOM 5774 O O . TYR B 1 264 ? 13.695 -35.531 -17.609 1 94.94 264 TYR B O 1
ATOM 5782 N N . MET B 1 265 ? 11.508 -35.125 -18.188 1 96.69 265 MET B N 1
ATOM 5783 C CA . MET B 1 265 ? 11.102 -35.406 -16.812 1 96.69 265 MET B CA 1
ATOM 5784 C C . MET B 1 265 ? 9.828 -36.219 -16.766 1 96.69 265 MET B C 1
ATOM 5786 O O . MET B 1 265 ? 8.914 -36.031 -17.562 1 96.69 265 MET B O 1
ATOM 5790 N N . ASP B 1 266 ? 9.75 -37.125 -15.805 1 98.19 266 ASP B N 1
ATOM 5791 C CA . ASP B 1 266 ? 8.523 -37.781 -15.352 1 98.19 266 ASP B CA 1
ATOM 5792 C C . ASP B 1 266 ? 8.148 -37.344 -13.945 1 98.19 266 ASP B C 1
ATOM 5794 O O . ASP B 1 266 ? 9.008 -37.219 -13.07 1 98.19 266 ASP B O 1
ATOM 5798 N N . SER B 1 267 ? 6.871 -37.062 -13.773 1 98.44 267 SER B N 1
ATOM 5799 C CA . SER B 1 267 ? 6.406 -36.594 -12.469 1 98.44 267 SER B CA 1
ATOM 5800 C C . SER B 1 267 ? 5.223 -37.438 -11.984 1 98.44 267 SER B C 1
ATOM 5802 O O . SER B 1 267 ? 4.441 -37.938 -12.797 1 98.44 267 SER B O 1
ATOM 5804 N N . TYR B 1 268 ? 5.109 -37.562 -10.664 1 98.69 268 TYR B N 1
ATOM 5805 C CA . TYR B 1 268 ? 4.109 -38.375 -10.008 1 98.69 268 TYR B CA 1
ATOM 5806 C C . TYR B 1 268 ? 3.418 -37.625 -8.883 1 98.69 268 TYR B C 1
ATOM 5808 O O . TYR B 1 268 ? 4.051 -36.844 -8.172 1 98.69 268 TYR B O 1
ATOM 5816 N N . HIS B 1 269 ? 2.139 -37.906 -8.734 1 98.75 269 HIS B N 1
ATOM 5817 C CA . HIS B 1 269 ? 1.385 -37.312 -7.629 1 98.75 269 HIS B CA 1
ATOM 5818 C C . HIS B 1 269 ? 0.407 -38.312 -7.035 1 98.75 269 HIS B C 1
ATOM 5820 O O . HIS B 1 269 ? -0.219 -39.094 -7.77 1 98.75 269 HIS B O 1
ATOM 5826 N N . PHE B 1 270 ? 0.361 -38.375 -5.777 1 98.81 270 PHE B N 1
ATOM 5827 C CA . PHE B 1 270 ? -0.61 -39.156 -5.016 1 98.81 270 PHE B CA 1
ATOM 5828 C C . PHE B 1 270 ? -1.216 -38.312 -3.896 1 98.81 270 PHE B C 1
ATOM 5830 O O . PHE B 1 270 ? -0.503 -37.594 -3.203 1 98.81 270 PHE B O 1
ATOM 5837 N N . LYS B 1 271 ? -2.512 -38.406 -3.727 1 98.62 271 LYS B N 1
ATOM 5838 C CA . LYS B 1 271 ? -3.189 -37.688 -2.645 1 98.62 271 LYS B CA 1
ATOM 5839 C C . LYS B 1 271 ? -4.281 -38.562 -2.02 1 98.62 271 LYS B C 1
ATOM 5841 O O . LYS B 1 271 ? -5.094 -39.156 -2.73 1 98.62 271 LYS B O 1
ATOM 5846 N N . LEU B 1 272 ? -4.215 -38.688 -0.737 1 98.75 272 LEU B N 1
ATOM 5847 C CA . LEU B 1 272 ? -5.277 -39.25 0.088 1 98.75 272 LEU B CA 1
ATOM 5848 C C . LEU B 1 272 ? -5.918 -38.188 0.963 1 98.75 272 LEU B C 1
ATOM 5850 O O . LEU B 1 272 ? -5.234 -37.531 1.771 1 98.75 272 LEU B O 1
ATOM 5854 N N . ALA B 1 273 ? -7.195 -37.969 0.772 1 97.25 273 ALA B N 1
ATOM 5855 C CA . ALA B 1 273 ? -7.898 -36.938 1.537 1 97.25 273 ALA B CA 1
ATOM 5856 C C . ALA B 1 273 ? -9.094 -37.531 2.275 1 97.25 273 ALA B C 1
ATOM 5858 O O . ALA B 1 273 ? -9.781 -38.406 1.755 1 97.25 273 ALA B O 1
ATOM 5859 N N . HIS B 1 274 ? -9.32 -37.031 3.445 1 96.75 274 HIS B N 1
ATOM 5860 C CA . HIS B 1 274 ? -10.453 -37.469 4.246 1 96.75 274 HIS B CA 1
ATOM 5861 C C . HIS B 1 274 ? -10.906 -36.375 5.215 1 96.75 274 HIS B C 1
ATOM 5863 O O . HIS B 1 274 ? -10.078 -35.656 5.758 1 96.75 274 HIS B O 1
ATOM 5869 N N . LYS B 1 275 ? -12.227 -36.312 5.359 1 91.75 275 LYS B N 1
ATOM 5870 C CA . LYS B 1 275 ? -12.805 -35.438 6.363 1 91.75 275 LYS B CA 1
ATOM 5871 C C . LYS B 1 275 ? -13.352 -36.219 7.547 1 91.75 275 LYS B C 1
ATOM 5873 O O . LYS B 1 275 ? -14.312 -37 7.398 1 91.75 275 LYS B O 1
ATOM 5878 N N . PHE B 1 276 ? -12.844 -35.969 8.719 1 94.06 276 PHE B N 1
ATOM 5879 C CA . PHE B 1 276 ? -13.266 -36.656 9.93 1 94.06 276 PHE B CA 1
ATOM 5880 C C . PHE B 1 276 ? -14.375 -35.875 10.633 1 94.06 276 PHE B C 1
ATOM 5882 O O . PHE B 1 276 ? -14.398 -34.656 10.617 1 94.06 276 PHE B O 1
ATOM 5889 N N . ASP B 1 277 ? -15.219 -36.625 11.289 1 90.38 277 ASP B N 1
ATOM 5890 C CA . ASP B 1 277 ? -16.312 -36 12.031 1 90.38 277 ASP B CA 1
ATOM 5891 C C . ASP B 1 277 ? -15.883 -35.594 13.438 1 90.38 277 ASP B C 1
ATOM 5893 O O . ASP B 1 277 ? -16.516 -36 14.422 1 90.38 277 ASP B O 1
ATOM 5897 N N . VAL B 1 278 ? -14.812 -35.031 13.5 1 89.75 278 VAL B N 1
ATOM 5898 C CA . VAL B 1 278 ? -14.32 -34.438 14.75 1 89.75 278 VAL B CA 1
ATOM 5899 C C . VAL B 1 278 ? -13.945 -33 14.531 1 89.75 278 VAL B C 1
ATOM 5901 O O . VAL B 1 278 ? -13.672 -32.562 13.406 1 89.75 278 VAL B O 1
ATOM 5904 N N . LEU B 1 279 ? -14.055 -32.188 15.68 1 87.12 279 LEU B N 1
ATOM 5905 C CA . LEU B 1 279 ? -13.688 -30.797 15.641 1 87.12 279 LEU B CA 1
ATOM 5906 C C . LEU B 1 279 ? -14.516 -30.047 14.594 1 87.12 279 LEU B C 1
ATOM 5908 O O . LEU B 1 279 ? -13.969 -29.281 13.797 1 87.12 279 LEU B O 1
ATOM 5912 N N . ASN B 1 280 ? -15.789 -30.453 14.5 1 81.81 280 ASN B N 1
ATOM 5913 C CA . ASN B 1 280 ? -16.734 -29.828 13.586 1 81.81 280 ASN B CA 1
ATOM 5914 C C . ASN B 1 280 ? -16.344 -30.047 12.125 1 81.81 280 ASN B C 1
ATOM 5916 O O . ASN B 1 280 ? -16.562 -29.188 11.281 1 81.81 280 ASN B O 1
ATOM 5920 N N . GLY B 1 281 ? -15.641 -31.156 11.992 1 86.81 281 GLY B N 1
ATOM 5921 C CA . GLY B 1 281 ? -15.203 -31.5 10.648 1 86.81 281 GLY B CA 1
ATOM 5922 C C . GLY B 1 281 ? -13.727 -31.219 10.406 1 86.81 281 GLY B C 1
ATOM 5923 O O . GLY B 1 281 ? -13.367 -30.109 10 1 86.81 281 GLY B O 1
ATOM 5924 N N . LEU B 1 282 ? -12.875 -32.156 10.641 1 93.5 282 LEU B N 1
ATOM 5925 C CA . LEU B 1 282 ? -11.438 -32.062 10.43 1 93.5 282 LEU B CA 1
ATOM 5926 C C . LEU B 1 282 ? -11.062 -32.594 9.047 1 93.5 282 LEU B C 1
ATOM 5928 O O . LEU B 1 282 ? -11.141 -33.781 8.781 1 93.5 282 LEU B O 1
ATOM 5932 N N . SER B 1 283 ? -10.695 -31.688 8.133 1 93.69 283 SER B N 1
ATOM 5933 C CA . SER B 1 283 ? -10.227 -32.062 6.801 1 93.69 283 SER B CA 1
ATOM 5934 C C . SER B 1 283 ? -8.734 -32.375 6.812 1 93.69 283 SER B C 1
ATOM 5936 O O . SER B 1 283 ? -7.918 -31.531 7.211 1 93.69 283 SER B O 1
ATOM 5938 N N . THR B 1 284 ? -8.391 -33.531 6.32 1 96.62 284 THR B N 1
ATOM 5939 C CA . THR B 1 284 ? -6.988 -33.938 6.32 1 96.62 284 THR B CA 1
ATOM 5940 C C . THR B 1 284 ? -6.586 -34.469 4.949 1 96.62 284 THR B C 1
ATOM 5942 O O . THR B 1 284 ? -7.438 -34.875 4.156 1 96.62 284 THR B O 1
ATOM 5945 N N . SER B 1 285 ? -5.309 -34.406 4.672 1 97.38 285 SER B N 1
ATOM 5946 C CA . SER B 1 285 ? -4.812 -35.062 3.465 1 97.38 285 SER B CA 1
ATOM 5947 C C . SER B 1 285 ? -3.334 -35.406 3.594 1 97.38 285 SER B C 1
ATOM 5949 O O . SER B 1 285 ? -2.604 -34.781 4.359 1 97.38 285 SER B O 1
ATOM 5951 N N . TYR B 1 286 ? -2.979 -36.438 2.986 1 98.69 286 TYR B N 1
ATOM 5952 C CA . TYR B 1 286 ? -1.599 -36.781 2.646 1 98.69 286 TYR B CA 1
ATOM 5953 C C . TYR B 1 286 ? -1.347 -36.594 1.155 1 98.69 286 TYR B C 1
ATOM 5955 O O . TYR B 1 286 ? -2.131 -37.062 0.323 1 98.69 286 TYR B O 1
ATOM 5963 N N . GLN B 1 287 ? -0.253 -35.969 0.807 1 98.62 287 GLN B N 1
ATOM 5964 C CA . GLN B 1 287 ? 0.072 -35.688 -0.591 1 98.62 287 GLN B CA 1
ATOM 5965 C C . GLN B 1 287 ? 1.535 -36.031 -0.884 1 98.62 287 GLN B C 1
ATOM 5967 O O . GLN B 1 287 ? 2.414 -35.719 -0.068 1 98.62 287 GLN B O 1
ATOM 5972 N N . PHE B 1 288 ? 1.717 -36.594 -2.012 1 98.81 288 PHE B N 1
ATOM 5973 C CA . PHE B 1 288 ? 3.053 -36.906 -2.516 1 98.81 288 PHE B CA 1
ATOM 5974 C C . PHE B 1 288 ? 3.266 -36.281 -3.887 1 98.81 288 PHE B C 1
ATOM 5976 O O . PHE B 1 288 ? 2.42 -36.406 -4.773 1 98.81 288 PHE B O 1
ATOM 5983 N N . TYR B 1 289 ? 4.336 -35.562 -4.062 1 98.62 289 TYR B N 1
ATOM 5984 C CA . TYR B 1 289 ? 4.828 -35.031 -5.332 1 98.62 289 TYR B CA 1
ATOM 5985 C C . TYR B 1 289 ? 6.219 -35.594 -5.645 1 98.62 289 TYR B C 1
ATOM 5987 O O . TYR B 1 289 ? 7.129 -35.469 -4.82 1 98.62 289 TYR B O 1
ATOM 5995 N N . GLY B 1 290 ? 6.422 -36.125 -6.828 1 98.56 290 GLY B N 1
ATOM 5996 C CA . GLY B 1 290 ? 7.727 -36.656 -7.195 1 98.56 290 GLY B CA 1
ATOM 5997 C C . GLY B 1 290 ? 8.086 -36.406 -8.648 1 98.56 290 GLY B C 1
ATOM 5998 O O . GLY B 1 290 ? 7.203 -36.344 -9.508 1 98.56 290 GLY B O 1
ATOM 5999 N N . SER B 1 291 ? 9.375 -36.25 -8.891 1 98 291 SER B N 1
ATOM 6000 C CA . SER B 1 291 ? 9.867 -36.031 -10.25 1 98 291 SER B CA 1
ATOM 6001 C C . SER B 1 291 ? 11.211 -36.719 -10.461 1 98 291 SER B C 1
ATOM 6003 O O . SER B 1 291 ? 12.078 -36.688 -9.586 1 98 291 SER B O 1
ATOM 6005 N N . ASP B 1 292 ? 11.32 -37.312 -11.57 1 96.94 292 ASP B N 1
ATOM 6006 C CA . ASP B 1 292 ? 12.57 -37.906 -12.047 1 96.94 292 ASP B CA 1
ATOM 6007 C C . ASP B 1 292 ? 13.016 -37.281 -13.359 1 96.94 292 ASP B C 1
ATOM 6009 O O . ASP B 1 292 ? 12.242 -37.219 -14.32 1 96.94 292 ASP B O 1
ATOM 6013 N N . THR B 1 293 ? 14.25 -36.812 -13.383 1 95.69 293 THR B N 1
ATOM 6014 C CA . THR B 1 293 ? 14.734 -36.094 -14.57 1 95.69 293 THR B CA 1
ATOM 6015 C C . THR B 1 293 ? 15.812 -36.906 -15.273 1 95.69 293 THR B C 1
ATOM 6017 O O . THR B 1 293 ? 16.578 -37.625 -14.633 1 95.69 293 THR B O 1
ATOM 6020 N N . LYS B 1 294 ? 15.828 -36.688 -16.531 1 92.31 294 LYS B N 1
ATOM 6021 C CA . LYS B 1 294 ? 16.922 -37.25 -17.328 1 92.31 294 LYS B CA 1
ATOM 6022 C C . LYS B 1 294 ? 18.141 -36.312 -17.281 1 92.31 294 LYS B C 1
ATOM 6024 O O . LYS B 1 294 ? 18 -35.094 -17.297 1 92.31 294 LYS B O 1
ATOM 6029 N N . THR B 1 295 ? 19.312 -37 -17.219 1 87.44 295 THR B N 1
ATOM 6030 C CA . THR B 1 295 ? 20.562 -36.25 -17.328 1 87.44 295 THR B CA 1
ATOM 6031 C C . THR B 1 295 ? 20.781 -35.781 -18.766 1 87.44 295 THR B C 1
ATOM 6033 O O . THR B 1 295 ? 20.516 -36.531 -19.719 1 87.44 295 THR B O 1
ATOM 6036 N N . TYR B 1 296 ? 21.141 -34.625 -18.859 1 77.19 296 TYR B N 1
ATOM 6037 C CA . TYR B 1 296 ? 21.422 -34.125 -20.203 1 77.19 296 TYR B CA 1
ATOM 6038 C C . TYR B 1 296 ? 22.766 -33.438 -20.266 1 77.19 296 TYR B C 1
ATOM 6040 O O . TYR B 1 296 ? 23.422 -33.25 -19.234 1 77.19 296 TYR B O 1
ATOM 6048 N N . GLN B 1 297 ? 23.266 -33.25 -21.469 1 77 297 GLN B N 1
ATOM 6049 C CA . GLN B 1 297 ? 24.594 -32.688 -21.625 1 77 297 GLN B CA 1
ATOM 6050 C C . GLN B 1 297 ? 24.531 -31.234 -22.047 1 77 297 GLN B C 1
ATOM 6052 O O . GLN B 1 297 ? 23.672 -30.844 -22.844 1 77 297 GLN B O 1
ATOM 6057 N N . LYS B 1 298 ? 25.203 -30.406 -21.312 1 72 298 LYS B N 1
ATOM 6058 C CA . LYS B 1 298 ? 25.438 -29 -21.672 1 72 298 LYS B CA 1
ATOM 6059 C C . LYS B 1 298 ? 26.938 -28.703 -21.734 1 72 298 LYS B C 1
ATOM 6061 O O . LYS B 1 298 ? 27.641 -28.844 -20.734 1 72 298 LYS B O 1
ATOM 6066 N N . GLY B 1 299 ? 27.312 -28.203 -22.922 1 71.81 299 GLY B N 1
ATOM 6067 C CA . GLY B 1 299 ? 28.719 -27.891 -23.109 1 71.81 299 GLY B CA 1
ATOM 6068 C C . GLY B 1 299 ? 29.641 -29.047 -22.766 1 71.81 299 GLY B C 1
ATOM 6069 O O . GLY B 1 299 ? 30.719 -28.844 -22.203 1 71.81 299 GLY B O 1
ATOM 6070 N N . GLY B 1 300 ? 29.172 -30.203 -22.938 1 73 300 GLY B N 1
ATOM 6071 C CA . GLY B 1 300 ? 30 -31.359 -22.703 1 73 300 GLY B CA 1
ATOM 6072 C C . GLY B 1 300 ? 29.891 -31.906 -21.297 1 73 300 GLY B C 1
ATOM 6073 O O . GLY B 1 300 ? 30.438 -32.969 -20.984 1 73 300 GLY B O 1
ATOM 6074 N N . ALA B 1 301 ? 29.234 -31.172 -20.469 1 78.56 301 ALA B N 1
ATOM 6075 C CA . ALA B 1 301 ? 29.094 -31.641 -19.078 1 78.56 301 ALA B CA 1
ATOM 6076 C C . ALA B 1 301 ? 27.688 -32.188 -18.828 1 78.56 301 ALA B C 1
ATOM 6078 O O . ALA B 1 301 ? 26.703 -31.703 -19.406 1 78.56 301 ALA B O 1
ATOM 6079 N N . ASP B 1 302 ? 27.578 -33.25 -17.984 1 81.44 302 ASP B N 1
ATOM 6080 C CA . ASP B 1 302 ? 26.297 -33.812 -17.562 1 81.44 302 ASP B CA 1
ATOM 6081 C C . ASP B 1 302 ? 25.609 -32.906 -16.531 1 81.44 302 ASP B C 1
ATOM 6083 O O . ASP B 1 302 ? 26.219 -32.5 -15.555 1 81.44 302 ASP B O 1
ATOM 6087 N N . ILE B 1 303 ? 24.469 -32.562 -16.922 1 79.81 303 ILE B N 1
ATOM 6088 C CA . ILE B 1 303 ? 23.656 -31.781 -15.992 1 79.81 303 ILE B CA 1
ATOM 6089 C C . ILE B 1 303 ? 22.562 -32.688 -15.398 1 79.81 303 ILE B C 1
ATOM 6091 O O . ILE B 1 303 ? 21.703 -33.188 -16.125 1 79.81 303 ILE B O 1
ATOM 6095 N N . GLU B 1 304 ? 22.703 -32.906 -14.172 1 88.69 304 GLU B N 1
ATOM 6096 C CA . GLU B 1 304 ? 21.719 -33.688 -13.406 1 88.69 304 GLU B CA 1
ATOM 6097 C C . GLU B 1 304 ? 20.875 -32.75 -12.523 1 88.69 304 GLU B C 1
ATOM 6099 O O . GLU B 1 304 ? 21.281 -32.406 -11.414 1 88.69 304 GLU B O 1
ATOM 6104 N N . THR B 1 305 ? 19.734 -32.5 -13.086 1 91.94 305 THR B N 1
ATOM 6105 C CA . THR B 1 305 ? 18.859 -31.625 -12.289 1 91.94 305 THR B CA 1
ATOM 6106 C C . THR B 1 305 ? 18.562 -32.25 -10.938 1 91.94 305 THR B C 1
ATOM 6108 O O . THR B 1 305 ? 18.828 -31.656 -9.891 1 91.94 305 THR B O 1
ATOM 6111 N N . TYR B 1 306 ? 18.016 -33.406 -10.945 1 95.5 306 TYR B N 1
ATOM 6112 C CA . TYR B 1 306 ? 17.844 -34.219 -9.742 1 95.5 306 TYR B CA 1
ATOM 6113 C C . TYR B 1 306 ? 18.672 -35.5 -9.812 1 95.5 306 TYR B C 1
ATOM 6115 O O . TYR B 1 306 ? 18.781 -36.125 -10.875 1 95.5 306 TYR B O 1
ATOM 6123 N N . ASP B 1 307 ? 19.25 -35.844 -8.719 1 95.06 307 ASP B N 1
ATOM 6124 C CA . ASP B 1 307 ? 19.906 -37.125 -8.562 1 95.06 307 ASP B CA 1
ATOM 6125 C C . ASP B 1 307 ? 18.938 -38.188 -7.984 1 95.06 307 ASP B C 1
ATOM 6127 O O . ASP B 1 307 ? 18.781 -38.281 -6.766 1 95.06 307 ASP B O 1
ATOM 6131 N N . GLY B 1 308 ? 18.344 -38.969 -8.867 1 94.75 308 GLY B N 1
ATOM 6132 C CA . GLY B 1 308 ? 17.281 -39.875 -8.469 1 94.75 308 GLY B CA 1
ATOM 6133 C C . GLY B 1 308 ? 15.922 -39.188 -8.375 1 94.75 308 GLY B C 1
ATOM 6134 O O . GLY B 1 308 ? 15.719 -38.125 -8.938 1 94.75 308 GLY B O 1
ATOM 6135 N N . LEU B 1 309 ? 14.969 -39.875 -7.703 1 97.56 309 LEU B N 1
ATOM 6136 C CA . LEU B 1 309 ? 13.625 -39.344 -7.531 1 97.56 309 LEU B CA 1
ATOM 6137 C C . LEU B 1 309 ? 13.609 -38.219 -6.48 1 97.56 309 LEU B C 1
ATOM 6139 O O . LEU B 1 309 ? 13.812 -38.5 -5.297 1 97.56 309 LEU B O 1
ATOM 6143 N N . ALA B 1 310 ? 13.477 -37.031 -6.93 1 98.12 310 ALA B N 1
ATOM 6144 C CA . ALA B 1 310 ? 13.18 -35.938 -5.992 1 98.12 310 ALA B CA 1
ATOM 6145 C C . ALA B 1 310 ? 11.711 -35.969 -5.578 1 98.12 310 ALA B C 1
ATOM 6147 O O . ALA B 1 310 ? 10.844 -36.344 -6.363 1 98.12 310 ALA B O 1
ATOM 6148 N N . TRP B 1 311 ? 11.422 -35.5 -4.309 1 98.56 311 TRP B N 1
ATOM 6149 C CA . TRP B 1 311 ? 10.023 -35.562 -3.914 1 98.56 311 TRP B CA 1
ATOM 6150 C C . TRP B 1 311 ? 9.742 -34.594 -2.762 1 98.56 311 TRP B C 1
ATOM 6152 O O . TRP B 1 311 ? 10.672 -34.125 -2.115 1 98.56 311 TRP B O 1
ATOM 6162 N N . GLN B 1 312 ? 8.523 -34.281 -2.57 1 98.56 312 GLN B N 1
ATOM 6163 C CA . GLN B 1 312 ? 7.973 -33.531 -1.434 1 98.56 312 GLN B CA 1
ATOM 6164 C C . GLN B 1 312 ? 6.691 -34.188 -0.925 1 98.56 312 GLN B C 1
ATOM 6166 O O . GLN B 1 312 ? 5.836 -34.594 -1.717 1 98.56 312 GLN B O 1
ATOM 6171 N N . GLN B 1 313 ? 6.633 -34.375 0.311 1 98.62 313 GLN B N 1
ATOM 6172 C CA . GLN B 1 313 ? 5.441 -34.906 0.978 1 98.62 313 GLN B CA 1
ATOM 6173 C C . GLN B 1 313 ? 4.797 -33.844 1.856 1 98.62 313 GLN B C 1
ATOM 6175 O O . GLN B 1 313 ? 5.488 -33 2.447 1 98.62 313 GLN B O 1
ATOM 6180 N N . ALA B 1 314 ? 3.512 -33.938 1.882 1 98.44 314 ALA B N 1
ATOM 6181 C CA . ALA B 1 314 ? 2.773 -32.969 2.678 1 98.44 314 ALA B CA 1
ATOM 6182 C C . ALA B 1 314 ? 1.669 -33.625 3.486 1 98.44 314 ALA B C 1
ATOM 6184 O O . ALA B 1 314 ? 1.017 -34.562 3.004 1 98.44 314 ALA B O 1
ATOM 6185 N N . LEU B 1 315 ? 1.531 -33.219 4.664 1 98.75 315 LEU B N 1
ATOM 6186 C CA . LEU B 1 315 ? 0.378 -33.5 5.512 1 98.75 315 LEU B CA 1
ATOM 6187 C C . LEU B 1 315 ? -0.393 -32.219 5.824 1 98.75 315 LEU B C 1
ATOM 6189 O O . LEU B 1 315 ? 0.202 -31.203 6.195 1 98.75 315 LEU B O 1
ATOM 6193 N N . THR B 1 316 ? -1.681 -32.281 5.586 1 97.62 316 THR B N 1
ATOM 6194 C CA . THR B 1 316 ? -2.477 -31.078 5.848 1 97.62 316 THR B CA 1
ATOM 6195 C C . THR B 1 316 ? -3.641 -31.391 6.777 1 97.62 316 THR B C 1
ATOM 6197 O O . THR B 1 316 ? -4.207 -32.5 6.719 1 97.62 316 THR B O 1
ATOM 6200 N N . ALA B 1 317 ? -3.934 -30.469 7.629 1 97.56 317 ALA B N 1
ATOM 6201 C CA . ALA B 1 317 ? -5.102 -30.5 8.508 1 97.56 317 ALA B CA 1
ATOM 6202 C C . ALA B 1 317 ? -5.746 -29.109 8.609 1 97.56 317 ALA B C 1
ATOM 6204 O O . ALA B 1 317 ? -5.047 -28.109 8.719 1 97.56 317 ALA B O 1
ATOM 6205 N N . ALA B 1 318 ? -7.023 -29.094 8.523 1 94.56 318 ALA B N 1
ATOM 6206 C CA . ALA B 1 318 ? -7.789 -27.859 8.68 1 94.56 318 ALA B CA 1
ATOM 6207 C C . ALA B 1 318 ? -9.102 -28.109 9.414 1 94.56 318 ALA B C 1
ATOM 6209 O O . ALA B 1 318 ? -9.758 -29.141 9.195 1 94.56 318 ALA B O 1
ATOM 6210 N N . TRP B 1 319 ? -9.445 -27.219 10.32 1 93.5 319 TRP B N 1
ATOM 6211 C CA . TRP B 1 319 ? -10.703 -27.344 11.047 1 93.5 319 TRP B CA 1
ATOM 6212 C C . TRP B 1 319 ? -11.219 -25.984 11.492 1 93.5 319 TRP B C 1
ATOM 6214 O O . TRP B 1 319 ? -10.492 -24.984 11.422 1 93.5 319 TRP B O 1
ATOM 6224 N N . GLY B 1 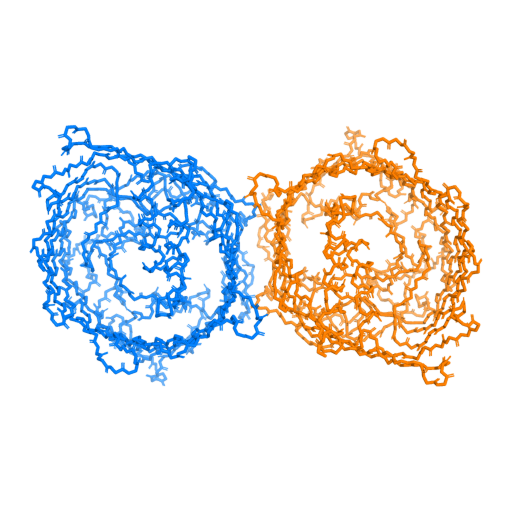320 ? -12.523 -25.953 11.82 1 90.56 320 GLY B N 1
ATOM 6225 C CA . GLY B 1 320 ? -13.156 -24.75 12.305 1 90.56 320 GLY B CA 1
ATOM 6226 C C . GLY B 1 320 ? -13.703 -24.891 13.711 1 90.56 320 GLY B C 1
ATOM 6227 O O . GLY B 1 320 ? -14.156 -25.969 14.109 1 90.56 320 GLY B O 1
ATOM 6228 N N . MET B 1 321 ? -13.609 -23.828 14.414 1 93.44 321 MET B N 1
ATOM 6229 C CA . MET B 1 321 ? -14.195 -23.75 15.75 1 93.44 321 MET B CA 1
ATOM 6230 C C . MET B 1 321 ? -14.805 -22.359 15.984 1 93.44 321 MET B C 1
ATOM 6232 O O . MET B 1 321 ? -14.133 -21.469 16.484 1 93.44 321 MET B O 1
ATOM 6236 N N . GLY B 1 322 ? -16.172 -22.297 15.844 1 91.94 322 GLY B N 1
ATOM 6237 C CA . GLY B 1 322 ? -16.812 -20.984 15.938 1 91.94 322 GLY B CA 1
ATOM 6238 C C . GLY B 1 322 ? -16.344 -20.016 14.883 1 91.94 322 GLY B C 1
ATOM 6239 O O . GLY B 1 322 ? -16.359 -20.328 13.688 1 91.94 322 GLY B O 1
ATOM 6240 N N . PRO B 1 323 ? -15.859 -18.859 15.406 1 93.38 323 PRO B N 1
ATOM 6241 C CA . PRO B 1 323 ? -15.398 -17.859 14.445 1 93.38 323 PRO B CA 1
ATOM 6242 C C . PRO B 1 323 ? -13.953 -18.094 14 1 93.38 323 PRO B C 1
ATOM 6244 O O . PRO B 1 323 ? -13.391 -17.281 13.266 1 93.38 323 PRO B O 1
ATOM 6247 N N . TYR B 1 324 ? -13.375 -19.266 14.453 1 95.31 324 TYR B N 1
ATOM 6248 C CA . TYR B 1 324 ? -11.961 -19.5 14.188 1 95.31 324 TYR B CA 1
ATOM 6249 C C . TYR B 1 324 ? -11.789 -20.578 13.117 1 95.31 324 TYR B C 1
ATOM 6251 O O . TYR B 1 324 ? -12.547 -21.547 13.07 1 95.31 324 TYR B O 1
ATOM 6259 N N . GLY B 1 325 ? -10.844 -20.359 12.227 1 93.44 325 GLY B N 1
ATOM 6260 C CA . GLY B 1 325 ? -10.32 -21.375 11.32 1 93.44 325 GLY B CA 1
ATOM 6261 C C . GLY B 1 325 ? -8.859 -21.703 11.57 1 93.44 325 GLY B C 1
ATOM 6262 O O . GLY B 1 325 ? -8.055 -20.797 11.828 1 93.44 325 GLY B O 1
ATOM 6263 N N . PHE B 1 326 ? -8.586 -22.969 11.531 1 95.94 326 PHE B N 1
ATOM 6264 C CA . PHE B 1 326 ? -7.227 -23.406 11.828 1 95.94 326 PHE B CA 1
ATOM 6265 C C . PHE B 1 326 ? -6.652 -24.219 10.672 1 95.94 326 PHE B C 1
ATOM 6267 O O . PHE B 1 326 ? -7.379 -24.969 10.016 1 95.94 326 PHE B O 1
ATOM 6274 N N . ARG B 1 327 ? -5.379 -24.047 10.438 1 96.25 327 ARG B N 1
ATOM 6275 C CA . ARG B 1 327 ? -4.625 -24.844 9.477 1 96.25 327 ARG B CA 1
ATOM 6276 C C . ARG B 1 327 ? -3.297 -25.297 10.07 1 96.25 327 ARG B C 1
ATOM 6278 O O . ARG B 1 327 ? -2.57 -24.5 10.664 1 96.25 327 ARG B O 1
ATOM 6285 N N . LEU B 1 328 ? -3.045 -26.531 10 1 97.94 328 LEU B N 1
ATOM 6286 C CA . LEU B 1 328 ? -1.777 -27.141 10.375 1 97.94 328 LEU B CA 1
ATOM 6287 C C . LEU B 1 328 ? -1.238 -28.016 9.242 1 97.94 328 LEU B C 1
ATOM 6289 O O . LEU B 1 328 ? -1.919 -28.938 8.789 1 97.94 328 LEU B O 1
ATOM 6293 N N . GLU B 1 329 ? -0.017 -27.672 8.82 1 98.44 329 GLU B N 1
ATOM 6294 C CA . GLU B 1 329 ? 0.541 -28.391 7.68 1 98.44 329 GLU B CA 1
ATOM 6295 C C . GLU B 1 329 ? 2.023 -28.688 7.883 1 98.44 329 GLU B C 1
ATOM 6297 O O . GLU B 1 329 ? 2.713 -27.953 8.602 1 98.44 329 GLU B O 1
ATOM 6302 N N . GLY B 1 330 ? 2.439 -29.766 7.289 1 98.75 330 GLY B N 1
ATOM 6303 C CA . GLY B 1 330 ? 3.838 -30.156 7.332 1 98.75 330 GLY B CA 1
ATOM 6304 C C . GLY B 1 330 ? 4.375 -30.594 5.98 1 98.75 330 GLY B C 1
ATOM 6305 O O . GLY B 1 330 ? 3.648 -31.203 5.188 1 98.75 330 GLY B O 1
ATOM 6306 N N . LEU B 1 331 ? 5.66 -30.266 5.789 1 98.5 331 LEU B N 1
ATOM 6307 C CA . LEU B 1 331 ? 6.336 -30.625 4.551 1 98.5 331 LEU B CA 1
ATOM 6308 C C . LEU B 1 331 ? 7.645 -31.359 4.84 1 98.5 331 LEU B C 1
ATOM 6310 O O . LEU B 1 331 ? 8.305 -31.078 5.844 1 98.5 331 LEU B O 1
ATOM 6314 N N . TRP B 1 332 ? 7.992 -32.25 4.004 1 98.75 332 TRP B N 1
ATOM 6315 C CA . TRP B 1 332 ? 9.297 -32.906 3.951 1 98.75 332 TRP B CA 1
ATOM 6316 C C . TRP B 1 332 ? 9.773 -33.031 2.51 1 98.75 332 TRP B C 1
ATOM 6318 O O . TRP B 1 332 ? 9.078 -33.625 1.674 1 98.75 332 TRP B O 1
ATOM 6328 N N . THR B 1 333 ? 11.031 -32.562 2.271 1 98.44 333 THR B N 1
ATOM 6329 C CA . THR B 1 333 ? 11.5 -32.469 0.895 1 98.44 333 THR B CA 1
ATOM 6330 C C . THR B 1 333 ? 12.812 -33.25 0.729 1 98.44 333 THR B C 1
ATOM 6332 O O . THR B 1 333 ? 13.695 -33.188 1.593 1 98.44 333 THR B O 1
ATOM 6335 N N . LYS B 1 334 ? 12.906 -33.969 -0.323 1 98.31 334 LYS B N 1
ATOM 6336 C CA . LYS B 1 334 ? 14.164 -34.562 -0.803 1 98.31 334 LYS B CA 1
ATOM 6337 C C . LYS B 1 334 ? 14.445 -34.125 -2.244 1 98.31 334 LYS B C 1
ATOM 6339 O O . LYS B 1 334 ? 13.633 -34.375 -3.137 1 98.31 334 LYS B O 1
ATOM 6344 N N . ALA B 1 335 ? 15.586 -33.5 -2.465 1 97.75 335 ALA B N 1
ATOM 6345 C CA . ALA B 1 335 ? 15.898 -33 -3.799 1 97.75 335 ALA B CA 1
ATOM 6346 C C . ALA B 1 335 ? 17.406 -32.969 -4.035 1 97.75 335 ALA B C 1
ATOM 6348 O O . ALA B 1 335 ? 17.969 -31.922 -4.367 1 97.75 335 ALA B O 1
ATOM 6349 N N . GLU B 1 336 ? 18.031 -34.062 -3.949 1 95.94 336 GLU B N 1
ATOM 6350 C CA . GLU B 1 336 ? 19.453 -34.125 -4.266 1 95.94 336 GLU B CA 1
ATOM 6351 C C . GLU B 1 336 ? 19.703 -33.844 -5.746 1 95.94 336 GLU B C 1
ATOM 6353 O O . GLU B 1 336 ? 18.891 -34.219 -6.598 1 95.94 336 GLU B O 1
ATOM 6358 N N . GLY B 1 337 ? 20.859 -33.281 -6.039 1 93.5 337 GLY B N 1
ATOM 6359 C CA . GLY B 1 337 ? 21.219 -32.906 -7.395 1 93.5 337 GLY B CA 1
ATOM 6360 C C . GLY B 1 337 ? 21.5 -31.422 -7.531 1 93.5 337 GLY B C 1
ATOM 6361 O O . GLY B 1 337 ? 21.641 -30.719 -6.527 1 93.5 337 GLY B O 1
ATOM 6362 N N . ASN B 1 338 ? 21.609 -30.953 -8.82 1 89.81 338 ASN B N 1
ATOM 6363 C CA . ASN B 1 338 ? 22.062 -29.594 -9.102 1 89.81 338 ASN B CA 1
ATOM 6364 C C . ASN B 1 338 ? 21.016 -28.547 -8.688 1 89.81 338 ASN B C 1
ATOM 6366 O O . ASN B 1 338 ? 21.359 -27.422 -8.336 1 89.81 338 ASN B O 1
ATOM 6370 N N . GLU B 1 339 ? 19.766 -28.922 -8.695 1 92.38 339 GLU B N 1
ATOM 6371 C CA . GLU B 1 339 ? 18.719 -27.969 -8.367 1 92.38 339 GLU B CA 1
ATOM 6372 C C . GLU B 1 339 ? 18.719 -27.641 -6.875 1 92.38 339 GLU B C 1
ATOM 6374 O O . GLU B 1 339 ? 18.516 -26.484 -6.492 1 92.38 339 GLU B O 1
ATOM 6379 N N . GLY B 1 340 ? 18.859 -28.656 -6.016 1 95 340 GLY B N 1
ATOM 6380 C CA . GLY B 1 340 ? 19 -28.484 -4.578 1 95 340 GLY B CA 1
ATOM 6381 C C . GLY B 1 340 ? 17.672 -28.188 -3.885 1 95 340 GLY B C 1
ATOM 6382 O O . GLY B 1 340 ? 17.641 -27.969 -2.67 1 95 340 GLY B O 1
ATOM 6383 N N . ASN B 1 341 ? 16.625 -28.078 -4.566 1 96.5 341 ASN B N 1
ATOM 6384 C CA . ASN B 1 341 ? 15.258 -27.906 -4.074 1 96.5 341 ASN B CA 1
ATOM 6385 C C . ASN B 1 341 ? 14.242 -28.594 -4.988 1 96.5 341 ASN B C 1
ATOM 6387 O O . ASN B 1 341 ? 14.547 -28.922 -6.137 1 96.5 341 ASN B O 1
ATOM 6391 N N . TYR B 1 342 ? 13.117 -28.828 -4.477 1 97.06 342 TYR B N 1
ATOM 6392 C CA . TYR B 1 342 ? 12.117 -29.516 -5.297 1 97.06 342 TYR B CA 1
ATOM 6393 C C . TYR B 1 342 ? 11.109 -28.516 -5.852 1 97.06 342 TYR B C 1
ATOM 6395 O O . TYR B 1 342 ? 10.508 -27.734 -5.094 1 97.06 342 TYR B O 1
ATOM 6403 N N . LEU B 1 343 ? 10.883 -28.547 -7.102 1 93.81 343 LEU B N 1
ATOM 6404 C CA . LEU B 1 343 ? 9.914 -27.703 -7.797 1 93.81 343 LEU B CA 1
ATOM 6405 C C . LEU B 1 343 ? 8.852 -28.562 -8.484 1 93.81 343 LEU B C 1
ATOM 6407 O O . LEU B 1 343 ? 9.148 -29.281 -9.43 1 93.81 343 LEU B O 1
ATOM 6411 N N . PRO B 1 344 ? 7.637 -28.438 -8.102 1 92.12 344 PRO B N 1
ATOM 6412 C CA . PRO B 1 344 ? 6.582 -29.266 -8.703 1 92.12 344 PRO B CA 1
ATOM 6413 C C . PRO B 1 344 ? 6.09 -28.703 -10.039 1 92.12 344 PRO B C 1
ATOM 6415 O O . PRO B 1 344 ? 4.949 -28.234 -10.133 1 92.12 344 PRO B O 1
ATOM 6418 N N . ARG B 1 345 ? 6.801 -28.875 -11.078 1 96.19 345 ARG B N 1
ATOM 6419 C CA . ARG B 1 345 ? 6.453 -28.484 -12.445 1 96.19 345 ARG B CA 1
ATOM 6420 C C . ARG B 1 345 ? 7.215 -29.328 -13.461 1 96.19 345 ARG B C 1
ATOM 6422 O O . ARG B 1 345 ? 8.25 -29.922 -13.133 1 96.19 345 ARG B O 1
ATOM 6429 N N . LEU B 1 346 ? 6.789 -29.25 -14.672 1 97.81 346 LEU B N 1
ATOM 6430 C CA . LEU B 1 346 ? 7.309 -30.156 -15.695 1 97.81 346 LEU B CA 1
ATOM 6431 C C . LEU B 1 346 ? 8.414 -29.5 -16.5 1 97.81 346 LEU B C 1
ATOM 6433 O O . LEU B 1 346 ? 8.891 -30.062 -17.5 1 97.81 346 LEU B O 1
ATOM 6437 N N . THR B 1 347 ? 8.789 -28.25 -16.125 1 96.31 347 THR B N 1
ATOM 6438 C CA . THR B 1 347 ? 9.914 -27.531 -16.703 1 96.31 347 THR B CA 1
ATOM 6439 C C . THR B 1 347 ? 10.836 -27 -15.617 1 96.31 347 THR B C 1
ATOM 6441 O O . THR B 1 347 ? 10.508 -27.047 -14.43 1 96.31 347 THR B O 1
ATOM 6444 N N . ARG B 1 348 ? 11.961 -26.516 -16.031 1 90.31 348 ARG B N 1
ATOM 6445 C CA . ARG B 1 348 ? 12.93 -26.094 -15.031 1 90.31 348 ARG B CA 1
ATOM 6446 C C . ARG B 1 348 ? 12.75 -24.625 -14.688 1 90.31 348 ARG B C 1
ATOM 6448 O O . ARG B 1 348 ? 12.805 -24.234 -13.516 1 90.31 348 ARG B O 1
ATOM 6455 N N . GLY B 1 349 ? 12.586 -23.781 -15.711 1 87.12 349 GLY B N 1
ATOM 6456 C CA . GLY B 1 349 ? 12.586 -22.344 -15.516 1 87.12 349 GLY B CA 1
ATOM 6457 C C . GLY B 1 349 ? 11.312 -21.828 -14.875 1 87.12 349 GLY B C 1
ATOM 6458 O O . GLY B 1 349 ? 10.211 -22.281 -15.219 1 87.12 349 GLY B O 1
ATOM 6459 N N . TYR B 1 350 ? 11.492 -20.922 -13.953 1 90.06 350 TYR B N 1
ATOM 6460 C CA . TYR B 1 350 ? 10.352 -20.25 -13.328 1 90.06 350 TYR B CA 1
ATOM 6461 C C . TYR B 1 350 ? 9.531 -19.5 -14.367 1 90.06 350 TYR B C 1
ATOM 6463 O O . TYR B 1 350 ? 10.078 -18.734 -15.172 1 90.06 350 TYR B O 1
ATOM 6471 N N . GLY B 1 351 ? 8.258 -19.766 -14.352 1 94 351 GLY B N 1
ATOM 6472 C CA . GLY B 1 351 ? 7.359 -19.078 -15.258 1 94 351 GLY B CA 1
ATOM 6473 C C . GLY B 1 351 ? 7.227 -19.766 -16.609 1 94 351 GLY B C 1
ATOM 6474 O O . GLY B 1 351 ? 6.438 -19.344 -17.453 1 94 351 GLY B O 1
ATOM 6475 N N . ASN B 1 352 ? 7.961 -20.781 -16.859 1 96.94 352 ASN B N 1
ATOM 6476 C CA . ASN B 1 352 ? 7.902 -21.5 -18.141 1 96.94 352 ASN B CA 1
ATOM 6477 C C . ASN B 1 352 ? 6.828 -22.578 -18.125 1 96.94 352 ASN B C 1
ATOM 6479 O O . ASN B 1 352 ? 6.379 -23.031 -19.172 1 96.94 352 ASN B O 1
ATOM 6483 N N . SER B 1 353 ? 6.422 -23 -17.047 1 97.06 353 SER B N 1
ATOM 6484 C CA . SER B 1 353 ? 5.25 -23.812 -16.719 1 97.06 353 SER B CA 1
ATOM 6485 C C . SER B 1 353 ? 4.93 -23.766 -15.234 1 97.06 353 SER B C 1
ATOM 6487 O O . SER B 1 353 ? 5.535 -23 -14.492 1 97.06 353 SER B O 1
ATOM 6489 N N . GLN B 1 354 ? 3.959 -24.562 -14.859 1 96.62 354 GLN B N 1
ATOM 6490 C CA . GLN B 1 354 ? 3.639 -24.656 -13.438 1 96.62 354 GLN B CA 1
ATOM 6491 C C . GLN B 1 354 ? 2.955 -25.984 -13.117 1 96.62 354 GLN B C 1
ATOM 6493 O O . GLN B 1 354 ? 2.209 -26.516 -13.938 1 96.62 354 GLN B O 1
ATOM 6498 N N . GLY B 1 355 ? 3.275 -26.5 -11.969 1 95.75 355 GLY B N 1
ATOM 6499 C CA . GLY B 1 355 ? 2.52 -27.625 -11.453 1 95.75 355 GLY B CA 1
ATOM 6500 C C . GLY B 1 355 ? 1.271 -27.219 -10.695 1 95.75 355 GLY B C 1
ATOM 6501 O O . GLY B 1 355 ? 0.902 -26.031 -10.695 1 95.75 355 GLY B O 1
ATOM 6502 N N . ALA B 1 356 ? 0.575 -28.219 -10.172 1 94.94 356 ALA B N 1
ATOM 6503 C CA . ALA B 1 356 ? -0.648 -27.969 -9.422 1 94.94 356 ALA B CA 1
ATOM 6504 C C . ALA B 1 356 ? -0.473 -28.312 -7.945 1 94.94 356 ALA B C 1
ATOM 6506 O O . ALA B 1 356 ? -1.258 -29.094 -7.391 1 94.94 356 ALA B O 1
ATOM 6507 N N . ASN B 1 357 ? 0.524 -27.781 -7.355 1 92.44 357 ASN B N 1
ATOM 6508 C CA . ASN B 1 357 ? 0.738 -27.953 -5.926 1 92.44 357 ASN B CA 1
ATOM 6509 C C . ASN B 1 357 ? -0.325 -27.234 -5.105 1 92.44 357 ASN B C 1
ATOM 6511 O O . ASN B 1 357 ? -0.755 -26.141 -5.465 1 92.44 357 ASN B O 1
ATOM 6515 N N . GLU B 1 358 ? -0.72 -27.844 -3.996 1 91.88 358 GLU B N 1
ATOM 6516 C CA . GLU B 1 358 ? -1.816 -27.266 -3.217 1 91.88 358 GLU B CA 1
ATOM 6517 C C . GLU B 1 358 ? -1.3 -26.578 -1.962 1 91.88 358 GLU B C 1
ATOM 6519 O O . GLU B 1 358 ? -2.07 -25.953 -1.231 1 91.88 358 GLU B O 1
ATOM 6524 N N . ILE B 1 359 ? -0.015 -26.688 -1.678 1 93.06 359 ILE B N 1
ATOM 6525 C CA . ILE B 1 359 ? 0.536 -26.125 -0.451 1 93.06 359 ILE B CA 1
ATOM 6526 C C . ILE B 1 359 ? 0.971 -24.688 -0.699 1 93.06 359 ILE B C 1
ATOM 6528 O O . ILE B 1 359 ? 1.818 -24.422 -1.557 1 93.06 359 ILE B O 1
ATOM 6532 N N . TRP B 1 360 ? 0.411 -23.812 -0.009 1 92.88 360 TRP B N 1
ATOM 6533 C CA . TRP B 1 360 ? 0.759 -22.406 -0.113 1 92.88 360 TRP B CA 1
ATOM 6534 C C . TRP B 1 360 ? 0.649 -21.703 1.243 1 92.88 360 TRP B C 1
ATOM 6536 O O . TRP B 1 360 ? -0.446 -21.578 1.795 1 92.88 360 TRP B O 1
ATOM 6546 N N . TRP B 1 361 ? 1.816 -21.203 1.706 1 95.31 361 TRP B N 1
ATOM 6547 C CA . TRP B 1 361 ? 1.843 -20.672 3.062 1 95.31 361 TRP B CA 1
ATOM 6548 C C . TRP B 1 361 ? 1.968 -19.156 3.045 1 95.31 361 TRP B C 1
ATOM 6550 O O . TRP B 1 361 ? 1.82 -18.5 4.082 1 95.31 361 TRP B O 1
ATOM 6560 N N . ASP B 1 362 ? 2.15 -18.469 1.908 1 93.19 362 ASP B N 1
ATOM 6561 C CA . ASP B 1 362 ? 2.367 -17.031 1.799 1 93.19 362 ASP B CA 1
ATOM 6562 C C . ASP B 1 362 ? 3.344 -16.531 2.865 1 93.19 362 ASP B C 1
ATOM 6564 O O . ASP B 1 362 ? 3.053 -15.578 3.59 1 93.19 362 ASP B O 1
ATOM 6568 N N . SER B 1 363 ? 4.441 -17.188 2.949 1 95.88 363 SER B N 1
ATOM 6569 C CA . SER B 1 363 ? 5.453 -16.922 3.963 1 95.88 363 SER B CA 1
ATOM 6570 C C . SER B 1 363 ? 6.832 -16.734 3.334 1 95.88 363 SER B C 1
ATOM 6572 O O . SER B 1 363 ? 7.848 -17.062 3.943 1 95.88 363 SER B O 1
ATOM 6574 N N . ARG B 1 364 ? 6.785 -16.25 2.016 1 93.69 364 ARG B N 1
ATOM 6575 C CA . ARG B 1 364 ? 7.934 -15.828 1.226 1 93.69 364 ARG B CA 1
ATOM 6576 C C . ARG B 1 364 ? 8.742 -17.031 0.744 1 93.69 364 ARG B C 1
ATOM 6578 O O . ARG B 1 364 ? 8.945 -17.203 -0.459 1 93.69 364 ARG B O 1
ATOM 6585 N N . SER B 1 365 ? 9.258 -17.906 1.69 1 94.25 365 SER B N 1
ATOM 6586 C CA . SER B 1 365 ? 10.008 -19.094 1.295 1 94.25 365 SER B CA 1
ATOM 6587 C C . SER B 1 365 ? 9.086 -20.172 0.717 1 94.25 365 SER B C 1
ATOM 6589 O O . SER B 1 365 ? 7.891 -20.188 1.013 1 94.25 365 SER B O 1
ATOM 6591 N N . ASP B 1 366 ? 9.664 -20.984 -0.186 1 93.56 366 ASP B N 1
ATOM 6592 C CA . ASP B 1 366 ? 8.906 -22.125 -0.689 1 93.56 366 ASP B CA 1
ATOM 6593 C C . ASP B 1 366 ? 9.07 -23.328 0.226 1 93.56 366 ASP B C 1
ATOM 6595 O O . ASP B 1 366 ? 8.375 -24.344 0.069 1 93.56 366 ASP B O 1
ATOM 6599 N N . TRP B 1 367 ? 10.039 -23.266 1.184 1 97 367 TRP B N 1
ATOM 6600 C CA . TRP B 1 367 ? 10.25 -24.312 2.184 1 97 367 TRP B CA 1
ATOM 6601 C C . TRP B 1 367 ? 10.492 -25.672 1.519 1 97 367 TRP B C 1
ATOM 6603 O O . TRP B 1 367 ? 9.875 -26.672 1.894 1 97 367 TRP B O 1
ATOM 6613 N N . ASN B 1 368 ? 11.32 -25.656 0.508 1 96.88 368 ASN B N 1
ATOM 6614 C CA . ASN B 1 368 ? 11.438 -26.844 -0.341 1 96.88 368 ASN B CA 1
ATOM 6615 C C . ASN B 1 368 ? 12.898 -27.203 -0.59 1 96.88 368 ASN B C 1
ATOM 6617 O O . ASN B 1 368 ? 13.219 -27.844 -1.592 1 96.88 368 ASN B O 1
ATOM 6621 N N . ALA B 1 369 ? 13.812 -26.797 0.247 1 97.06 369 ALA B N 1
ATOM 6622 C CA . ALA B 1 369 ? 15.219 -27.156 0.094 1 97.06 369 ALA B CA 1
ATOM 6623 C C . ALA B 1 369 ? 15.43 -28.641 0.337 1 97.06 369 ALA B C 1
ATOM 6625 O O . ALA B 1 369 ? 14.602 -29.297 0.972 1 97.06 369 ALA B O 1
ATOM 6626 N N . ASN B 1 370 ? 16.5 -29.094 -0.166 1 97.44 370 ASN B N 1
ATOM 6627 C CA . ASN B 1 370 ? 16.812 -30.5 0.033 1 97.44 370 ASN B CA 1
ATOM 6628 C C . ASN B 1 370 ? 16.859 -30.859 1.515 1 97.44 370 ASN B C 1
ATOM 6630 O O . ASN B 1 370 ? 17.484 -30.156 2.312 1 97.44 370 ASN B O 1
ATOM 6634 N N . ASN B 1 371 ? 16.172 -31.938 1.835 1 97 371 ASN B N 1
ATOM 6635 C CA . ASN B 1 371 ? 16.094 -32.562 3.146 1 97 371 ASN B CA 1
ATOM 6636 C C . ASN B 1 371 ? 15.32 -31.703 4.145 1 97 371 ASN B C 1
ATOM 6638 O O . ASN B 1 371 ? 15.258 -32.031 5.328 1 97 371 ASN B O 1
ATOM 6642 N N . GLU B 1 372 ? 14.797 -30.656 3.723 1 97.38 372 GLU B N 1
ATOM 6643 C CA . GLU B 1 372 ? 14.117 -29.719 4.617 1 97.38 372 GLU B CA 1
ATOM 6644 C C . GLU B 1 372 ? 12.789 -30.297 5.109 1 97.38 372 GLU B C 1
ATOM 6646 O O . GLU B 1 372 ? 12.039 -30.875 4.332 1 97.38 372 GLU B O 1
ATOM 6651 N N . LYS B 1 373 ? 12.586 -30.172 6.422 1 98.25 373 LYS B N 1
ATOM 6652 C CA . LYS B 1 373 ? 11.281 -30.312 7.055 1 98.25 373 LYS B CA 1
ATOM 6653 C C . LYS B 1 373 ? 10.734 -28.953 7.492 1 98.25 373 LYS B C 1
ATOM 6655 O O . LYS B 1 373 ? 11.484 -28.094 7.957 1 98.25 373 LYS B O 1
ATOM 6660 N N . ALA B 1 374 ? 9.484 -28.781 7.25 1 98.62 374 ALA B N 1
ATOM 6661 C CA . ALA B 1 374 ? 8.891 -27.5 7.609 1 98.62 374 ALA B CA 1
ATOM 6662 C C . ALA B 1 374 ? 7.477 -27.672 8.156 1 98.62 374 ALA B C 1
ATOM 6664 O O . ALA B 1 374 ? 6.766 -28.594 7.758 1 98.62 374 ALA B O 1
ATOM 6665 N N . LEU B 1 375 ? 7.129 -26.812 9.047 1 98.75 375 LEU B N 1
ATOM 6666 C CA . LEU B 1 375 ? 5.801 -26.797 9.656 1 98.75 375 LEU B CA 1
ATOM 6667 C C . LEU B 1 375 ? 5.145 -25.438 9.492 1 98.75 375 LEU B C 1
ATOM 6669 O O . LEU B 1 375 ? 5.816 -24.406 9.547 1 98.75 375 LEU B O 1
ATOM 6673 N N . TYR B 1 376 ? 3.877 -25.438 9.273 1 98.5 376 TYR B N 1
ATOM 6674 C CA . TYR B 1 376 ? 3.053 -24.25 9.172 1 98.5 376 TYR B CA 1
ATOM 6675 C C . TYR B 1 376 ? 1.841 -24.328 10.094 1 98.5 376 TYR B C 1
ATOM 6677 O O . TYR B 1 376 ? 1.216 -25.391 10.203 1 98.5 376 TYR B O 1
ATOM 6685 N N . PHE B 1 377 ? 1.593 -23.312 10.758 1 98.69 377 PHE B N 1
ATOM 6686 C CA . PHE B 1 377 ? 0.372 -23.188 11.547 1 98.69 377 PHE B CA 1
ATOM 6687 C C . PHE B 1 377 ? -0.266 -21.812 11.344 1 98.69 377 PHE B C 1
ATOM 6689 O O . PHE B 1 377 ? 0.429 -20.797 11.32 1 98.69 377 PHE B O 1
ATOM 6696 N N . GLY B 1 378 ? -1.585 -21.828 11.094 1 97.62 378 GLY B N 1
ATOM 6697 C CA . GLY B 1 378 ? -2.303 -20.578 10.922 1 97.62 378 GLY B CA 1
ATOM 6698 C C . GLY B 1 378 ? -3.67 -20.578 11.578 1 97.62 378 GLY B C 1
ATOM 6699 O O . GLY B 1 378 ? -4.332 -21.609 11.641 1 97.62 378 GLY B O 1
ATOM 6700 N N . VAL B 1 379 ? -4.074 -19.469 12.055 1 97.5 379 VAL B N 1
ATOM 6701 C CA . VAL B 1 379 ? -5.41 -19.25 12.602 1 97.5 379 VAL B CA 1
ATOM 6702 C C . VAL B 1 379 ? -6.016 -17.984 11.992 1 97.5 379 VAL B C 1
ATOM 6704 O O . VAL B 1 379 ? -5.324 -16.969 11.828 1 97.5 379 VAL B O 1
ATOM 6707 N N . THR B 1 380 ? -7.199 -18.047 11.625 1 94.56 380 THR B N 1
ATOM 6708 C CA . THR B 1 380 ? -7.988 -16.906 11.18 1 94.56 380 THR B CA 1
ATOM 6709 C C . THR B 1 380 ? -9.227 -16.734 12.047 1 94.56 380 THR B C 1
ATOM 6711 O O . THR B 1 380 ? -9.773 -17.703 12.562 1 94.56 380 THR B O 1
ATOM 6714 N N . ARG B 1 381 ? -9.664 -15.562 12.156 1 96.75 381 ARG B N 1
ATOM 6715 C CA . ARG B 1 381 ? -10.859 -15.281 12.938 1 96.75 381 ARG B CA 1
ATOM 6716 C C . ARG B 1 381 ? -11.727 -14.234 12.25 1 96.75 381 ARG B C 1
ATOM 6718 O O . ARG B 1 381 ? -11.25 -13.148 11.914 1 96.75 381 ARG B O 1
ATOM 6725 N N . SER B 1 382 ? -12.992 -14.555 12.109 1 94.44 382 SER B N 1
ATOM 6726 C CA . SER B 1 382 ? -13.984 -13.523 11.797 1 94.44 382 SER B CA 1
ATOM 6727 C C . SER B 1 382 ? -14.219 -12.594 12.977 1 94.44 382 SER B C 1
ATOM 6729 O O . SER B 1 382 ? -14.258 -13.039 14.125 1 94.44 382 SER B O 1
ATOM 6731 N N . LEU B 1 383 ? -14.453 -11.367 12.68 1 95.88 383 LEU B N 1
ATOM 6732 C CA . LEU B 1 383 ? -14.656 -10.414 13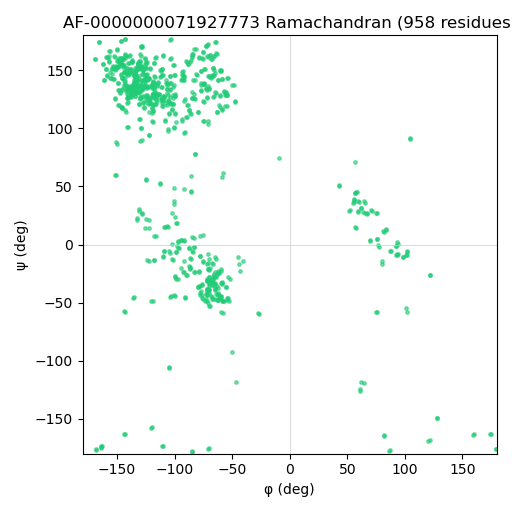.758 1 95.88 383 LEU B CA 1
ATOM 6733 C C . LEU B 1 383 ? -16.109 -9.977 13.828 1 95.88 383 LEU B C 1
ATOM 6735 O O . LEU B 1 383 ? -16.438 -9 14.5 1 95.88 383 LEU B O 1
ATOM 6739 N N . ASP B 1 384 ? -16.969 -10.625 13.227 1 92.75 384 ASP B N 1
ATOM 6740 C CA . ASP B 1 384 ? -18.375 -10.25 13.125 1 92.75 384 ASP B CA 1
ATOM 6741 C C . ASP B 1 384 ? -18.984 -10.023 14.508 1 92.75 384 ASP B C 1
ATOM 6743 O O . ASP B 1 384 ? -19.719 -9.055 14.719 1 92.75 384 ASP B O 1
ATOM 6747 N N . ASP B 1 385 ? -18.75 -10.922 15.383 1 94.69 385 ASP B N 1
ATOM 6748 C CA . ASP B 1 385 ? -19.328 -10.852 16.719 1 94.69 385 ASP B CA 1
ATOM 6749 C C . ASP B 1 385 ? -18.75 -9.68 17.5 1 94.69 385 ASP B C 1
ATOM 6751 O O . ASP B 1 385 ? -19.453 -9.031 18.281 1 94.69 385 ASP B O 1
ATOM 6755 N N . LEU B 1 386 ? -17.516 -9.406 17.281 1 93.06 386 LEU B N 1
ATOM 6756 C CA . LEU B 1 386 ? -16.844 -8.359 18.031 1 93.06 386 LEU B CA 1
ATOM 6757 C C . LEU B 1 386 ? -17.188 -6.98 17.469 1 93.06 386 LEU B C 1
ATOM 6759 O O . LEU B 1 386 ? -17.312 -6.012 18.219 1 93.06 386 LEU B O 1
ATOM 6763 N N . VAL B 1 387 ? -17.297 -6.969 16.172 1 92.06 387 VAL B N 1
ATOM 6764 C CA . VAL B 1 387 ? -17.531 -5.707 15.477 1 92.06 387 VAL B CA 1
ATOM 6765 C C . VAL B 1 387 ? -19.031 -5.449 15.359 1 92.06 387 VAL B C 1
ATOM 6767 O O . VAL B 1 387 ? -19.469 -4.297 15.25 1 92.06 387 VAL B O 1
ATOM 6770 N N . GLY B 1 388 ? -19.859 -6.41 15.352 1 93.62 388 GLY B N 1
ATOM 6771 C CA . GLY B 1 388 ? -21.297 -6.281 15.234 1 93.62 388 GLY B CA 1
ATOM 6772 C C . GLY B 1 388 ? -21.766 -6.145 13.805 1 93.62 388 GLY B C 1
ATOM 6773 O O . GLY B 1 388 ? -22.859 -5.625 13.547 1 93.62 388 GLY B O 1
ATOM 6774 N N . ALA B 1 389 ? -20.969 -6.406 12.898 1 92.75 389 ALA B N 1
ATOM 6775 C CA . ALA B 1 389 ? -21.266 -6.418 11.477 1 92.75 389 ALA B CA 1
ATOM 6776 C C . ALA B 1 389 ? -20.344 -7.367 10.719 1 92.75 389 ALA B C 1
ATOM 6778 O O . ALA B 1 389 ? -19.203 -7.586 11.133 1 92.75 389 ALA B O 1
ATOM 6779 N N . PRO B 1 390 ? -20.797 -7.879 9.664 1 92.56 390 PRO B N 1
ATOM 6780 C CA . PRO B 1 390 ? -19.984 -8.844 8.93 1 92.56 390 PRO B CA 1
ATOM 6781 C C . PRO B 1 390 ? -18.891 -8.172 8.086 1 92.56 390 PRO B C 1
ATOM 6783 O O . PRO B 1 390 ? -19 -6.98 7.773 1 92.56 390 PRO B O 1
ATOM 6786 N N . GLY B 1 391 ? -17.875 -9.023 7.73 1 92.81 391 GLY B N 1
ATOM 6787 C CA . GLY B 1 391 ? -16.969 -8.609 6.684 1 92.81 391 GLY B CA 1
ATOM 6788 C C . GLY B 1 391 ? -15.516 -8.57 7.137 1 92.81 391 GLY B C 1
ATOM 6789 O O . GLY B 1 391 ? -14.602 -8.68 6.32 1 92.81 391 GLY B O 1
ATOM 6790 N N . TRP B 1 392 ? -15.297 -8.375 8.422 1 94.81 392 TRP B N 1
ATOM 6791 C CA . TRP B 1 392 ? -13.93 -8.227 8.914 1 94.81 392 TRP B CA 1
ATOM 6792 C C . TRP B 1 392 ? -13.352 -9.57 9.352 1 94.81 392 TRP B C 1
ATOM 6794 O O . TRP B 1 392 ? -14.055 -10.391 9.945 1 94.81 392 TRP B O 1
ATOM 6804 N N . SER B 1 393 ? -12.102 -9.773 9.07 1 95.12 393 SER B N 1
ATOM 6805 C CA . SER B 1 393 ? -11.375 -10.945 9.555 1 95.12 393 SER B CA 1
ATOM 6806 C C . SER B 1 393 ? -9.898 -10.633 9.758 1 95.12 393 SER B C 1
ATOM 6808 O O . SER B 1 393 ? -9.352 -9.734 9.117 1 95.12 393 SER B O 1
ATOM 6810 N N . VAL B 1 394 ? -9.281 -11.352 10.648 1 96.44 394 VAL B N 1
ATOM 6811 C CA . VAL B 1 394 ? -7.848 -11.242 10.898 1 96.44 394 VAL B CA 1
ATOM 6812 C C . VAL B 1 394 ? -7.223 -12.641 10.914 1 96.44 394 VAL B C 1
ATOM 6814 O O . VAL B 1 394 ? -7.93 -13.641 11.055 1 96.44 394 VAL B O 1
ATOM 6817 N N . GLY B 1 395 ? -5.934 -12.664 10.641 1 97.06 395 GLY B N 1
ATOM 6818 C CA . GLY B 1 395 ? -5.223 -13.938 10.664 1 97.06 395 GLY B CA 1
ATOM 6819 C C . GLY B 1 395 ? -3.787 -13.805 11.133 1 97.06 395 GLY B C 1
ATOM 6820 O O . GLY B 1 395 ? -3.146 -12.773 10.906 1 97.06 395 GLY B O 1
ATOM 6821 N N . VAL B 1 396 ? -3.324 -14.836 11.812 1 98.12 396 VAL B N 1
ATOM 6822 C CA . VAL B 1 396 ? -1.922 -14.992 12.188 1 98.12 396 VAL B CA 1
ATOM 6823 C C . VAL B 1 396 ? -1.435 -16.391 11.789 1 98.12 396 VAL B C 1
ATOM 6825 O O . VAL B 1 396 ? -2.172 -17.359 11.914 1 98.12 396 VAL B O 1
ATOM 6828 N N . SER B 1 397 ? -0.258 -16.391 11.242 1 98.25 397 SER B N 1
ATOM 6829 C CA . SER B 1 397 ? 0.313 -17.688 10.898 1 98.25 397 SER B CA 1
ATOM 6830 C C . SER B 1 397 ? 1.836 -17.656 10.977 1 98.25 397 SER B C 1
ATOM 6832 O O . SER B 1 397 ? 2.436 -16.594 11.133 1 98.25 397 SER B O 1
ATOM 6834 N N . GLY B 1 398 ? 2.396 -18.812 10.93 1 98.38 398 GLY B N 1
ATOM 6835 C CA . GLY B 1 398 ? 3.846 -18.953 10.945 1 98.38 398 GLY B CA 1
ATOM 6836 C C . GLY B 1 398 ? 4.328 -20.25 10.344 1 98.38 398 GLY B C 1
ATOM 6837 O O . GLY B 1 398 ? 3.549 -21.203 10.195 1 98.38 398 GLY B O 1
ATOM 6838 N N . ALA B 1 399 ? 5.539 -20.219 9.922 1 98.62 399 ALA B N 1
ATOM 6839 C CA . ALA B 1 399 ? 6.207 -21.391 9.375 1 98.62 399 ALA B CA 1
ATOM 6840 C C . ALA B 1 399 ? 7.621 -21.531 9.938 1 98.62 399 ALA B C 1
ATOM 6842 O O . ALA B 1 399 ? 8.25 -20.531 10.305 1 98.62 399 ALA B O 1
ATOM 6843 N N . TYR B 1 400 ? 8.055 -22.703 10.117 1 98.56 400 TYR B N 1
ATOM 6844 C CA . TYR B 1 400 ? 9.398 -23.016 10.594 1 98.56 400 TYR B CA 1
ATOM 6845 C C . TYR B 1 400 ? 9.992 -24.188 9.82 1 98.56 400 TYR B C 1
ATOM 6847 O O . TYR B 1 400 ? 9.328 -25.203 9.633 1 98.56 400 TYR B O 1
ATOM 6855 N N . GLY B 1 401 ? 11.188 -24.031 9.273 1 97.94 401 GLY B N 1
ATOM 6856 C CA . GLY B 1 401 ? 11.898 -25.062 8.539 1 97.94 401 GLY B CA 1
ATOM 6857 C C . GLY B 1 401 ? 13.266 -25.391 9.109 1 97.94 401 GLY B C 1
ATOM 6858 O O . GLY B 1 401 ? 13.969 -24.484 9.586 1 97.94 401 GLY B O 1
ATOM 6859 N N . TRP B 1 402 ? 13.648 -26.656 9.078 1 96.5 402 TRP B N 1
ATOM 6860 C CA . TRP B 1 402 ? 14.93 -27.094 9.617 1 96.5 402 TRP B CA 1
ATOM 6861 C C . TRP B 1 402 ? 15.484 -28.266 8.805 1 96.5 402 TRP B C 1
ATOM 6863 O O . TRP B 1 402 ? 14.852 -28.719 7.848 1 96.5 402 TRP B O 1
ATOM 6873 N N . ASP B 1 403 ? 16.719 -28.703 9.125 1 95.31 403 ASP B N 1
ATOM 6874 C CA . ASP B 1 403 ? 17.406 -29.859 8.547 1 95.31 403 ASP B CA 1
ATOM 6875 C C . ASP B 1 403 ? 17.703 -29.641 7.066 1 95.31 403 ASP B C 1
ATOM 6877 O O . ASP B 1 403 ? 17.578 -30.562 6.262 1 95.31 403 ASP B O 1
ATOM 6881 N N . ILE B 1 404 ? 18.016 -28.422 6.738 1 96.5 404 ILE B N 1
ATOM 6882 C CA . ILE B 1 404 ? 18.25 -28.031 5.352 1 96.5 404 ILE B CA 1
ATOM 6883 C C . ILE B 1 404 ? 19.609 -28.547 4.898 1 96.5 404 ILE B C 1
ATOM 6885 O O . ILE B 1 404 ? 20.594 -28.469 5.652 1 96.5 404 ILE B O 1
ATOM 6889 N N . GLN B 1 405 ? 19.672 -29.047 3.707 1 95.12 405 GLN B N 1
ATOM 6890 C CA . GLN B 1 405 ? 20.922 -29.469 3.082 1 95.12 405 GLN B CA 1
ATOM 6891 C C . GLN B 1 405 ? 21.047 -28.906 1.669 1 95.12 405 GLN B C 1
ATOM 6893 O O . GLN B 1 405 ? 20.047 -28.578 1.033 1 95.12 405 GLN B O 1
ATOM 6898 N N . LYS B 1 406 ? 22.297 -28.797 1.254 1 93.81 406 LYS B N 1
ATOM 6899 C CA . LYS B 1 406 ? 22.547 -28.469 -0.149 1 93.81 406 LYS B CA 1
ATOM 6900 C C . LYS B 1 406 ? 22.188 -29.656 -1.053 1 93.81 406 LYS B C 1
ATOM 6902 O O . LYS B 1 406 ? 21.953 -30.766 -0.57 1 93.81 406 LYS B O 1
ATOM 6907 N N . GLY B 1 407 ? 22.219 -29.453 -2.305 1 93.56 407 GLY B N 1
ATOM 6908 C CA . GLY B 1 407 ? 21.891 -30.484 -3.275 1 93.56 407 GLY B CA 1
ATOM 6909 C C . GLY B 1 407 ? 22.828 -31.672 -3.223 1 93.56 407 GLY B C 1
ATOM 6910 O O . GLY B 1 407 ? 22.453 -32.781 -3.619 1 93.56 407 GLY B O 1
ATOM 6911 N N . ASP B 1 408 ? 24.016 -31.422 -2.729 1 93.06 408 ASP B N 1
ATOM 6912 C CA . ASP B 1 408 ? 24.984 -32.5 -2.654 1 93.06 408 ASP B CA 1
ATOM 6913 C C . ASP B 1 408 ? 24.922 -33.219 -1.305 1 93.06 408 ASP B C 1
ATOM 6915 O O . ASP B 1 408 ? 25.75 -34.062 -1.003 1 93.06 408 ASP B O 1
ATOM 6919 N N . GLY B 1 409 ? 23.984 -32.781 -0.542 1 91.56 409 GLY B N 1
ATOM 6920 C CA . GLY B 1 409 ? 23.766 -33.438 0.74 1 91.56 409 GLY B CA 1
ATOM 6921 C C . GLY B 1 409 ? 24.531 -32.781 1.875 1 91.56 409 GLY B C 1
ATOM 6922 O O . GLY B 1 409 ? 24.422 -33.219 3.027 1 91.56 409 GLY B O 1
ATOM 6923 N N . THR B 1 410 ? 25.25 -31.703 1.631 1 91.38 410 THR B N 1
ATOM 6924 C CA . THR B 1 410 ? 26.062 -31.062 2.646 1 91.38 410 THR B CA 1
ATOM 6925 C C . THR B 1 410 ? 25.203 -30.25 3.6 1 91.38 410 THR B C 1
ATOM 6927 O O . THR B 1 410 ? 24.266 -29.562 3.17 1 91.38 410 THR B O 1
ATOM 6930 N N . LYS B 1 411 ? 25.531 -30.328 4.875 1 87.81 411 LYS B N 1
ATOM 6931 C CA . LYS B 1 411 ? 24.875 -29.547 5.914 1 87.81 411 LYS B CA 1
ATOM 6932 C C . LYS B 1 411 ? 25.75 -28.375 6.348 1 87.81 411 LYS B C 1
ATOM 6934 O O . LYS B 1 411 ? 26.953 -28.359 6.094 1 87.81 411 LYS B O 1
ATOM 6939 N N . ALA B 1 412 ? 25.094 -27.438 6.941 1 83.62 412 ALA B N 1
ATOM 6940 C CA . ALA B 1 412 ? 25.844 -26.297 7.488 1 83.62 412 ALA B CA 1
ATOM 6941 C C . ALA B 1 412 ? 26.844 -26.766 8.547 1 83.62 412 ALA B C 1
ATOM 6943 O O . ALA B 1 412 ? 26.609 -27.75 9.25 1 83.62 412 ALA B O 1
ATOM 6944 N N . THR B 1 413 ? 27.953 -26.047 8.656 1 77.75 413 THR B N 1
ATOM 6945 C CA . THR B 1 413 ? 29.016 -26.406 9.586 1 77.75 413 THR B CA 1
ATOM 6946 C C . THR B 1 413 ? 28.531 -26.297 11.031 1 77.75 413 THR B C 1
ATOM 6948 O O . THR B 1 413 ? 28.922 -27.094 11.883 1 77.75 413 THR B O 1
ATOM 6951 N N . ASN B 1 414 ? 27.766 -25.281 11.242 1 73.44 414 ASN B N 1
ATOM 6952 C CA . ASN B 1 414 ? 27.297 -25.062 12.609 1 73.44 414 ASN B CA 1
ATOM 6953 C C . ASN B 1 414 ? 26.188 -26.047 12.992 1 73.44 414 ASN B C 1
ATOM 6955 O O . ASN B 1 414 ? 25.656 -25.984 14.102 1 73.44 414 ASN B O 1
ATOM 6959 N N . GLY B 1 415 ? 25.984 -27 12.102 1 68.81 415 GLY B N 1
ATOM 6960 C CA . GLY B 1 415 ? 25.062 -28.062 12.414 1 68.81 415 GLY B CA 1
ATOM 6961 C C . GLY B 1 415 ? 23.703 -27.891 11.75 1 68.81 415 GLY B C 1
ATOM 6962 O O . GLY B 1 415 ? 23.188 -28.812 11.125 1 68.81 415 GLY B O 1
ATOM 6963 N N . GLU B 1 416 ? 22.969 -26.641 12.047 1 84.56 416 GLU B N 1
ATOM 6964 C CA . GLU B 1 416 ? 21.594 -26.641 11.555 1 84.56 416 GLU B CA 1
ATOM 6965 C C . GLU B 1 416 ? 21.188 -25.281 11.016 1 84.56 416 GLU B C 1
ATOM 6967 O O . GLU B 1 416 ? 21.266 -24.281 11.727 1 84.56 416 GLU B O 1
ATOM 6972 N N . ASP B 1 417 ? 20.953 -25.25 9.703 1 92.88 417 ASP B N 1
ATOM 6973 C CA . ASP B 1 417 ? 20.344 -24.078 9.086 1 92.88 417 ASP B CA 1
ATOM 6974 C C . ASP B 1 417 ? 18.828 -24.109 9.211 1 92.88 417 ASP B C 1
ATOM 6976 O O . ASP B 1 417 ? 18.203 -25.156 9.023 1 92.88 417 ASP B O 1
ATOM 6980 N N . THR B 1 418 ? 18.281 -22.984 9.695 1 95.38 418 THR B N 1
ATOM 6981 C CA . THR B 1 418 ? 16.844 -22.906 9.883 1 95.38 418 THR B CA 1
ATOM 6982 C C . THR B 1 418 ? 16.297 -21.625 9.25 1 95.38 418 THR B C 1
ATOM 6984 O O . THR B 1 418 ? 17.047 -20.688 8.969 1 95.38 418 THR B O 1
ATOM 6987 N N . GLU B 1 419 ? 15.008 -21.656 8.953 1 97.12 419 GLU B N 1
ATOM 6988 C CA . GLU B 1 419 ? 14.273 -20.469 8.523 1 97.12 419 GLU B CA 1
ATOM 6989 C C . GLU B 1 419 ? 12.883 -20.422 9.164 1 97.12 419 GLU B C 1
ATOM 6991 O O . GLU B 1 419 ? 12.312 -21.469 9.484 1 97.12 419 GLU B O 1
ATOM 6996 N N . TRP B 1 420 ? 12.414 -19.234 9.406 1 98.19 420 TRP B N 1
ATOM 6997 C CA . TRP B 1 420 ? 11.078 -19.062 9.977 1 98.19 420 TRP B CA 1
ATOM 6998 C C . TRP B 1 420 ? 10.43 -17.781 9.461 1 98.19 420 TRP B C 1
ATOM 7000 O O . TRP B 1 420 ? 11.117 -16.891 8.969 1 98.19 420 TRP B O 1
ATOM 7010 N N . ALA B 1 421 ? 9.133 -17.766 9.516 1 98.62 421 ALA B N 1
ATOM 7011 C CA . ALA B 1 421 ? 8.336 -16.609 9.117 1 98.62 421 ALA B CA 1
ATOM 7012 C C . ALA B 1 421 ? 7.109 -16.438 10.016 1 98.62 421 ALA B C 1
ATOM 7014 O O . ALA B 1 421 ? 6.539 -17.438 10.477 1 98.62 421 ALA B O 1
ATOM 7015 N N . ALA B 1 422 ? 6.785 -15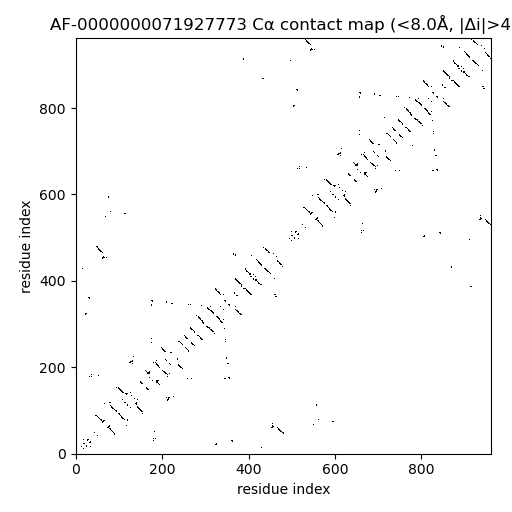.25 10.266 1 98.62 422 ALA B N 1
ATOM 7016 C CA . ALA B 1 422 ? 5.531 -14.875 10.922 1 98.62 422 ALA B CA 1
ATOM 7017 C C . ALA B 1 422 ? 4.691 -13.977 10.023 1 98.62 422 ALA B C 1
ATOM 7019 O O . ALA B 1 422 ? 5.219 -13.07 9.375 1 98.62 422 ALA B O 1
ATOM 7020 N N . ASN B 1 423 ? 3.424 -14.297 9.977 1 98.25 423 ASN B N 1
ATOM 7021 C CA . ASN B 1 423 ? 2.521 -13.57 9.086 1 98.25 423 ASN B CA 1
ATOM 7022 C C . ASN B 1 423 ? 1.336 -12.984 9.852 1 98.25 423 ASN B C 1
ATOM 7024 O O . ASN B 1 423 ? 0.846 -13.594 10.805 1 98.25 423 ASN B O 1
ATOM 7028 N N . PHE B 1 424 ? 0.93 -11.859 9.375 1 97.94 424 PHE B N 1
ATOM 7029 C CA . PHE B 1 424 ? -0.267 -11.203 9.891 1 97.94 424 PHE B CA 1
ATOM 7030 C C . PHE B 1 424 ? -1.157 -10.734 8.742 1 97.94 424 PHE B C 1
ATOM 7032 O O . PHE B 1 424 ? -0.667 -10.203 7.75 1 97.94 424 PHE B O 1
ATOM 7039 N N . ASP B 1 425 ? -2.5 -10.969 8.938 1 96.38 425 ASP B N 1
ATOM 7040 C CA . ASP B 1 425 ? -3.477 -10.578 7.926 1 96.38 425 ASP B CA 1
ATOM 7041 C C . ASP B 1 425 ? -4.605 -9.758 8.539 1 96.38 425 ASP B C 1
ATOM 7043 O O . ASP B 1 425 ? -5.051 -10.039 9.656 1 96.38 425 ASP B O 1
ATOM 7047 N N . VAL B 1 426 ? -5.039 -8.758 7.824 1 95.69 426 VAL B N 1
ATOM 7048 C CA . VAL B 1 426 ? -6.285 -8.039 8.062 1 95.69 426 VAL B CA 1
ATOM 7049 C C . VAL B 1 426 ? -7.07 -7.918 6.762 1 95.69 426 VAL B C 1
ATOM 7051 O O . VAL B 1 426 ? -6.516 -7.543 5.727 1 95.69 426 VAL B O 1
ATOM 7054 N N . MET B 1 427 ? -8.391 -8.258 6.871 1 94.81 427 MET B N 1
ATOM 7055 C CA . MET B 1 427 ? -9.203 -8.258 5.656 1 94.81 427 MET B CA 1
ATOM 7056 C C . MET B 1 427 ? -10.578 -7.652 5.918 1 94.81 427 MET B C 1
ATOM 7058 O O . MET B 1 427 ? -11.125 -7.801 7.012 1 94.81 427 MET B O 1
ATOM 7062 N N . TYR B 1 428 ? -11.117 -7.031 4.914 1 95.5 428 TYR B N 1
ATOM 7063 C CA . TYR B 1 428 ? -12.5 -6.578 4.891 1 95.5 428 TYR B CA 1
ATOM 7064 C C . TYR B 1 428 ? -13.141 -6.852 3.537 1 95.5 428 TYR B C 1
ATOM 7066 O O . TYR B 1 428 ? -12.562 -6.543 2.494 1 95.5 428 TYR B O 1
ATOM 7074 N N . THR B 1 429 ? -14.312 -7.344 3.588 1 93.75 429 THR B N 1
ATOM 7075 C CA . THR B 1 429 ? -15.086 -7.59 2.377 1 93.75 429 THR B CA 1
ATOM 7076 C C . THR B 1 429 ? -16.344 -6.719 2.348 1 93.75 429 THR B C 1
ATOM 7078 O O . THR B 1 429 ? -17.141 -6.75 3.283 1 93.75 429 THR B O 1
ATOM 7081 N N . VAL B 1 430 ? -16.516 -5.996 1.286 1 93.5 430 VAL B N 1
ATOM 7082 C CA . VAL B 1 430 ? -17.688 -5.148 1.107 1 93.5 430 VAL B CA 1
ATOM 7083 C C . VAL B 1 430 ? -18.953 -6.016 1.069 1 93.5 430 VAL B C 1
ATOM 7085 O O . VAL B 1 430 ? -18.984 -7.043 0.391 1 93.5 430 VAL B O 1
ATOM 7088 N N . GLN B 1 431 ? -20.062 -5.535 1.682 1 91.81 431 GLN B N 1
ATOM 7089 C CA . GLN B 1 431 ? -21.188 -6.406 1.978 1 91.81 431 GLN B CA 1
ATOM 7090 C C . GLN B 1 431 ? -22.391 -6.07 1.093 1 91.81 431 GLN B C 1
ATOM 7092 O O . GLN B 1 431 ? -23.344 -6.84 1.021 1 91.81 431 GLN B O 1
ATOM 7097 N N . ASP B 1 432 ? -22.281 -4.969 0.406 1 90.94 432 ASP B N 1
ATOM 7098 C CA . ASP B 1 432 ? -23.516 -4.539 -0.27 1 90.94 432 ASP B CA 1
ATOM 7099 C C . ASP B 1 432 ? -23.188 -3.889 -1.614 1 90.94 432 ASP B C 1
ATOM 7101 O O . ASP B 1 432 ? -22.047 -3.498 -1.866 1 90.94 432 ASP B O 1
ATOM 7105 N N . GLY B 1 433 ? -24.328 -3.908 -2.463 1 90.88 433 GLY B N 1
ATOM 7106 C CA . GLY B 1 433 ? -24.234 -3.197 -3.727 1 90.88 433 GLY B CA 1
ATOM 7107 C C . GLY B 1 433 ? -23.641 -4.043 -4.84 1 90.88 433 GLY B C 1
ATOM 7108 O O . GLY B 1 433 ? -23.312 -5.211 -4.633 1 90.88 433 GLY B O 1
ATOM 7109 N N . LYS B 1 434 ? -23.5 -3.377 -5.973 1 90.88 434 LYS B N 1
ATOM 7110 C CA . LYS B 1 434 ? -22.984 -4.043 -7.168 1 90.88 434 LYS B CA 1
ATOM 7111 C C . LYS B 1 434 ? -21.531 -4.441 -7 1 90.88 434 LYS B C 1
ATOM 7113 O O . LYS B 1 434 ? -21.016 -5.262 -7.758 1 90.88 434 LYS B O 1
ATOM 7118 N N . LEU B 1 435 ? -20.906 -3.859 -6.039 1 91.12 435 LEU B N 1
ATOM 7119 C CA . LEU B 1 435 ? -19.5 -4.172 -5.801 1 91.12 435 LEU B CA 1
ATOM 7120 C C . LEU B 1 435 ? -19.344 -5.047 -4.559 1 91.12 435 LEU B C 1
ATOM 7122 O O . LEU B 1 435 ? -18.25 -5.133 -3.992 1 91.12 435 LEU B O 1
ATOM 7126 N N . LYS B 1 436 ? -20.422 -5.605 -4.129 1 90.75 436 LYS B N 1
ATOM 7127 C CA . LYS B 1 436 ? -20.344 -6.621 -3.084 1 90.75 436 LYS B CA 1
ATOM 7128 C C . LYS B 1 436 ? -19.281 -7.672 -3.414 1 90.75 436 LYS B C 1
ATOM 7130 O O . LYS B 1 436 ? -19.172 -8.102 -4.562 1 90.75 436 LYS B O 1
ATOM 7135 N N . GLY B 1 437 ? -18.469 -8.055 -2.338 1 89.88 437 GLY B N 1
ATOM 7136 C CA . GLY B 1 437 ? -17.438 -9.039 -2.555 1 89.88 437 GLY B CA 1
ATOM 7137 C C . GLY B 1 437 ? -16.062 -8.422 -2.768 1 89.88 437 GLY B C 1
ATOM 7138 O O . GLY B 1 437 ? -15.047 -9.125 -2.74 1 89.88 437 GLY B O 1
ATOM 7139 N N . THR B 1 438 ? -16.031 -7.082 -2.959 1 93.69 438 THR B N 1
ATOM 7140 C CA . THR B 1 438 ? -14.727 -6.426 -3.014 1 93.69 438 THR B CA 1
ATOM 7141 C C . THR B 1 438 ? -13.914 -6.723 -1.754 1 93.69 438 THR B C 1
ATOM 7143 O O . THR B 1 438 ? -14.406 -6.543 -0.638 1 93.69 438 THR B O 1
ATOM 7146 N N . LEU B 1 439 ? -12.742 -7.156 -1.966 1 93.62 439 LEU B N 1
ATOM 7147 C CA . LEU B 1 439 ? -11.875 -7.539 -0.853 1 93.62 439 LEU B CA 1
ATOM 7148 C C . LEU B 1 439 ? -10.727 -6.555 -0.695 1 93.62 439 LEU B C 1
ATOM 7150 O O . LEU B 1 439 ? -10.008 -6.27 -1.658 1 93.62 439 LEU B O 1
ATOM 7154 N N . PHE B 1 440 ? -10.602 -5.977 0.51 1 95.12 440 PHE B N 1
ATOM 7155 C CA . PHE B 1 440 ? -9.383 -5.305 0.959 1 95.12 440 PHE B CA 1
ATOM 7156 C C . PHE B 1 440 ? -8.562 -6.219 1.861 1 95.12 440 PHE B C 1
ATOM 7158 O O . PHE B 1 440 ? -9.07 -6.734 2.861 1 95.12 440 PHE B O 1
ATOM 7165 N N . LYS B 1 441 ? -7.266 -6.379 1.523 1 95 441 LYS B N 1
ATOM 7166 C CA . LYS B 1 441 ? -6.445 -7.285 2.326 1 95 441 LYS B CA 1
ATOM 7167 C C . LYS B 1 441 ? -5.039 -6.727 2.525 1 95 441 LYS B C 1
ATOM 7169 O O . LYS B 1 441 ? -4.371 -6.355 1.558 1 95 441 LYS B O 1
ATOM 7174 N N . LEU B 1 442 ? -4.641 -6.633 3.744 1 96.94 442 LEU B N 1
ATOM 7175 C CA . LEU B 1 442 ? -3.266 -6.336 4.133 1 96.94 442 LEU B CA 1
ATOM 7176 C C . LEU B 1 442 ? -2.57 -7.59 4.664 1 96.94 442 LEU B C 1
ATOM 7178 O O . LEU B 1 442 ? -3.086 -8.258 5.562 1 96.94 442 LEU B O 1
ATOM 7182 N N . HIS B 1 443 ? -1.476 -7.938 4.086 1 97.12 443 HIS B N 1
ATOM 7183 C CA . HIS B 1 443 ? -0.68 -9.086 4.5 1 97.12 443 HIS B CA 1
ATOM 7184 C C . HIS B 1 443 ? 0.752 -8.68 4.824 1 97.12 443 HIS B C 1
ATOM 7186 O O . HIS B 1 443 ? 1.417 -8.031 4.016 1 97.12 443 HIS B O 1
ATOM 7192 N N . TYR B 1 444 ? 1.203 -9.031 5.977 1 98.12 444 TYR B N 1
ATOM 7193 C CA . TYR B 1 444 ? 2.57 -8.758 6.406 1 98.12 444 TYR B CA 1
ATOM 7194 C C . TYR B 1 444 ? 3.318 -10.047 6.711 1 98.12 444 TYR B C 1
ATOM 7196 O O . TYR B 1 444 ? 2.766 -10.961 7.328 1 98.12 444 TYR B O 1
ATOM 7204 N N . THR B 1 445 ? 4.57 -10.086 6.266 1 98.44 445 THR B N 1
ATOM 7205 C CA . THR B 1 445 ? 5.434 -11.219 6.602 1 98.44 445 THR B CA 1
ATOM 7206 C C . THR B 1 445 ? 6.77 -10.727 7.152 1 98.44 445 THR B C 1
ATOM 7208 O O . THR B 1 445 ? 7.414 -9.859 6.559 1 98.44 445 THR B O 1
ATOM 7211 N N . ASP B 1 446 ? 7.129 -11.219 8.289 1 98.38 446 ASP B N 1
ATOM 7212 C CA . ASP B 1 446 ? 8.492 -11.164 8.812 1 98.38 446 ASP B CA 1
ATOM 7213 C C . ASP B 1 446 ? 9.219 -12.484 8.609 1 98.38 446 ASP B C 1
ATOM 7215 O O . ASP B 1 446 ? 8.977 -13.453 9.328 1 98.38 446 ASP B O 1
ATOM 7219 N N . TYR B 1 447 ? 10.047 -12.531 7.625 1 98.31 447 TYR B N 1
ATOM 7220 C CA . TYR B 1 447 ? 10.789 -13.734 7.27 1 98.31 447 TYR B CA 1
ATOM 7221 C C . TYR B 1 447 ? 12.242 -13.633 7.719 1 98.31 447 TYR B C 1
ATOM 7223 O O . TYR B 1 447 ? 12.93 -12.656 7.414 1 98.31 447 TYR B O 1
ATOM 7231 N N . ASN B 1 448 ? 12.727 -14.711 8.359 1 97.5 448 ASN B N 1
ATOM 7232 C CA . ASN B 1 448 ? 14.07 -14.727 8.914 1 97.5 448 ASN B CA 1
ATOM 7233 C C . ASN B 1 448 ? 14.742 -16.078 8.734 1 97.5 448 ASN B C 1
ATOM 7235 O O . ASN B 1 448 ? 14.062 -17.094 8.57 1 97.5 448 ASN B O 1
ATOM 7239 N N . ASN B 1 449 ? 16.031 -15.977 8.672 1 94.62 449 ASN B N 1
ATOM 7240 C CA . ASN B 1 449 ? 16.797 -17.219 8.711 1 94.62 449 ASN B CA 1
ATOM 7241 C C . ASN B 1 449 ? 18.141 -17.031 9.383 1 94.62 449 ASN B C 1
ATOM 7243 O O . ASN B 1 449 ? 18.594 -15.891 9.57 1 94.62 449 ASN B O 1
ATOM 7247 N N . ASP B 1 450 ? 18.656 -18.125 9.859 1 91.19 450 ASP B N 1
ATOM 7248 C CA . ASP B 1 450 ? 20 -18.172 10.445 1 91.19 450 ASP B CA 1
ATOM 7249 C C . ASP B 1 450 ? 21.016 -18.734 9.461 1 91.19 450 ASP B C 1
ATOM 7251 O O . ASP B 1 450 ? 21.75 -19.672 9.781 1 91.19 450 ASP B O 1
ATOM 7255 N N . ILE B 1 451 ? 21.031 -18.281 8.32 1 91.19 451 ILE B N 1
ATOM 7256 C CA . ILE B 1 451 ? 21.891 -18.703 7.227 1 91.19 451 ILE B CA 1
ATOM 7257 C C . ILE B 1 451 ? 22.766 -17.531 6.777 1 91.19 451 ILE B C 1
ATOM 7259 O O . ILE B 1 451 ? 22.344 -16.375 6.812 1 91.19 451 ILE B O 1
ATOM 7263 N N . SER B 1 452 ? 23.969 -17.859 6.488 1 85.12 452 SER B N 1
ATOM 7264 C CA . SER B 1 452 ? 24.828 -16.797 5.949 1 85.12 452 SER B CA 1
ATOM 7265 C C . SER B 1 452 ? 24.188 -16.141 4.738 1 85.12 452 SER B C 1
ATOM 7267 O O . SER B 1 452 ? 23.688 -16.812 3.842 1 85.12 452 SER B O 1
ATOM 7269 N N . GLN B 1 453 ? 24.141 -14.82 4.84 1 84.38 453 GLN B N 1
ATOM 7270 C CA . GLN B 1 453 ? 23.453 -14.062 3.807 1 84.38 453 GLN B CA 1
ATOM 7271 C C . GLN B 1 453 ? 24.406 -13.109 3.092 1 84.38 453 GLN B C 1
ATOM 7273 O O . GLN B 1 453 ? 25.328 -12.562 3.707 1 84.38 453 GLN B O 1
ATOM 7278 N N . SER B 1 454 ? 24.234 -13.016 1.768 1 81.62 454 SER B N 1
ATOM 7279 C CA . SER B 1 454 ? 24.984 -12.062 0.959 1 81.62 454 SER B CA 1
ATOM 7280 C C . SER B 1 454 ? 24.203 -11.648 -0.281 1 81.62 454 SER B C 1
ATOM 7282 O O . SER B 1 454 ? 23.688 -12.5 -1.012 1 81.62 454 SER B O 1
ATOM 7284 N N . GLY B 1 455 ? 24.016 -10.312 -0.463 1 83.88 455 GLY B N 1
ATOM 7285 C CA . GLY B 1 455 ? 23.406 -9.789 -1.677 1 83.88 455 GLY B CA 1
ATOM 7286 C C . GLY B 1 455 ? 21.938 -10.164 -1.815 1 83.88 455 GLY B C 1
ATOM 7287 O O . GLY B 1 455 ? 21.469 -10.445 -2.918 1 83.88 455 GLY B O 1
ATOM 7288 N N . GLY B 1 456 ? 21.312 -10.375 -0.755 1 87.75 456 GLY B N 1
ATOM 7289 C CA . GLY B 1 456 ? 19.891 -10.656 -0.795 1 87.75 456 GLY B CA 1
ATOM 7290 C C . GLY B 1 456 ? 19.578 -12.141 -0.871 1 87.75 456 GLY B C 1
ATOM 7291 O O . GLY B 1 456 ? 18.422 -12.531 -0.937 1 87.75 456 GLY B O 1
ATOM 7292 N N . TRP B 1 457 ? 20.625 -12.906 -0.909 1 90.75 457 TRP B N 1
ATOM 7293 C CA . TRP B 1 457 ? 20.453 -14.352 -1.036 1 90.75 457 TRP B CA 1
ATOM 7294 C C . TRP B 1 457 ? 21.234 -15.094 0.036 1 90.75 457 TRP B C 1
ATOM 7296 O O . TRP B 1 457 ? 22 -14.484 0.787 1 90.75 457 TRP B O 1
ATOM 7306 N N . THR B 1 458 ? 20.969 -16.406 0.115 1 91.31 458 THR B N 1
ATOM 7307 C CA . THR B 1 458 ? 21.781 -17.312 0.938 1 91.31 458 THR B CA 1
ATOM 7308 C C . THR B 1 458 ? 22.594 -18.266 0.065 1 91.31 458 THR B C 1
ATOM 7310 O O . THR B 1 458 ? 22.641 -18.094 -1.156 1 91.31 458 THR B O 1
ATOM 7313 N N . GLU B 1 459 ? 23.203 -19.141 0.731 1 88.88 459 GLU B N 1
ATOM 7314 C CA . GLU B 1 459 ? 24 -20.109 -0.015 1 88.88 459 GLU B CA 1
ATOM 7315 C C . GLU B 1 459 ? 23.109 -21.188 -0.642 1 88.88 459 GLU B C 1
ATOM 7317 O O . GLU B 1 459 ? 23.578 -21.969 -1.471 1 88.88 459 GLU B O 1
ATOM 7322 N N . TYR B 1 460 ? 21.875 -21.203 -0.281 1 91.56 460 TYR B N 1
ATOM 7323 C CA . TYR B 1 460 ? 20.938 -22.141 -0.871 1 91.56 460 TYR B CA 1
ATOM 7324 C C . TYR B 1 460 ? 20.234 -21.531 -2.076 1 91.56 460 TYR B C 1
ATOM 7326 O O . TYR B 1 460 ? 19.953 -20.328 -2.092 1 91.56 460 TYR B O 1
ATOM 7334 N N . PRO B 1 461 ? 19.922 -22.266 -3.107 1 86 461 PRO B N 1
ATOM 7335 C CA . PRO B 1 461 ? 19.391 -21.719 -4.359 1 86 461 PRO B CA 1
ATOM 7336 C C . PRO B 1 461 ? 18.016 -21.062 -4.18 1 86 461 PRO B C 1
ATOM 7338 O O . PRO B 1 461 ? 17.641 -20.172 -4.949 1 86 461 PRO B O 1
ATOM 7341 N N . ASN B 1 462 ? 17.203 -21.359 -3.332 1 89.88 462 ASN B N 1
ATOM 7342 C CA . ASN B 1 462 ? 15.836 -20.859 -3.258 1 89.88 462 ASN B CA 1
ATOM 7343 C C . ASN B 1 462 ? 15.492 -20.359 -1.854 1 89.88 462 ASN B C 1
ATOM 7345 O O . ASN B 1 462 ? 14.352 -20.484 -1.404 1 89.88 462 ASN B O 1
ATOM 7349 N N . ILE B 1 463 ? 16.5 -19.906 -1.186 1 94.25 463 ILE B N 1
ATOM 7350 C CA . ILE B 1 463 ? 16.281 -19.281 0.112 1 94.25 463 ILE B CA 1
ATOM 7351 C C . ILE B 1 463 ? 16.812 -17.859 0.097 1 94.25 463 ILE B C 1
ATOM 7353 O O . ILE B 1 463 ? 18.016 -17.641 -0.12 1 94.25 463 ILE B O 1
ATOM 7357 N N . PHE B 1 464 ? 16.016 -16.953 0.399 1 94.62 464 PHE B N 1
ATOM 7358 C CA . PHE B 1 464 ? 16.359 -15.531 0.379 1 94.62 464 PHE B CA 1
ATOM 7359 C C . PHE B 1 464 ? 17.031 -15.117 1.681 1 94.62 464 PHE B C 1
ATOM 7361 O O . PHE B 1 464 ? 16.953 -15.836 2.682 1 94.62 464 PHE B O 1
ATOM 7368 N N . ALA B 1 465 ? 17.672 -13.93 1.604 1 96.06 465 ALA B N 1
ATOM 7369 C CA . ALA B 1 465 ? 18.016 -13.266 2.857 1 96.06 465 ALA B CA 1
ATOM 7370 C C . ALA B 1 465 ? 16.75 -12.844 3.617 1 96.06 465 ALA B C 1
ATOM 7372 O O . ALA B 1 465 ? 15.656 -12.836 3.057 1 96.06 465 ALA B O 1
ATOM 7373 N N . SER B 1 466 ? 16.938 -12.57 4.906 1 96.88 466 SER B N 1
ATOM 7374 C CA . SER B 1 466 ? 15.805 -12.141 5.715 1 96.88 466 SER B CA 1
ATOM 7375 C C . SER B 1 466 ? 15.102 -10.945 5.086 1 96.88 466 SER B C 1
ATOM 7377 O O . SER B 1 466 ? 15.75 -10.078 4.496 1 96.88 466 SER B O 1
ATOM 7379 N N . GLU B 1 467 ? 13.82 -10.93 5.207 1 96.94 467 GLU B N 1
ATOM 7380 C CA . GLU B 1 467 ? 13.078 -9.852 4.555 1 96.94 467 GLU B CA 1
ATOM 7381 C C . GLU B 1 467 ? 11.797 -9.523 5.309 1 96.94 467 GLU B C 1
ATOM 7383 O O . GLU B 1 467 ? 11.312 -10.336 6.105 1 96.94 467 GLU B O 1
ATOM 7388 N N . LYS B 1 468 ? 11.344 -8.367 5.199 1 97.62 468 LYS B N 1
ATOM 7389 C CA . LYS B 1 468 ? 10.016 -7.891 5.551 1 97.62 468 LYS B CA 1
ATOM 7390 C C . LYS B 1 468 ? 9.203 -7.555 4.301 1 97.62 468 LYS B C 1
ATOM 7392 O O . LYS B 1 468 ? 9.688 -6.859 3.408 1 97.62 468 LYS B O 1
ATOM 7397 N N . ASP B 1 469 ? 8.039 -8.125 4.266 1 97.81 469 ASP B N 1
ATOM 7398 C CA . ASP B 1 469 ? 7.23 -8.008 3.055 1 97.81 469 ASP B CA 1
ATOM 7399 C C . ASP B 1 469 ? 5.801 -7.582 3.385 1 97.81 469 ASP B C 1
ATOM 7401 O O . ASP B 1 469 ? 5.113 -8.25 4.16 1 97.81 469 ASP B O 1
ATOM 7405 N N . VAL B 1 470 ? 5.426 -6.461 2.816 1 97.88 470 VAL B N 1
ATOM 7406 C CA . VAL B 1 470 ? 4.062 -5.965 2.986 1 97.88 470 VAL B CA 1
ATOM 7407 C C . VAL B 1 470 ? 3.328 -6.008 1.649 1 97.88 470 VAL B C 1
ATOM 7409 O O . VAL B 1 470 ? 3.826 -5.5 0.642 1 97.88 470 VAL B O 1
ATOM 7412 N N . LYS B 1 471 ? 2.158 -6.602 1.692 1 96.31 471 LYS B N 1
ATOM 7413 C CA . LYS B 1 471 ? 1.303 -6.699 0.513 1 96.31 471 LYS B CA 1
ATOM 7414 C C . LYS B 1 471 ? -0.098 -6.172 0.804 1 96.31 471 LYS B C 1
ATOM 7416 O O . LYS B 1 471 ? -0.75 -6.613 1.753 1 96.31 471 LYS B O 1
ATOM 7421 N N . PHE B 1 472 ? -0.484 -5.281 -0.04 1 96.69 472 PHE B N 1
ATOM 7422 C CA . PHE B 1 472 ? -1.865 -4.82 0.041 1 96.69 472 PHE B CA 1
ATOM 7423 C C . PHE B 1 472 ? -2.619 -5.141 -1.244 1 96.69 472 PHE B C 1
ATOM 7425 O O . PHE B 1 472 ? -2.154 -4.82 -2.34 1 96.69 472 PHE B O 1
ATOM 7432 N N . HIS B 1 473 ? -3.832 -5.68 -1.062 1 95.31 473 HIS B N 1
ATOM 7433 C CA . HIS B 1 473 ? -4.637 -6.125 -2.195 1 95.31 473 HIS B CA 1
ATOM 7434 C C . HIS B 1 473 ? -6.012 -5.469 -2.188 1 95.31 473 HIS B C 1
ATOM 7436 O O . HIS B 1 473 ? -6.633 -5.336 -1.131 1 95.31 473 HIS B O 1
ATOM 7442 N N . ILE B 1 474 ? -6.414 -5.039 -3.348 1 95.38 474 ILE B N 1
ATOM 7443 C CA . ILE B 1 474 ? -7.824 -4.801 -3.627 1 95.38 474 ILE B CA 1
ATOM 7444 C C . ILE B 1 474 ? -8.281 -5.703 -4.773 1 95.38 474 ILE B C 1
ATOM 7446 O O . ILE B 1 474 ? -7.711 -5.664 -5.867 1 95.38 474 ILE B O 1
ATOM 7450 N N . ILE B 1 475 ? -9.211 -6.508 -4.555 1 94.06 475 ILE B N 1
ATOM 7451 C CA . ILE B 1 475 ? -9.828 -7.367 -5.562 1 94.06 475 ILE B CA 1
ATOM 7452 C C . ILE B 1 475 ? -11.312 -7.035 -5.691 1 94.06 475 ILE B C 1
ATOM 7454 O O . ILE B 1 475 ? -12.078 -7.242 -4.75 1 94.06 475 ILE B O 1
ATOM 7458 N N . MET B 1 476 ? -11.711 -6.531 -6.855 1 93.94 476 MET B N 1
ATOM 7459 C CA . MET B 1 476 ? -13.07 -6.066 -7.09 1 93.94 476 MET B CA 1
ATOM 7460 C C . MET B 1 476 ? -13.711 -6.801 -8.266 1 93.94 476 MET B C 1
ATOM 7462 O O . MET B 1 476 ? -13.648 -6.332 -9.398 1 93.94 476 MET B O 1
ATOM 7466 N N . PRO B 1 477 ? -14.414 -7.824 -7.953 1 90.44 477 PRO B N 1
ATOM 7467 C CA . PRO B 1 477 ? -15.094 -8.547 -9.031 1 90.44 477 PRO B CA 1
ATOM 7468 C C . PRO B 1 477 ? -16.391 -7.879 -9.461 1 90.44 477 PRO B C 1
ATOM 7470 O O . PRO B 1 477 ? -17.078 -7.254 -8.641 1 90.44 477 PRO B O 1
ATOM 7473 N N . PHE B 1 478 ? -16.703 -7.961 -10.711 1 87.75 478 PHE B N 1
ATOM 7474 C CA . PHE B 1 478 ? -18.016 -7.504 -11.164 1 87.75 478 PHE B CA 1
ATOM 7475 C C . PHE B 1 478 ? -18.547 -8.391 -12.289 1 87.75 478 PHE B C 1
ATOM 7477 O O . PHE B 1 478 ? -17.766 -9.094 -12.938 1 87.75 478 PHE B O 1
ATOM 7484 N N . THR B 1 479 ? -19.812 -8.391 -12.367 1 87.44 479 THR B N 1
ATOM 7485 C CA . THR B 1 479 ? -20.5 -9.109 -13.438 1 87.44 479 THR B CA 1
ATOM 7486 C C . THR B 1 479 ? -21.312 -8.141 -14.305 1 87.44 479 THR B C 1
ATOM 7488 O O . THR B 1 479 ? -21.953 -7.227 -13.797 1 87.44 479 THR B O 1
ATOM 7491 N N . ILE B 1 480 ? -21.266 -8.312 -15.555 1 85.56 480 ILE B N 1
ATOM 7492 C CA . ILE B 1 480 ? -21.984 -7.449 -16.484 1 85.56 480 ILE B CA 1
ATOM 7493 C C . ILE B 1 480 ? -23.234 -8.164 -17 1 85.56 480 ILE B C 1
ATOM 7495 O O . ILE B 1 480 ? -24.297 -7.555 -17.125 1 85.56 480 ILE B O 1
ATOM 7499 N N . LEU B 1 481 ? -23.078 -9.422 -17.359 1 80.38 481 LEU B N 1
ATOM 7500 C CA . LEU B 1 481 ? -24.188 -10.227 -17.828 1 80.38 481 LEU B CA 1
ATOM 7501 C C . LEU B 1 481 ? -24.281 -11.547 -17.062 1 80.38 481 LEU B C 1
ATOM 7503 O O . LEU B 1 481 ? -23.25 -12.094 -16.656 1 80.38 481 LEU B O 1
#

pLDDT: mean 89.97, std 15.21, range [22.39, 98.94]

Foldseek 3Di:
DVVVVVVLVVLLCLLVVCCPPQFNVPDPPLFAPSVVVSLVVSLAVFQKWKWKKKKWKWKWFQLQFPPDPDRDRDTDTNETWIKMKIKMKHWDQADVQWKTWIWMKMKMATPDGDWLGQSHLPVLRAAQEAEQLGGDPSNHGGIDMAIQGTKMKTADPNRQKIKMFAWYFDADALAFGFGDDNGTKTFHWMKMWGDDPQKIKMKIKGAWIFGNNHRDTDGFFQDASVPPGPDPQTTFRMKMKIKMKGADPQGWIWMWMWMATPQWKIKIKIKIWDWDPPQVIKTKMKMKIKMDTDWDDDPRDTADQFDPIWMKIKIWIWHGDVQKIKIKMKMFTAGAGDNQFDARYNHNYPRRGHTNDNDDQVQQFPQTGHGKMKIKIKMKGWCCVVVVHGFKMKMKMKMKMKPGDGNNRDADPVGMKMKMKIKIKIKGFAPDDQQGSWMKMKMKMFIAIPADADNQDGPHPGGGGTMIMIMIMTMTMGGDD/DVVVVVVLVVLLCLLVVCCPPQQNVFCPPLFAPSVVVSLVVSLAVFQKWKWKKKKWKWKWFQLQFPPDPDRDRDTDTNETWIKMKIKMKHWDQADVQWKTWIWMKMKMATPDGDWLGQSHLPVLRAAQEAEQLGGDPSNHGGIDMAIQGTKMKTADPNRQKIKMAAWYFDADALAFGFGDDNGTKTFHWMKMWGDDPQKIKMKIKGAWIFGNNHRDTDGFFQDASVQPGPDPQTTFRMKMKIKMKGADPQGWMWMWMWMATPQWKIKIKIKIWDWDPPQVIKTKMKMKIKMDTDWDDDPRDTAGQFDPIWMKIKIWIWHGDVQKIKIKMKMFTAGAGDNQFDARYNHNYPRRGHTNDNDDQVQQFPQTGHGKMKIKIKMKGWCCVVVVHGFKMKMKMKMKMKPGAGNNRHADPVGMKMKMKIKIKIKGFAPDDQQGSWMKMKMKMFIAIPADADNQQGPHPGGGGTMIMIMIMTMTMGGDD

Secondary structure (DSSP, 8-state):
-HHHHHHHHHHHHHHHHHHHSTTTSS---TTSHHHHHHHHHHHHH-SEEEEEEEEEEEEEEET--TTBS---SSEEEEEEEEEEEEEEEEE---BTTTEEEEEEEEEEEEEEE-SS-GGGGG-SSSBSBSSTT-B-TT---B-EEEEEEEEEEEEETTTTEEEEEEEE---BTTTB---BSSSB-EEEEEEEEEEETTEEEEEEEEEEEE-TTBSS-EEEESS-TTS-TTSTTTEE--EEEEEEEEE-TTS-EEEEEEEEETTTEEEEEEEEEEEESSTT-EEEEEEEEEEEE--EEETTEEE-SSSS-EEEEEEEEEEEETTEEEEEEEEEEE-TTTT-B---SSSSSBTTB---------SSS---BTT-EEEEEEEEEE-HHHHTSTTEEEEEEEEEEE----TTSPPPTTS---EEEEEEEEEEE--SSTTTT-EEEEEEEEEEE-S-EETTEESSTT-BPPEEEEEEEEEEEEE--/-HHHHHHHHHHHHHHHHHHHSTTTSTT--TTSHHHHHHHHHHHHH-SEEEEEEEEEEEEEEET--TTBS---SSEEEEEEEEEEEEEEEEE---BTTTEEEEEEEEEEEEEEE-TT-GGGGG-SSSBSBSSTT-B-TT---B-EEEEEEEEEEEEEGGGTEEEEEEEE---BTTTB---BSSSB-EEEEEEEEEEETTEEEEEEEEEEEE-TTBSS-EEEESS-TTS-TTSTTTEE--EEEEEEEEE-TTS-EEEEEEEEETTTEEEEEEEEEEEESSTTTEEEEEEEEEEEE--EEETTEEE-SSSS-EEEEEEEEEEEETTEEEEEEEEEEE-TTTT-B---SSSSSBTTB---------SSS---BTT-EEEEEEEEEE-HHHHTSSSEEEEEEEEEEE----TTSPPPTTS---EEEEEEEEEEE--SSTTTT-EEEEEEEEEEE-S-EETTEESSTT-BPPEEEEEEEEEEEEE--

Solvent-accessible surface area (backbone atoms only — not comparable to full-atom values): 44553 Å² total; per-residue (Å²): 117,68,71,62,54,57,59,53,55,48,52,35,33,40,51,36,41,46,44,58,33,55,65,52,33,46,74,72,35,68,55,25,60,60,28,48,52,37,51,50,51,48,57,66,72,25,40,30,28,35,33,44,36,38,40,36,38,41,29,21,16,31,27,26,31,89,57,43,66,73,78,80,78,39,35,18,62,34,36,53,41,28,36,34,36,40,38,44,35,38,36,53,66,50,58,96,66,32,39,31,44,35,40,25,32,37,36,22,37,67,70,26,51,38,44,68,29,64,58,37,20,64,67,46,65,34,24,24,25,51,29,75,73,46,55,40,88,63,20,35,50,40,56,52,65,31,71,34,28,49,27,43,33,38,39,39,80,93,59,30,31,34,34,38,40,34,32,29,77,58,78,28,74,44,41,33,28,56,41,52,37,94,46,55,13,27,27,41,34,38,37,41,38,36,50,58,88,47,37,36,39,38,40,36,41,32,42,30,21,20,27,53,25,28,45,36,64,26,68,29,24,68,30,41,65,89,40,76,29,76,40,80,90,26,49,24,71,34,38,37,33,38,29,41,33,42,44,46,94,80,54,38,29,44,34,44,26,44,28,38,17,53,94,40,33,42,35,40,23,40,34,44,34,39,60,40,93,42,66,84,38,31,39,34,35,42,37,39,41,35,39,36,50,56,70,41,74,55,98,86,38,80,43,40,53,32,60,55,76,21,30,40,38,37,41,41,38,36,30,33,59,85,60,30,16,39,39,42,36,37,38,40,20,40,11,38,25,72,55,20,37,56,70,65,36,68,42,59,19,88,52,42,51,27,18,30,68,76,83,72,78,85,49,88,59,77,76,31,37,6,51,14,36,29,40,36,43,36,40,28,34,55,34,30,83,82,33,64,32,80,43,39,35,38,33,44,34,37,37,43,34,34,59,38,25,44,19,85,65,50,59,49,89,89,62,65,35,40,38,38,26,42,34,40,39,44,36,38,34,43,86,55,42,65,49,25,41,21,33,42,36,42,39,38,30,48,30,40,55,72,54,71,61,60,77,26,24,36,88,50,90,74,40,67,27,39,30,24,37,39,38,37,40,37,45,35,50,42,73,78,84,118,66,69,62,54,56,59,54,54,49,51,35,34,40,52,37,40,46,40,58,32,55,66,46,37,50,62,71,36,68,57,26,60,59,29,48,53,39,52,52,50,50,59,67,72,24,41,30,27,37,33,43,36,38,41,37,40,41,29,22,17,31,26,24,30,89,58,44,66,73,79,79,79,39,36,19,62,34,36,54,40,29,35,34,34,39,37,44,36,39,36,54,65,49,57,94,64,31,39,31,45,35,40,25,34,35,35,23,38,67,68,25,52,38,45,69,30,64,58,38,23,64,66,45,63,36,27,23,26,52,28,76,72,45,57,41,88,62,21,35,49,40,58,51,66,31,70,34,29,51,26,43,34,37,37,40,80,92,60,31,31,36,35,40,41,34,32,29,77,56,77,29,71,44,42,34,28,54,42,54,38,94,47,54,14,25,28,40,32,38,37,40,38,36,50,60,86,48,35,37,40,37,41,38,40,33,43,30,20,20,26,52,24,27,46,36,63,25,68,30,23,67,30,42,64,86,65,59,27,74,42,82,88,26,48,25,70,37,40,37,31,37,30,41,32,41,45,46,94,79,55,38,31,43,36,44,24,43,28,38,18,55,94,39,33,41,34,40,24,38,36,44,35,39,60,41,94,43,66,83,38,30,39,34,34,42,37,39,41,35,39,37,50,54,70,41,72,54,97,86,37,80,42,39,53,29,59,55,77,21,33,39,38,36,41,42,36,36,30,34,59,85,59,30,18,40,39,42,35,38,38,43,22,40,11,37,27,73,54,19,37,58,68,65,37,68,42,60,21,89,50,41,52,26,19,31,69,77,84,71,78,85,49,87,59,77,78,30,37,6,52,15,36,32,40,36,43,36,41,24,36,54,36,29,83,82,33,63,34,79,43,40,33,39,33,44,34,37,38,43,34,35,59,39,25,44,20,87,64,48,59,48,88,88,62,67,34,39,38,39,25,41,34,42,38,43,36,39,34,43,86,54,43,65,49,24,42,22,34,41,36,44,40,38,30,48,31,43,57,69,56,73,62,60,77,28,24,36,88,49,89,76,40,66,28,38,30,25,36,38,38,37,40,37,44,36,48,43,71,80,83